Protein 5H92 (pdb70)

B-factor: mean 38.29, std 13.23, range [18.51, 127.8]

Sequence (1235 aa):
KRSKVEIIKEKSNFLRYPLNEELVSEAPNINESAVQLIKFHGSYQQTDRDVRGQKNYSFMLRTKNPCGKVPNQLYLAMDTLADEFGIGTLRLTTRQTFQLHGVLKKNLKTVLSTVIKNMGSTLGACGDLNRNVLAPAAPYVKKDILFAQQTAENIAALLTPQSGAYYDLWVDGEKIMSAEEPPEVTKARNDNSHGTNFPDSPEPIYGTQYLPRKFKVAVTAAGDNSVDILTNDIGVVVVSDDAGEPIGFNIYVGGGMGRTHRVETTFPRLADPLGYVPKEDILYAIKAIVVTQRENGRRDDRKYSRMKYMIDRWGIDRFRAEVEKYYGKKFESFRPLPEWQFNSYLGWQEQGDGKLFYGVHVDNGRVGGQAKKTLREIIEKYNLDVSITPNQNLILCGIDQAWREPITTALAQAGLLEPKDVDPLNLTAMACPALPLCPLAQTEAERGILPILKRIRAVFNKVGIKDSESVVVRITGCPNGCARPYMAELGFVGDGPKSYQIWLGGTPNQSTLAESFMDKVKLDDIEKVLEPLFTYWNGTRQEGESFGSFTNRTGFDKLKEVVNKWAKRSKVEIIKEKSNFLRYPLNEELVSEAPNINESAVQLIKFHGSYQQTDRDVRGQKNYSFMLRTKNPCGKVPNQLYLAMDTLADEFGIGTLRLTTRQTFQLHGVLKKNLKTVLSTVIKNMGSTLGACGDLNRNVLAPAAPYVKKDILFAQQTAENIAALLTPQSGAYYDLWVDGEKIMSAEEPPEVTKARNDNSHGTNFPDSPEPIYGTQYLPRKFKVAVTAAGDNSVDILTNDIGVVVVSDDAGEPIGFNIYVGGGMGRTHRVETTFPRLADPLGYVPKEDILYAIKAIVVTQRENGRRDDRKYSRMKYMIDRWGIDRFRAEVEKYYGKKFESFRPLPEWQFNSYLGWQEQGDGKLFYGVHVDNGRVGGQAKKTLREIIEKYNLDVSITPNQNLILCGIDQAWREPITTALAQAGLLEPKDVDPLNLTAMACPALPLCPLAQTEAERGILPILKRIRAVFNKVGIKDSESVVVRITGCPNGCARPYMAELGFVGDGPKSYQIWLGGTPNQSTLAESFMDKVKLDDIEKVLEPLFTYWNGTRQEGESFGSFTNRTGFDKLKEVVNKWAESPSAATYNVKLITPEGEVELQVPDDVYILDQAEEDGIDLPYSCRAGSCSSCAGKVVSGSVDQSDQSYLDDGQIADGWVLTCHAYPTSDVVIETHKEEELT

InterPro domains:
  IPR005117 Nitrite/Sulfite reductase ferredoxin-like domain [PF03460] (115-175)
  IPR005117 Nitrite/Sulfite reductase ferredoxin-like domain [PF03460] (412-475)
  IPR006066 Nitrite/sulphite reductase iron-sulphur/sirohaem-binding site [PR00397] (489-507)
  IPR006066 Nitrite/sulphite reductase iron-sulphur/sirohaem-binding site [PR00397] (538-556)
  IPR006066 Nitrite/sulphite reductase iron-sulphur/sirohaem-binding site [PS00365] (538-554)
  IPR006067 Nitrite/sulphite reductase 4Fe-4S domain [PF01077] (217-393)
  IPR006067 Nitrite/sulphite reductase 4Fe-4S domain [PF01077] (535-627)
  IPR011787 Sulphite reductase, ferredoxin dependent [TIGR02042] (55-628)
  IPR036136 Nitrite/Sulfite reductase ferredoxin-like domain superfamily [SSF55124] (61-188)
  IPR036136 Nitrite/Sulfite reductase ferredoxin-like domain superfamily [SSF55124] (408-480)
  IPR045169 Nitrite and sulphite reductase 4Fe-4S domain containing protein [PTHR11493] (1-630)
  IPR045854 Nitrite and sulphite reductase 4Fe-4S domain-like superfamily [G3DSA:3.30.413.10] (188-395)
  IPR045854 Nitrite and sulphite reductase 4Fe-4S domain-like superfamily [G3DSA:3.30.413.10] (485-635)
  IPR045854 Nitrite and sulphite reductase 4Fe-4S domain-like superfamily [SSF56014] (189-405)
  IPR045854 Nitrite and sulphite reductase 4Fe-4S domain-like superfamily [SSF56014] (487-629)

CATH classification: 3.30.413.10 (+1 more: 3.30.413.10)

GO terms:
  GO:0042644 chloroplast nucleoid (C, IDA)
  GO:0009570 chloroplast stroma (C, IDA)
  GO:0003677 DNA binding (F, IDA)
  GO:0050311 sulfite reductase (ferredoxin) activity (F, IDA)
  GO:0003690 double-stranded DNA binding (F, IDA)
  GO:0045892 negative regulation of DNA-templated transcription (P, IDA)
  GO:1900160 plastid chromosome packaging (P, IDA)

Radius of gyration: 36.36 Å; Cα contacts (8 Å, |Δi|>4): 2841; chains: 3; bounding box: 81×113×64 Å

Foldseek 3Di:
DFDPLLVLLLPCLNLAPPLLVQLPDPDQDGDPSNQQSVQQQFKHWWFFQVDPPDTDIAMKGKWADAQLWFALQLLLLVQVCLVPFAVFKWFFFLLNIIMRHHGTSVCVLVNQVSNLQRPIGSRRCGHLFEHHEHENQALAPQQQSVVQRLLRVLLCVLGGQQLQSNCCRRVVSDDGDDDDRPPLSVVLSPDCVQPQFDNVASGGRQGSRRFLGYAYEYTYEFQEQLSLQFQGQKYWYFDDDPVRHTFWIWIWGQFHQADAPPPVLAGGGTTGGQAIDTHSLVSQLVSLLRSLLRVDADRHDSSRRRPNNVCVVQPNVSSQVSSCSSSVHHGHHRDDGDHHAYDLQAAWADNPPQFIKHKFQDQQLIQGDLNSVLVSCVCVVVVFIWGRTSQNIIMTPGHHPVCVVVSQVSNVVSVGDGVVPDQVQRSQEHEHQAPDTDPAFQEGTSVPVVVVSVVLCVLCVVLVHDRNAYWREYEYRARSCRSVQQQGQWYFHRDHHAFTFIWHQHDNRSPTGTDGQGGGHGNVRVCLLNNQLVNCCVVDPPVPHHSNNVDVVVDRVVSVVSSVVSD/DFDPLLVLLLPALNLNPPLLVQLPDPDQDGDPSNQQSVQQQFKHWWFFQVDPPDTDIAMKGKWADAQLWFALQLVLLVQVCLVPFAVNKWFQALLNIIMRHGGTSNCVLVSQVSNLQRPIGRHRCGHQFEHHEHENQALAPQQQRVVLRVVRVLLCVLGGQQLQSSCCRRVVSDDHDDDDRDPLSVCLSPDCVQPQFDPPASGGRQHSSRFLGYFYEYTYEFQEQLSLQFAGQKYWYFDDDPPRHTFWTWMWHQFHQFDAPPPVLQGGGTTHGQAIDTHSLVSLLVSLSRSLLRVDADRHDSSQRRVNNVCVVCPSVSSQVSSCSSSVHHGHHRDDGDDHAYDLQAAWADRHPQFIKHKWQDQQLIQRDLLSVLVSVVCVVVVWIWGATSQNIIMTPGHHPVCVVVNQVSNVVSVGHGPVPDQPQRSQEHWHQAPRIDPAFAEGTSVPVVVVVVVLCVLCVVLVHDRNDYWHEYEYRARRCRSVQQQGQWYFHRDHHFFTFIWHQHHNRSPDGTDGQGGGQGNVCVSLLNNLLSNCCVPDPDVPHHSNNRDVVCDRVNSVCSSVVVVPPPND/DWAWEWEAEPVHTDIDIADQPDQQVRRCVVVPHDAFDDPLQQQALGWKKFWPDADWDQVSHDHDDPVRVVRGIHRRSRIGGPYHTYIYTPCSVVVD

Structure (mmCIF, N/CA/C/O backbone):
data_5H92
#
_entry.id   5H92
#
_cell.length_a   103.414
_cell.length_b   103.406
_cell.length_c   122.434
_cell.angle_alpha   90.00
_cell.angle_beta   90.00
_cell.angle_gamma   90.00
#
_symmetry.space_group_name_H-M   'P 21 21 21'
#
loop_
_entity.id
_entity.type
_entity.pdbx_description
1 polymer 'Sulfite reductase [ferredoxin], chloroplastic'
2 polymer 'Ferredoxin-1, chloroplastic'
3 non-polymer 'IRON/SULFUR CLUSTER'
4 non-polymer SIROHEME
5 non-polymer 'PHOSPHATE ION'
6 non-polymer 'MAGNESIUM ION'
7 non-polymer 'FE2/S2 (INORGANIC) CLUSTER'
8 water water
#
loop_
_atom_site.group_PDB
_atom_site.id
_atom_site.type_symbol
_atom_site.label_atom_id
_atom_site.label_alt_id
_atom_site.label_comp_id
_atom_site.label_asym_id
_atom_site.label_entity_id
_atom_site.label_seq_id
_atom_site.pdbx_PDB_ins_code
_atom_site.Cartn_x
_atom_site.Cartn_y
_atom_site.Cartn_z
_atom_site.occupancy
_atom_site.B_iso_or_equiv
_atom_site.auth_seq_id
_atom_site.auth_comp_id
_atom_site.auth_asym_id
_atom_site.auth_atom_id
_atom_site.pdbx_PDB_model_num
ATOM 1 N N . LYS A 1 11 ? 19.284 33.387 36.630 1.00 42.40 63 LYS A N 1
ATOM 2 C CA . LYS A 1 11 ? 18.806 33.229 35.204 1.00 43.21 63 LYS A CA 1
ATOM 3 C C . LYS A 1 11 ? 17.946 31.966 35.044 1.00 41.29 63 LYS A C 1
ATOM 4 O O . LYS A 1 11 ? 18.278 30.923 35.608 1.00 40.02 63 LYS A O 1
ATOM 6 N N . ARG A 1 12 ? 16.840 32.095 34.306 1.00 41.35 64 ARG A N 1
ATOM 7 C CA . ARG A 1 12 ? 15.961 30.960 33.944 1.00 40.81 64 ARG A CA 1
ATOM 8 C C . ARG A 1 12 ? 15.688 31.044 32.473 1.00 40.15 64 ARG A C 1
ATOM 9 O O . ARG A 1 12 ? 15.561 32.153 31.938 1.00 40.63 64 ARG A O 1
ATOM 17 N N . SER A 1 13 ? 15.593 29.889 31.822 1.00 37.57 65 SER A N 1
ATOM 18 C CA . SER A 1 13 ? 15.336 29.842 30.395 1.00 36.66 65 SER A CA 1
ATOM 19 C C . SER A 1 13 ? 13.926 30.334 30.128 1.00 36.99 65 SER A C 1
ATOM 20 O O . SER A 1 13 ? 13.103 30.439 31.055 1.00 35.74 65 SER A O 1
ATOM 23 N N . LYS A 1 14 ? 13.676 30.659 28.855 1.00 37.03 66 LYS A N 1
ATOM 24 C CA . LYS A 1 14 ? 12.385 31.111 28.392 1.00 37.55 66 LYS A CA 1
ATOM 25 C C . LYS A 1 14 ? 11.314 30.059 28.650 1.00 35.07 66 LYS A C 1
ATOM 26 O O . LYS A 1 14 ? 10.203 30.403 28.984 1.00 33.40 66 LYS A O 1
ATOM 32 N N . VAL A 1 15 ? 11.667 28.778 28.537 1.00 34.39 67 VAL A N 1
ATOM 33 C CA . VAL A 1 15 ? 10.709 27.693 28.785 1.00 32.80 67 VAL A CA 1
ATOM 34 C C . VAL A 1 15 ? 10.224 27.617 30.262 1.00 33.18 67 VAL A C 1
ATOM 35 O O . VAL A 1 15 ? 9.083 27.218 30.522 1.00 34.01 67 VAL A O 1
ATOM 39 N N . GLU A 1 16 ? 11.087 27.950 31.211 1.00 33.29 68 GLU A N 1
ATOM 40 C CA . GLU A 1 16 ? 10.723 27.946 32.663 1.00 34.22 68 GLU A CA 1
ATOM 41 C C . GLU A 1 16 ? 9.636 28.994 32.926 1.00 34.12 68 GLU A C 1
ATOM 42 O O . GLU A 1 16 ? 8.639 28.747 33.577 1.00 33.21 68 GLU A O 1
ATOM 48 N N . ILE A 1 17 ? 9.810 30.151 32.347 1.00 33.95 69 ILE A N 1
ATOM 49 C CA . ILE A 1 17 ? 8.766 31.194 32.444 1.00 36.09 69 ILE A CA 1
ATOM 50 C C . ILE A 1 17 ? 7.439 30.801 31.760 1.00 35.42 69 ILE A C 1
ATOM 51 O O . ILE A 1 17 ? 6.366 30.995 32.340 1.00 35.08 69 ILE A O 1
ATOM 56 N N . ILE A 1 18 ? 7.526 30.232 30.550 1.00 33.15 70 ILE A N 1
ATOM 57 C CA . ILE A 1 18 ? 6.355 29.705 29.840 1.00 34.17 70 ILE A CA 1
ATOM 58 C C . ILE A 1 18 ? 5.642 28.669 30.677 1.00 33.89 70 ILE A C 1
ATOM 59 O O . ILE A 1 18 ? 4.420 28.696 30.786 1.00 36.72 70 ILE A O 1
ATOM 64 N N . LYS A 1 19 ? 6.392 27.759 31.285 1.00 32.54 71 LYS A N 1
ATOM 65 C CA . LYS A 1 19 ? 5.800 26.777 32.197 1.00 31.52 71 LYS A CA 1
ATOM 66 C C . LYS A 1 19 ? 5.121 27.472 33.392 1.00 31.86 71 LYS A C 1
ATOM 67 O O . LYS A 1 19 ? 3.956 27.221 33.686 1.00 30.94 71 LYS A O 1
ATOM 73 N N . GLU A 1 20 ? 5.869 28.341 34.064 1.00 32.63 72 GLU A N 1
ATOM 74 C CA . GLU A 1 20 ? 5.366 29.097 35.174 1.00 34.38 72 GLU A CA 1
ATOM 75 C C . GLU A 1 20 ? 4.014 29.784 34.921 1.00 35.30 72 GLU A C 1
ATOM 76 O O . GLU A 1 20 ? 3.178 29.871 35.841 1.00 36.33 72 GLU A O 1
ATOM 82 N N . LYS A 1 21 ? 3.860 30.361 33.725 1.00 34.07 73 LYS A N 1
ATOM 83 C CA . LYS A 1 21 ? 2.711 31.191 33.385 1.00 35.73 73 LYS A CA 1
ATOM 84 C C . LYS A 1 21 ? 1.618 30.444 32.622 1.00 33.09 73 LYS A C 1
ATOM 85 O O . LYS A 1 21 ? 0.719 31.072 32.058 1.00 30.21 73 LYS A O 1
ATOM 91 N N . SER A 1 22 ? 1.665 29.113 32.614 1.00 30.97 74 SER A N 1
ATOM 92 C CA . SER A 1 22 ? 0.740 28.322 31.808 1.00 29.25 74 SER A CA 1
ATOM 93 C C . SER A 1 22 ? -0.455 27.745 32.620 1.00 30.88 74 SER A C 1
ATOM 94 O O . SER A 1 22 ? -1.315 27.056 32.052 1.00 31.98 74 SER A O 1
ATOM 97 N N . ASN A 1 23 ? -0.507 27.976 33.937 1.00 31.55 75 ASN A N 1
ATOM 98 C CA . ASN A 1 23 ? -1.571 27.355 34.749 1.00 31.59 75 ASN A CA 1
ATOM 99 C C . ASN A 1 23 ? -1.546 25.824 34.561 1.00 31.55 75 ASN A C 1
ATOM 100 O O . ASN A 1 23 ? -2.556 25.201 34.196 1.00 31.60 75 ASN A O 1
ATOM 105 N N . PHE A 1 24 ? -0.371 25.235 34.739 1.00 30.11 76 PHE A N 1
ATOM 106 C CA . PHE A 1 24 ? -0.207 23.805 34.582 1.00 30.59 76 PHE A CA 1
ATOM 107 C C . PHE A 1 24 ? -0.552 23.339 33.184 1.00 31.17 76 PHE A C 1
ATOM 108 O O . PHE A 1 24 ? -1.374 22.443 32.991 1.00 31.57 76 PHE A O 1
ATOM 116 N N . LEU A 1 25 ? 0.056 24.019 32.217 1.00 30.46 77 LEU A N 1
ATOM 117 C CA . LEU A 1 25 ? 0.122 23.607 30.824 1.00 31.71 77 LEU A CA 1
ATOM 118 C C . LEU A 1 25 ? -1.160 23.847 30.043 1.00 32.65 77 LEU A C 1
ATOM 119 O O . LEU A 1 25 ? -1.450 23.131 29.072 1.00 33.37 77 LEU A O 1
ATOM 124 N N . ARG A 1 26 ? -1.912 24.871 30.441 1.00 33.25 78 ARG A N 1
ATOM 125 C CA . ARG A 1 26 ? -3.167 25.240 29.750 1.00 32.46 78 ARG A CA 1
ATOM 126 C C . ARG A 1 26 ? -3.069 26.494 28.888 1.00 32.23 78 ARG A C 1
ATOM 127 O O . ARG A 1 26 ? -3.660 26.565 27.791 1.00 31.46 78 ARG A O 1
ATOM 135 N N . TYR A 1 27 ? -2.343 27.488 29.380 1.00 29.57 79 TYR A N 1
ATOM 136 C CA . TYR A 1 27 ? -2.454 28.827 28.828 1.00 30.98 79 TYR A CA 1
ATOM 137 C C . TYR A 1 27 ? -1.106 29.293 28.329 1.00 30.85 79 TYR A C 1
ATOM 138 O O . TYR A 1 27 ? -0.115 29.179 29.055 1.00 30.36 79 TYR A O 1
ATOM 147 N N . PRO A 1 28 ? -1.060 29.916 27.139 1.00 31.65 80 PRO A N 1
ATOM 148 C CA . PRO A 1 28 ? -2.096 30.272 26.154 1.00 32.62 80 PRO A CA 1
ATOM 149 C C . PRO A 1 28 ? -2.424 29.204 25.120 1.00 33.63 80 PRO A C 1
ATOM 150 O O . PRO A 1 28 ? -3.084 29.511 24.097 1.00 34.14 80 PRO A O 1
ATOM 154 N N . LEU A 1 29 ? -1.967 27.972 25.355 1.00 32.51 81 LEU A N 1
ATOM 155 C CA . LEU A 1 29 ? -2.248 26.884 24.426 1.00 32.21 81 LEU A CA 1
ATOM 156 C C . LEU A 1 29 ? -3.761 26.792 24.195 1.00 34.02 81 LEU A C 1
ATOM 157 O O . LEU A 1 29 ? -4.226 26.692 23.049 1.00 32.89 81 LEU A O 1
ATOM 162 N N . ASN A 1 30 ? -4.524 26.863 25.281 1.00 35.09 82 ASN A N 1
ATOM 163 C CA . ASN A 1 30 ? -5.974 26.818 25.203 1.00 36.61 82 ASN A CA 1
ATOM 164 C C . ASN A 1 30 ? -6.575 27.787 24.138 1.00 37.78 82 ASN A C 1
ATOM 165 O O . ASN A 1 30 ? -7.356 27.360 23.274 1.00 37.48 82 ASN A O 1
ATOM 170 N N . GLU A 1 31 ? -6.200 29.072 24.202 1.00 37.85 83 GLU A N 1
ATOM 171 C CA . GLU A 1 31 ? -6.662 30.089 23.238 1.00 39.08 83 GLU A CA 1
ATOM 172 C C . GLU A 1 31 ? -6.021 29.887 21.842 1.00 38.41 83 GLU A C 1
ATOM 173 O O . GLU A 1 31 ? -6.653 30.134 20.807 1.00 38.49 83 GLU A O 1
ATOM 179 N N . GLU A 1 32 ? -4.758 29.478 21.798 1.00 37.28 84 GLU A N 1
ATOM 180 C CA . GLU A 1 32 ? -4.104 29.324 20.486 1.00 37.13 84 GLU A CA 1
ATOM 181 C C . GLU A 1 32 ? -4.676 28.179 19.653 1.00 36.33 84 GLU A C 1
ATOM 182 O O . GLU A 1 32 ? -4.723 28.262 18.402 1.00 34.50 84 GLU A O 1
ATOM 188 N N . LEU A 1 33 ? -5.055 27.094 20.336 1.00 35.70 85 LEU A N 1
ATOM 189 C CA . LEU A 1 33 ? -5.661 25.951 19.661 1.00 36.63 85 LEU A CA 1
ATOM 190 C C . LEU A 1 33 ? -6.924 26.288 18.849 1.00 37.20 85 LEU A C 1
ATOM 191 O O . LEU A 1 33 ? -7.243 25.597 17.867 1.00 37.01 85 LEU A O 1
ATOM 196 N N . VAL A 1 34 ? -7.637 27.345 19.244 1.00 38.16 86 VAL A N 1
ATOM 197 C CA . VAL A 1 34 ? -8.857 27.727 18.532 1.00 39.36 86 VAL A CA 1
ATOM 198 C C . VAL A 1 34 ? -8.758 28.961 17.631 1.00 40.59 86 VAL A C 1
ATOM 199 O O . VAL A 1 34 ? -9.780 29.444 17.132 1.00 42.64 86 VAL A O 1
ATOM 203 N N . SER A 1 35 ? -7.551 29.487 17.424 1.00 40.30 87 SER A N 1
ATOM 204 C CA . SER A 1 35 ? -7.388 30.645 16.530 1.00 40.36 87 SER A CA 1
ATOM 205 C C . SER A 1 35 ? -7.407 30.173 15.079 1.00 40.89 87 SER A C 1
ATOM 206 O O . SER A 1 35 ? -7.168 28.984 14.803 1.00 38.74 87 SER A O 1
ATOM 209 N N . GLU A 1 36 ? -7.686 31.113 14.164 1.00 41.87 88 GLU A N 1
ATOM 210 C CA . GLU A 1 36 ? -7.821 30.821 12.729 1.00 43.85 88 GLU A CA 1
ATOM 211 C C . GLU A 1 36 ? -6.480 30.583 12.023 1.00 43.36 88 GLU A C 1
ATOM 212 O O . GLU A 1 36 ? -6.423 29.881 10.998 1.00 43.66 88 GLU A O 1
ATOM 218 N N . ALA A 1 37 ? -5.396 31.097 12.603 1.00 41.79 89 ALA A N 1
ATOM 219 C CA . ALA A 1 37 ? -4.065 30.810 12.091 1.00 41.30 89 ALA A CA 1
ATOM 220 C C . ALA A 1 37 ? -3.843 29.290 11.929 1.00 40.46 89 ALA A C 1
ATOM 221 O O . ALA A 1 37 ? -4.400 28.494 12.689 1.00 39.42 89 ALA A O 1
ATOM 223 N N . PRO A 1 38 ? -3.022 28.885 10.942 1.00 39.60 90 PRO A N 1
ATOM 224 C CA . PRO A 1 38 ? -2.670 27.478 10.825 1.00 38.36 90 PRO A CA 1
ATOM 225 C C . PRO A 1 38 ? -1.590 27.041 11.842 1.00 37.21 90 PRO A C 1
ATOM 226 O O . PRO A 1 38 ? -1.394 25.837 12.057 1.00 35.50 90 PRO A O 1
ATOM 230 N N . ASN A 1 39 ? -0.919 28.014 12.470 1.00 36.60 91 ASN A N 1
ATOM 231 C CA . ASN A 1 39 ? 0.120 27.745 13.477 1.00 34.88 91 ASN A CA 1
ATOM 232 C C . ASN A 1 39 ? -0.309 28.247 14.844 1.00 34.34 91 ASN A C 1
ATOM 233 O O . ASN A 1 39 ? -1.391 28.812 14.969 1.00 35.55 91 ASN A O 1
ATOM 238 N N . ILE A 1 40 ? 0.500 27.991 15.880 1.00 33.99 92 ILE A N 1
ATOM 239 C CA . ILE A 1 40 ? 0.274 28.527 17.230 1.00 33.96 92 ILE A CA 1
ATOM 240 C C . ILE A 1 40 ? 1.494 29.353 17.668 1.00 34.76 92 ILE A C 1
ATOM 241 O O . ILE A 1 40 ? 2.581 29.213 17.102 1.00 33.66 92 ILE A O 1
ATOM 246 N N . ASN A 1 41 ? 1.313 30.230 18.659 1.00 34.52 93 ASN A N 1
ATOM 247 C CA . ASN A 1 41 ? 2.394 31.139 19.086 1.00 34.65 93 ASN A CA 1
ATOM 248 C C . ASN A 1 41 ? 3.532 30.477 19.828 1.00 34.45 93 ASN A C 1
ATOM 249 O O . ASN A 1 41 ? 3.438 29.287 20.151 1.00 30.07 93 ASN A O 1
ATOM 254 N N . GLU A 1 42 ? 4.607 31.220 20.122 1.00 35.61 94 GLU A N 1
ATOM 255 C CA . GLU A 1 42 ? 5.808 30.533 20.658 1.00 35.52 94 GLU A CA 1
ATOM 256 C C . GLU A 1 42 ? 5.558 29.843 22.001 1.00 35.44 94 GLU A C 1
ATOM 257 O O . GLU A 1 42 ? 6.032 28.717 22.222 1.00 35.55 94 GLU A O 1
ATOM 263 N N . SER A 1 43 ? 4.838 30.514 22.913 1.00 34.61 95 SER A N 1
ATOM 264 C CA . SER A 1 43 ? 4.480 29.863 24.181 1.00 33.33 95 SER A CA 1
ATOM 265 C C . SER A 1 43 ? 3.674 28.579 23.945 1.00 32.99 95 SER A C 1
ATOM 266 O O . SER A 1 43 ? 3.963 27.534 24.543 1.00 31.85 95 SER A O 1
ATOM 269 N N . ALA A 1 44 ? 2.690 28.638 23.058 1.00 32.48 96 ALA A N 1
ATOM 270 C CA . ALA A 1 44 ? 1.874 27.453 22.760 1.00 32.69 96 ALA A CA 1
ATOM 271 C C . ALA A 1 44 ? 2.704 26.354 22.070 1.00 32.87 96 ALA A C 1
ATOM 272 O O . ALA A 1 44 ? 2.493 25.168 22.318 1.00 32.83 96 ALA A O 1
ATOM 274 N N . VAL A 1 45 ? 3.634 26.728 21.189 1.00 32.85 97 VAL A N 1
ATOM 275 C CA . VAL A 1 45 ? 4.525 25.727 20.601 1.00 33.52 97 VAL A CA 1
ATOM 276 C C . VAL A 1 45 ? 5.234 24.875 21.682 1.00 33.52 97 VAL A C 1
ATOM 277 O O . VAL A 1 45 ? 5.385 23.652 21.561 1.00 31.09 97 VAL A O 1
ATOM 281 N N . GLN A 1 46 ? 5.643 25.545 22.750 1.00 32.16 98 GLN A N 1
ATOM 282 C CA . GLN A 1 46 ? 6.425 24.923 23.788 1.00 31.86 98 GLN A CA 1
ATOM 283 C C . GLN A 1 46 ? 5.527 24.081 24.693 1.00 31.64 98 GLN A C 1
ATOM 284 O O . GLN A 1 46 ? 5.914 22.996 25.141 1.00 31.80 98 GLN A O 1
ATOM 290 N N . LEU A 1 47 ? 4.332 24.599 24.967 1.00 30.40 99 LEU A N 1
ATOM 291 C CA . LEU A 1 47 ? 3.377 23.938 25.808 1.00 30.89 99 LEU A CA 1
ATOM 292 C C . LEU A 1 47 ? 2.781 22.671 25.171 1.00 31.40 99 LEU A C 1
ATOM 293 O O . LEU A 1 47 ? 2.521 21.676 25.860 1.00 29.83 99 LEU A O 1
ATOM 298 N N . ILE A 1 48 ? 2.538 22.718 23.862 1.00 31.18 100 ILE A N 1
ATOM 299 C CA . ILE A 1 48 ? 1.823 21.617 23.251 1.00 30.70 100 ILE A CA 1
ATOM 300 C C . ILE A 1 48 ? 2.676 20.333 23.263 1.00 28.71 100 ILE A C 1
ATOM 301 O O . ILE A 1 48 ? 2.127 19.233 23.218 1.00 26.77 100 ILE A O 1
ATOM 306 N N . LYS A 1 49 ? 3.994 20.489 23.348 1.00 28.06 101 LYS A N 1
ATOM 307 C CA . LYS A 1 49 ? 4.918 19.345 23.492 1.00 29.23 101 LYS A CA 1
ATOM 308 C C . LYS A 1 49 ? 4.535 18.505 24.699 1.00 29.41 101 LYS A C 1
ATOM 309 O O . LYS A 1 49 ? 4.604 17.273 24.660 1.00 28.07 101 LYS A O 1
ATOM 315 N N . PHE A 1 50 ? 4.058 19.160 25.756 1.00 28.35 102 PHE A N 1
ATOM 316 C CA . PHE A 1 50 ? 3.708 18.406 26.960 1.00 28.99 102 PHE A CA 1
ATOM 317 C C . PHE A 1 50 ? 2.484 17.509 26.718 1.00 28.29 102 PHE A C 1
ATOM 318 O O . PHE A 1 50 ? 2.305 16.483 27.369 1.00 29.73 102 PHE A O 1
ATOM 326 N N . HIS A 1 51 ? 1.642 17.909 25.782 1.00 28.49 103 HIS A N 1
ATOM 327 C CA . HIS A 1 51 ? 0.426 17.171 25.464 1.00 29.12 103 HIS A CA 1
ATOM 328 C C . HIS A 1 51 ? 0.705 16.161 24.360 1.00 28.81 103 HIS A C 1
ATOM 329 O O . HIS A 1 51 ? -0.231 15.585 23.770 1.00 30.24 103 HIS A O 1
ATOM 336 N N . GLY A 1 52 ? 1.985 15.989 24.040 1.00 28.90 104 GLY A N 1
ATOM 337 C CA . GLY A 1 52 ? 2.437 14.953 23.085 1.00 27.99 104 GLY A CA 1
ATOM 338 C C . GLY A 1 52 ? 2.355 15.382 21.615 1.00 29.90 104 GLY A C 1
ATOM 339 O O . GLY A 1 52 ? 2.233 14.543 20.724 1.00 30.59 104 GLY A O 1
ATOM 340 N N . SER A 1 53 ? 2.391 16.673 21.324 1.00 29.00 105 SER A N 1
ATOM 341 C CA . SER A 1 53 ? 2.317 17.084 19.914 1.00 29.34 105 SER A CA 1
ATOM 342 C C . SER A 1 53 ? 3.372 18.125 19.632 1.00 29.08 105 SER A C 1
ATOM 343 O O . SER A 1 53 ? 3.699 18.934 20.525 1.00 28.88 105 SER A O 1
ATOM 346 N N . TYR A 1 54 ? 3.918 18.090 18.416 1.00 28.63 106 TYR A N 1
ATOM 347 C CA . TYR A 1 54 ? 4.947 19.034 17.972 1.00 29.31 106 TYR A CA 1
ATOM 348 C C . TYR A 1 54 ? 4.471 19.740 16.711 1.00 30.31 106 TYR A C 1
ATOM 349 O O . TYR A 1 54 ? 4.207 19.077 15.742 1.00 28.65 106 TYR A O 1
ATOM 358 N N . GLN A 1 55 ? 4.457 21.074 16.688 1.00 29.05 107 GLN A N 1
ATOM 359 C CA . GLN A 1 55 ? 4.237 21.791 15.436 1.00 29.96 107 GLN A CA 1
ATOM 360 C C . GLN A 1 55 ? 5.523 21.644 14.631 1.00 30.79 107 GLN A C 1
ATOM 361 O O . GLN A 1 55 ? 6.646 21.666 15.201 1.00 30.73 107 GLN A O 1
ATOM 367 N N . GLN A 1 56 ? 5.344 21.466 13.323 1.00 28.36 108 GLN A N 1
ATOM 368 C CA . GLN A 1 56 ? 6.432 21.215 12.391 1.00 30.40 108 GLN A CA 1
ATOM 369 C C . GLN A 1 56 ? 6.107 21.955 11.131 1.00 30.53 108 GLN A C 1
ATOM 370 O O . GLN A 1 56 ? 4.952 22.361 10.947 1.00 32.28 108 GLN A O 1
ATOM 376 N N . THR A 1 57 ? 7.115 22.177 10.292 1.00 30.86 109 THR A N 1
ATOM 377 C CA . THR A 1 57 ? 6.893 22.705 8.950 1.00 31.66 109 THR A CA 1
ATOM 378 C C . THR A 1 57 ? 7.649 21.826 7.973 1.00 33.00 109 THR A C 1
ATOM 379 O O . THR A 1 57 ? 8.729 21.321 8.294 1.00 31.82 109 THR A O 1
ATOM 383 N N . ASP A 1 58 ? 7.130 21.703 6.757 1.00 33.66 110 ASP A N 1
ATOM 384 C CA . ASP A 1 58 ? 7.72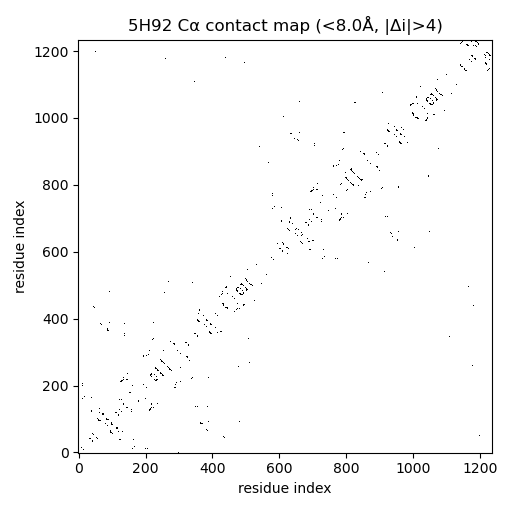6 20.816 5.781 1.00 35.48 110 ASP A CA 1
ATOM 385 C C . ASP A 1 58 ? 8.871 21.534 5.073 1.00 37.03 110 ASP A C 1
ATOM 386 O O . ASP A 1 58 ? 8.650 22.476 4.274 1.00 38.46 110 ASP A O 1
ATOM 391 N N . ARG A 1 59 ? 10.088 21.092 5.358 1.00 36.10 111 ARG A N 1
ATOM 392 C CA . ARG A 1 59 ? 11.267 21.783 4.861 1.00 37.19 111 ARG A CA 1
ATOM 393 C C . ARG A 1 59 ? 11.604 21.442 3.395 1.00 36.59 111 ARG A C 1
ATOM 394 O O . ARG A 1 59 ? 12.543 21.988 2.868 1.00 36.60 111 ARG A O 1
ATOM 402 N N . ASP A 1 60 ? 10.851 20.542 2.757 1.00 37.91 112 ASP A N 1
ATOM 403 C CA . ASP A 1 60 ? 10.980 20.288 1.311 1.00 40.14 112 ASP A CA 1
ATOM 404 C C . ASP A 1 60 ? 10.261 21.377 0.494 1.00 43.22 112 ASP A C 1
ATOM 405 O O . ASP A 1 60 ? 10.508 21.509 -0.717 1.00 43.47 112 ASP A O 1
ATOM 410 N N . VAL A 1 61 ? 9.320 22.091 1.123 1.00 44.83 113 VAL A N 1
ATOM 411 C CA . VAL A 1 61 ? 8.689 23.236 0.462 1.00 48.64 113 VAL A CA 1
ATOM 412 C C . VAL A 1 61 ? 9.235 24.540 0.988 1.00 50.03 113 VAL A C 1
ATOM 413 O O . VAL A 1 61 ? 8.970 24.919 2.107 1.00 50.66 113 VAL A O 1
ATOM 417 N N . ARG A 1 62 ? 10.012 25.199 0.143 1.00 53.86 114 ARG A N 1
ATOM 418 C CA . ARG A 1 62 ? 10.720 26.429 0.477 1.00 56.44 114 ARG A CA 1
ATOM 419 C C . ARG A 1 62 ? 9.984 27.703 0.002 1.00 58.47 114 ARG A C 1
ATOM 420 O O . ARG A 1 62 ? 9.162 27.668 -0.944 1.00 59.35 114 ARG A O 1
ATOM 422 N N . GLY A 1 63 ? 10.291 28.830 0.648 1.00 58.87 115 GLY A N 1
ATOM 423 C CA . GLY A 1 63 ? 9.672 30.110 0.297 1.00 60.45 115 GLY A CA 1
ATOM 424 C C . GLY A 1 63 ? 8.207 30.161 0.705 1.00 60.53 115 GLY A C 1
ATOM 425 O O . GLY A 1 63 ? 7.393 30.891 0.104 1.00 60.74 115 GLY A O 1
ATOM 426 N N . GLN A 1 64 ? 7.882 29.389 1.745 1.00 58.82 116 GLN A N 1
ATOM 427 C CA . GLN A 1 64 ? 6.504 29.165 2.159 1.00 57.92 116 GLN A CA 1
ATOM 428 C C . GLN A 1 64 ? 6.445 28.118 3.290 1.00 55.82 116 GLN A C 1
ATOM 429 O O . GLN A 1 64 ? 7.012 27.006 3.170 1.00 54.11 116 GLN A O 1
ATOM 435 N N . LYS A 1 65 ? 5.794 28.497 4.391 1.00 53.34 117 LYS A N 1
ATOM 436 C CA . LYS A 1 65 ? 5.678 27.604 5.550 1.00 51.58 117 LYS A CA 1
ATOM 437 C C . LYS A 1 65 ? 4.367 26.859 5.542 1.00 48.87 117 LYS A C 1
ATOM 438 O O . LYS A 1 65 ? 3.295 27.477 5.617 1.00 49.00 117 LYS A O 1
ATOM 444 N N . ASN A 1 66 ? 4.470 25.548 5.364 1.00 44.02 118 ASN A N 1
ATOM 445 C CA . ASN A 1 66 ? 3.349 24.657 5.502 1.00 42.27 118 ASN A CA 1
ATOM 446 C C . ASN A 1 66 ? 3.404 24.053 6.902 1.00 40.38 118 ASN A C 1
ATOM 447 O O . ASN A 1 66 ? 4.210 23.150 7.156 1.00 39.13 118 ASN A O 1
ATOM 452 N N . TYR A 1 67 ? 2.550 24.538 7.801 1.00 37.14 119 TYR A N 1
ATOM 453 C CA . TYR A 1 67 ? 2.512 24.049 9.165 1.00 35.28 119 TYR A CA 1
ATOM 454 C C . TYR A 1 67 ? 1.747 22.751 9.249 1.00 34.17 119 TYR A C 1
ATOM 455 O O . TYR A 1 67 ? 0.780 22.549 8.530 1.00 34.31 119 TYR A O 1
ATOM 464 N N . SER A 1 68 ? 2.193 21.850 10.128 1.00 32.47 120 SER A N 1
ATOM 465 C CA . SER A 1 68 ? 1.456 20.648 10.443 1.00 31.22 120 SER A CA 1
ATOM 466 C C . SER A 1 68 ? 1.886 20.215 11.849 1.00 30.99 120 SER A C 1
ATOM 467 O O . SER A 1 68 ? 2.831 20.787 12.403 1.00 30.20 120 SER A O 1
ATOM 470 N N . PHE A 1 69 ? 1.136 19.298 12.470 1.00 29.84 121 PHE A N 1
ATOM 471 C CA . PHE A 1 69 ? 1.524 18.794 13.802 1.00 29.27 121 PHE A CA 1
ATOM 472 C C . PHE A 1 69 ? 1.811 17.314 13.745 1.00 29.17 121 PHE A C 1
ATOM 473 O O . PHE A 1 69 ? 1.110 16.565 13.064 1.00 28.74 121 PHE A O 1
ATOM 481 N N . MET A 1 70 ? 2.816 16.893 14.507 1.00 30.20 122 MET A N 1
ATOM 482 C CA . MET A 1 70 ? 3.163 15.467 14.656 1.00 28.52 122 MET A CA 1
ATOM 483 C C . MET A 1 70 ? 2.606 15.113 16.006 1.00 29.84 122 MET A C 1
ATOM 484 O O . MET A 1 70 ? 2.654 15.954 16.928 1.00 30.55 122 MET A O 1
ATOM 489 N N . LEU A 1 71 ? 1.998 13.937 16.132 1.00 28.89 123 LEU A N 1
ATOM 490 C CA . LEU A 1 71 ? 1.746 13.419 17.476 1.00 31.47 123 LEU A CA 1
ATOM 491 C C . LEU A 1 71 ? 2.522 12.176 17.783 1.00 29.70 123 LEU A C 1
ATOM 492 O O . LEU A 1 71 ? 2.799 11.384 16.902 1.00 29.97 123 LEU A O 1
ATOM 497 N N . ARG A 1 72 ? 2.792 12.001 19.057 1.00 29.00 124 ARG A N 1
ATOM 498 C CA . ARG A 1 72 ? 3.594 10.911 19.562 1.00 29.49 124 ARG A CA 1
ATOM 499 C C . ARG A 1 72 ? 2.839 10.289 20.738 1.00 28.93 124 ARG A C 1
ATOM 500 O O . ARG A 1 72 ? 2.343 10.998 21.607 1.00 31.09 124 ARG A O 1
ATOM 508 N N . THR A 1 73 ? 2.721 8.964 20.748 1.00 29.44 125 THR A N 1
ATOM 509 C CA . THR A 1 73 ? 1.934 8.313 21.780 1.00 27.34 125 THR A CA 1
ATOM 510 C C . THR A 1 73 ? 2.782 7.990 22.999 1.00 27.43 125 THR A C 1
ATOM 511 O O . THR A 1 73 ? 4.022 8.095 22.952 1.00 27.78 125 THR A O 1
ATOM 515 N N . LYS A 1 74 ? 2.103 7.596 24.083 1.00 26.22 126 LYS A N 1
ATOM 516 C CA . LYS A 1 74 ? 2.727 7.034 25.267 1.00 27.89 126 LYS A CA 1
ATOM 517 C C . LYS A 1 74 ? 2.277 5.589 25.346 1.00 28.69 126 LYS A C 1
ATOM 518 O O . LYS A 1 74 ? 1.068 5.307 25.254 1.00 30.80 126 LYS A O 1
ATOM 524 N N . ASN A 1 75 ? 3.228 4.668 25.447 1.00 29.16 127 ASN A N 1
ATOM 525 C CA . ASN A 1 75 ? 2.943 3.239 25.335 1.00 29.29 127 ASN A CA 1
ATOM 526 C C . ASN A 1 75 ? 3.996 2.533 26.180 1.00 29.09 127 ASN A C 1
ATOM 527 O O . ASN A 1 75 ? 5.002 2.010 25.652 1.00 26.82 127 ASN A O 1
ATOM 532 N N . PRO A 1 76 ? 3.806 2.521 27.495 1.00 27.89 128 PRO A N 1
ATOM 533 C CA . PRO A 1 76 ? 4.885 1.881 28.254 1.00 28.62 128 PRO A CA 1
ATOM 534 C C . PRO A 1 76 ? 5.115 0.452 27.779 1.00 27.63 128 PRO A C 1
ATOM 535 O O . PRO A 1 76 ? 4.146 -0.245 27.410 1.00 27.78 128 PRO A O 1
ATOM 539 N N . CYS A 1 77 ? 6.386 0.047 27.784 1.00 26.14 129 CYS A N 1
ATOM 540 C CA . CYS A 1 77 ? 6.831 -1.250 27.330 1.00 26.56 129 CYS A CA 1
ATOM 541 C C . CYS A 1 77 ? 6.635 -1.462 25.836 1.00 26.42 129 CYS A C 1
ATOM 542 O O . CYS A 1 77 ? 6.757 -2.588 25.369 1.00 24.92 129 CYS A O 1
ATOM 545 N N . GLY A 1 78 ? 6.189 -0.426 25.141 1.00 24.80 130 GLY A N 1
ATOM 546 C CA . GLY A 1 78 ? 5.794 -0.538 23.730 1.00 27.08 130 GLY A CA 1
ATOM 547 C C . GLY A 1 78 ? 4.488 -1.279 23.436 1.00 26.86 130 GLY A C 1
ATOM 548 O O . GLY A 1 78 ? 4.162 -1.527 22.284 1.00 25.70 130 GLY A O 1
ATOM 549 N N . LYS A 1 79 ? 3.726 -1.601 24.475 1.00 27.53 131 LYS A N 1
ATOM 550 C CA . LYS A 1 79 ? 2.499 -2.390 24.294 1.00 27.76 131 LYS A CA 1
ATOM 551 C C . LYS A 1 79 ? 1.390 -1.578 23.680 1.00 28.02 131 LYS A C 1
ATOM 552 O O . LYS A 1 79 ? 1.087 -0.507 24.162 1.00 26.73 131 LYS A O 1
ATOM 558 N N . VAL A 1 80 ? 0.755 -2.111 22.639 1.00 28.17 132 VAL A N 1
ATOM 559 C CA . VAL A 1 80 ? -0.308 -1.414 21.927 1.00 27.90 132 VAL A CA 1
ATOM 560 C C . VAL A 1 80 ? -1.507 -2.346 21.823 1.00 28.27 132 VAL A C 1
ATOM 561 O O . VAL A 1 80 ? -1.449 -3.369 21.118 1.00 26.81 132 VAL A O 1
ATOM 565 N N . PRO A 1 81 ? -2.629 -1.949 22.437 1.00 29.21 133 PRO A N 1
ATOM 566 C CA . PRO A 1 81 ? -3.843 -2.770 22.296 1.00 30.48 133 PRO A CA 1
ATOM 567 C C . PRO A 1 81 ? -4.438 -2.683 20.890 1.00 30.85 133 PRO A C 1
ATOM 568 O O . PRO A 1 81 ? -4.317 -1.657 20.228 1.00 30.46 133 PRO A O 1
ATOM 572 N N . ASN A 1 82 ? -5.014 -3.790 20.434 1.00 30.79 134 ASN A N 1
ATOM 573 C CA . ASN A 1 82 ? -5.609 -3.907 19.105 1.00 30.62 134 ASN A CA 1
ATOM 574 C C . ASN A 1 82 ? -6.442 -2.673 18.750 1.00 31.78 134 ASN A C 1
ATOM 575 O O . ASN A 1 82 ? -6.359 -2.155 17.633 1.00 31.75 134 ASN A O 1
ATOM 580 N N . GLN A 1 83 ? -7.227 -2.190 19.717 1.00 31.32 135 GLN A N 1
ATOM 581 C CA . GLN A 1 83 ? -8.162 -1.112 19.433 1.00 32.22 135 GLN A CA 1
ATOM 582 C C . GLN A 1 83 ? -7.382 0.140 19.078 1.00 31.11 135 GLN A C 1
ATOM 583 O O . GLN A 1 83 ? -7.775 0.889 18.207 1.00 30.33 135 GLN A O 1
ATOM 589 N N . LEU A 1 84 ? -6.305 0.391 19.822 1.00 30.47 136 LEU A N 1
ATOM 590 C CA . LEU A 1 84 ? -5.461 1.544 19.573 1.00 30.01 136 LEU A CA 1
ATOM 591 C C . LEU A 1 84 ? -4.726 1.430 18.236 1.00 29.83 136 LEU A C 1
ATOM 592 O O . LEU A 1 84 ? -4.596 2.425 17.499 1.00 30.09 136 LEU A O 1
ATOM 597 N N . TYR A 1 85 ? -4.219 0.244 17.932 1.00 28.81 137 TYR A N 1
ATOM 598 C CA . TYR A 1 85 ? -3.571 0.074 16.635 1.00 28.54 137 TYR A CA 1
ATOM 599 C C . TYR A 1 85 ? -4.532 0.442 15.492 1.00 29.85 137 TYR A C 1
ATOM 600 O O . TYR A 1 85 ? -4.151 1.155 14.583 1.00 29.07 137 TYR A O 1
ATOM 609 N N . LEU A 1 86 ? -5.753 -0.094 15.506 1.00 30.60 138 LEU A N 1
ATOM 610 C CA . LEU A 1 86 ? -6.700 0.220 14.413 1.00 31.70 138 LEU A CA 1
ATOM 611 C C . LEU A 1 86 ? -7.020 1.707 14.286 1.00 31.77 138 LEU A C 1
ATOM 612 O O . LEU A 1 86 ? -7.115 2.229 13.178 1.00 31.66 138 LEU A O 1
ATOM 617 N N . ALA A 1 87 ? -7.187 2.383 15.419 1.00 30.67 139 ALA A N 1
ATOM 618 C CA . ALA A 1 87 ? -7.435 3.833 15.400 1.00 31.03 139 ALA A CA 1
ATOM 619 C C . ALA A 1 87 ? -6.258 4.566 14.781 1.00 30.08 139 ALA A C 1
ATOM 620 O O . ALA A 1 87 ? -6.455 5.429 13.965 1.00 32.21 139 ALA A O 1
ATOM 622 N N . MET A 1 88 ? -5.040 4.266 15.221 1.00 29.78 140 MET A N 1
ATOM 623 C CA . MET A 1 88 ? -3.867 5.004 14.763 1.00 29.12 140 MET A CA 1
ATOM 624 C C . MET A 1 88 ? -3.727 4.821 13.250 1.00 29.42 140 MET A C 1
ATOM 625 O O . MET A 1 88 ? -3.433 5.766 12.503 1.00 28.30 140 MET A O 1
ATOM 630 N N . ASP A 1 89 ? -3.913 3.589 12.805 1.00 29.40 141 ASP A N 1
ATOM 631 C CA . ASP A 1 89 ? -3.822 3.276 11.381 1.00 29.24 141 ASP A CA 1
ATOM 632 C C . ASP A 1 89 ? -4.814 4.089 10.545 1.00 30.02 141 ASP A C 1
ATOM 633 O O . ASP A 1 89 ? -4.490 4.652 9.472 1.00 30.03 141 ASP A O 1
ATOM 638 N N . THR A 1 90 ? -6.055 4.140 11.017 1.00 31.22 142 THR A N 1
ATOM 639 C CA . THR A 1 90 ? -7.104 4.891 10.301 1.00 30.83 142 THR A CA 1
ATOM 640 C C . THR A 1 90 ? -6.755 6.391 10.303 1.00 32.15 142 THR A C 1
ATOM 641 O O . THR A 1 90 ? -6.868 7.089 9.262 1.00 31.80 142 THR A O 1
ATOM 645 N N . LEU A 1 91 ? -6.315 6.875 11.467 1.00 31.23 143 LEU A N 1
ATOM 646 C CA . LEU A 1 91 ? -6.036 8.298 11.658 1.00 31.35 143 LEU A CA 1
ATOM 647 C C . LEU A 1 91 ? -4.933 8.759 10.737 1.00 31.29 143 LEU A C 1
ATOM 648 O O . LEU A 1 91 ? -4.963 9.880 10.232 1.00 31.88 143 LEU A O 1
ATOM 653 N N . ALA A 1 92 ? -3.912 7.922 10.572 1.00 30.30 144 ALA A N 1
ATOM 654 C CA . ALA A 1 92 ? -2.771 8.261 9.705 1.00 29.48 144 ALA A CA 1
ATOM 655 C C . ALA A 1 92 ? -3.252 8.535 8.262 1.00 30.81 144 ALA A C 1
ATOM 656 O O . ALA A 1 92 ? -2.786 9.502 7.607 1.00 29.33 144 ALA A O 1
ATOM 658 N N . ASP A 1 93 ? -4.159 7.680 7.773 1.00 30.28 145 ASP A N 1
ATOM 659 C CA . ASP A 1 93 ? -4.744 7.892 6.444 1.00 32.99 145 ASP A CA 1
ATOM 660 C C . ASP A 1 93 ? -5.768 9.024 6.375 1.00 33.31 145 ASP A C 1
ATOM 661 O O . ASP A 1 93 ? -5.787 9.789 5.405 1.00 35.13 145 ASP A O 1
ATOM 666 N N . GLU A 1 94 ? -6.625 9.160 7.381 1.00 34.73 146 GLU A N 1
ATOM 667 C CA . GLU A 1 94 ? -7.624 10.200 7.272 1.00 38.72 146 GLU A CA 1
ATOM 668 C C . GLU A 1 94 ? -7.159 11.621 7.624 1.00 36.77 146 GLU A C 1
ATOM 669 O O . GLU A 1 94 ? -7.490 12.583 6.909 1.00 36.91 146 GLU A O 1
ATOM 675 N N . PHE A 1 95 ? -6.294 11.731 8.623 1.00 34.77 147 PHE A N 1
ATOM 676 C CA . PHE A 1 95 ? -5.815 13.059 9.056 1.00 34.57 147 PHE A CA 1
ATOM 677 C C . PHE A 1 95 ? -4.306 13.352 8.913 1.00 34.50 147 PHE A C 1
ATOM 678 O O . PHE A 1 95 ? -3.876 14.531 8.990 1.00 33.06 147 PHE A O 1
ATOM 686 N N . GLY A 1 96 ? -3.528 12.313 8.613 1.00 32.74 148 GLY A N 1
ATOM 687 C CA . GLY A 1 96 ? -2.080 12.431 8.503 1.00 33.80 148 GLY A CA 1
ATOM 688 C C . GLY A 1 96 ? -1.606 12.306 7.057 1.00 34.91 148 GLY A C 1
ATOM 689 O O . GLY A 1 96 ? -2.310 12.658 6.132 1.00 35.09 148 GLY A O 1
ATOM 690 N N . ILE A 1 97 ? -0.389 11.825 6.854 1.00 34.79 149 ILE A N 1
ATOM 691 C CA . ILE A 1 97 ? 0.162 11.792 5.509 1.00 36.07 149 ILE A CA 1
ATOM 692 C C . ILE A 1 97 ? 0.361 10.324 5.126 1.00 35.26 149 ILE A C 1
ATOM 693 O O . ILE A 1 97 ? 1.160 9.970 4.245 1.00 34.75 149 ILE A O 1
ATOM 698 N N . GLY A 1 98 ? -0.442 9.477 5.755 1.00 34.09 150 GLY A N 1
ATOM 699 C CA . GLY A 1 98 ? -0.567 8.095 5.313 1.00 33.75 150 GLY A CA 1
ATOM 700 C C . GLY A 1 98 ? 0.461 7.132 5.891 1.00 32.87 150 GLY A C 1
ATOM 701 O O . GLY A 1 98 ? 0.582 6.005 5.415 1.00 34.22 150 GLY A O 1
ATOM 702 N N . THR A 1 99 ? 1.236 7.555 6.894 1.00 31.75 151 THR A N 1
ATOM 703 C CA . THR A 1 99 ? 2.232 6.649 7.454 1.00 31.26 151 THR A CA 1
ATOM 704 C C . THR A 1 99 ? 2.142 6.668 8.975 1.00 31.32 151 THR A C 1
ATOM 705 O O . THR A 1 99 ? 1.618 7.607 9.555 1.00 30.99 151 THR A O 1
ATOM 709 N N . LEU A 1 100 ? 2.609 5.602 9.614 1.00 31.33 152 LEU A N 1
ATOM 710 C CA . LEU A 1 100 ? 2.865 5.606 11.037 1.00 31.69 152 LEU A CA 1
ATOM 711 C C . LEU A 1 100 ? 4.391 5.431 11.158 1.00 31.49 152 LEU A C 1
ATOM 712 O O . LEU A 1 100 ? 5.029 4.848 10.263 1.00 32.12 152 LEU A O 1
ATOM 717 N N . ARG A 1 101 ? 4.965 5.993 12.211 1.00 29.20 153 ARG A N 1
ATOM 718 C CA . ARG A 1 101 ? 6.400 5.972 12.414 1.00 26.76 153 ARG A CA 1
ATOM 719 C C . ARG A 1 101 ? 6.639 5.339 13.765 1.00 27.13 153 ARG A C 1
ATOM 720 O O . ARG A 1 101 ? 6.382 5.965 14.804 1.00 26.15 153 ARG A O 1
ATOM 728 N N . LEU A 1 102 ? 7.179 4.127 13.747 1.00 27.06 154 LEU A N 1
ATOM 729 C CA . LEU A 1 102 ? 7.659 3.466 14.960 1.00 25.85 154 LEU A CA 1
ATOM 730 C C . LEU A 1 102 ? 8.985 4.085 15.454 1.00 26.39 154 LEU A C 1
ATOM 731 O O . LEU A 1 102 ? 9.834 4.435 14.640 1.00 25.57 154 LEU A O 1
ATOM 736 N N . THR A 1 103 ? 9.179 4.194 16.780 1.00 25.27 155 THR A N 1
ATOM 737 C CA . THR A 1 103 ? 10.282 5.030 17.283 1.00 25.11 155 THR A CA 1
ATOM 738 C C . THR A 1 103 ? 11.237 4.228 18.135 1.00 24.90 155 THR A C 1
ATOM 739 O O . THR A 1 103 ? 10.898 3.135 18.659 1.00 23.15 155 THR A O 1
ATOM 743 N N . THR A 1 104 ? 12.383 4.841 18.403 1.00 24.03 156 THR A N 1
ATOM 744 C CA . THR A 1 104 ? 13.409 4.182 19.205 1.00 22.97 156 THR A CA 1
ATOM 745 C C . THR A 1 104 ? 13.036 4.138 20.682 1.00 23.56 156 THR A C 1
ATOM 746 O O . THR A 1 104 ? 13.803 3.599 21.473 1.00 23.91 156 THR A O 1
ATOM 750 N N . ARG A 1 105 ? 11.917 4.762 21.067 1.00 22.69 157 ARG A N 1
ATOM 751 C CA . ARG A 1 105 ? 11.363 4.589 22.429 1.00 23.89 157 ARG A CA 1
ATOM 752 C C . ARG A 1 105 ? 10.033 3.820 22.496 1.00 25.43 157 ARG A C 1
ATOM 753 O O . ARG A 1 105 ? 9.352 3.880 23.528 1.00 24.86 157 ARG A O 1
ATOM 761 N N . GLN A 1 106 ? 9.755 2.994 21.475 1.00 23.78 158 GLN A N 1
ATOM 762 C CA . GLN A 1 106 ? 8.610 2.087 21.528 1.00 23.81 158 GLN A CA 1
ATOM 763 C C . GLN A 1 106 ? 7.257 2.836 21.475 1.00 24.78 158 GLN A C 1
ATOM 764 O O . GLN A 1 106 ? 6.294 2.446 22.124 1.00 25.73 158 GLN A O 1
ATOM 770 N N . THR A 1 107 ? 7.192 3.927 20.720 1.00 25.91 159 THR A N 1
ATOM 771 C CA . THR A 1 107 ? 5.942 4.680 20.579 1.00 26.18 159 THR A CA 1
ATOM 772 C C . THR A 1 107 ? 5.645 4.823 19.083 1.00 26.80 159 THR A C 1
ATOM 773 O O . THR A 1 107 ? 6.497 4.460 18.271 1.00 28.65 159 THR A O 1
ATOM 777 N N . PHE A 1 108 ? 4.428 5.269 18.728 1.00 27.35 160 PHE A N 1
ATOM 778 C CA . PHE A 1 108 ? 4.136 5.759 17.398 1.00 28.84 160 PHE A CA 1
ATOM 779 C C . PHE A 1 108 ? 4.301 7.244 17.336 1.00 28.27 160 PHE A C 1
ATOM 780 O O . PHE A 1 108 ? 3.878 7.940 18.248 1.00 28.46 160 PHE A O 1
ATOM 788 N N . GLN A 1 109 ? 4.731 7.728 16.171 1.00 28.21 161 GLN A N 1
ATOM 789 C CA . GLN A 1 109 ? 4.495 9.112 15.781 1.00 28.20 161 GLN A CA 1
ATOM 790 C C . GLN A 1 109 ? 3.591 9.134 14.551 1.00 30.79 161 GLN A C 1
ATOM 791 O O . GLN A 1 109 ? 3.669 8.249 13.665 1.00 29.09 161 GLN A O 1
ATOM 797 N N . LEU A 1 110 ? 2.733 10.144 14.500 1.00 30.85 162 LEU A N 1
ATOM 798 C CA . LEU A 1 110 ? 1.894 10.377 13.325 1.00 30.37 162 LEU A CA 1
ATOM 799 C C . LEU A 1 110 ? 2.197 11.788 12.907 1.00 30.42 162 LEU A C 1
ATOM 800 O O . LEU A 1 110 ? 1.955 12.711 13.667 1.00 28.80 162 LEU A O 1
ATOM 805 N N . HIS A 1 111 ? 2.738 11.937 11.699 1.00 31.00 163 HIS A N 1
ATOM 806 C CA . HIS A 1 111 ? 3.137 13.219 11.113 1.00 30.55 163 HIS A CA 1
ATOM 807 C C . HIS A 1 111 ? 2.067 13.827 10.228 1.00 31.47 163 HIS A C 1
ATOM 808 O O . HIS A 1 111 ? 1.293 13.114 9.616 1.00 30.65 163 HIS A O 1
ATOM 815 N N . GLY A 1 112 ? 2.039 15.154 10.133 1.00 31.36 164 GLY A N 1
ATOM 816 C CA . GLY A 1 112 ? 1.291 15.791 9.035 1.00 33.59 164 GLY A CA 1
ATOM 817 C C . GLY A 1 112 ? -0.123 16.243 9.312 1.00 32.43 164 GLY A C 1
ATOM 818 O O . GLY A 1 112 ? -0.849 16.614 8.375 1.00 33.96 164 GLY A O 1
ATOM 819 N N . VAL A 1 113 ? -0.494 16.293 10.585 1.00 30.76 165 VAL A N 1
ATOM 820 C CA . VAL A 1 113 ? -1.856 16.672 10.981 1.00 30.40 165 VAL A CA 1
ATOM 821 C C . VAL A 1 113 ? -2.059 18.199 11.013 1.00 32.12 165 VAL A C 1
ATOM 822 O O . VAL A 1 113 ? -1.375 18.883 11.745 1.00 31.29 165 VAL A O 1
ATOM 826 N N . LEU A 1 114 ? -3.043 18.697 10.266 1.00 33.01 166 LEU A N 1
ATOM 827 C CA . LEU A 1 114 ? -3.385 20.122 10.236 1.00 35.06 166 LEU A CA 1
ATOM 828 C C . LEU A 1 114 ? -3.972 20.547 11.566 1.00 35.07 166 LEU A C 1
ATOM 829 O O . LEU A 1 114 ? -4.598 19.721 12.272 1.00 34.51 166 LEU A O 1
ATOM 834 N N . LYS A 1 115 ? -3.732 21.806 11.946 1.00 34.80 167 LYS A N 1
ATOM 835 C CA . LYS A 1 115 ? -4.149 22.302 13.274 1.00 35.25 167 LYS A CA 1
ATOM 836 C C . LYS A 1 115 ? -5.656 22.084 13.489 1.00 35.81 167 LYS A C 1
ATOM 837 O O . LYS A 1 115 ? -6.084 21.579 14.536 1.00 36.75 167 LYS A O 1
ATOM 843 N N . LYS A 1 116 ? -6.438 22.400 12.464 1.00 36.83 168 LYS A N 1
ATOM 844 C CA . LYS A 1 116 ? -7.901 22.263 12.508 1.00 39.44 168 LYS A CA 1
ATOM 845 C C . LYS A 1 116 ? -8.403 20.839 12.804 1.00 38.35 168 LYS A C 1
ATOM 846 O O . LYS A 1 116 ? -9.551 20.660 13.159 1.00 39.19 168 LYS A O 1
ATOM 852 N N . ASN A 1 117 ? -7.562 19.833 12.593 1.00 37.55 169 ASN A N 1
ATOM 853 C CA . ASN A 1 117 ? -7.953 18.447 12.844 1.00 37.34 169 ASN A CA 1
ATOM 854 C C . ASN A 1 117 ? -7.309 17.897 14.089 1.00 36.73 169 ASN A C 1
ATOM 855 O O . ASN A 1 117 ? -7.533 16.756 14.438 1.00 38.08 169 ASN A O 1
ATOM 860 N N . LEU A 1 118 ? -6.497 18.709 14.758 1.00 37.59 170 LEU A N 1
ATOM 861 C CA . LEU A 1 118 ? -5.635 18.195 15.816 1.00 37.43 170 LEU A CA 1
ATOM 862 C C . LEU A 1 118 ? -6.455 17.720 17.015 1.00 36.86 170 LEU A C 1
ATOM 863 O O . LEU A 1 118 ? -6.168 16.684 17.578 1.00 35.61 170 LEU A O 1
ATOM 868 N N . LYS A 1 119 ? -7.480 18.468 17.401 1.00 37.25 171 LYS A N 1
ATOM 869 C CA . LYS A 1 119 ? -8.321 18.045 18.515 1.00 37.81 171 LYS A CA 1
ATOM 870 C C . LYS A 1 119 ? -9.066 16.766 18.171 1.00 37.39 171 LYS A C 1
ATOM 871 O O . LYS A 1 119 ? -9.210 15.876 19.010 1.00 36.06 171 LYS A O 1
ATOM 877 N N . THR A 1 120 ? -9.559 16.677 16.943 1.00 35.64 172 THR A N 1
ATOM 878 C CA . THR A 1 120 ? -10.260 15.475 16.528 1.00 36.64 172 THR A CA 1
ATOM 879 C C . THR A 1 120 ? -9.377 14.266 16.734 1.00 34.93 172 THR A C 1
ATOM 880 O O . THR A 1 120 ? -9.828 13.243 17.238 1.00 35.98 172 THR A O 1
ATOM 884 N N . VAL A 1 121 ? -8.109 14.400 16.359 1.00 34.12 173 VAL A N 1
ATOM 885 C CA . VAL A 1 121 ? -7.171 13.278 16.331 1.00 33.02 173 VAL A CA 1
ATOM 886 C C . VAL A 1 121 ? -6.746 12.868 17.751 1.00 33.00 173 VAL A C 1
ATOM 887 O O . VAL A 1 121 ? -6.761 11.682 18.088 1.00 31.20 173 VAL A O 1
ATOM 891 N N . LEU A 1 122 ? -6.413 13.838 18.608 1.00 33.09 174 LEU A N 1
ATOM 892 C CA . LEU A 1 122 ? -6.039 13.474 19.993 1.00 33.81 174 LEU A CA 1
ATOM 893 C C . LEU A 1 122 ? -7.217 12.907 20.746 1.00 33.78 174 LEU A C 1
ATOM 894 O O . LEU A 1 122 ? -7.064 11.943 21.465 1.00 33.49 174 LEU A O 1
ATOM 899 N N . SER A 1 123 ? -8.413 13.475 20.581 1.00 34.92 175 SER A N 1
ATOM 900 C CA . SER A 1 123 ? -9.553 12.880 21.284 1.00 36.13 175 SER A CA 1
ATOM 901 C C . SER A 1 123 ? -9.807 11.462 20.789 1.00 35.91 175 SER A C 1
ATOM 902 O O . SER A 1 123 ? -10.074 10.594 21.604 1.00 36.22 175 SER A O 1
ATOM 905 N N . THR A 1 124 ? -9.650 11.200 19.487 1.00 34.74 176 THR A N 1
ATOM 906 C CA . THR A 1 124 ? -9.783 9.836 18.982 1.00 35.44 176 THR A CA 1
ATOM 907 C C . THR A 1 124 ? -8.802 8.837 19.629 1.00 34.07 176 THR A C 1
ATOM 908 O O . THR A 1 124 ? -9.171 7.702 19.989 1.00 35.49 176 THR A O 1
ATOM 912 N N . VAL A 1 125 ? -7.559 9.267 19.773 1.00 32.11 177 VAL A N 1
ATOM 913 C CA . VAL A 1 125 ? -6.521 8.490 20.413 1.00 30.95 177 VAL A CA 1
ATOM 914 C C . VAL A 1 125 ? -6.977 8.226 21.856 1.00 31.69 177 VAL A C 1
ATOM 915 O O . VAL A 1 125 ? -6.952 7.089 22.309 1.00 33.62 177 VAL A O 1
ATOM 919 N N . ILE A 1 126 ? -7.421 9.271 22.549 1.00 32.60 178 ILE A N 1
ATOM 920 C CA . ILE A 1 126 ? -7.802 9.196 23.977 1.00 31.88 178 ILE A CA 1
ATOM 921 C C . ILE A 1 126 ? -8.934 8.188 24.149 1.00 32.95 178 ILE A C 1
ATOM 922 O O . ILE A 1 126 ? -8.982 7.437 25.096 1.00 32.95 178 ILE A O 1
ATOM 927 N N . LYS A 1 127 ? -9.839 8.175 23.190 1.00 33.93 179 LYS A N 1
ATOM 928 C CA . LYS A 1 127 ? -11.048 7.401 23.283 1.00 36.56 179 LYS A CA 1
ATOM 929 C C . LYS A 1 127 ? -10.902 6.001 22.697 1.00 35.05 179 LYS A C 1
ATOM 930 O O . LYS A 1 127 ? -11.843 5.242 22.712 1.00 33.61 179 LYS A O 1
ATOM 936 N N . ASN A 1 128 ? -9.707 5.671 22.216 1.00 34.66 180 ASN A N 1
ATOM 937 C CA . ASN A 1 128 ? -9.399 4.325 21.703 1.00 35.08 180 ASN A CA 1
ATOM 938 C C . ASN A 1 128 ? -8.208 3.692 22.417 1.00 35.65 180 ASN A C 1
ATOM 939 O O . ASN A 1 128 ? -7.348 3.084 21.790 1.00 34.66 180 ASN A O 1
ATOM 944 N N . MET A 1 129 ? -8.181 3.882 23.731 1.00 37.59 181 MET A N 1
ATOM 945 C CA . MET A 1 129 ? -7.211 3.278 24.647 1.00 40.49 181 MET A CA 1
ATOM 946 C C . MET A 1 129 ? -5.795 3.839 24.533 1.00 37.66 181 MET A C 1
ATOM 947 O O . MET A 1 129 ? -4.841 3.138 24.816 1.00 38.51 181 MET A O 1
ATOM 952 N N . GLY A 1 130 ? -5.656 5.098 24.132 1.00 36.88 182 GLY A N 1
ATOM 953 C CA . GLY A 1 130 ? -4.329 5.666 23.912 1.00 33.87 182 GLY A CA 1
ATOM 954 C C . GLY A 1 130 ? -4.120 6.925 24.712 1.00 31.74 182 GLY A C 1
ATOM 955 O O . GLY A 1 130 ? -5.024 7.402 25.356 1.00 31.07 182 GLY A O 1
ATOM 956 N N . SER A 1 131 ? -2.917 7.478 24.622 1.00 30.50 183 SER A N 1
ATOM 957 C CA . SER A 1 131 ? -2.601 8.744 25.212 1.00 29.34 183 SER A CA 1
ATOM 958 C C . SER A 1 131 ? -1.372 9.261 24.508 1.00 28.89 183 SER A C 1
ATOM 959 O O . SER A 1 131 ? -0.548 8.471 24.028 1.00 25.26 183 SER A O 1
ATOM 962 N N . THR A 1 132 ? -1.251 10.585 24.471 1.00 27.87 184 THR A N 1
ATOM 963 C CA . THR A 1 132 ? -0.057 11.247 23.983 1.00 28.71 184 THR A CA 1
ATOM 964 C C . THR A 1 132 ? 0.520 12.134 25.111 1.00 29.17 184 THR A C 1
ATOM 965 O O . THR A 1 132 ? 1.452 12.905 24.887 1.00 29.75 184 THR A O 1
ATOM 969 N N . LEU A 1 133 ? -0.094 12.073 26.292 1.00 28.32 185 LEU A N 1
ATOM 970 C CA . LEU A 1 133 ? 0.315 12.908 27.432 1.00 28.55 185 LEU A CA 1
ATOM 971 C C . LEU A 1 133 ? 1.742 12.650 27.861 1.00 28.22 185 LEU A C 1
ATOM 972 O O . LEU A 1 133 ? 2.106 11.518 28.157 1.00 28.60 185 LEU A O 1
ATOM 977 N N . GLY A 1 134 ? 2.551 13.705 27.862 1.00 29.25 186 GLY A N 1
ATOM 978 C CA . GLY A 1 134 ? 3.942 13.600 28.217 1.00 30.29 186 GLY A CA 1
ATOM 979 C C . GLY A 1 134 ? 4.791 12.763 27.285 1.00 30.99 186 GLY A C 1
ATOM 980 O O . GLY A 1 134 ? 5.883 12.319 27.656 1.00 31.49 186 GLY A O 1
ATOM 981 N N . ALA A 1 135 ? 4.330 12.596 26.045 1.00 30.61 187 ALA A N 1
ATOM 982 C CA . ALA A 1 135 ? 5.159 11.979 25.024 1.00 30.80 187 ALA A CA 1
ATOM 983 C C . ALA A 1 135 ? 6.286 12.938 24.645 1.00 30.33 187 ALA A C 1
ATOM 984 O O . ALA A 1 135 ? 7.404 12.509 24.365 1.00 29.05 187 ALA A O 1
ATOM 986 N N . CYS A 1 136 ? 5.988 14.236 24.640 1.00 30.93 188 CYS A N 1
ATOM 987 C CA . CYS A 1 136 ? 7.040 15.255 24.668 1.00 30.75 188 CYS A CA 1
ATOM 988 C C . CYS A 1 136 ? 6.994 16.121 25.958 1.00 31.52 188 CYS A C 1
ATOM 989 O O . CYS A 1 136 ? 6.228 15.835 26.862 1.00 32.30 188 CYS A O 1
ATOM 992 N N . GLY A 1 137 ? 7.849 17.142 26.063 1.00 31.07 189 GLY A N 1
ATOM 993 C CA . GLY A 1 137 ? 7.853 18.054 27.219 1.00 28.34 189 GLY A CA 1
ATOM 994 C C . GLY A 1 137 ? 8.987 17.829 28.216 1.00 27.92 189 GLY A C 1
ATOM 995 O O . GLY A 1 137 ? 9.779 16.891 28.079 1.00 26.81 189 GLY A O 1
ATOM 996 N N . ASP A 1 138 ? 9.057 18.686 29.230 1.00 27.22 190 ASP A N 1
ATOM 997 C CA . ASP A 1 138 ? 10.008 18.559 30.334 1.00 27.71 190 ASP A CA 1
ATOM 998 C C . ASP A 1 138 ? 9.429 17.581 31.366 1.00 28.18 190 ASP A C 1
ATOM 999 O O . ASP A 1 138 ? 9.091 17.954 32.463 1.00 27.71 190 ASP A O 1
ATOM 1004 N N . LEU A 1 139 ? 9.326 16.320 30.996 1.00 29.27 191 LEU A N 1
ATOM 1005 C CA . LEU A 1 139 ? 8.450 15.366 31.671 1.00 29.64 191 LEU A CA 1
ATOM 1006 C C . LEU A 1 139 ? 9.106 14.001 31.533 1.00 29.00 191 LEU A C 1
ATOM 1007 O O . LEU A 1 139 ? 9.944 13.810 30.649 1.00 29.02 191 LEU A O 1
ATOM 1012 N N . ASN A 1 140 ? 8.659 13.025 32.314 1.00 26.64 192 ASN A N 1
ATOM 1013 C CA . ASN A 1 140 ? 9.032 11.617 32.010 1.00 25.97 192 ASN A CA 1
ATOM 1014 C C . ASN A 1 140 ? 8.520 11.158 30.657 1.00 24.77 192 ASN A C 1
ATOM 1015 O O . ASN A 1 140 ? 7.305 11.220 30.384 1.00 26.35 192 ASN A O 1
ATOM 1020 N N . ARG A 1 141 ? 9.436 10.653 29.823 1.00 25.12 193 ARG A N 1
ATOM 1021 C CA . ARG A 1 141 ? 9.117 10.115 28.470 1.00 24.96 193 ARG A CA 1
ATOM 1022 C C . ARG A 1 141 ? 8.647 8.639 28.505 1.00 24.10 193 ARG A C 1
ATOM 1023 O O . ARG A 1 141 ? 8.491 8.059 29.572 1.00 24.56 193 ARG A O 1
ATOM 1031 N N . ASN A 1 142 ? 8.342 8.063 27.353 1.00 22.23 194 ASN A N 1
ATOM 1032 C CA . ASN A 1 142 ? 7.955 6.655 27.343 1.00 24.42 194 ASN A CA 1
ATOM 1033 C C . ASN A 1 142 ? 8.979 5.817 28.057 1.00 23.55 194 ASN A C 1
ATOM 1034 O O . ASN A 1 142 ? 10.190 5.965 27.844 1.00 23.26 194 ASN A O 1
ATOM 1039 N N . VAL A 1 143 ? 8.494 5.002 28.981 1.00 24.93 195 VAL A N 1
ATOM 1040 C CA . VAL A 1 143 ? 9.345 4.099 29.776 1.00 25.04 195 VAL A CA 1
ATOM 1041 C C . VAL A 1 143 ? 9.539 2.786 29.005 1.00 24.70 195 VAL A C 1
ATOM 1042 O O . VAL A 1 143 ? 8.581 2.110 28.655 1.00 25.63 195 VAL A O 1
ATOM 1046 N N . LEU A 1 144 ? 10.779 2.425 28.744 1.00 25.02 196 LEU A N 1
ATOM 1047 C CA . LEU A 1 144 ? 11.078 1.270 27.919 1.00 25.36 196 LEU A CA 1
ATOM 1048 C C . LEU A 1 144 ? 10.964 -0.009 28.716 1.00 24.74 196 LEU A C 1
ATOM 1049 O O . LEU A 1 144 ? 11.215 -0.007 29.899 1.00 24.85 196 LEU A O 1
ATOM 1054 N N . ALA A 1 145 ? 10.633 -1.101 28.042 1.00 24.20 197 ALA A N 1
ATOM 1055 C CA . ALA A 1 145 ? 10.807 -2.459 28.653 1.00 25.66 197 ALA A CA 1
ATOM 1056 C C . ALA A 1 145 ? 10.978 -3.507 27.564 1.00 24.76 197 ALA A C 1
ATOM 1057 O O . ALA A 1 145 ? 10.787 -3.198 26.386 1.00 25.37 197 ALA A O 1
ATOM 1059 N N . PRO A 1 146 ? 11.336 -4.769 27.938 1.00 26.51 198 PRO A N 1
ATOM 1060 C CA . PRO A 1 146 ? 11.432 -5.827 26.899 1.00 25.70 198 PRO A CA 1
ATOM 1061 C C . PRO A 1 146 ? 10.141 -5.903 26.112 1.00 25.81 198 PRO A C 1
ATOM 1062 O O . PRO A 1 146 ? 9.084 -5.999 26.693 1.00 26.54 198 PRO A O 1
ATOM 1066 N N . ALA A 1 147 ? 10.231 -5.731 24.797 1.00 25.58 199 ALA A N 1
ATOM 1067 C CA . ALA A 1 147 ? 9.061 -5.746 23.918 1.00 26.99 199 ALA A CA 1
ATOM 1068 C C . ALA A 1 147 ? 8.439 -7.131 23.690 1.00 28.26 199 ALA A C 1
ATOM 1069 O O . ALA A 1 147 ? 7.259 -7.215 23.301 1.00 30.52 199 ALA A O 1
ATOM 1071 N N . ALA A 1 148 ? 9.232 -8.186 23.805 1.00 27.40 200 ALA A N 1
ATOM 1072 C CA . ALA A 1 148 ? 8.740 -9.538 23.512 1.00 29.63 200 ALA A CA 1
ATOM 1073 C C . ALA A 1 148 ? 7.627 -9.903 24.480 1.00 30.01 200 ALA A C 1
ATOM 1074 O O . ALA A 1 148 ? 7.755 -9.708 25.712 1.00 28.55 200 ALA A O 1
ATOM 1076 N N . PRO A 1 149 ? 6.524 -10.446 23.947 1.00 30.61 201 PRO A N 1
ATOM 1077 C CA . PRO A 1 149 ? 5.490 -10.824 24.930 1.00 31.46 201 PRO A CA 1
ATOM 1078 C C . PRO A 1 149 ? 5.746 -12.174 25.607 1.00 32.18 201 PRO A C 1
ATOM 1079 O O . PRO A 1 149 ? 4.914 -13.046 25.510 1.00 31.57 201 PRO A O 1
ATOM 1083 N N . TYR A 1 150 ? 6.905 -12.348 26.244 1.00 31.63 202 TYR A N 1
ATOM 1084 C CA . TYR A 1 150 ? 7.196 -13.618 26.929 1.00 33.36 202 TYR A CA 1
ATOM 1085 C C . TYR A 1 150 ? 6.370 -13.639 28.176 1.00 32.50 202 TYR A C 1
ATOM 1086 O O . TYR A 1 150 ? 6.178 -12.583 28.770 1.00 32.01 202 TYR A O 1
ATOM 1095 N N . VAL A 1 151 ? 5.873 -14.814 28.559 1.00 32.16 203 VAL A N 1
ATOM 1096 C CA . VAL A 1 151 ? 5.191 -14.963 29.862 1.00 33.48 203 VAL A CA 1
ATOM 1097 C C . VAL A 1 151 ? 6.119 -15.276 31.026 1.00 33.53 203 VAL A C 1
ATOM 1098 O O . VAL A 1 151 ? 5.661 -15.417 32.168 1.00 34.68 203 VAL A O 1
ATOM 1102 N N . LYS A 1 152 ? 7.413 -15.324 30.763 1.00 32.28 204 LYS A N 1
ATOM 1103 C CA . LYS A 1 152 ? 8.391 -15.596 31.810 1.00 32.97 204 LYS A CA 1
ATOM 1104 C C . LYS A 1 152 ? 8.242 -14.549 32.931 1.00 32.23 204 LYS A C 1
ATOM 1105 O O . LYS A 1 152 ? 8.174 -13.334 32.680 1.00 28.96 204 LYS A O 1
ATOM 1111 N N . LYS A 1 153 ? 8.312 -15.033 34.167 1.00 32.83 205 LYS A N 1
ATOM 1112 C CA . LYS A 1 153 ? 7.969 -14.254 35.332 1.00 34.00 205 LYS A CA 1
ATOM 1113 C C . LYS A 1 153 ? 8.674 -12.904 35.305 1.00 33.78 205 LYS A C 1
ATOM 1114 O O . LYS A 1 153 ? 8.012 -11.876 35.362 1.00 33.79 205 LYS A O 1
ATOM 1120 N N . ASP A 1 154 ? 9.994 -12.898 35.173 1.00 34.44 206 ASP A N 1
ATOM 1121 C CA . ASP A 1 154 ? 10.761 -11.679 35.330 1.00 35.81 206 ASP A CA 1
ATOM 1122 C C . ASP A 1 154 ? 10.604 -10.689 34.157 1.00 33.96 206 ASP A C 1
ATOM 1123 O O . ASP A 1 154 ? 10.767 -9.481 34.321 1.00 32.78 206 ASP A O 1
ATOM 1128 N N . ILE A 1 155 ? 10.296 -11.211 32.965 1.00 33.71 207 ILE A N 1
ATOM 1129 C CA . ILE A 1 155 ? 9.956 -10.369 31.851 1.00 31.33 207 ILE A CA 1
ATOM 1130 C C . ILE A 1 155 ? 8.631 -9.706 32.151 1.00 31.20 207 ILE A C 1
ATOM 1131 O O . ILE A 1 155 ? 8.468 -8.490 32.007 1.00 31.76 207 ILE A O 1
ATOM 1136 N N . LEU A 1 156 ? 7.672 -10.496 32.588 1.00 30.35 208 LEU A N 1
ATOM 1137 C CA . LEU A 1 156 ? 6.425 -9.907 32.935 1.00 30.81 208 LEU A CA 1
ATOM 1138 C C . LEU A 1 156 ? 6.677 -8.825 33.992 1.00 30.92 208 LEU A C 1
ATOM 1139 O O . LEU A 1 156 ? 6.149 -7.722 33.878 1.00 30.33 208 LEU A O 1
ATOM 1144 N N . PHE A 1 157 ? 7.516 -9.128 34.992 1.00 30.44 209 PHE A N 1
ATOM 1145 C CA . PHE A 1 157 ? 7.759 -8.175 36.100 1.00 31.24 209 PHE A CA 1
ATOM 1146 C C . PHE A 1 157 ? 8.437 -6.876 35.608 1.00 30.53 209 PHE A C 1
ATOM 1147 O O . PHE A 1 157 ? 8.050 -5.786 36.055 1.00 32.11 209 PHE A O 1
ATOM 1155 N N . ALA A 1 158 ? 9.423 -6.976 34.697 1.00 30.30 210 ALA A N 1
ATOM 1156 C CA . ALA A 1 158 ? 10.015 -5.775 34.060 1.00 29.67 210 ALA A CA 1
ATOM 1157 C C . ALA A 1 158 ? 8.952 -4.862 33.469 1.00 28.69 210 ALA A C 1
ATOM 1158 O O . ALA A 1 158 ? 8.968 -3.643 33.658 1.00 28.38 210 ALA A O 1
ATOM 1160 N N . GLN A 1 159 ? 8.078 -5.478 32.692 1.00 27.81 211 GLN A N 1
ATOM 1161 C CA . GLN A 1 159 ? 7.003 -4.793 31.995 1.00 26.52 211 GLN A CA 1
ATOM 1162 C C . GLN A 1 159 ? 6.019 -4.145 33.002 1.00 26.31 211 GLN A C 1
ATOM 1163 O O . GLN A 1 159 ? 5.691 -2.993 32.871 1.00 25.79 211 GLN A O 1
ATOM 1169 N N . GLN A 1 160 ? 5.563 -4.875 34.010 1.00 27.00 212 GLN A N 1
ATOM 1170 C CA . GLN A 1 160 ? 4.685 -4.268 35.012 1.00 28.79 212 GLN A CA 1
ATOM 1171 C C . GLN A 1 160 ? 5.348 -3.084 35.723 1.00 28.88 212 GLN A C 1
ATOM 1172 O O . GLN A 1 160 ? 4.679 -2.132 36.073 1.00 28.68 212 GLN A O 1
ATOM 1178 N N . THR A 1 161 ? 6.652 -3.198 35.975 1.00 28.85 213 THR A N 1
ATOM 1179 C CA . THR A 1 161 ? 7.441 -2.168 36.657 1.00 25.95 213 THR A CA 1
ATOM 1180 C C . THR A 1 161 ? 7.543 -0.919 35.829 1.00 25.94 213 THR A C 1
ATOM 1181 O O . THR A 1 161 ? 7.448 0.194 36.350 1.00 27.06 213 THR A O 1
ATOM 1185 N N . ALA A 1 162 ? 7.686 -1.101 34.522 1.00 26.18 214 ALA A N 1
ATOM 1186 C CA . ALA A 1 162 ? 7.777 0.015 33.605 1.00 26.09 214 ALA A CA 1
ATOM 1187 C C . ALA A 1 162 ? 6.463 0.740 33.581 1.00 26.95 214 ALA A C 1
ATOM 1188 O O . ALA A 1 162 ? 6.432 1.962 33.567 1.00 26.87 214 ALA A O 1
ATOM 1190 N N . GLU A 1 163 ? 5.378 -0.015 33.454 1.00 28.00 215 GLU A N 1
ATOM 1191 C CA . GLU A 1 163 ? 4.026 0.551 33.524 1.00 29.54 215 GLU A CA 1
ATOM 1192 C C . GLU A 1 163 ? 3.750 1.286 34.811 1.00 28.28 215 GLU A C 1
ATOM 1193 O O . GLU A 1 163 ? 3.089 2.317 34.786 1.00 27.85 215 GLU A O 1
ATOM 1199 N N . ASN A 1 164 ? 4.241 0.782 35.948 1.00 27.20 216 ASN A N 1
ATOM 1200 C CA . ASN A 1 164 ? 3.975 1.522 37.186 1.00 27.23 216 ASN A CA 1
ATOM 1201 C C . ASN A 1 164 ? 4.746 2.806 37.265 1.00 26.31 216 ASN A C 1
ATOM 1202 O O . ASN A 1 164 ? 4.262 3.771 37.866 1.00 26.82 216 ASN A O 1
ATOM 1207 N N . ILE A 1 165 ? 5.970 2.794 36.738 1.00 26.31 217 ILE A N 1
ATOM 1208 C CA . ILE A 1 165 ? 6.814 4.008 36.723 1.00 26.94 217 ILE A CA 1
ATOM 1209 C C . ILE A 1 165 ? 6.179 5.066 35.798 1.00 27.16 217 ILE A C 1
ATOM 1210 O O . ILE A 1 165 ? 6.124 6.265 36.123 1.00 27.42 217 ILE A O 1
ATOM 1215 N N . ALA A 1 166 ? 5.677 4.641 34.642 1.00 25.36 218 ALA A N 1
ATOM 1216 C CA . ALA A 1 166 ? 5.055 5.611 33.732 1.00 25.85 218 ALA A CA 1
ATOM 1217 C C . ALA A 1 166 ? 3.864 6.228 34.448 1.00 26.40 218 ALA A C 1
ATOM 1218 O O . ALA A 1 166 ? 3.586 7.433 34.329 1.00 26.97 218 ALA A O 1
ATOM 1220 N N . ALA A 1 167 ? 3.121 5.372 35.145 1.00 26.22 219 ALA A N 1
ATOM 1221 C CA . ALA A 1 167 ? 1.926 5.827 35.886 1.00 27.92 219 ALA A CA 1
ATOM 1222 C C . ALA A 1 167 ? 2.330 6.787 36.979 1.00 26.55 219 ALA A C 1
ATOM 1223 O O . ALA A 1 167 ? 1.749 7.841 37.126 1.00 28.26 219 ALA A O 1
ATOM 1225 N N . LEU A 1 168 ? 3.325 6.400 37.766 1.00 27.93 220 LEU A N 1
ATOM 1226 C CA . LEU A 1 168 ? 3.827 7.233 38.878 1.00 26.89 220 LEU A CA 1
ATOM 1227 C C . LEU A 1 168 ? 4.162 8.658 38.367 1.00 28.43 220 LEU A C 1
ATOM 1228 O O . LEU A 1 168 ? 3.804 9.635 38.988 1.00 29.53 220 LEU A O 1
ATOM 1233 N N . LEU A 1 169 ? 4.806 8.765 37.211 1.00 26.95 221 LEU A N 1
ATOM 1234 C CA . LEU A 1 169 ? 5.310 10.044 36.696 1.00 28.15 221 LEU A CA 1
ATOM 1235 C C . LEU A 1 169 ? 4.420 10.693 35.628 1.00 28.68 221 LEU A C 1
ATOM 1236 O O . LEU A 1 169 ? 4.933 11.435 34.763 1.00 28.20 221 LEU A O 1
ATOM 1241 N N . THR A 1 170 ? 3.116 10.382 35.643 1.00 29.05 222 THR A N 1
ATOM 1242 C CA . THR A 1 170 ? 2.147 10.940 34.677 1.00 29.49 222 THR A CA 1
ATOM 1243 C C . THR A 1 170 ? 1.660 12.278 35.302 1.00 29.66 222 THR A C 1
ATOM 1244 O O . THR A 1 170 ? 1.329 12.318 36.471 1.00 31.63 222 THR A O 1
ATOM 1248 N N . PRO A 1 171 ? 1.629 13.369 34.536 1.00 30.11 223 PRO A N 1
ATOM 1249 C CA . PRO A 1 171 ? 1.131 14.652 35.046 1.00 30.17 223 PRO A CA 1
ATOM 1250 C C . PRO A 1 171 ? -0.282 14.498 35.592 1.00 32.57 223 PRO A C 1
ATOM 1251 O O . PRO A 1 171 ? -1.081 13.737 35.029 1.00 32.04 223 PRO A O 1
ATOM 1255 N N . GLN A 1 172 ? -0.565 15.164 36.709 1.00 33.39 224 GLN A N 1
ATOM 1256 C CA . GLN A 1 172 ? -1.846 15.011 37.371 1.00 36.04 224 GLN A CA 1
ATOM 1257 C C . GLN A 1 172 ? -2.764 16.240 37.314 1.00 36.55 224 GLN A C 1
ATOM 1258 O O . GLN A 1 172 ? -3.828 16.219 37.944 1.00 37.82 224 GLN A O 1
ATOM 1264 N N . SER A 1 173 ? -2.347 17.291 36.607 1.00 36.70 225 SER A N 1
ATOM 1265 C CA . SER A 1 173 ? -2.986 18.615 36.673 1.00 38.21 225 SER A CA 1
ATOM 1266 C C . SER A 1 173 ? -4.353 18.667 35.953 1.00 38.46 225 SER A C 1
ATOM 1267 O O . SER A 1 173 ? -5.188 19.540 36.247 1.00 39.76 225 SER A O 1
ATOM 1270 N N . GLY A 1 174 ? -4.561 17.770 34.997 1.00 38.14 226 GLY A N 1
ATOM 1271 C CA . GLY A 1 174 ? -5.864 17.671 34.280 1.00 37.15 226 GLY A CA 1
ATOM 1272 C C . GLY A 1 174 ? -5.986 18.544 33.032 1.00 37.12 226 GLY A C 1
ATOM 1273 O O . GLY A 1 174 ? -7.008 18.493 32.314 1.00 35.36 226 GLY A O 1
ATOM 1274 N N . ALA A 1 175 ? -4.959 19.350 32.752 1.00 35.77 227 ALA A N 1
ATOM 1275 C CA . ALA A 1 175 ? -4.996 20.172 31.555 1.00 36.50 227 ALA A CA 1
ATOM 1276 C C . ALA A 1 175 ? -5.210 19.276 30.342 1.00 35.62 227 ALA A C 1
ATOM 1277 O O . ALA A 1 175 ? -5.897 19.671 29.386 1.00 36.43 227 ALA A O 1
ATOM 1279 N N . TYR A 1 176 ? -4.629 18.070 30.374 1.00 32.68 228 TYR A N 1
ATOM 1280 C CA . TYR A 1 176 ? -4.738 17.144 29.221 1.00 32.50 228 TYR A CA 1
ATOM 1281 C C . TYR A 1 176 ? -6.193 16.862 28.827 1.00 34.00 228 TYR A C 1
ATOM 1282 O O . TYR A 1 176 ? -6.623 17.214 27.716 1.00 34.35 228 TYR A O 1
ATOM 1291 N N . TYR A 1 177 ? -6.972 16.290 29.749 1.00 37.46 229 TYR A N 1
ATOM 1292 C CA . TYR A 1 177 ? -8.372 15.978 29.447 1.00 39.82 229 TYR A CA 1
ATOM 1293 C C . TYR A 1 177 ? -9.199 17.246 29.277 1.00 40.81 229 TYR A C 1
ATOM 1294 O O . TYR A 1 177 ? -10.163 17.256 28.502 1.00 41.71 229 TYR A O 1
ATOM 1303 N N . ASP A 1 178 ? -8.798 18.316 29.963 1.00 40.95 230 ASP A N 1
ATOM 1304 C CA . ASP A 1 178 ? -9.450 19.607 29.857 1.00 42.67 230 ASP A CA 1
ATOM 1305 C C . ASP A 1 178 ? -9.418 20.146 28.442 1.00 42.78 230 ASP A C 1
ATOM 1306 O O . ASP A 1 178 ? -10.428 20.671 27.964 1.00 43.88 230 ASP A O 1
ATOM 1311 N N . LEU A 1 179 ? -8.253 20.077 27.795 1.00 41.81 231 LEU A N 1
ATOM 1312 C CA . LEU A 1 179 ? -8.095 20.589 26.429 1.00 41.57 231 LEU A CA 1
ATOM 1313 C C . LEU A 1 179 ? -8.683 19.682 25.348 1.00 41.47 231 LEU A C 1
ATOM 1314 O O . LEU A 1 179 ? -9.293 20.163 24.393 1.00 41.93 231 LEU A O 1
ATOM 1319 N N . TRP A 1 180 ? -8.450 18.384 25.461 1.00 40.07 232 TRP A N 1
ATOM 1320 C CA . TRP A 1 180 ? -8.660 17.495 24.311 1.00 40.48 232 TRP A CA 1
ATOM 1321 C C . TRP A 1 180 ? -9.982 16.770 24.345 1.00 42.61 232 TRP A C 1
ATOM 1322 O O . TRP A 1 180 ? -10.524 16.452 23.295 1.00 40.76 232 TRP A O 1
ATOM 1333 N N . VAL A 1 181 ? -10.497 16.504 25.547 1.00 43.85 233 VAL A N 1
ATOM 1334 C CA . VAL A 1 181 ? -11.810 15.878 25.649 1.00 46.76 233 VAL A CA 1
ATOM 1335 C C . VAL A 1 181 ? -12.783 16.660 26.533 1.00 49.20 233 VAL A C 1
ATOM 1336 O O . VAL A 1 181 ? -13.752 16.106 27.042 1.00 49.96 233 VAL A O 1
ATOM 1340 N N . ASP A 1 182 ? -12.517 17.959 26.664 1.00 52.62 234 ASP A N 1
ATOM 1341 C CA . ASP A 1 182 ? -13.390 18.917 27.351 1.00 56.38 234 ASP A CA 1
ATOM 1342 C C . ASP A 1 182 ? -13.703 18.411 28.763 1.00 57.94 234 ASP A C 1
ATOM 1343 O O . ASP A 1 182 ? -14.871 18.413 29.203 1.00 59.46 234 ASP A O 1
ATOM 1348 N N . GLY A 1 183 ? -12.648 17.966 29.456 1.00 58.12 235 GLY A N 1
ATOM 1349 C CA . GLY A 1 183 ? -12.742 17.521 30.846 1.00 59.70 235 GLY A CA 1
ATOM 1350 C C . GLY A 1 183 ? -13.636 16.320 31.083 1.00 61.19 235 GLY A C 1
ATOM 1351 O O . GLY A 1 183 ? -14.160 16.134 32.180 1.00 62.46 235 GLY A O 1
ATOM 1352 N N . GLU A 1 184 ? -13.824 15.495 30.060 1.00 62.03 236 GLU A N 1
ATOM 1353 C CA . GLU A 1 184 ? -14.609 14.288 30.213 1.00 63.19 236 GLU A CA 1
ATOM 1354 C C . GLU A 1 184 ? -13.851 13.265 31.033 1.00 63.35 236 GLU A C 1
ATOM 1355 O O . GLU A 1 184 ? -12.617 13.212 31.002 1.00 62.69 236 GLU A O 1
ATOM 1361 N N . LYS A 1 185 ? -14.610 12.430 31.734 1.00 64.58 237 LYS A N 1
ATOM 1362 C CA . LYS A 1 185 ? -14.056 11.267 32.397 1.00 64.85 237 LYS A CA 1
ATOM 1363 C C . LYS A 1 185 ? -13.783 10.222 31.324 1.00 64.68 237 LYS A C 1
ATOM 1364 O O . LYS A 1 185 ? -14.632 9.972 30.449 1.00 65.30 237 LYS A O 1
ATOM 1366 N N . ILE A 1 186 ? -12.574 9.670 31.345 1.00 63.86 238 ILE A N 1
ATOM 1367 C CA . ILE A 1 186 ? -12.195 8.631 30.399 1.00 62.77 238 ILE A CA 1
ATOM 1368 C C . ILE A 1 186 ? -11.859 7.368 31.172 1.00 63.60 238 ILE A C 1
ATOM 1369 O O . ILE A 1 186 ? -10.984 7.360 32.045 1.00 62.41 238 ILE A O 1
ATOM 1374 N N . MET A 1 187 ? -12.589 6.310 30.846 1.00 65.36 239 MET A N 1
ATOM 1375 C CA . MET A 1 187 ? -12.455 5.017 31.505 1.00 67.31 239 MET A CA 1
ATOM 1376 C C . MET A 1 187 ? -11.094 4.393 31.235 1.00 66.49 239 MET A C 1
ATOM 1377 O O . MET A 1 187 ? -10.656 4.261 30.075 1.00 66.75 239 MET A O 1
ATOM 1382 N N . SER A 1 188 ? -10.421 4.043 32.326 1.00 65.76 240 SER A N 1
ATOM 1383 C CA . SER A 1 188 ? -9.146 3.349 32.266 1.00 64.91 240 SER A CA 1
ATOM 1384 C C . SER A 1 188 ? -9.087 2.314 33.390 1.00 64.22 240 SER A C 1
ATOM 1385 O O . SER A 1 188 ? -9.833 2.416 34.366 1.00 64.72 240 SER A O 1
ATOM 1388 N N . ALA A 1 189 ? -8.227 1.306 33.224 1.00 62.97 241 ALA A N 1
ATOM 1389 C CA . ALA A 1 189 ? -7.981 0.293 34.263 1.00 61.54 241 ALA A CA 1
ATOM 1390 C C . ALA A 1 189 ? -7.337 0.972 35.459 1.00 60.24 241 ALA A C 1
ATOM 1391 O O . ALA A 1 189 ? -6.552 1.911 35.282 1.00 60.52 241 ALA A O 1
ATOM 1393 N N . GLU A 1 190 ? -7.676 0.517 36.666 1.00 58.40 242 GLU A N 1
ATOM 1394 C CA . GLU A 1 190 ? -7.221 1.189 37.893 1.00 56.79 242 GLU A CA 1
ATOM 1395 C C . GLU A 1 190 ? -5.729 0.983 38.072 1.00 54.03 242 GLU A C 1
ATOM 1396 O O . GLU A 1 190 ? -5.186 -0.048 37.671 1.00 52.37 242 GLU A O 1
ATOM 1398 N N . GLU A 1 191 ? -5.058 1.984 38.634 1.00 51.31 243 GLU A N 1
ATOM 1399 C CA . GLU A 1 191 ? -3.634 1.842 38.823 1.00 48.03 243 GLU A CA 1
ATOM 1400 C C . GLU A 1 191 ? -3.448 0.982 40.062 1.00 46.87 243 GLU A C 1
ATOM 1401 O O . GLU A 1 191 ? -4.287 1.005 40.976 1.00 46.88 243 GLU A O 1
ATOM 1407 N N . PRO A 1 192 ? -2.396 0.160 40.061 1.00 45.38 244 PRO A N 1
ATOM 1408 C CA . PRO A 1 192 ? -2.123 -0.656 41.238 1.00 44.51 244 PRO A CA 1
ATOM 1409 C C . PRO A 1 192 ? -2.007 0.223 42.488 1.00 42.96 244 PRO A C 1
ATOM 1410 O O . PRO A 1 192 ? -1.442 1.304 42.427 1.00 42.32 244 PRO A O 1
ATOM 1414 N N . PRO A 1 193 ? -2.617 -0.201 43.595 1.00 43.06 245 PRO A N 1
ATOM 1415 C CA . PRO A 1 193 ? -2.428 0.489 44.876 1.00 42.73 245 PRO A CA 1
ATOM 1416 C C . PRO A 1 193 ? -0.978 0.868 45.219 1.00 42.08 245 PRO A C 1
ATOM 1417 O O . PRO A 1 193 ? -0.762 1.905 45.838 1.00 43.01 245 PRO A O 1
ATOM 1421 N N . GLU A 1 194 ? -0.008 0.039 44.855 1.00 42.39 246 GLU A N 1
ATOM 1422 C CA . GLU A 1 194 ? 1.423 0.353 45.000 1.00 43.00 246 GLU A CA 1
ATOM 1423 C C . GLU A 1 194 ? 1.778 1.747 44.441 1.00 41.12 246 GLU A C 1
ATOM 1424 O O . GLU A 1 194 ? 2.536 2.492 45.041 1.00 41.38 246 GLU A O 1
ATOM 1430 N N . VAL A 1 195 ? 1.275 2.062 43.255 1.00 39.73 247 VAL A N 1
ATOM 1431 C CA . VAL A 1 195 ? 1.635 3.298 42.562 1.00 37.38 247 VAL A CA 1
ATOM 1432 C C . VAL A 1 195 ? 1.045 4.469 43.295 1.00 37.33 247 VAL A C 1
ATOM 1433 O O . VAL A 1 195 ? 1.765 5.405 43.664 1.00 35.22 247 VAL A O 1
ATOM 1437 N N . THR A 1 196 ? -0.257 4.396 43.561 1.00 37.14 248 THR A N 1
ATOM 1438 C CA . THR A 1 196 ? -0.938 5.509 44.230 1.00 37.24 248 THR A CA 1
ATOM 1439 C C . THR A 1 196 ? -0.248 5.797 45.545 1.00 37.01 248 THR A C 1
ATOM 1440 O O . THR A 1 196 ? -0.076 6.952 45.943 1.00 37.43 248 THR A O 1
ATOM 1444 N N . LYS A 1 197 ? 0.131 4.738 46.238 1.00 36.11 249 LYS A N 1
ATOM 1445 C CA . LYS A 1 197 ? 0.683 4.880 47.571 1.00 35.16 249 LYS A CA 1
ATOM 1446 C C . LYS A 1 197 ? 2.075 5.501 47.477 1.00 33.69 249 LYS A C 1
ATOM 1447 O O . LYS A 1 197 ? 2.420 6.373 48.251 1.00 32.39 249 LYS A O 1
ATOM 1450 N N . ALA A 1 198 ? 2.858 5.071 46.500 1.00 31.39 250 ALA A N 1
ATOM 1451 C CA . ALA A 1 198 ? 4.177 5.683 46.336 1.00 31.88 250 ALA A CA 1
ATOM 1452 C C . ALA A 1 198 ? 4.069 7.110 45.899 1.00 30.97 250 ALA A C 1
ATOM 1453 O O . ALA A 1 198 ? 4.868 7.930 46.322 1.00 31.84 250 ALA A O 1
ATOM 1455 N N . ARG A 1 199 ? 3.158 7.391 44.963 1.00 32.57 251 ARG A N 1
ATOM 1456 C CA . ARG A 1 199 ? 2.985 8.757 44.473 1.00 33.71 251 ARG A CA 1
ATOM 1457 C C . ARG A 1 199 ? 2.684 9.710 45.616 1.00 33.70 251 ARG A C 1
ATOM 1458 O O . ARG A 1 199 ? 3.302 10.769 45.710 1.00 34.85 251 ARG A O 1
ATOM 1466 N N . ASN A 1 200 ? 1.796 9.298 46.529 1.00 35.89 252 ASN A N 1
ATOM 1467 C CA . ASN A 1 200 ? 1.342 10.138 47.627 1.00 36.31 252 ASN A CA 1
ATOM 1468 C C . ASN A 1 200 ? 2.316 10.247 48.793 1.00 37.30 252 ASN A C 1
ATOM 1469 O O . ASN A 1 200 ? 2.169 11.101 49.662 1.00 36.77 252 ASN A O 1
ATOM 1474 N N . ASP A 1 201 ? 3.276 9.343 48.876 1.00 36.74 253 ASP A N 1
ATOM 1475 C CA . ASP A 1 201 ? 4.155 9.370 50.046 1.00 36.11 253 ASP A CA 1
ATOM 1476 C C . ASP A 1 201 ? 4.953 10.670 50.114 1.00 35.27 253 ASP A C 1
ATOM 1477 O O . ASP A 1 201 ? 5.549 11.098 49.110 1.00 33.17 253 ASP A O 1
ATOM 1482 N N . ASN A 1 202 ? 4.929 11.331 51.275 1.00 34.40 254 ASN A N 1
ATOM 1483 C CA . ASN A 1 202 ? 5.765 12.495 51.465 1.00 36.00 254 ASN A CA 1
ATOM 1484 C C . ASN A 1 202 ? 6.614 12.375 52.726 1.00 37.38 254 ASN A C 1
ATOM 1485 O O . ASN A 1 202 ? 6.950 13.359 53.362 1.00 37.85 254 ASN A O 1
ATOM 1490 N N . SER A 1 203 ? 6.932 11.130 53.070 1.00 38.53 255 SER A N 1
ATOM 1491 C CA . SER A 1 203 ? 7.675 10.771 54.267 1.00 40.05 255 SER A CA 1
ATOM 1492 C C . SER A 1 203 ? 9.002 11.487 54.267 1.00 38.93 255 SER A C 1
ATOM 1493 O O . SER A 1 203 ? 9.554 11.766 55.309 1.00 36.29 255 SER A O 1
ATOM 1496 N N . HIS A 1 204 ? 9.513 11.777 53.078 1.00 37.14 256 HIS A N 1
ATOM 1497 C CA . HIS A 1 204 ? 10.866 12.296 52.964 1.00 38.85 256 HIS A CA 1
ATOM 1498 C C . HIS A 1 204 ? 10.970 13.587 52.191 1.00 38.41 256 HIS A C 1
ATOM 1499 O O . HIS A 1 204 ? 12.002 13.867 51.577 1.00 38.28 256 HIS A O 1
ATOM 1506 N N . GLY A 1 205 ? 9.880 14.354 52.200 1.00 38.24 257 GLY A N 1
ATOM 1507 C CA . GLY A 1 205 ? 9.844 15.663 51.597 1.00 37.35 257 GLY A CA 1
ATOM 1508 C C . GLY A 1 205 ? 10.073 15.691 50.109 1.00 35.61 257 GLY A C 1
ATOM 1509 O O . GLY A 1 205 ? 10.634 16.622 49.590 1.00 35.90 257 GLY A O 1
ATOM 1510 N N . THR A 1 206 ? 9.604 14.677 49.405 1.00 34.83 258 THR A N 1
ATOM 1511 C CA . THR A 1 206 ? 9.722 14.637 47.963 1.00 33.62 258 THR A CA 1
ATOM 1512 C C . THR A 1 206 ? 8.628 15.433 47.232 1.00 33.16 258 THR A C 1
ATOM 1513 O O . THR A 1 206 ? 8.785 15.800 46.057 1.00 32.67 258 THR A O 1
ATOM 1517 N N . ASN A 1 207 ? 7.475 15.599 47.870 1.00 33.13 259 ASN A N 1
ATOM 1518 C CA . ASN A 1 207 ? 6.268 16.062 47.142 1.00 32.43 259 ASN A CA 1
ATOM 1519 C C . ASN A 1 207 ? 5.964 17.537 47.397 1.00 32.90 259 ASN A C 1
ATOM 1520 O O . ASN A 1 207 ? 6.466 18.116 48.356 1.00 33.92 259 ASN A O 1
ATOM 1525 N N . PHE A 1 208 ? 5.162 18.146 46.523 1.00 32.48 260 PHE A N 1
ATOM 1526 C CA . PHE A 1 208 ? 4.481 19.400 46.867 1.00 32.50 260 PHE A CA 1
ATOM 1527 C C . PHE A 1 208 ? 3.026 19.087 47.180 1.00 34.96 260 PHE A C 1
ATOM 1528 O O . PHE A 1 208 ? 2.192 18.999 46.296 1.00 32.71 260 PHE A O 1
ATOM 1536 N N . PRO A 1 209 ? 2.720 18.852 48.461 1.00 38.05 261 PRO A N 1
ATOM 1537 C CA . PRO A 1 209 ? 1.392 18.284 48.682 1.00 39.46 261 PRO A CA 1
ATOM 1538 C C . PRO A 1 209 ? 0.213 19.276 48.456 1.00 41.34 261 PRO A C 1
ATOM 1539 O O . PRO A 1 209 ? -0.939 18.839 48.406 1.00 42.39 261 PRO A O 1
ATOM 1543 N N . ASP A 1 210 ? 0.488 20.574 48.277 1.00 41.66 262 ASP A N 1
ATOM 1544 C CA . ASP A 1 210 ? -0.594 21.546 48.024 1.00 41.64 262 ASP A CA 1
ATOM 1545 C C . ASP A 1 210 ? -0.750 21.866 46.518 1.00 40.38 262 ASP A C 1
ATOM 1546 O O . ASP A 1 210 ? -1.655 22.589 46.109 1.00 41.15 262 ASP A O 1
ATOM 1551 N N . SER A 1 211 ? 0.145 21.314 45.720 1.00 38.29 263 SER A N 1
ATOM 1552 C CA . SER A 1 211 ? 0.205 21.551 44.285 1.00 36.24 263 SER A CA 1
ATOM 1553 C C . SER A 1 211 ? -0.713 20.632 43.482 1.00 35.27 263 SER A C 1
ATOM 1554 O O . SER A 1 211 ? -0.857 19.455 43.784 1.00 34.08 263 SER A O 1
ATOM 1557 N N . PRO A 1 212 ? -1.286 21.164 42.390 1.00 35.27 264 PRO A N 1
ATOM 1558 C CA . PRO A 1 212 ? -1.892 20.299 41.383 1.00 34.04 264 PRO A CA 1
ATOM 1559 C C . PRO A 1 212 ? -0.917 19.282 40.798 1.00 33.88 264 PRO A C 1
ATOM 1560 O O . PRO A 1 212 ? -1.361 18.318 40.199 1.00 33.15 264 PRO A O 1
ATOM 1564 N N . GLU A 1 213 ? 0.390 19.511 40.921 1.00 32.79 265 GLU A N 1
ATOM 1565 C CA . GLU A 1 213 ? 1.354 18.490 40.505 1.00 34.10 265 GLU A CA 1
ATOM 1566 C C . GLU A 1 213 ? 2.216 18.109 41.715 1.00 33.97 265 GLU A C 1
ATOM 1567 O O . GLU A 1 213 ? 3.231 18.737 42.004 1.00 34.96 265 GLU A O 1
ATOM 1573 N N . PRO A 1 214 ? 1.791 17.102 42.452 1.00 36.03 266 PRO A N 1
ATOM 1574 C CA . PRO A 1 214 ? 2.485 16.807 43.724 1.00 36.79 266 PRO A CA 1
ATOM 1575 C C . PRO A 1 214 ? 3.950 16.367 43.505 1.00 35.97 266 PRO A C 1
ATOM 1576 O O . PRO A 1 214 ? 4.781 16.623 44.378 1.00 36.86 266 PRO A O 1
ATOM 1580 N N . ILE A 1 215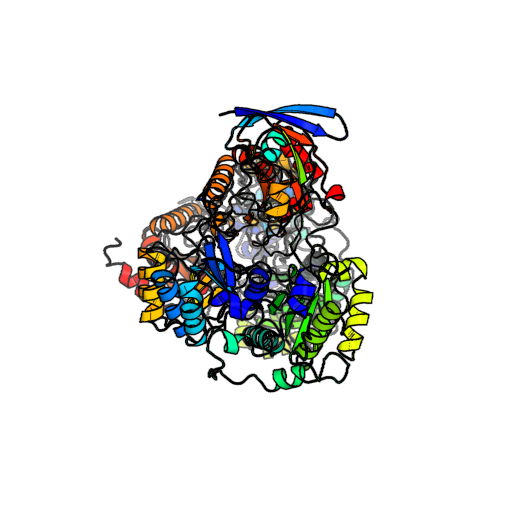 ? 4.274 15.768 42.354 1.00 33.54 267 ILE A N 1
ATOM 1581 C CA . ILE A 1 215 ? 5.674 15.372 42.045 1.00 32.71 267 ILE A CA 1
ATOM 1582 C C . ILE A 1 215 ? 6.373 16.445 41.177 1.00 31.92 267 ILE A C 1
ATOM 1583 O O . ILE A 1 215 ? 7.441 16.952 41.535 1.00 31.42 267 ILE A O 1
ATOM 1588 N N . TYR A 1 216 ? 5.703 16.876 40.110 1.00 30.20 268 TYR A N 1
ATOM 1589 C CA . TYR A 1 216 ? 6.297 17.791 39.154 1.00 29.38 268 TYR A CA 1
ATOM 1590 C C . TYR A 1 216 ? 6.342 19.224 39.616 1.00 29.76 268 TYR A C 1
ATOM 1591 O O . TYR A 1 216 ? 7.210 19.955 39.182 1.00 30.67 268 TYR A O 1
ATOM 1600 N N . GLY A 1 217 ? 5.392 19.638 40.455 1.00 29.63 269 GLY A N 1
ATOM 1601 C CA . GLY A 1 217 ? 5.300 21.026 40.890 1.00 30.61 269 GLY A CA 1
ATOM 1602 C C . GLY A 1 217 ? 4.953 21.881 39.666 1.00 30.65 269 GLY A C 1
ATOM 1603 O O . GLY A 1 217 ? 4.672 21.342 38.567 1.00 28.25 269 GLY A O 1
ATOM 1604 N N . THR A 1 218 ? 5.019 23.202 39.863 1.00 30.18 270 THR A N 1
ATOM 1605 C CA . THR A 1 218 ? 4.774 24.216 38.848 1.00 30.54 270 THR A CA 1
ATOM 1606 C C . THR A 1 218 ? 5.747 24.185 37.693 1.00 30.15 270 THR A C 1
ATOM 1607 O O . THR A 1 218 ? 5.343 24.417 36.542 1.00 29.49 270 THR A O 1
ATOM 1611 N N . GLN A 1 219 ? 7.019 23.911 37.994 1.00 27.36 271 GLN A N 1
ATOM 1612 C CA . GLN A 1 219 ? 8.059 24.040 37.001 1.00 27.23 271 GLN A CA 1
ATOM 1613 C C . GLN A 1 219 ? 8.388 22.726 36.264 1.00 28.08 271 GLN A C 1
ATOM 1614 O O . GLN A 1 219 ? 9.327 22.685 35.458 1.00 28.36 271 GLN A O 1
ATOM 1620 N N . TYR A 1 220 ? 7.640 21.669 36.547 1.00 27.95 272 TYR A N 1
ATOM 1621 C CA . TYR A 1 220 ? 7.939 20.327 36.004 1.00 28.22 272 TYR A CA 1
ATOM 1622 C C . TYR A 1 220 ? 9.439 20.064 36.123 1.00 27.66 272 TYR A C 1
ATOM 1623 O O . TYR A 1 220 ? 10.060 20.539 37.080 1.00 28.81 272 TYR A O 1
ATOM 1632 N N . LEU A 1 221 ? 10.013 19.282 35.229 1.00 26.36 273 LEU A N 1
ATOM 1633 C CA . LEU A 1 221 ? 11.425 18.913 35.354 1.00 26.04 273 LEU A CA 1
ATOM 1634 C C . LEU A 1 221 ? 12.254 19.937 34.565 1.00 25.48 273 LEU A C 1
ATOM 1635 O O . LEU A 1 221 ? 11.707 20.732 33.782 1.00 25.11 273 LEU A O 1
ATOM 1640 N N . PRO A 1 222 ? 13.581 19.963 34.778 1.00 25.28 274 PRO A N 1
ATOM 1641 C CA . PRO A 1 222 ? 14.395 20.852 33.931 1.00 24.87 274 PRO A CA 1
ATOM 1642 C C . PRO A 1 222 ? 14.464 20.498 32.403 1.00 26.55 274 PRO A C 1
ATOM 1643 O O . PRO A 1 222 ? 14.938 21.292 31.594 1.00 26.25 274 PRO A O 1
ATOM 1647 N N . ARG A 1 223 ? 14.061 19.296 32.035 1.00 26.86 275 ARG A N 1
ATOM 1648 C CA . ARG A 1 223 ? 14.191 18.811 30.683 1.00 27.51 275 ARG A CA 1
ATOM 1649 C C . ARG A 1 223 ? 13.557 17.413 30.683 1.00 28.34 275 ARG A C 1
ATOM 1650 O O . ARG A 1 223 ? 13.202 16.889 31.746 1.00 25.44 275 ARG A O 1
ATOM 1658 N N . LYS A 1 224 ? 13.457 16.812 29.498 1.00 28.09 276 LYS A N 1
ATOM 1659 C CA . LYS A 1 224 ? 13.003 15.424 29.353 1.00 28.04 276 LYS A CA 1
ATOM 1660 C C . LYS A 1 224 ? 13.744 14.414 30.233 1.00 28.04 276 LYS A C 1
ATOM 1661 O O . LYS A 1 224 ? 14.891 14.616 30.625 1.00 29.77 276 LYS A O 1
ATOM 1667 N N . PHE A 1 225 ? 13.077 13.322 30.555 1.00 25.68 277 PHE A N 1
ATOM 1668 C CA . PHE A 1 225 ? 13.644 12.393 31.523 1.00 25.77 277 PHE A CA 1
ATOM 1669 C C . PHE A 1 225 ? 13.256 11.016 30.957 1.00 24.31 277 PHE A C 1
ATOM 1670 O O . PHE A 1 225 ? 12.129 10.857 30.492 1.00 25.06 277 PHE A O 1
ATOM 1678 N N . LYS A 1 226 ? 14.210 10.094 30.882 1.00 24.51 278 LYS A N 1
ATOM 1679 C CA . LYS A 1 226 ? 14.003 8.819 30.214 1.00 23.73 278 LYS A CA 1
ATOM 1680 C C . LYS A 1 226 ? 14.424 7.636 31.060 1.00 24.57 278 LYS A C 1
ATOM 1681 O O . LYS A 1 226 ? 15.516 7.613 31.636 1.00 26.43 278 LYS A O 1
ATOM 1687 N N . VAL A 1 227 ? 13.533 6.663 31.168 1.00 24.71 279 VAL A N 1
ATOM 1688 C CA . VAL A 1 227 ? 13.765 5.495 32.013 1.00 24.30 279 VAL A CA 1
ATOM 1689 C C . VAL A 1 227 ? 13.625 4.255 31.141 1.00 23.66 279 VAL A C 1
ATOM 1690 O O . VAL A 1 227 ? 12.741 4.188 30.252 1.00 24.77 279 VAL A O 1
ATOM 1694 N N . ALA A 1 228 ? 14.476 3.263 31.372 1.00 24.34 280 ALA A N 1
ATOM 1695 C CA . ALA A 1 228 ? 14.294 1.971 30.703 1.00 22.65 280 ALA A CA 1
ATOM 1696 C C . ALA A 1 228 ? 14.357 0.871 31.732 1.00 23.58 280 ALA A C 1
ATOM 1697 O O . ALA A 1 228 ? 15.241 0.917 32.607 1.00 23.99 280 ALA A O 1
ATOM 1699 N N . VAL A 1 229 ? 13.517 -0.171 31.570 1.00 22.50 281 VAL A N 1
ATOM 1700 C CA . VAL A 1 229 ? 13.493 -1.312 32.521 1.00 25.55 281 VAL A CA 1
ATOM 1701 C C . VAL A 1 229 ? 13.798 -2.588 31.737 1.00 26.62 281 VAL A C 1
ATOM 1702 O O . VAL A 1 229 ? 13.331 -2.735 30.626 1.00 26.66 281 VAL A O 1
ATOM 1706 N N . THR A 1 230 ? 14.571 -3.510 32.305 1.00 28.86 282 THR A N 1
ATOM 1707 C CA . THR A 1 230 ? 14.822 -4.749 31.613 1.00 28.59 282 THR A CA 1
ATOM 1708 C C . THR A 1 230 ? 15.124 -5.869 32.630 1.00 30.78 282 THR A C 1
ATOM 1709 O O . THR A 1 230 ? 15.112 -5.641 33.855 1.00 30.57 282 THR A O 1
ATOM 1713 N N . ALA A 1 231 ? 15.283 -7.078 32.112 1.00 31.01 283 ALA A N 1
ATOM 1714 C CA . ALA A 1 231 ? 15.694 -8.234 32.863 1.00 33.27 283 ALA A CA 1
ATOM 1715 C C . ALA A 1 231 ? 17.178 -8.407 32.552 1.00 34.93 283 ALA A C 1
ATOM 1716 O O . ALA A 1 231 ? 17.641 -8.007 31.480 1.00 33.99 283 ALA A O 1
ATOM 1718 N N . ALA A 1 232 ? 17.922 -8.986 33.504 1.00 35.82 284 ALA A N 1
ATOM 1719 C CA . ALA A 1 232 ? 19.377 -9.198 33.380 1.00 34.13 284 ALA A CA 1
ATOM 1720 C C . ALA A 1 232 ? 19.664 -9.798 32.015 1.00 33.93 284 ALA A C 1
ATOM 1721 O O . ALA A 1 232 ? 19.025 -10.761 31.594 1.00 34.17 284 ALA A O 1
ATOM 1723 N N . GLY A 1 233 ? 20.631 -9.216 31.325 1.00 33.33 285 GLY A N 1
ATOM 1724 C CA . GLY A 1 233 ? 21.146 -9.775 30.099 1.00 30.56 285 GLY A CA 1
ATOM 1725 C C . GLY A 1 233 ? 20.483 -9.180 28.845 1.00 30.79 285 GLY A C 1
ATOM 1726 O O . GLY A 1 233 ? 21.098 -9.183 27.793 1.00 31.01 285 GLY A O 1
ATOM 1727 N N . ASP A 1 234 ? 19.224 -8.721 28.930 1.00 28.91 286 ASP A N 1
ATOM 1728 C CA . ASP A 1 234 ? 18.505 -8.264 27.738 1.00 27.48 286 ASP A CA 1
ATOM 1729 C C . ASP A 1 234 ? 18.716 -6.779 27.529 1.00 27.56 286 ASP A C 1
ATOM 1730 O O . ASP A 1 234 ? 18.053 -5.952 28.157 1.00 26.57 286 ASP A O 1
ATOM 1735 N N . ASN A 1 235 ? 19.611 -6.423 26.617 1.00 26.78 287 ASN A N 1
ATOM 1736 C CA . ASN A 1 235 ? 19.780 -5.022 26.316 1.00 26.87 287 ASN A CA 1
ATOM 1737 C C . ASN A 1 235 ? 19.122 -4.535 25.009 1.00 27.94 287 ASN A C 1
ATOM 1738 O O . ASN A 1 235 ? 19.669 -3.668 24.337 1.00 27.77 287 ASN A O 1
ATOM 1743 N N . SER A 1 236 ? 17.918 -5.019 24.688 1.00 28.38 288 SER A N 1
ATOM 1744 C CA . SER A 1 236 ? 17.134 -4.390 23.605 1.00 26.80 288 SER A CA 1
ATOM 1745 C C . SER A 1 236 ? 16.806 -2.928 23.915 1.00 26.67 288 SER A C 1
ATOM 1746 O O . SER A 1 236 ? 16.652 -2.133 23.009 1.00 26.74 288 SER A O 1
ATOM 1749 N N . VAL A 1 237 ? 16.731 -2.569 25.190 1.00 24.49 289 VAL A N 1
ATOM 1750 C CA . VAL A 1 237 ? 16.354 -1.197 25.582 1.00 25.14 289 VAL A CA 1
ATOM 1751 C C . VAL A 1 237 ? 17.484 -0.158 25.511 1.00 25.78 289 VAL A C 1
ATOM 1752 O O . VAL A 1 237 ? 17.252 1.070 25.722 1.00 26.96 289 VAL A O 1
ATOM 1756 N N . ASP A 1 238 ? 18.695 -0.613 25.189 1.00 25.09 290 ASP A N 1
ATOM 1757 C CA . ASP A 1 238 ? 19.841 0.290 25.168 1.00 24.94 290 ASP A CA 1
ATOM 1758 C C . ASP A 1 238 ? 19.894 1.038 26.506 1.00 26.51 290 ASP A C 1
ATOM 1759 O O . ASP A 1 238 ? 19.859 2.290 26.570 1.00 26.15 290 ASP A O 1
ATOM 1764 N N . ILE A 1 239 ? 20.006 0.248 27.569 1.00 25.11 291 ILE A N 1
ATOM 1765 C CA . ILE A 1 239 ? 19.758 0.703 28.902 1.00 26.02 291 ILE A CA 1
ATOM 1766 C C . ILE A 1 239 ? 20.715 1.851 29.286 1.00 28.32 291 ILE A C 1
ATOM 1767 O O . ILE A 1 239 ? 20.318 2.824 29.975 1.00 28.09 291 ILE A O 1
ATOM 1772 N N . LEU A 1 240 ? 21.958 1.784 28.785 1.00 27.31 292 LEU A N 1
ATOM 1773 C CA . LEU A 1 240 ? 22.973 2.683 29.298 1.00 27.96 292 LEU A CA 1
ATOM 1774 C C . LEU A 1 240 ? 22.781 4.134 28.893 1.00 26.99 292 LEU A C 1
ATOM 1775 O O . LEU A 1 240 ? 23.473 4.982 29.409 1.00 26.70 292 LEU A O 1
ATOM 1780 N N . THR A 1 241 ? 21.875 4.397 27.950 1.00 27.11 293 THR A N 1
ATOM 1781 C CA . THR A 1 241 ? 21.693 5.744 27.369 1.00 26.53 293 THR A CA 1
ATOM 1782 C C . THR A 1 241 ? 20.664 6.552 28.142 1.00 27.44 293 THR A C 1
ATOM 1783 O O . THR A 1 241 ? 20.434 7.755 27.839 1.00 25.31 293 THR A O 1
ATOM 1787 N N . ASN A 1 242 ? 19.999 5.865 29.092 1.00 27.10 294 ASN A N 1
ATOM 1788 C CA . ASN A 1 242 ? 18.861 6.443 29.815 1.00 27.12 294 ASN A CA 1
ATOM 1789 C C . ASN A 1 242 ? 19.234 7.230 31.063 1.00 26.95 294 ASN A C 1
ATOM 1790 O O . ASN A 1 242 ? 20.308 7.048 31.636 1.00 27.26 294 ASN A O 1
ATOM 1795 N N . ASP A 1 243 ? 18.325 8.086 31.511 1.00 26.88 295 ASP A N 1
ATOM 1796 C CA . ASP A 1 243 ? 18.491 8.742 32.782 1.00 27.09 295 ASP A CA 1
ATOM 1797 C C . ASP A 1 243 ? 18.479 7.750 33.940 1.00 25.11 295 ASP A C 1
ATOM 1798 O O . ASP A 1 243 ? 19.236 7.901 34.871 1.00 24.99 295 ASP A O 1
ATOM 1803 N N . ILE A 1 244 ? 17.548 6.811 33.924 1.00 23.26 296 ILE A N 1
ATOM 1804 C CA . ILE A 1 244 ? 17.567 5.687 34.860 1.00 23.38 296 ILE A CA 1
ATOM 1805 C C . ILE A 1 244 ? 17.470 4.422 34.058 1.00 24.12 296 ILE A C 1
ATOM 1806 O O . ILE A 1 244 ? 16.624 4.330 33.166 1.00 23.62 296 ILE A O 1
ATOM 1811 N N . GLY A 1 245 ? 18.339 3.463 34.365 1.00 24.39 297 GLY A N 1
ATOM 1812 C CA . GLY A 1 245 ? 18.200 2.101 33.870 1.00 25.39 297 GLY A CA 1
ATOM 1813 C C . GLY A 1 245 ? 17.861 1.238 35.053 1.00 26.18 297 GLY A C 1
ATOM 1814 O O . GLY A 1 245 ? 18.469 1.370 36.120 1.00 28.41 297 GLY A O 1
ATOM 1815 N N . VAL A 1 246 ? 16.874 0.366 34.883 1.00 26.05 298 VAL A N 1
ATOM 1816 C CA . VAL A 1 246 ? 16.371 -0.465 35.959 1.00 25.66 298 VAL A CA 1
ATOM 1817 C C . VAL A 1 246 ? 16.429 -1.931 35.464 1.00 25.98 298 VAL A C 1
ATOM 1818 O O . VAL A 1 246 ? 15.939 -2.253 34.373 1.00 25.89 298 VAL A O 1
ATOM 1822 N N . VAL A 1 247 ? 17.054 -2.800 36.254 1.00 25.90 299 VAL A N 1
ATOM 1823 C CA . VAL A 1 247 ? 17.277 -4.198 35.868 1.00 26.43 299 VAL A CA 1
ATOM 1824 C C . VAL A 1 247 ? 16.711 -5.152 36.897 1.00 26.12 299 VAL A C 1
ATOM 1825 O O . VAL A 1 247 ? 17.103 -5.114 38.078 1.00 26.97 299 VAL A O 1
ATOM 1829 N N . VAL A 1 248 ? 15.823 -6.037 36.464 1.00 26.51 300 VAL A N 1
ATOM 1830 C CA . VAL A 1 248 ? 15.211 -6.990 37.388 1.00 29.63 300 VAL A CA 1
ATOM 1831 C C . VAL A 1 248 ? 16.264 -8.006 37.840 1.00 30.55 300 VAL A C 1
ATOM 1832 O O . VAL A 1 248 ? 16.980 -8.540 37.008 1.00 30.98 300 VAL A O 1
ATOM 1836 N N . VAL A 1 249 ? 16.373 -8.216 39.150 1.00 31.52 301 VAL A N 1
ATOM 1837 C CA . VAL A 1 249 ? 17.230 -9.246 39.759 1.00 33.26 301 VAL A CA 1
ATOM 1838 C C . VAL A 1 249 ? 16.311 -10.284 40.347 1.00 34.69 301 VAL A C 1
ATOM 1839 O O . VAL A 1 249 ? 15.392 -9.933 41.099 1.00 34.20 301 VAL A O 1
ATOM 1843 N N . SER A 1 250 ? 16.592 -11.550 40.019 1.00 36.02 302 SER A N 1
ATOM 1844 C CA . SER A 1 250 ? 15.838 -12.739 40.463 1.00 38.18 302 SER A CA 1
ATOM 1845 C C . SER A 1 250 ? 16.785 -13.564 41.378 1.00 38.77 302 SER A C 1
ATOM 1846 O O . SER A 1 250 ? 17.975 -13.696 41.095 1.00 37.66 302 SER A O 1
ATOM 1849 N N . ASP A 1 251 ? 16.266 -14.202 42.407 1.00 40.39 303 ASP A N 1
ATOM 1850 C CA . ASP A 1 251 ? 16.412 -15.634 42.693 1.00 43.16 303 ASP A CA 1
ATOM 1851 C C . ASP A 1 251 ? 16.642 -16.739 41.672 1.00 43.82 303 ASP A C 1
ATOM 1852 O O . ASP A 1 251 ? 16.293 -16.618 40.507 1.00 43.64 303 ASP A O 1
ATOM 1857 N N . ASP A 1 252 ? 17.304 -17.794 42.148 1.00 46.75 304 ASP A N 1
ATOM 1858 C CA . ASP A 1 252 ? 17.693 -18.931 41.317 1.00 47.98 304 ASP A CA 1
ATOM 1859 C C . ASP A 1 252 ? 16.494 -19.623 40.659 1.00 47.64 304 ASP A C 1
ATOM 1860 O O . ASP A 1 252 ? 16.607 -20.159 39.539 1.00 47.58 304 ASP A O 1
ATOM 1865 N N . ALA A 1 253 ? 15.361 -19.615 41.363 1.00 47.35 305 ALA A N 1
ATOM 1866 C CA . ALA A 1 253 ? 14.105 -20.181 40.855 1.00 47.24 305 ALA A CA 1
ATOM 1867 C C . ALA A 1 253 ? 13.345 -19.257 39.881 1.00 46.42 305 ALA A C 1
ATOM 1868 O O . ALA A 1 253 ? 12.270 -19.618 39.400 1.00 46.35 305 ALA A O 1
ATOM 1870 N N . GLY A 1 254 ? 13.898 -18.075 39.601 1.00 44.29 306 GLY A N 1
ATOM 1871 C CA . GLY A 1 254 ? 13.283 -17.132 38.667 1.00 42.98 306 GLY A CA 1
ATOM 1872 C C . GLY A 1 254 ? 12.347 -16.099 39.281 1.00 42.61 306 GLY A C 1
ATOM 1873 O O . GLY A 1 254 ? 11.736 -15.309 38.564 1.00 43.07 306 GLY A O 1
ATOM 1874 N N . GLU A 1 255 ? 12.263 -16.053 40.604 1.00 41.17 307 GLU A N 1
ATOM 1875 C CA . GLU A 1 255 ? 11.416 -15.071 41.261 1.00 39.89 307 GLU A CA 1
ATOM 1876 C C . GLU A 1 255 ? 12.168 -13.744 41.495 1.00 37.29 307 GLU A C 1
ATOM 1877 O O . GLU A 1 255 ? 13.185 -13.721 42.208 1.00 36.79 307 GLU A O 1
ATOM 1883 N N . PRO A 1 256 ? 11.660 -12.644 40.909 1.00 35.90 308 PRO A N 1
ATOM 1884 C CA . PRO A 1 256 ? 12.232 -11.286 41.091 1.00 33.85 308 PRO A CA 1
ATOM 1885 C C . PRO A 1 256 ? 12.402 -11.026 42.579 1.00 33.82 308 PRO A C 1
ATOM 1886 O O . PRO A 1 256 ? 11.474 -11.296 43.374 1.00 32.44 308 PRO A O 1
ATOM 1890 N N . ILE A 1 257 ? 13.543 -10.479 42.949 1.00 31.98 309 ILE A N 1
ATOM 1891 C CA . ILE A 1 257 ? 13.750 -10.094 44.346 1.00 32.06 309 ILE A CA 1
ATOM 1892 C C . ILE A 1 257 ? 14.015 -8.615 44.498 1.00 31.14 309 ILE A C 1
ATOM 1893 O O . ILE A 1 257 ? 13.739 -8.063 45.569 1.00 31.74 309 ILE A O 1
ATOM 1898 N N . GLY A 1 258 ? 14.521 -7.962 43.447 1.00 29.39 310 GLY A N 1
ATOM 1899 C CA . GLY A 1 258 ? 14.897 -6.540 43.559 1.00 28.73 310 GLY A CA 1
ATOM 1900 C C . GLY A 1 258 ? 15.307 -5.967 42.227 1.00 28.55 310 GLY A C 1
ATOM 1901 O O . GLY A 1 258 ? 15.061 -6.596 41.202 1.00 26.84 310 GLY A O 1
ATOM 1902 N N . PHE A 1 259 ? 15.924 -4.785 42.241 1.00 26.40 311 PHE A N 1
ATOM 1903 C CA . PHE A 1 259 ? 16.392 -4.146 41.017 1.00 26.36 311 PHE A CA 1
ATOM 1904 C C . PHE A 1 259 ? 17.757 -3.537 41.212 1.00 26.29 311 PHE A C 1
ATOM 1905 O O . PHE A 1 259 ? 18.009 -2.875 42.245 1.00 27.29 311 PHE A O 1
ATOM 1913 N N . ASN A 1 260 ? 18.618 -3.700 40.206 1.00 26.65 312 ASN A N 1
ATOM 1914 C CA . ASN A 1 260 ? 19.803 -2.857 40.030 1.00 26.83 312 ASN A CA 1
ATOM 1915 C C . ASN A 1 260 ? 19.388 -1.595 39.306 1.00 27.88 312 ASN A C 1
ATOM 1916 O O . ASN A 1 260 ? 18.546 -1.626 38.393 1.00 27.16 312 ASN A O 1
ATOM 1921 N N . ILE A 1 261 ? 20.039 -0.501 39.666 1.00 27.58 313 ILE A N 1
ATOM 1922 C CA . ILE A 1 261 ? 19.720 0.780 39.105 1.00 27.08 313 ILE A CA 1
ATOM 1923 C C . ILE A 1 261 ? 21.018 1.389 38.580 1.00 27.04 313 ILE A C 1
ATOM 1924 O O . ILE A 1 261 ? 22.056 1.363 39.262 1.00 27.33 313 ILE A O 1
ATOM 1929 N N . TYR A 1 262 ? 20.949 1.896 37.352 1.00 26.16 314 TYR A N 1
ATOM 1930 C CA . TYR A 1 262 ? 21.935 2.824 36.785 1.00 26.59 314 TYR A CA 1
ATOM 1931 C C . TYR A 1 262 ? 21.332 4.215 36.617 1.00 26.94 314 TYR A C 1
ATOM 1932 O O . TYR A 1 262 ? 20.127 4.346 36.359 1.00 26.26 314 TYR A O 1
ATOM 1941 N N . VAL A 1 263 ? 22.182 5.245 36.645 1.00 26.40 315 VAL A N 1
ATOM 1942 C CA . VAL A 1 263 ? 21.733 6.617 36.421 1.00 28.12 315 VAL A CA 1
ATOM 1943 C C . VAL A 1 263 ? 22.699 7.432 35.574 1.00 28.69 315 VAL A C 1
ATOM 1944 O O . VAL A 1 263 ? 23.920 7.267 35.681 1.00 29.07 315 VAL A O 1
ATOM 1948 N N . GLY A 1 264 ? 22.157 8.348 34.777 1.00 27.86 316 GLY A N 1
ATOM 1949 C CA . GLY A 1 264 ? 22.983 9.420 34.233 1.00 27.43 316 GLY A CA 1
ATOM 1950 C C . GLY A 1 264 ? 23.505 9.193 32.833 1.00 28.04 316 GLY A C 1
ATOM 1951 O O . GLY A 1 264 ? 24.591 9.669 32.505 1.00 29.12 316 GLY A O 1
ATOM 1952 N N . GLY A 1 265 ? 22.717 8.524 31.997 1.00 25.61 317 GLY A N 1
ATOM 1953 C CA . GLY A 1 265 ? 23.109 8.345 30.619 1.00 27.92 317 GLY A CA 1
ATOM 1954 C C . GLY A 1 265 ? 22.403 9.415 29.798 1.00 27.47 317 GLY A C 1
ATOM 1955 O O . GLY A 1 265 ? 21.460 10.039 30.280 1.00 26.61 317 GLY A O 1
ATOM 1956 N N . GLY A 1 266 ? 22.791 9.560 28.527 1.00 28.26 318 GLY A N 1
ATOM 1957 C CA . GLY A 1 266 ? 22.157 10.540 27.616 1.00 26.75 318 GLY A CA 1
ATOM 1958 C C . GLY A 1 266 ? 23.005 10.689 26.347 1.00 27.68 318 GLY A C 1
ATOM 1959 O O . GLY A 1 266 ? 24.231 10.546 26.396 1.00 27.17 318 GLY A O 1
ATOM 1960 N N . MET A 1 267 ? 22.356 10.945 25.203 1.00 26.31 319 MET A N 1
ATOM 1961 C CA . MET A 1 267 ? 23.069 11.074 23.954 1.00 25.97 319 MET A CA 1
ATOM 1962 C C . MET A 1 267 ? 23.322 12.513 23.545 1.00 27.82 319 MET A C 1
ATOM 1963 O O . MET A 1 267 ? 24.333 12.804 22.886 1.00 27.86 319 MET A O 1
ATOM 1968 N N . GLY A 1 268 ? 22.398 13.419 23.893 1.00 27.93 320 GLY A N 1
ATOM 1969 C CA . GLY A 1 268 ? 22.416 14.747 23.314 1.00 28.91 320 GLY A CA 1
ATOM 1970 C C . GLY A 1 268 ? 23.793 15.397 23.425 1.00 29.64 320 GLY A C 1
ATOM 1971 O O . GLY A 1 268 ? 24.416 15.338 24.495 1.00 29.59 320 GLY A O 1
ATOM 1972 N N . ARG A 1 269 ? 24.295 15.938 22.306 1.00 28.34 321 ARG A N 1
ATOM 1973 C CA . ARG A 1 269 ? 25.434 16.860 22.329 1.00 27.36 321 ARG A CA 1
ATOM 1974 C C . ARG A 1 269 ? 25.281 17.865 21.168 1.00 28.48 321 ARG A C 1
ATOM 1975 O O . ARG A 1 269 ? 24.390 17.714 20.330 1.00 25.59 321 ARG A O 1
ATOM 1983 N N . THR A 1 270 ? 26.133 18.895 21.166 1.00 29.59 322 THR A N 1
ATOM 1984 C CA . THR A 1 270 ? 26.159 19.944 20.164 1.00 30.31 322 THR A CA 1
ATOM 1985 C C . THR A 1 270 ? 27.534 20.022 19.494 1.00 30.40 322 THR A C 1
ATOM 1986 O O . THR A 1 270 ? 28.540 19.924 20.174 1.00 30.91 322 THR A O 1
ATOM 1990 N N . HIS A 1 271 ? 27.578 20.140 18.162 1.00 29.24 323 HIS A N 1
ATOM 1991 C CA . HIS A 1 271 ? 28.840 20.149 17.435 1.00 30.04 323 HIS A CA 1
ATOM 1992 C C . HIS A 1 271 ? 29.649 21.390 17.909 1.00 31.87 323 HIS A C 1
ATOM 1993 O O . HIS A 1 271 ? 29.072 22.422 18.165 1.00 31.05 323 HIS A O 1
ATOM 2000 N N . ARG A 1 272 ? 30.962 21.250 18.042 1.00 34.74 324 ARG A N 1
ATOM 2001 C CA . ARG A 1 272 ? 31.859 22.315 18.530 1.00 37.93 324 ARG A CA 1
ATOM 2002 C C . ARG A 1 272 ? 31.642 22.804 19.979 1.00 38.82 324 ARG A C 1
ATOM 2003 O O . ARG A 1 272 ? 32.250 23.809 20.374 1.00 40.50 324 ARG A O 1
ATOM 2011 N N . VAL A 1 273 ? 30.774 22.132 20.757 1.00 37.37 325 VAL A N 1
ATOM 2012 C CA . VAL A 1 273 ? 30.548 22.538 22.165 1.00 36.51 325 VAL A CA 1
ATOM 2013 C C . VAL A 1 273 ? 30.987 21.370 23.013 1.00 36.59 325 VAL A C 1
ATOM 2014 O O . VAL A 1 273 ? 30.199 20.448 23.305 1.00 36.21 325 VAL A O 1
ATOM 2018 N N . GLU A 1 274 ? 32.285 21.320 23.270 1.00 36.39 326 GLU A N 1
ATOM 2019 C CA . GLU A 1 274 ? 32.864 20.107 23.801 1.00 38.37 326 GLU A CA 1
ATOM 2020 C C . GLU A 1 274 ? 32.383 19.870 25.220 1.00 36.71 326 GLU A C 1
ATOM 2021 O O . GLU A 1 274 ? 32.532 18.764 25.759 1.00 35.59 326 GLU A O 1
ATOM 2024 N N . THR A 1 275 ? 31.780 20.908 25.808 1.00 35.35 327 THR A N 1
ATOM 2025 C CA . THR A 1 275 ? 31.145 20.776 27.134 1.00 34.27 327 THR A CA 1
ATOM 2026 C C . THR A 1 275 ? 29.817 20.001 27.108 1.00 34.25 327 THR A C 1
ATOM 2027 O O . THR A 1 275 ? 29.249 19.661 28.168 1.00 34.18 327 THR A O 1
ATOM 2031 N N . THR A 1 276 ? 29.376 19.622 25.908 1.00 32.31 328 THR A N 1
ATOM 2032 C CA . THR A 1 276 ? 28.238 18.724 25.772 1.00 31.55 328 THR A CA 1
ATOM 2033 C C . THR A 1 276 ? 28.720 17.404 25.207 1.00 31.96 328 THR A C 1
ATOM 2034 O O . THR A 1 276 ? 29.635 17.373 24.396 1.00 32.21 328 THR A O 1
ATOM 2038 N N . PHE A 1 277 ? 28.148 16.302 25.667 1.00 31.01 329 PHE A N 1
ATOM 2039 C CA . PHE A 1 277 ? 28.693 15.020 25.303 1.00 30.87 329 PHE A CA 1
ATOM 2040 C C . PHE A 1 277 ? 27.704 13.908 25.640 1.00 30.02 329 PHE A C 1
ATOM 2041 O O . PHE A 1 277 ? 26.901 14.036 26.577 1.00 30.47 329 PHE A O 1
ATOM 2049 N N . PRO A 1 278 ? 27.784 12.801 24.909 1.00 28.92 330 PRO A N 1
ATOM 2050 C CA . PRO A 1 278 ? 27.060 11.600 25.285 1.00 27.25 330 PRO A CA 1
ATOM 2051 C C . PRO A 1 278 ? 27.661 10.949 26.538 1.00 28.15 330 PRO A C 1
ATOM 2052 O O . PRO A 1 278 ? 28.875 11.045 26.786 1.00 28.64 330 PRO A O 1
ATOM 2056 N N . ARG A 1 279 ? 26.843 10.236 27.303 1.00 27.10 331 ARG A N 1
ATOM 2057 C CA . ARG A 1 279 ? 27.359 9.647 28.551 1.00 28.22 331 ARG A CA 1
ATOM 2058 C C . ARG A 1 279 ? 26.699 8.328 28.795 1.00 27.13 331 ARG A C 1
ATOM 2059 O O . ARG A 1 279 ? 25.499 8.225 28.560 1.00 27.83 331 ARG A O 1
ATOM 2067 N N . LEU A 1 280 ? 27.443 7.346 29.327 1.00 29.53 332 LEU A N 1
ATOM 2068 C CA . LEU A 1 280 ? 26.856 6.090 29.826 1.00 28.62 332 LEU A CA 1
ATOM 2069 C C . LEU A 1 280 ? 26.367 6.233 31.246 1.00 29.73 332 LEU A C 1
ATOM 2070 O O . LEU A 1 280 ? 26.993 6.898 32.052 1.00 28.98 332 LEU A O 1
ATOM 2075 N N . ALA A 1 281 ? 25.250 5.576 31.551 1.00 29.44 333 ALA A N 1
ATOM 2076 C CA . ALA A 1 281 ? 24.688 5.608 32.882 1.00 30.25 333 ALA A CA 1
ATOM 2077 C C . ALA A 1 281 ? 25.604 4.823 33.834 1.00 31.29 333 ALA A C 1
ATOM 2078 O O . ALA A 1 281 ? 26.088 3.736 33.479 1.00 30.63 333 ALA A O 1
ATOM 2080 N N . ASP A 1 282 ? 25.808 5.349 35.045 1.00 32.20 334 ASP A N 1
ATOM 2081 C CA . ASP A 1 282 ? 26.613 4.645 36.065 1.00 33.29 334 ASP A CA 1
ATOM 2082 C C . ASP A 1 282 ? 25.766 3.690 36.885 1.00 33.11 334 ASP A C 1
ATOM 2083 O O . ASP A 1 282 ? 24.685 4.068 37.293 1.00 34.70 334 ASP A O 1
ATOM 2088 N N . PRO A 1 283 ? 26.326 2.549 37.303 1.00 33.50 335 PRO A N 1
ATOM 2089 C CA . PRO A 1 283 ? 25.679 1.725 38.333 1.00 32.62 335 PRO A CA 1
ATOM 2090 C C . PRO A 1 283 ? 25.549 2.543 39.622 1.00 32.70 335 PRO A C 1
ATOM 2091 O O . PRO A 1 283 ? 26.542 3.068 40.114 1.00 32.26 335 PRO A O 1
ATOM 2095 N N . LEU A 1 284 ? 24.332 2.663 40.139 1.00 31.05 336 LEU A N 1
ATOM 2096 C CA . LEU A 1 284 ? 24.070 3.393 41.387 1.00 30.39 336 LEU A CA 1
ATOM 2097 C C . LEU A 1 284 ? 23.985 2.423 42.572 1.00 30.41 336 LEU A C 1
ATOM 2098 O O . LEU A 1 284 ? 24.593 2.655 43.624 1.00 31.07 336 LEU A O 1
ATOM 2103 N N . GLY A 1 285 ? 23.192 1.371 42.446 1.00 29.48 337 GLY A N 1
ATOM 2104 C CA . GLY A 1 285 ? 22.982 0.445 43.586 1.00 29.27 337 GLY A CA 1
ATOM 2105 C C . GLY A 1 285 ? 21.833 -0.504 43.319 1.00 30.04 337 GLY A C 1
ATOM 2106 O O . GLY A 1 285 ? 21.322 -0.586 42.171 1.00 29.69 337 GLY A O 1
ATOM 2107 N N . TYR A 1 286 ? 21.450 -1.220 44.371 1.00 30.10 338 TYR A N 1
ATOM 2108 C CA . TYR A 1 286 ? 20.356 -2.189 44.362 1.00 28.59 338 TYR A CA 1
ATOM 2109 C C . TYR A 1 286 ? 19.268 -1.833 45.379 1.00 28.58 338 TYR A C 1
ATOM 2110 O O . TYR A 1 286 ? 19.547 -1.285 46.457 1.00 29.08 338 TYR A O 1
ATOM 2119 N N . VAL A 1 287 ? 18.009 -2.072 45.028 1.00 27.94 339 VAL A N 1
ATOM 2120 C CA . VAL A 1 287 ? 16.940 -1.947 46.037 1.00 28.31 339 VAL A CA 1
ATOM 2121 C C . VAL A 1 287 ? 16.067 -3.195 46.008 1.00 30.03 339 VAL A C 1
ATOM 2122 O O . VAL A 1 287 ? 15.849 -3.760 44.941 1.00 29.78 339 VAL A O 1
ATOM 2126 N N . PRO A 1 288 ? 15.507 -3.577 47.157 1.00 31.47 340 PRO A N 1
ATOM 2127 C CA . PRO A 1 288 ? 14.535 -4.661 47.174 1.00 32.48 340 PRO A CA 1
ATOM 2128 C C . PRO A 1 288 ? 13.302 -4.246 46.348 1.00 32.86 340 PRO A C 1
ATOM 2129 O O . PRO A 1 288 ? 13.018 -3.037 46.225 1.00 31.20 340 PRO A O 1
ATOM 2133 N N . LYS A 1 289 ? 12.577 -5.230 45.797 1.00 32.81 341 LYS A N 1
ATOM 2134 C CA . LYS A 1 289 ? 11.508 -4.935 44.803 1.00 33.24 341 LYS A CA 1
ATOM 2135 C C . LYS A 1 289 ? 10.409 -3.950 45.257 1.00 33.40 341 LYS A C 1
ATOM 2136 O O . LYS A 1 289 ? 9.904 -3.162 44.438 1.00 33.52 341 LYS A O 1
ATOM 2142 N N . GLU A 1 290 ? 10.045 -3.984 46.536 1.00 33.76 342 GLU A N 1
ATOM 2143 C CA . GLU A 1 290 ? 8.984 -3.113 47.056 1.00 35.13 342 GLU A CA 1
ATOM 2144 C C . GLU A 1 290 ? 9.374 -1.629 47.083 1.00 34.17 342 GLU A C 1
ATOM 2145 O O . GLU A 1 290 ? 8.493 -0.748 47.166 1.00 33.34 342 GLU A O 1
ATOM 2151 N N . ASP A 1 291 ? 10.689 -1.368 47.020 1.00 32.51 343 ASP A N 1
ATOM 2152 C CA . ASP A 1 291 ? 11.240 -0.025 47.157 1.00 32.54 343 ASP A CA 1
ATOM 2153 C C . ASP A 1 291 ? 11.278 0.754 45.834 1.00 30.71 343 ASP A C 1
ATOM 2154 O O . ASP A 1 291 ? 11.528 1.952 45.821 1.00 28.67 343 ASP A O 1
ATOM 2159 N N . ILE A 1 292 ? 11.071 0.055 44.724 1.00 29.57 344 ILE A N 1
ATOM 2160 C CA . ILE A 1 292 ? 11.505 0.588 43.435 1.00 28.86 344 ILE A CA 1
ATOM 2161 C C . ILE A 1 292 ? 10.884 1.967 43.130 1.00 29.12 344 ILE A C 1
ATOM 2162 O O . ILE A 1 292 ? 11.591 2.872 42.622 1.00 30.92 344 ILE A O 1
ATOM 2167 N N . LEU A 1 293 ? 9.563 2.109 43.316 1.00 29.30 345 LEU A N 1
ATOM 2168 C CA . LEU A 1 293 ? 8.881 3.379 42.980 1.00 28.72 345 LEU A CA 1
ATOM 2169 C C . LEU A 1 293 ? 9.319 4.526 43.900 1.00 29.69 345 LEU A C 1
ATOM 2170 O O . LEU A 1 293 ? 9.413 5.693 43.463 1.00 31.24 345 LEU A O 1
ATOM 2175 N N . TYR A 1 294 ? 9.666 4.180 45.134 1.00 29.10 346 TYR A N 1
ATOM 2176 C CA . TYR A 1 294 ? 10.256 5.131 46.064 1.00 30.78 346 TYR A CA 1
ATOM 2177 C C . TYR A 1 294 ? 11.634 5.580 45.607 1.00 29.37 346 TYR A C 1
ATOM 2178 O O . TYR A 1 294 ? 11.954 6.764 45.663 1.00 27.97 346 TYR A O 1
ATOM 2187 N N . ALA A 1 295 ? 12.463 4.636 45.191 1.00 28.48 347 ALA A N 1
ATOM 2188 C CA . ALA A 1 295 ? 13.805 5.003 44.712 1.00 29.10 347 ALA A CA 1
ATOM 2189 C C . ALA A 1 295 ? 13.750 5.837 43.431 1.00 28.30 347 ALA A C 1
ATOM 2190 O O . ALA A 1 295 ? 14.533 6.752 43.238 1.00 29.60 347 ALA A O 1
ATOM 2192 N N . ILE A 1 296 ? 12.819 5.504 42.546 1.00 28.15 348 ILE A N 1
ATOM 2193 C CA . ILE A 1 296 ? 12.691 6.177 41.280 1.00 27.53 348 ILE A CA 1
ATOM 2194 C C . ILE A 1 296 ? 12.282 7.617 41.519 1.00 27.76 348 ILE A C 1
ATOM 2195 O O . ILE A 1 296 ? 12.864 8.529 40.970 1.00 28.09 348 ILE A O 1
ATOM 2200 N N . LYS A 1 297 ? 11.249 7.827 42.325 1.00 27.88 349 LYS A N 1
ATOM 2201 C CA . LYS A 1 297 ? 10.846 9.190 42.680 1.00 29.00 349 LYS A CA 1
ATOM 2202 C C . LYS A 1 297 ? 12.024 9.921 43.309 1.00 28.78 349 LYS A C 1
ATOM 2203 O O . LYS A 1 297 ? 12.253 11.074 43.030 1.00 28.99 349 LYS A O 1
ATOM 2209 N N . ALA A 1 298 ? 12.736 9.257 44.223 1.00 30.21 350 ALA A N 1
ATOM 2210 C CA . ALA A 1 298 ? 13.846 9.936 44.880 1.00 30.84 350 ALA A CA 1
ATOM 2211 C C . ALA A 1 298 ? 14.803 10.490 43.813 1.00 29.03 350 ALA A C 1
ATOM 2212 O O . ALA A 1 298 ? 15.316 11.601 43.939 1.00 28.40 350 ALA A O 1
ATOM 2214 N N . ILE A 1 299 ? 15.055 9.697 42.776 1.00 27.71 351 ILE A N 1
ATOM 2215 C CA . ILE A 1 299 ? 15.987 10.103 41.707 1.00 26.27 351 ILE A CA 1
ATOM 2216 C C . ILE A 1 299 ? 15.407 11.244 40.895 1.00 25.66 351 ILE A C 1
ATOM 2217 O O . ILE A 1 299 ? 16.088 12.214 40.567 1.00 25.53 351 ILE A O 1
ATOM 2222 N N . VAL A 1 300 ? 14.138 11.111 40.523 1.00 26.45 352 VAL A N 1
ATOM 2223 C CA . VAL A 1 300 ? 13.482 12.156 39.713 1.00 26.18 352 VAL A CA 1
ATOM 2224 C C . VAL A 1 300 ? 13.476 13.449 40.533 1.00 26.38 352 VAL A C 1
ATOM 2225 O O . VAL A 1 300 ? 13.668 14.514 39.978 1.00 27.73 352 VAL A O 1
ATOM 2229 N N . VAL A 1 301 ? 13.292 13.355 41.865 1.00 27.91 353 VAL A N 1
ATOM 2230 C CA . VAL A 1 301 ? 13.121 14.577 42.684 1.00 28.06 353 VAL A CA 1
ATOM 2231 C C . VAL A 1 301 ? 14.479 15.282 42.783 1.00 29.61 353 VAL A C 1
ATOM 2232 O O . VAL A 1 301 ? 14.559 16.534 42.765 1.00 28.86 353 VAL A O 1
ATOM 2236 N N . THR A 1 302 ? 15.549 14.464 42.876 1.00 29.56 354 THR A N 1
ATOM 2237 C CA . THR A 1 302 ? 16.933 14.998 42.893 1.00 30.05 354 THR A CA 1
ATOM 2238 C C . THR A 1 302 ? 17.230 15.821 41.647 1.00 29.76 354 THR A C 1
ATOM 2239 O O . THR A 1 302 ? 17.760 16.946 41.731 1.00 30.63 354 THR A O 1
ATOM 2243 N N . GLN A 1 303 ? 16.811 15.307 40.492 1.00 27.83 355 GLN A N 1
ATOM 2244 C CA . GLN A 1 303 ? 16.899 16.050 39.236 1.00 28.00 355 GLN A CA 1
ATOM 2245 C C . GLN A 1 303 ? 15.983 17.252 39.229 1.00 28.45 355 GLN A C 1
ATOM 2246 O O . GLN A 1 303 ? 16.399 18.344 38.852 1.00 31.96 355 GLN A O 1
ATOM 2252 N N . ARG A 1 304 ? 14.742 17.080 39.692 1.00 28.93 356 ARG A N 1
ATOM 2253 C CA . ARG A 1 304 ? 13.786 18.195 39.752 1.00 28.92 356 ARG A CA 1
ATOM 2254 C C . ARG A 1 304 ? 14.370 19.361 40.518 1.00 30.78 356 ARG A C 1
ATOM 2255 O O . ARG A 1 304 ? 14.265 20.526 40.087 1.00 30.37 356 ARG A O 1
ATOM 2263 N N . GLU A 1 305 ? 15.011 19.044 41.636 1.00 31.34 357 GLU A N 1
ATOM 2264 C CA . GLU A 1 305 ? 15.481 20.070 42.555 1.00 33.47 357 GLU A CA 1
ATOM 2265 C C . GLU A 1 305 ? 16.837 20.689 42.192 1.00 33.85 357 GLU A C 1
ATOM 2266 O O . GLU A 1 305 ? 17.150 21.816 42.606 1.00 34.65 357 GLU A O 1
ATOM 2272 N N . ASN A 1 306 ? 17.662 19.946 41.467 1.00 33.31 358 ASN A N 1
ATOM 2273 C CA . ASN A 1 306 ? 19.065 20.345 41.253 1.00 33.28 358 ASN A CA 1
ATOM 2274 C C . ASN A 1 306 ? 19.493 20.523 39.781 1.00 32.73 358 ASN A C 1
ATOM 2275 O O . ASN A 1 306 ? 20.528 21.148 39.508 1.00 32.38 358 ASN A O 1
ATOM 2280 N N . GLY A 1 307 ? 18.728 19.990 38.837 1.00 31.81 359 GLY A N 1
ATOM 2281 C CA . GLY A 1 307 ? 19.112 20.072 37.411 1.00 29.83 359 GLY A CA 1
ATOM 2282 C C . GLY A 1 307 ? 19.052 21.534 36.980 1.00 32.82 359 GLY A C 1
ATOM 2283 O O . GLY A 1 307 ? 18.175 22.289 37.454 1.00 33.75 359 GLY A O 1
ATOM 2284 N N . ARG A 1 308 ? 20.001 21.965 36.152 1.00 32.42 360 ARG A N 1
ATOM 2285 C CA . ARG A 1 308 ? 20.079 23.369 35.748 1.00 33.71 360 ARG A CA 1
ATOM 2286 C C . ARG A 1 308 ? 18.859 23.775 34.972 1.00 33.21 360 ARG A C 1
ATOM 2287 O O . ARG A 1 308 ? 18.409 23.048 34.067 1.00 31.71 360 ARG A O 1
ATOM 2295 N N . ARG A 1 309 ? 18.339 24.946 35.316 1.00 33.43 361 ARG A N 1
ATOM 2296 C CA . ARG A 1 309 ? 17.221 25.558 34.606 1.00 34.08 361 ARG A CA 1
ATOM 2297 C C . ARG A 1 309 ? 17.583 26.891 33.919 1.00 34.87 361 ARG A C 1
ATOM 2298 O O . ARG A 1 309 ? 16.703 27.570 33.371 1.00 34.83 361 ARG A O 1
ATOM 2306 N N . ASP A 1 310 ? 18.864 27.263 33.963 1.00 36.02 362 ASP A N 1
ATOM 2307 C CA . ASP A 1 310 ? 19.373 28.460 33.264 1.00 37.00 362 ASP A CA 1
ATOM 2308 C C . ASP A 1 310 ? 19.725 28.239 31.788 1.00 38.23 362 ASP A C 1
ATOM 2309 O O . ASP A 1 310 ? 19.466 29.111 30.924 1.00 37.99 362 ASP A O 1
ATOM 2314 N N . ASP A 1 311 ? 20.336 27.096 31.498 1.00 36.70 363 ASP A N 1
ATOM 2315 C CA . ASP A 1 311 ? 20.796 26.823 30.152 1.00 37.07 363 ASP A CA 1
ATOM 2316 C C . ASP A 1 311 ? 20.405 25.388 29.836 1.00 35.89 363 ASP A C 1
ATOM 2317 O O . ASP A 1 311 ? 20.887 24.454 30.470 1.00 36.73 363 ASP A O 1
ATOM 2322 N N . ARG A 1 312 ? 19.501 25.239 28.882 1.00 33.99 364 ARG A N 1
ATOM 2323 C CA . ARG A 1 312 ? 18.912 23.950 28.561 1.00 33.59 364 ARG A CA 1
ATOM 2324 C C . ARG A 1 312 ? 19.872 22.912 27.995 1.00 33.11 364 ARG A C 1
ATOM 2325 O O . ARG A 1 312 ? 19.572 21.740 28.046 1.00 31.85 364 ARG A O 1
ATOM 2333 N N . LYS A 1 313 ? 21.018 23.341 27.474 1.00 32.78 365 LYS A N 1
ATOM 2334 C CA . LYS A 1 313 ? 22.048 22.408 27.006 1.00 32.37 365 LYS A CA 1
ATOM 2335 C C . LYS A 1 313 ? 22.660 21.611 28.151 1.00 31.27 365 LYS A C 1
ATOM 2336 O O . LYS A 1 313 ? 23.277 20.566 27.919 1.00 30.20 365 LYS A O 1
ATOM 2342 N N . TYR A 1 314 ? 22.554 22.134 29.372 1.00 30.14 366 TYR A N 1
ATOM 2343 C CA . TYR A 1 314 ? 23.181 21.490 30.535 1.00 30.82 366 TYR A CA 1
ATOM 2344 C C . TYR A 1 314 ? 22.161 21.052 31.564 1.00 30.17 366 TYR A C 1
ATOM 2345 O O . TYR A 1 314 ? 22.484 20.905 32.728 1.00 31.66 366 TYR A O 1
ATOM 2354 N N . SER A 1 315 ? 20.940 20.801 31.127 1.00 29.52 367 SER A N 1
ATOM 2355 C CA . SER A 1 315 ? 19.867 20.566 32.069 1.00 29.85 367 SER A CA 1
ATOM 2356 C C . SER A 1 315 ? 19.694 19.086 32.319 1.00 28.14 367 SER A C 1
ATOM 2357 O O . SER A 1 315 ? 19.225 18.698 33.375 1.00 28.63 367 SER A O 1
ATOM 2360 N N . ARG A 1 316 ? 20.070 18.235 31.379 1.00 27.01 368 ARG A N 1
ATOM 2361 C CA . ARG A 1 316 ? 19.911 16.777 31.637 1.00 26.29 368 ARG A CA 1
ATOM 2362 C C . ARG A 1 316 ? 20.626 16.273 32.917 1.00 27.31 368 ARG A C 1
ATOM 2363 O O . ARG A 1 316 ? 21.669 16.793 33.322 1.00 29.03 368 ARG A O 1
ATOM 2371 N N . MET A 1 317 ? 20.066 15.236 33.534 1.00 28.47 369 MET A N 1
ATOM 2372 C CA . MET A 1 317 ? 20.634 14.661 34.746 1.00 28.91 369 MET A CA 1
ATOM 2373 C C . MET A 1 317 ? 22.081 14.193 34.581 1.00 28.41 369 MET A C 1
ATOM 2374 O O . MET A 1 317 ? 22.862 14.264 35.522 1.00 28.04 369 MET A O 1
ATOM 2379 N N . LYS A 1 318 ? 22.450 13.736 33.390 1.00 26.95 370 LYS A N 1
ATOM 2380 C CA . LYS A 1 318 ? 23.839 13.343 33.128 1.00 25.61 370 LYS A CA 1
ATOM 2381 C C . LYS A 1 318 ? 24.870 14.403 33.524 1.00 28.36 370 LYS A C 1
ATOM 2382 O O . LYS A 1 318 ? 25.970 14.057 33.983 1.00 30.20 370 LYS A O 1
ATOM 2388 N N . TYR A 1 319 ? 24.530 15.693 33.355 1.00 29.17 371 TYR A N 1
ATOM 2389 C CA . TYR A 1 319 ? 25.436 16.766 33.747 1.00 29.02 371 TYR A CA 1
ATOM 2390 C C . TYR A 1 319 ? 25.598 16.954 35.246 1.00 31.33 371 TYR A C 1
ATOM 2391 O O . TYR A 1 319 ? 26.710 17.212 35.733 1.00 31.30 371 TYR A O 1
ATOM 2400 N N . MET A 1 320 ? 24.503 16.841 35.989 1.00 32.19 372 MET A N 1
ATOM 2401 C CA . MET A 1 320 ? 24.626 16.952 37.424 1.00 35.40 372 MET A CA 1
ATOM 2402 C C . MET A 1 320 ? 25.427 15.785 37.995 1.00 34.47 372 MET A C 1
ATOM 2403 O O . MET A 1 320 ? 26.215 15.972 38.942 1.00 35.29 372 MET A O 1
ATOM 2408 N N . ILE A 1 321 ? 25.298 14.608 37.379 1.00 31.68 373 ILE A N 1
ATOM 2409 C CA . ILE A 1 321 ? 26.078 13.456 37.815 1.00 33.24 373 ILE A CA 1
ATOM 2410 C C . ILE A 1 321 ? 27.547 13.611 37.401 1.00 33.92 373 ILE A C 1
ATOM 2411 O O . ILE A 1 321 ? 28.443 13.311 38.193 1.00 34.48 373 ILE A O 1
ATOM 2416 N N . ASP A 1 322 ? 27.795 14.127 36.197 1.00 33.87 374 ASP A N 1
ATOM 2417 C CA . ASP A 1 322 ? 29.173 14.435 35.780 1.00 35.16 374 ASP A CA 1
ATOM 2418 C C . ASP A 1 322 ? 29.859 15.451 36.737 1.00 36.27 374 ASP A C 1
ATOM 2419 O O . ASP A 1 322 ? 30.987 15.259 37.158 1.00 36.16 374 ASP A O 1
ATOM 2424 N N . ARG A 1 323 ? 29.120 16.480 37.130 1.00 36.78 375 ARG A N 1
ATOM 2425 C CA . ARG A 1 323 ? 29.569 17.565 37.987 1.00 38.89 375 ARG A CA 1
ATOM 2426 C C . ARG A 1 323 ? 29.799 17.040 39.437 1.00 38.78 375 ARG A C 1
ATOM 2427 O O . ARG A 1 323 ? 30.874 17.232 40.018 1.00 38.29 375 ARG A O 1
ATOM 2435 N N . TRP A 1 324 ? 28.783 16.379 39.995 1.00 36.60 376 TRP A N 1
ATOM 2436 C CA . TRP A 1 324 ? 28.799 15.917 41.385 1.00 38.05 376 TRP A CA 1
ATOM 2437 C C . TRP A 1 324 ? 29.645 14.656 41.630 1.00 37.65 376 TRP A C 1
ATOM 2438 O O . TRP A 1 324 ? 30.253 14.498 42.685 1.00 38.44 376 TRP A O 1
ATOM 2449 N N . GLY A 1 325 ? 29.633 13.740 40.671 1.00 35.96 377 GLY A N 1
ATOM 2450 C CA . GLY A 1 325 ? 30.207 12.427 40.886 1.00 35.76 377 GLY A CA 1
ATOM 2451 C C . GLY A 1 325 ? 29.098 11.582 41.475 1.00 35.75 377 GLY A C 1
ATOM 2452 O O . GLY A 1 325 ? 28.205 12.094 42.189 1.00 35.40 377 GLY A O 1
ATOM 2453 N N . ILE A 1 326 ? 29.157 10.291 41.192 1.00 35.22 378 ILE A N 1
ATOM 2454 C CA . ILE A 1 326 ? 28.100 9.348 41.522 1.00 34.76 378 ILE A CA 1
ATOM 2455 C C . ILE A 1 326 ? 27.884 9.175 43.025 1.00 35.30 378 ILE A C 1
ATOM 2456 O O . ILE A 1 326 ? 26.758 8.993 43.477 1.00 34.26 378 ILE A O 1
ATOM 2461 N N . ASP A 1 327 ? 28.948 9.281 43.812 1.00 36.22 379 ASP A N 1
ATOM 2462 C CA . ASP A 1 327 ? 28.834 9.072 45.254 1.00 37.88 379 ASP A CA 1
ATOM 2463 C C . ASP A 1 327 ? 28.039 10.222 45.897 1.00 37.94 379 ASP A C 1
ATOM 2464 O O . ASP A 1 327 ? 27.137 9.979 46.716 1.00 37.53 379 ASP A O 1
ATOM 2469 N N . ARG A 1 328 ? 28.390 11.462 45.545 1.00 36.51 380 ARG A N 1
ATOM 2470 C CA . ARG A 1 328 ? 27.635 12.627 46.021 1.00 37.67 380 ARG A CA 1
ATOM 2471 C C . ARG A 1 328 ? 26.183 12.609 45.488 1.00 34.67 380 ARG A C 1
ATOM 2472 O O . ARG A 1 328 ? 25.234 12.925 46.214 1.00 33.96 380 ARG A O 1
ATOM 2480 N N . PHE A 1 329 ? 26.011 12.227 44.227 1.00 32.72 381 PHE A N 1
ATOM 2481 C CA . PHE A 1 329 ? 24.656 12.006 43.683 1.00 31.30 381 PHE A CA 1
ATOM 2482 C C . PHE A 1 329 ? 23.844 10.970 44.531 1.00 31.48 381 PHE A C 1
ATOM 2483 O O . PHE A 1 329 ? 22.722 11.252 45.024 1.00 28.99 381 PHE A O 1
ATOM 2491 N N . ARG A 1 330 ? 24.427 9.787 44.742 1.00 30.76 382 ARG A N 1
ATOM 2492 C CA . ARG A 1 330 ? 23.741 8.774 45.503 1.00 31.67 382 ARG A CA 1
ATOM 2493 C C . ARG A 1 330 ? 23.304 9.323 46.869 1.00 31.52 382 ARG A C 1
ATOM 2494 O O . ARG A 1 330 ? 22.179 9.151 47.277 1.00 29.98 382 ARG A O 1
ATOM 2502 N N . ALA A 1 331 ? 24.218 9.993 47.566 1.00 32.47 383 ALA A N 1
ATOM 2503 C CA . ALA A 1 331 ? 23.943 10.472 48.892 1.00 33.12 383 ALA A CA 1
ATOM 2504 C C . ALA A 1 331 ? 22.759 11.443 48.860 1.00 33.80 383 ALA A C 1
ATOM 2505 O O . ALA A 1 331 ? 21.874 11.399 49.723 1.00 32.39 383 ALA A O 1
ATOM 2507 N N . GLU A 1 332 ? 22.703 12.280 47.833 1.00 34.10 384 GLU A N 1
ATOM 2508 C CA . GLU A 1 332 ? 21.594 13.218 47.717 1.00 34.56 384 GLU A CA 1
ATOM 2509 C C . GLU A 1 332 ? 20.291 12.455 47.480 1.00 34.24 384 GLU A C 1
ATOM 2510 O O . GLU A 1 332 ? 19.267 12.786 48.042 1.00 33.51 384 GLU A O 1
ATOM 2516 N N . VAL A 1 333 ? 20.331 11.437 46.626 1.00 34.48 385 VAL A N 1
ATOM 2517 C CA . VAL A 1 333 ? 19.118 10.649 46.302 1.00 33.76 385 VAL A CA 1
ATOM 2518 C C . VAL A 1 333 ? 18.617 9.927 47.553 1.00 33.63 385 VAL A C 1
ATOM 2519 O O . VAL A 1 333 ? 17.418 9.905 47.832 1.00 35.35 385 VAL A O 1
ATOM 2523 N N . GLU A 1 334 ? 19.528 9.337 48.319 1.00 32.82 386 GLU A N 1
ATOM 2524 C CA . GLU A 1 334 ? 19.145 8.652 49.548 1.00 31.96 386 GLU A CA 1
ATOM 2525 C C . GLU A 1 334 ? 18.392 9.503 50.591 1.00 33.88 386 GLU A C 1
ATOM 2526 O O . GLU A 1 334 ? 17.629 8.976 51.424 1.00 33.96 386 GLU A O 1
ATOM 2532 N N . LYS A 1 335 ? 18.603 10.817 50.548 1.00 33.75 387 LYS A N 1
ATOM 2533 C CA . LYS A 1 335 ? 17.911 11.733 51.466 1.00 35.08 387 LYS A CA 1
ATOM 2534 C C . LYS A 1 335 ? 16.409 11.714 51.119 1.00 33.85 387 LYS A C 1
ATOM 2535 O O . LYS A 1 335 ? 15.555 11.748 51.999 1.00 32.87 387 LYS A O 1
ATOM 2541 N N . TYR A 1 336 ? 16.101 11.613 49.840 1.00 31.56 388 TYR A N 1
ATOM 2542 C CA . TYR A 1 336 ? 14.688 11.518 49.398 1.00 33.39 388 TYR A CA 1
ATOM 2543 C C . TYR A 1 336 ? 14.061 10.084 49.427 1.00 33.06 388 TYR A C 1
ATOM 2544 O O . TYR A 1 336 ? 12.825 9.927 49.497 1.00 33.51 388 TYR A O 1
ATOM 2553 N N . TYR A 1 337 ? 14.908 9.072 49.308 1.00 33.64 389 TYR A N 1
ATOM 2554 C CA . TYR A 1 337 ? 14.515 7.631 49.416 1.00 33.74 389 TYR A CA 1
ATOM 2555 C C . TYR A 1 337 ? 14.347 7.239 50.900 1.00 35.61 389 TYR A C 1
ATOM 2556 O O . TYR A 1 337 ? 13.534 6.369 51.244 1.00 36.99 389 TYR A O 1
ATOM 2565 N N . GLY A 1 338 ? 15.090 7.920 51.768 1.00 35.94 390 GLY A N 1
ATOM 2566 C CA . GLY A 1 338 ? 14.949 7.767 53.217 1.00 37.94 390 GLY A CA 1
ATOM 2567 C C . GLY A 1 338 ? 15.720 6.564 53.706 1.00 39.09 390 GLY A C 1
ATOM 2568 O O . GLY A 1 338 ? 15.574 6.145 54.852 1.00 39.36 390 GLY A O 1
ATOM 2569 N N . LYS A 1 339 ? 16.543 5.999 52.824 1.00 38.36 391 LYS A N 1
ATOM 2570 C CA . LYS A 1 339 ? 17.402 4.866 53.191 1.00 38.34 391 LYS A CA 1
ATOM 2571 C C . LYS A 1 339 ? 18.543 4.716 52.180 1.00 37.60 391 LYS A C 1
ATOM 2572 O O . LYS A 1 339 ? 18.623 5.463 51.202 1.00 35.08 391 LYS A O 1
ATOM 2578 N N . LYS A 1 340 ? 19.459 3.804 52.438 1.00 37.11 392 LYS A N 1
ATOM 2579 C CA . LYS A 1 340 ? 20.636 3.719 51.589 1.00 38.71 392 LYS A CA 1
ATOM 2580 C C . LYS A 1 340 ? 20.426 2.630 50.546 1.00 36.82 392 LYS A C 1
ATOM 2581 O O . LYS A 1 340 ? 19.806 1.611 50.869 1.00 37.31 392 LYS A O 1
ATOM 2587 N N . PHE A 1 341 ? 20.912 2.848 49.316 1.00 33.74 393 PHE A N 1
ATOM 2588 C CA . PHE A 1 341 ? 21.036 1.763 48.336 1.00 32.79 393 PHE A CA 1
ATOM 2589 C C . PHE A 1 341 ? 21.938 0.641 48.875 1.00 34.73 393 PHE A C 1
ATOM 2590 O O . PHE A 1 341 ? 22.887 0.893 49.602 1.00 34.82 393 PHE A O 1
ATOM 2598 N N . GLU A 1 342 ? 21.628 -0.596 48.529 1.00 34.79 394 GLU A N 1
ATOM 2599 C CA . GLU A 1 342 ? 22.589 -1.687 48.721 1.00 35.74 394 GLU A CA 1
ATOM 2600 C C . GLU A 1 342 ? 23.574 -1.634 47.577 1.00 34.66 394 GLU A C 1
ATOM 2601 O O . GLU A 1 342 ? 23.342 -0.930 46.578 1.00 31.97 394 GLU A O 1
ATOM 2607 N N . SER A 1 343 ? 24.633 -2.426 47.677 1.00 35.81 395 SER A N 1
ATOM 2608 C CA . SER A 1 343 ? 25.640 -2.510 46.628 1.00 36.49 395 SER A CA 1
ATOM 2609 C C . SER A 1 343 ? 25.020 -3.068 45.349 1.00 35.14 395 SER A C 1
ATOM 2610 O O . SER A 1 343 ? 24.234 -4.014 45.413 1.00 35.06 395 SER A O 1
ATOM 2613 N N . PHE A 1 344 ? 25.340 -2.454 44.205 1.00 34.71 396 PHE A N 1
ATOM 2614 C CA . PHE A 1 344 ? 24.937 -2.950 42.885 1.00 33.06 396 PHE A CA 1
ATOM 2615 C C . PHE A 1 344 ? 25.330 -4.439 42.788 1.00 34.37 396 PHE A C 1
ATOM 2616 O O . PHE A 1 344 ? 26.462 -4.795 43.073 1.00 34.88 396 PHE A O 1
ATOM 2624 N N . ARG A 1 345 ? 24.387 -5.306 42.418 1.00 33.84 397 ARG A N 1
ATOM 2625 C CA . ARG A 1 345 ? 24.656 -6.745 42.319 1.00 36.32 397 ARG A CA 1
ATOM 2626 C C . ARG A 1 345 ? 25.224 -7.140 40.951 1.00 36.58 397 ARG A C 1
ATOM 2627 O O . ARG A 1 345 ? 24.767 -6.672 39.908 1.00 37.29 397 ARG A O 1
ATOM 2635 N N . PRO A 1 346 ? 26.257 -7.979 40.942 1.00 37.41 398 PRO A N 1
ATOM 2636 C CA . PRO A 1 346 ? 26.803 -8.395 39.640 1.00 36.60 398 PRO A CA 1
ATOM 2637 C C . PRO A 1 346 ? 25.746 -8.905 38.643 1.00 34.62 398 PRO A C 1
ATOM 2638 O O . PRO A 1 346 ? 24.811 -9.633 39.025 1.00 32.46 398 PRO A O 1
ATOM 2642 N N . LEU A 1 347 ? 25.893 -8.502 37.382 1.00 32.56 399 LEU A N 1
ATOM 2643 C CA . LEU A 1 347 ? 24.959 -8.912 36.323 1.00 32.12 399 LEU A CA 1
ATOM 2644 C C . LEU A 1 347 ? 25.665 -9.661 35.185 1.00 31.43 399 LEU A C 1
ATOM 2645 O O . LEU A 1 347 ? 26.823 -9.375 34.910 1.00 30.29 399 LEU A O 1
ATOM 2650 N N . PRO A 1 348 ? 24.926 -10.496 34.434 1.00 31.66 400 PRO A N 1
ATOM 2651 C CA . PRO A 1 348 ? 25.579 -11.146 33.287 1.00 32.41 400 PRO A CA 1
ATOM 2652 C C . PRO A 1 348 ? 25.889 -10.151 32.176 1.00 33.21 400 PRO A C 1
ATOM 2653 O O . PRO A 1 348 ? 25.515 -8.951 32.258 1.00 33.17 400 PRO A O 1
ATOM 2657 N N . GLU A 1 349 ? 26.557 -10.636 31.131 1.00 31.82 401 GLU A N 1
ATOM 2658 C CA . GLU A 1 349 ? 26.885 -9.799 30.001 1.00 31.83 401 GLU A CA 1
ATOM 2659 C C . GLU A 1 349 ? 25.583 -9.383 29.248 1.00 29.54 401 GLU A C 1
ATOM 2660 O O . GLU A 1 349 ? 24.629 -10.161 29.163 1.00 27.09 401 GLU A O 1
ATOM 2663 N N . TRP A 1 350 ? 25.562 -8.176 28.675 1.00 26.71 402 TRP A N 1
ATOM 2664 C CA . TRP A 1 350 ? 24.383 -7.715 27.958 1.00 26.63 402 TRP A CA 1
ATOM 2665 C C . TRP A 1 350 ? 24.381 -8.418 26.623 1.00 27.14 402 TRP A C 1
ATOM 2666 O O . TRP A 1 350 ? 25.475 -8.624 26.053 1.00 26.65 402 TRP A O 1
ATOM 2677 N N . GLN A 1 351 ? 23.184 -8.656 26.082 1.00 25.80 403 GLN A N 1
ATOM 2678 C CA . GLN A 1 351 ? 23.010 -9.198 24.721 1.00 30.11 403 GLN A CA 1
ATOM 2679 C C . GLN A 1 351 ? 21.964 -8.349 24.047 1.00 28.63 403 GLN A C 1
ATOM 2680 O O . GLN A 1 351 ? 20.966 -8.022 24.709 1.00 29.75 403 GLN A O 1
ATOM 2686 N N . PHE A 1 352 ? 22.174 -7.955 22.782 1.00 27.79 404 PHE A N 1
ATOM 2687 C CA . PHE A 1 352 ? 21.103 -7.235 22.005 1.00 28.15 404 PHE A CA 1
ATOM 2688 C C . PHE A 1 352 ? 20.126 -8.304 21.533 1.00 27.97 404 PHE A C 1
ATOM 2689 O O . PHE A 1 352 ? 20.535 -9.389 21.150 1.00 26.42 404 PHE A O 1
ATOM 2697 N N . ASN A 1 353 ? 18.831 -8.007 21.617 1.00 28.70 405 ASN A N 1
ATOM 2698 C CA . ASN A 1 353 ? 17.789 -8.903 21.102 1.00 27.48 405 ASN A CA 1
ATOM 2699 C C . ASN A 1 353 ? 16.858 -8.118 20.208 1.00 27.19 405 ASN A C 1
ATOM 2700 O O . ASN A 1 353 ? 16.357 -7.089 20.647 1.00 27.53 405 ASN A O 1
ATOM 2705 N N . SER A 1 354 ? 16.704 -8.527 18.939 1.00 26.56 406 SER A N 1
ATOM 2706 C CA . SER A 1 354 ? 15.828 -7.814 17.987 1.00 25.19 406 SER A CA 1
ATOM 2707 C C . SER A 1 354 ? 14.400 -8.286 18.193 1.00 25.25 406 SER A C 1
ATOM 2708 O O . SER A 1 354 ? 13.472 -7.611 17.757 1.00 23.70 406 SER A O 1
ATOM 2711 N N . TYR A 1 355 ? 14.225 -9.469 18.812 1.00 25.58 407 TYR A N 1
ATOM 2712 C CA . TYR A 1 355 ? 12.899 -10.139 18.830 1.00 26.25 407 TYR A CA 1
ATOM 2713 C C . TYR A 1 355 ? 12.256 -10.364 17.456 1.00 25.83 407 TYR A C 1
ATOM 2714 O O . TYR A 1 355 ? 11.034 -10.522 17.366 1.00 25.44 407 TYR A O 1
ATOM 2723 N N . LEU A 1 356 ? 13.045 -10.437 16.390 1.00 25.90 408 LEU A N 1
ATOM 2724 C CA . LEU A 1 356 ? 12.443 -10.573 15.082 1.00 26.16 408 LEU A CA 1
ATOM 2725 C C . LEU A 1 356 ? 12.253 -12.050 14.733 1.00 27.08 408 LEU A C 1
ATOM 2726 O O . LEU A 1 356 ? 12.893 -12.914 15.290 1.00 27.14 408 LEU A O 1
ATOM 2731 N N . GLY A 1 357 ? 11.408 -12.314 13.749 1.00 28.36 409 GLY A N 1
ATOM 2732 C CA . GLY A 1 357 ? 11.001 -13.690 13.415 1.00 26.90 409 GLY A CA 1
ATOM 2733 C C . GLY A 1 357 ? 10.027 -14.375 14.360 1.00 25.80 409 GLY A C 1
ATOM 2734 O O . GLY A 1 357 ? 9.488 -13.774 15.302 1.00 26.85 409 GLY A O 1
ATOM 2735 N N . TRP A 1 358 ? 9.812 -15.657 14.090 1.00 25.63 410 TRP A N 1
ATOM 2736 C CA . TRP A 1 358 ? 8.768 -16.466 14.700 1.00 26.12 410 TRP A CA 1
ATOM 2737 C C . TRP A 1 358 ? 9.330 -16.983 16.003 1.00 27.17 410 TRP A C 1
ATOM 2738 O O . TRP A 1 358 ? 10.395 -17.579 16.002 1.00 28.38 410 TRP A O 1
ATOM 2749 N N . GLN A 1 359 ? 8.644 -16.731 17.114 1.00 27.44 411 GLN A N 1
ATOM 2750 C CA . GLN A 1 359 ? 9.121 -17.195 18.423 1.00 28.99 411 GLN A CA 1
ATOM 2751 C C . GLN A 1 359 ? 7.967 -17.638 19.296 1.00 28.41 411 GLN A C 1
ATOM 2752 O O . GLN A 1 359 ? 6.814 -17.305 18.995 1.00 29.09 411 GLN A O 1
ATOM 2758 N N . GLU A 1 360 ? 8.259 -18.359 20.387 1.00 29.88 412 GLU A N 1
ATOM 2759 C CA . GLU A 1 360 ? 7.228 -18.799 21.348 1.00 29.14 412 GLU A CA 1
ATOM 2760 C C . GLU A 1 360 ? 7.075 -17.845 22.517 1.00 27.99 412 GLU A C 1
ATOM 2761 O O . GLU A 1 360 ? 8.082 -17.386 23.104 1.00 27.07 412 GLU A O 1
ATOM 2767 N N . GLN A 1 361 ? 5.829 -17.553 22.894 1.00 28.05 413 GLN A N 1
ATOM 2768 C CA . GLN A 1 361 ? 5.573 -16.750 24.134 1.00 26.84 413 GLN A CA 1
ATOM 2769 C C . GLN A 1 361 ? 5.823 -17.507 25.432 1.00 28.84 413 GLN A C 1
ATOM 2770 O O . GLN A 1 361 ? 6.210 -16.902 26.449 1.00 28.10 413 GLN A O 1
ATOM 2776 N N . GLY A 1 362 ? 5.603 -18.825 25.383 1.00 26.75 414 GLY A N 1
ATOM 2777 C CA . GLY A 1 362 ? 5.660 -19.682 26.537 1.00 28.79 414 GLY A CA 1
ATOM 2778 C C . GLY A 1 362 ? 4.290 -20.088 27.048 1.00 30.88 414 GLY A C 1
ATOM 2779 O O . GLY A 1 362 ? 4.190 -20.824 28.018 1.00 30.96 414 GLY A O 1
ATOM 2780 N N . ASP A 1 363 ? 3.225 -19.644 26.387 1.00 31.68 415 ASP A N 1
ATOM 2781 C CA . ASP A 1 363 ? 1.869 -19.960 26.849 1.00 33.18 415 ASP A CA 1
ATOM 2782 C C . ASP A 1 363 ? 1.107 -20.715 25.782 1.00 33.19 415 ASP A C 1
ATOM 2783 O O . ASP A 1 363 ? -0.127 -20.812 25.848 1.00 34.06 415 ASP A O 1
ATOM 2788 N N . GLY A 1 364 ? 1.831 -21.228 24.788 1.00 32.67 416 GLY A N 1
ATOM 2789 C CA . GLY A 1 364 ? 1.223 -21.948 23.673 1.00 32.02 416 GLY A CA 1
ATOM 2790 C C . GLY A 1 364 ? 1.081 -21.133 22.392 1.00 32.38 416 GLY A C 1
ATOM 2791 O O . GLY A 1 364 ? 0.918 -21.696 21.297 1.00 32.53 416 GLY A O 1
ATOM 2792 N N . LYS A 1 365 ? 1.108 -19.818 22.517 1.00 31.60 417 LYS A N 1
ATOM 2793 C CA . LYS A 1 365 ? 1.008 -18.953 21.332 1.00 32.06 417 LYS A CA 1
ATOM 2794 C C . LYS A 1 365 ? 2.369 -18.497 20.870 1.00 31.28 417 LYS A C 1
ATOM 2795 O O . LYS A 1 365 ? 3.343 -18.502 21.627 1.00 30.53 417 LYS A O 1
ATOM 2801 N N . LEU A 1 366 ? 2.394 -18.035 19.629 1.00 29.55 418 LEU A N 1
ATOM 2802 C CA . LEU A 1 366 ? 3.597 -17.520 18.990 1.00 28.60 418 LEU A CA 1
ATOM 2803 C C . LEU A 1 366 ? 3.597 -15.990 18.962 1.00 27.31 418 LEU A C 1
ATOM 2804 O O . LEU A 1 366 ? 2.543 -15.364 19.121 1.00 26.74 418 LEU A O 1
ATOM 2809 N N . PHE A 1 367 ? 4.781 -15.393 18.822 1.00 25.66 419 PHE A N 1
ATOM 2810 C CA . PHE A 1 367 ? 4.852 -14.013 18.367 1.00 24.58 419 PHE A CA 1
ATOM 2811 C C . PHE A 1 367 ? 5.737 -13.932 17.129 1.00 25.59 419 PHE A C 1
ATOM 2812 O O . PHE A 1 367 ? 6.601 -14.783 16.921 1.00 26.68 419 PHE A O 1
ATOM 2820 N N . TYR A 1 368 ? 5.529 -12.897 16.324 1.00 23.61 420 TYR A N 1
ATOM 2821 C CA . TYR A 1 368 ? 6.387 -12.661 15.203 1.00 24.33 420 TYR A CA 1
ATOM 2822 C C . TYR A 1 368 ? 6.899 -11.216 15.218 1.00 23.46 420 TYR A C 1
ATOM 2823 O O . TYR A 1 368 ? 6.092 -10.302 15.194 1.00 23.64 420 TYR A O 1
ATOM 2832 N N . GLY A 1 369 ? 8.218 -11.016 15.232 1.00 23.07 421 GLY A N 1
ATOM 2833 C CA . GLY A 1 369 ? 8.818 -9.656 15.100 1.00 21.13 421 GLY A CA 1
ATOM 2834 C C . GLY A 1 369 ? 8.968 -9.313 13.646 1.00 23.03 421 GLY A C 1
ATOM 2835 O O . GLY A 1 369 ? 9.682 -10.007 12.887 1.00 22.05 421 GLY A O 1
ATOM 2836 N N . VAL A 1 370 ? 8.298 -8.221 13.259 1.00 24.51 422 VAL A N 1
ATOM 2837 C CA . VAL A 1 370 ? 8.290 -7.684 11.879 1.00 24.18 422 VAL A CA 1
ATOM 2838 C C . VAL A 1 370 ? 9.449 -6.666 11.715 1.00 24.62 422 VAL A C 1
ATOM 2839 O O . VAL A 1 370 ? 9.444 -5.593 12.323 1.00 24.19 422 VAL A O 1
ATOM 2843 N N . HIS A 1 371 ? 10.434 -6.979 10.878 1.00 23.68 423 HIS A N 1
ATOM 2844 C CA . HIS A 1 371 ? 11.486 -5.996 10.584 1.00 24.22 423 HIS A CA 1
ATOM 2845 C C . HIS A 1 371 ? 10.875 -4.857 9.783 1.00 24.18 423 HIS A C 1
ATOM 2846 O O . HIS A 1 371 ? 10.252 -5.111 8.728 1.00 24.84 423 HIS A O 1
ATOM 2853 N N . VAL A 1 372 ? 11.060 -3.624 10.254 1.00 24.89 424 VAL A N 1
ATOM 2854 C CA . VAL A 1 372 ? 10.603 -2.427 9.517 1.00 24.47 424 VAL A CA 1
ATOM 2855 C C . VAL A 1 372 ? 11.782 -1.454 9.420 1.00 25.44 424 VAL A C 1
ATOM 2856 O O . VAL A 1 372 ? 12.260 -1.019 10.444 1.00 26.09 424 VAL A O 1
ATOM 2860 N N . ASP A 1 373 ? 12.280 -1.160 8.223 1.00 25.10 425 ASP A N 1
ATOM 2861 C CA . ASP A 1 373 ? 13.389 -0.209 8.062 1.00 25.62 425 ASP A CA 1
ATOM 2862 C C . ASP A 1 373 ? 12.959 1.169 8.579 1.00 25.94 425 ASP A C 1
ATOM 2863 O O . ASP A 1 373 ? 11.993 1.745 8.085 1.00 26.22 425 ASP A O 1
ATOM 2868 N N . ASN A 1 374 ? 13.670 1.683 9.582 1.00 24.88 426 ASN A N 1
ATOM 2869 C CA . ASN A 1 374 ? 13.403 3.013 10.124 1.00 27.40 426 ASN A CA 1
ATOM 2870 C C . ASN A 1 374 ? 12.040 3.179 10.792 1.00 28.20 426 ASN A C 1
ATOM 2871 O O . ASN A 1 374 ? 11.571 4.300 10.974 1.00 29.69 426 ASN A O 1
ATOM 2876 N N . GLY A 1 375 ? 11.372 2.088 11.118 1.00 26.74 427 GLY A N 1
ATOM 2877 C CA . GLY A 1 375 ? 10.053 2.271 11.698 1.00 25.82 427 GLY A CA 1
ATOM 2878 C C . GLY A 1 375 ? 8.998 2.857 10.796 1.00 26.73 427 GLY A C 1
ATOM 2879 O O . GLY A 1 375 ? 7.873 3.053 11.243 1.00 27.56 427 GLY A O 1
ATOM 2880 N N . ARG A 1 376 ? 9.275 3.039 9.505 1.00 27.61 428 ARG A N 1
ATOM 2881 C CA . ARG A 1 376 ? 8.276 3.736 8.670 1.00 27.35 428 ARG A CA 1
ATOM 2882 C C . ARG A 1 376 ? 7.298 2.747 8.098 1.00 27.34 428 ARG A C 1
ATOM 2883 O O . ARG A 1 376 ? 7.646 1.911 7.313 1.00 28.02 428 ARG A O 1
ATOM 2891 N N . VAL A 1 377 ? 6.044 2.903 8.484 1.00 28.65 429 VAL A N 1
ATOM 2892 C CA . VAL A 1 377 ? 4.981 1.983 8.104 1.00 28.13 429 VAL A CA 1
ATOM 2893 C C . VAL A 1 377 ? 4.094 2.744 7.136 1.00 28.45 429 VAL A C 1
ATOM 2894 O O . VAL A 1 377 ? 3.430 3.703 7.505 1.00 27.74 429 VAL A O 1
ATOM 2898 N N . GLY A 1 378 ? 4.069 2.303 5.890 1.00 28.62 430 GLY A N 1
ATOM 2899 C CA . GLY A 1 378 ? 3.277 3.002 4.908 1.00 28.75 430 GLY A CA 1
ATOM 2900 C C . GLY A 1 378 ? 3.005 2.090 3.726 1.00 29.68 430 GLY A C 1
ATOM 2901 O O . GLY A 1 378 ? 3.423 0.912 3.729 1.00 29.53 430 GLY A O 1
ATOM 2902 N N . GLY A 1 379 ? 2.257 2.600 2.749 1.00 30.34 431 GLY A N 1
ATOM 2903 C CA . GLY A 1 379 ? 1.997 1.837 1.510 1.00 32.41 431 GLY A CA 1
ATOM 2904 C C . GLY A 1 379 ? 1.309 0.499 1.754 1.00 32.92 431 GLY A C 1
ATOM 2905 O O . GLY A 1 379 ? 0.564 0.330 2.717 1.00 32.74 431 GLY A O 1
ATOM 2906 N N . GLN A 1 380 ? 1.544 -0.451 0.868 1.00 35.05 432 GLN A N 1
ATOM 2907 C CA . GLN A 1 380 ? 1.046 -1.809 1.053 1.00 35.65 432 GLN A CA 1
ATOM 2908 C C . GLN A 1 380 ? 1.426 -2.461 2.363 1.00 35.31 432 GLN A C 1
ATOM 2909 O O . GLN A 1 380 ? 0.615 -3.201 2.941 1.00 36.71 432 GLN A O 1
ATOM 2915 N N . ALA A 1 381 ? 2.658 -2.250 2.836 1.00 33.51 433 ALA A N 1
ATOM 2916 C CA . ALA A 1 381 ? 3.033 -2.843 4.123 1.00 32.28 433 ALA A CA 1
ATOM 2917 C C . ALA A 1 381 ? 2.091 -2.414 5.235 1.00 30.94 433 ALA A C 1
ATOM 2918 O O . ALA A 1 381 ? 1.679 -3.238 6.050 1.00 28.42 433 ALA A O 1
ATOM 2920 N N . LYS A 1 382 ? 1.736 -1.126 5.258 1.00 31.08 434 LYS A N 1
ATOM 2921 C CA . LYS A 1 382 ? 0.807 -0.579 6.285 1.00 30.03 434 LYS A CA 1
ATOM 2922 C C . LYS A 1 382 ? -0.559 -1.251 6.141 1.00 31.16 434 LYS A C 1
ATOM 2923 O O . LYS A 1 382 ? -1.187 -1.665 7.102 1.00 31.38 434 LYS A O 1
ATOM 2929 N N . LYS A 1 383 ? -1.026 -1.321 4.905 1.00 31.53 435 LYS A N 1
ATOM 2930 C CA . LYS A 1 383 ? -2.324 -1.936 4.637 1.00 32.49 435 LYS A CA 1
ATOM 2931 C C . LYS A 1 383 ? -2.330 -3.405 5.036 1.00 32.15 435 LYS A C 1
ATOM 2932 O O . LYS A 1 383 ? -3.227 -3.858 5.730 1.00 32.84 435 LYS A O 1
ATOM 2938 N N . THR A 1 384 ? -1.310 -4.145 4.622 1.00 30.91 436 THR A N 1
ATOM 2939 C CA . THR A 1 384 ? -1.201 -5.535 5.053 1.00 32.41 436 THR A CA 1
ATOM 2940 C C . THR A 1 384 ? -1.090 -5.731 6.560 1.00 31.48 436 THR A C 1
ATOM 2941 O O . THR A 1 384 ? -1.714 -6.643 7.106 1.00 32.80 436 THR A O 1
ATOM 2945 N N . LEU A 1 385 ? -0.311 -4.904 7.244 1.00 28.67 437 LEU A N 1
ATOM 2946 C CA . LEU A 1 385 ? -0.246 -5.086 8.685 1.00 29.90 437 LEU A CA 1
ATOM 2947 C C . LEU A 1 385 ? -1.598 -4.826 9.324 1.00 30.46 437 LEU A C 1
ATOM 2948 O O . LEU A 1 385 ? -1.959 -5.464 10.283 1.00 31.38 437 LEU A O 1
ATOM 2953 N N . ARG A 1 386 ? -2.327 -3.829 8.847 1.00 31.55 438 ARG A N 1
ATOM 2954 C CA . ARG A 1 386 ? -3.610 -3.579 9.458 1.00 32.63 438 ARG A CA 1
ATOM 2955 C C . ARG A 1 386 ? -4.575 -4.720 9.196 1.00 32.98 438 ARG A C 1
ATOM 2956 O O . ARG A 1 386 ? -5.330 -5.086 10.105 1.00 34.34 438 ARG A O 1
ATOM 2964 N N . GLU A 1 387 ? -4.547 -5.306 7.997 1.00 32.70 439 GLU A N 1
ATOM 2965 C CA . GLU A 1 387 ? -5.468 -6.430 7.705 1.00 33.96 439 GLU A CA 1
ATOM 2966 C C . GLU A 1 387 ? -5.185 -7.586 8.639 1.00 32.77 439 GLU A C 1
ATOM 2967 O O . GLU A 1 387 ? -6.100 -8.200 9.170 1.00 34.96 439 GLU A O 1
ATOM 2973 N N . ILE A 1 388 ? -3.907 -7.893 8.836 1.00 30.90 440 ILE A N 1
ATOM 2974 C CA . ILE A 1 388 ? -3.528 -9.007 9.710 1.00 31.61 440 ILE A CA 1
ATOM 2975 C C . ILE A 1 388 ? -3.970 -8.747 11.158 1.00 30.17 440 ILE A C 1
ATOM 2976 O O . ILE A 1 388 ? -4.654 -9.556 11.768 1.00 30.04 440 ILE A O 1
ATOM 2981 N N . ILE A 1 389 ? -3.582 -7.589 11.672 1.00 29.64 441 ILE A N 1
ATOM 2982 C CA . ILE A 1 389 ? -3.892 -7.172 13.030 1.00 28.44 441 ILE A CA 1
ATOM 2983 C C . ILE A 1 389 ? -5.398 -7.105 13.284 1.00 31.19 441 ILE A C 1
ATOM 2984 O O . ILE A 1 389 ? -5.867 -7.545 14.362 1.00 32.24 441 ILE A O 1
ATOM 2989 N N . GLU A 1 390 ? -6.166 -6.598 12.312 1.00 30.69 442 GLU A N 1
ATOM 2990 C CA . GLU A 1 390 ? -7.617 -6.605 12.458 1.00 32.01 442 GLU A CA 1
ATOM 2991 C C . GLU A 1 390 ? -8.240 -8.008 12.356 1.00 33.86 442 GLU A C 1
ATOM 2992 O O . GLU A 1 390 ? -9.058 -8.385 13.193 1.00 34.16 442 GLU A O 1
ATOM 2998 N N . LYS A 1 391 ? -7.880 -8.752 11.311 1.00 33.93 443 LYS A N 1
ATOM 2999 C CA . LYS A 1 391 ? -8.451 -10.089 11.089 1.00 35.21 443 LYS A CA 1
ATOM 3000 C C . LYS A 1 391 ? -8.280 -10.982 12.313 1.00 34.87 443 LYS A C 1
ATOM 3001 O O . LYS A 1 391 ? -9.219 -11.643 12.742 1.00 36.29 443 LYS A O 1
ATOM 3007 N N . TYR A 1 392 ? -7.079 -10.971 12.894 1.00 33.82 444 TYR A N 1
ATOM 3008 C CA . TYR A 1 392 ? -6.766 -11.852 14.016 1.00 33.63 444 TYR A CA 1
ATOM 3009 C C . TYR A 1 392 ? -6.932 -11.238 15.368 1.00 33.90 444 TYR A C 1
ATOM 3010 O O . TYR A 1 392 ? -6.583 -11.871 16.349 1.00 33.04 444 TYR A O 1
ATOM 3019 N N . ASN A 1 393 ? -7.468 -10.008 15.417 1.00 34.02 445 ASN A N 1
ATOM 3020 C CA . ASN A 1 393 ? -7.576 -9.252 16.648 1.00 34.46 445 ASN A CA 1
ATOM 3021 C C . ASN A 1 393 ? -6.271 -9.294 17.445 1.00 32.99 445 ASN A C 1
ATOM 3022 O O . ASN A 1 393 ? -6.282 -9.590 18.646 1.00 31.49 445 ASN A O 1
ATOM 3027 N N . LEU A 1 394 ? -5.151 -8.980 16.800 1.00 31.37 446 LEU A N 1
ATOM 3028 C CA . LEU A 1 394 ? -3.869 -8.994 17.533 1.00 31.64 446 LEU A CA 1
ATOM 3029 C C . LEU A 1 394 ? -3.619 -7.741 18.389 1.00 30.19 446 LEU A C 1
ATOM 3030 O O . LEU A 1 394 ? -3.941 -6.640 17.961 1.00 30.18 446 LEU A O 1
ATOM 3035 N N . ASP A 1 395 ? -3.103 -7.918 19.612 1.00 30.47 447 ASP A N 1
ATOM 3036 C CA . ASP A 1 395 ? -2.345 -6.861 20.264 1.00 30.79 447 ASP A CA 1
ATOM 3037 C C . ASP A 1 395 ? -0.935 -6.892 19.686 1.00 30.47 447 ASP A C 1
ATOM 3038 O O . ASP A 1 395 ? -0.485 -7.940 19.186 1.00 30.62 447 ASP A O 1
ATOM 3043 N N . VAL A 1 396 ? -0.245 -5.744 19.738 1.00 29.78 448 VAL A N 1
ATOM 3044 C CA . VAL A 1 396 ? 1.085 -5.604 19.136 1.00 28.35 448 VAL A CA 1
ATOM 3045 C C . VAL A 1 396 ? 2.014 -4.928 20.127 1.00 28.36 448 VAL A C 1
ATOM 3046 O O . VAL A 1 396 ? 1.560 -4.388 21.125 1.00 26.89 448 VAL A O 1
ATOM 3050 N N . SER A 1 397 ? 3.306 -4.943 19.830 1.00 27.56 449 SER A N 1
ATOM 3051 C CA . SER A 1 397 ? 4.290 -4.312 20.681 1.00 28.93 449 SER A CA 1
ATOM 3052 C C . SER A 1 397 ? 5.337 -3.640 19.808 1.00 28.09 449 SER A C 1
ATOM 3053 O O . SER A 1 397 ? 5.830 -4.241 18.867 1.00 26.97 449 SER A O 1
ATOM 3056 N N . ILE A 1 398 ? 5.732 -2.432 20.159 1.00 27.44 450 ILE A N 1
ATOM 3057 C CA . ILE A 1 398 ? 6.753 -1.711 19.391 1.00 25.55 450 ILE A CA 1
ATOM 3058 C C . ILE A 1 398 ? 8.106 -1.895 20.065 1.00 24.90 450 ILE A C 1
ATOM 3059 O O . ILE A 1 398 ? 8.184 -1.862 21.292 1.00 25.16 450 ILE A O 1
ATOM 3064 N N . THR A 1 399 ? 9.141 -2.204 19.281 1.00 25.19 451 THR A N 1
ATOM 3065 C CA . THR A 1 399 ? 10.493 -2.436 19.850 1.00 25.40 451 THR A CA 1
ATOM 3066 C C . THR A 1 399 ? 11.334 -1.185 19.794 1.00 24.01 451 THR A C 1
ATOM 3067 O O . THR A 1 399 ? 11.016 -0.281 19.028 1.00 25.36 451 THR A O 1
ATOM 3071 N N . PRO A 1 400 ? 12.378 -1.093 20.650 1.00 24.33 452 PRO A N 1
ATOM 3072 C CA . PRO A 1 400 ? 13.246 0.077 20.661 1.00 23.03 452 PRO A CA 1
ATOM 3073 C C . PRO A 1 400 ? 14.128 0.176 19.427 1.00 25.26 452 PRO A C 1
ATOM 3074 O O . PRO A 1 400 ? 14.806 1.190 19.260 1.00 25.67 452 PRO A O 1
ATOM 3078 N N . ASN A 1 401 ? 14.062 -0.822 18.533 1.00 25.64 453 ASN A N 1
ATOM 3079 C CA . ASN A 1 401 ? 14.690 -0.690 17.201 1.00 25.54 453 ASN A CA 1
ATOM 3080 C C . ASN A 1 401 ? 13.688 -0.389 16.101 1.00 24.48 453 ASN A C 1
ATOM 3081 O O . ASN A 1 401 ? 13.968 -0.621 14.928 1.00 24.30 453 ASN A O 1
ATOM 3086 N N . GLN A 1 402 ? 12.548 0.195 16.472 1.00 23.37 454 GLN A N 1
ATOM 3087 C CA . GLN A 1 402 ? 11.593 0.680 15.476 1.00 23.04 454 GLN A CA 1
ATOM 3088 C C . GLN A 1 402 ? 10.964 -0.463 14.697 1.00 23.68 454 GLN A C 1
ATOM 3089 O O . GLN A 1 402 ? 10.611 -0.276 13.525 1.00 23.29 454 GLN A O 1
ATOM 3095 N N . ASN A 1 403 ? 10.837 -1.627 15.348 1.00 23.03 455 ASN A N 1
ATOM 3096 C CA . ASN A 1 403 ? 10.179 -2.772 14.774 1.00 24.42 455 ASN A CA 1
ATOM 3097 C C . ASN A 1 403 ? 8.812 -3.043 15.442 1.00 25.30 455 ASN A C 1
ATOM 3098 O O . ASN A 1 403 ? 8.476 -2.416 16.434 1.00 23.77 455 ASN A O 1
ATOM 3103 N N . LEU A 1 404 ? 8.017 -3.957 14.862 1.00 24.96 456 LEU A N 1
ATOM 3104 C CA . LEU A 1 404 ? 6.694 -4.237 15.385 1.00 24.66 456 LEU A CA 1
ATOM 3105 C C . LEU A 1 404 ? 6.567 -5.740 15.661 1.00 24.97 456 LEU A C 1
ATOM 3106 O O . LEU A 1 404 ? 6.810 -6.582 14.797 1.00 25.77 456 LEU A O 1
ATOM 3111 N N . ILE A 1 405 ? 6.137 -6.078 16.863 1.00 24.48 457 ILE A N 1
ATOM 3112 C CA . ILE A 1 405 ? 5.848 -7.453 17.168 1.00 25.37 457 ILE A CA 1
ATOM 3113 C C . ILE A 1 405 ? 4.364 -7.753 17.125 1.00 25.65 457 ILE A C 1
ATO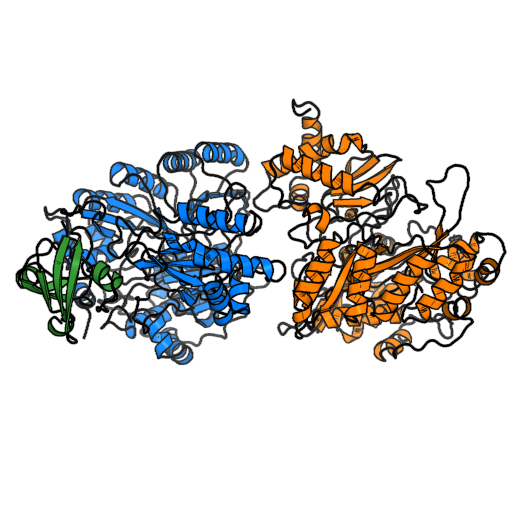M 3114 O O . ILE A 1 405 ? 3.573 -7.086 17.786 1.00 25.36 457 ILE A O 1
ATOM 3119 N N . LEU A 1 406 ? 4.007 -8.760 16.330 1.00 26.22 458 LEU A N 1
ATOM 3120 C CA . LEU A 1 406 ? 2.651 -9.324 16.352 1.00 26.27 458 LEU A CA 1
ATOM 3121 C C . LEU A 1 406 ? 2.535 -10.384 17.459 1.00 26.81 458 LEU A C 1
ATOM 3122 O O . LEU A 1 406 ? 3.260 -11.380 17.442 1.00 26.25 458 LEU A O 1
ATOM 3127 N N . CYS A 1 407 ? 1.680 -10.125 18.458 1.00 27.34 459 CYS A N 1
ATOM 3128 C CA . CYS A 1 407 ? 1.636 -10.916 19.669 1.00 28.01 459 CYS A CA 1
ATOM 3129 C C . CYS A 1 407 ? 0.458 -11.874 19.643 1.00 28.87 459 CYS A C 1
ATOM 3130 O O . CYS A 1 407 ? -0.528 -11.591 18.997 1.00 28.85 459 CYS A O 1
ATOM 3133 N N . GLY A 1 408 ? 0.511 -12.949 20.435 1.00 29.09 460 GLY A N 1
ATOM 3134 C CA . GLY A 1 408 ? -0.642 -13.828 20.625 1.00 28.13 460 GLY A CA 1
ATOM 3135 C C . GLY A 1 408 ? -1.156 -14.646 19.457 1.00 29.31 460 GLY A C 1
ATOM 3136 O O . GLY A 1 408 ? -2.368 -14.794 19.301 1.00 30.84 460 GLY A O 1
ATOM 3137 N N . ILE A 1 409 ? -0.250 -15.204 18.657 1.00 28.80 461 ILE A N 1
ATOM 3138 C CA . ILE A 1 409 ? -0.605 -15.844 17.395 1.00 28.56 461 ILE A CA 1
ATOM 3139 C C . ILE A 1 409 ? -0.774 -17.369 17.580 1.00 30.88 461 ILE A C 1
ATOM 3140 O O . ILE A 1 409 ? 0.109 -18.012 18.146 1.00 30.50 461 ILE A O 1
ATOM 3145 N N . ASP A 1 410 ? -1.915 -17.923 17.146 1.00 31.65 462 ASP A N 1
ATOM 3146 C CA . ASP A 1 410 ? -2.173 -19.361 17.209 1.00 32.76 462 ASP A CA 1
ATOM 3147 C C . ASP A 1 410 ? -1.210 -19.978 16.209 1.00 33.52 462 ASP A C 1
ATOM 3148 O O . ASP A 1 410 ? -0.925 -19.380 15.157 1.00 32.80 462 ASP A O 1
ATOM 3153 N N . GLN A 1 411 ? -0.739 -21.188 16.498 1.00 34.02 463 GLN A N 1
ATOM 3154 C CA . GLN A 1 411 ? 0.099 -21.942 15.580 1.00 35.60 463 GLN A CA 1
ATOM 3155 C C . GLN A 1 411 ? -0.529 -22.054 14.192 1.00 35.80 463 GLN A C 1
ATOM 3156 O O . GLN A 1 411 ? 0.176 -21.988 13.165 1.00 36.44 463 GLN A O 1
ATOM 3162 N N . ALA A 1 412 ? -1.845 -22.250 14.139 1.00 35.62 464 ALA A N 1
ATOM 3163 C CA . ALA A 1 412 ? -2.493 -22.470 12.852 1.00 36.21 464 ALA A CA 1
ATOM 3164 C C . ALA A 1 412 ? -2.536 -21.219 11.989 1.00 35.04 464 ALA A C 1
ATOM 3165 O O . ALA A 1 412 ? -2.764 -21.315 10.782 1.00 34.61 464 ALA A O 1
ATOM 3167 N N . TRP A 1 413 ? -2.275 -20.060 12.595 1.00 32.99 465 TRP A N 1
ATOM 3168 C CA . TRP A 1 413 ? -2.249 -18.800 11.847 1.00 31.35 465 TRP A CA 1
ATOM 3169 C C . TRP A 1 413 ? -0.863 -18.474 11.317 1.00 31.58 465 TRP A C 1
ATOM 3170 O O . TRP A 1 413 ? -0.708 -17.553 10.509 1.00 30.40 465 TRP A O 1
ATOM 3181 N N . ARG A 1 414 ? 0.149 -19.246 11.705 1.00 31.31 466 ARG A N 1
ATOM 3182 C CA . ARG A 1 414 ? 1.495 -18.925 11.268 1.00 31.14 466 ARG A CA 1
ATOM 3183 C C . ARG A 1 414 ? 1.615 -18.851 9.725 1.00 31.90 466 ARG A C 1
ATOM 3184 O O . ARG A 1 414 ? 2.119 -17.883 9.180 1.00 30.87 466 ARG A O 1
ATOM 3192 N N . GLU A 1 415 ? 1.173 -19.883 9.020 1.00 33.13 467 GLU A N 1
ATOM 3193 C CA . GLU A 1 415 ? 1.309 -19.896 7.567 1.00 34.41 467 GLU A CA 1
ATOM 3194 C C . GLU A 1 415 ? 0.580 -18.750 6.866 1.00 33.86 467 GLU A C 1
ATOM 3195 O O . GLU A 1 415 ? 1.147 -18.111 5.999 1.00 34.08 467 GLU A O 1
ATOM 3201 N N . PRO A 1 416 ? -0.704 -18.555 7.170 1.00 34.63 468 PRO A N 1
ATOM 3202 C CA . PRO A 1 416 ? -1.482 -17.466 6.557 1.00 33.99 468 PRO A CA 1
ATOM 3203 C C . PRO A 1 416 ? -0.846 -16.086 6.867 1.00 32.44 468 PRO A C 1
ATOM 3204 O O . PRO A 1 416 ? -0.767 -15.232 6.012 1.00 31.02 468 PRO A O 1
ATOM 3208 N N . ILE A 1 417 ? -0.374 -15.868 8.085 1.00 30.08 469 ILE A N 1
ATOM 3209 C CA . ILE A 1 417 ? 0.286 -14.593 8.357 1.00 28.28 469 ILE A CA 1
ATOM 3210 C C . ILE A 1 417 ? 1.607 -14.411 7.592 1.00 28.70 469 ILE A C 1
ATOM 3211 O O . ILE A 1 417 ? 1.843 -13.384 6.956 1.00 29.08 469 ILE A O 1
ATOM 3216 N N . THR A 1 418 ? 2.430 -15.440 7.591 1.00 28.45 470 THR A N 1
ATOM 3217 C CA . THR A 1 418 ? 3.702 -15.401 6.901 1.00 30.11 470 THR A CA 1
ATOM 3218 C C . THR A 1 418 ? 3.460 -15.062 5.411 1.00 31.83 470 THR A C 1
ATOM 3219 O O . THR A 1 418 ? 4.167 -14.240 4.840 1.00 32.15 470 THR A O 1
ATOM 3223 N N . THR A 1 419 ? 2.436 -15.686 4.833 1.00 32.36 471 THR A N 1
ATOM 3224 C CA . THR A 1 419 ? 2.080 -15.486 3.439 1.00 34.46 471 THR A CA 1
ATOM 3225 C C . THR A 1 419 ? 1.651 -14.082 3.149 1.00 32.88 471 THR A C 1
ATOM 3226 O O . THR A 1 419 ? 2.191 -13.450 2.269 1.00 33.34 471 THR A O 1
ATOM 3230 N N . ALA A 1 420 ? 0.702 -13.578 3.931 1.00 32.97 472 ALA A N 1
ATOM 3231 C CA . ALA A 1 420 ? 0.269 -12.193 3.804 1.00 31.99 472 ALA A CA 1
ATOM 3232 C C . ALA A 1 420 ? 1.420 -11.187 3.975 1.00 32.13 472 ALA A C 1
ATOM 3233 O O . ALA A 1 420 ? 1.519 -10.213 3.227 1.00 32.80 472 ALA A O 1
ATOM 3235 N N . LEU A 1 421 ? 2.279 -11.383 4.970 1.00 31.76 473 LEU A N 1
ATOM 3236 C CA . LEU A 1 421 ? 3.409 -10.473 5.140 1.00 29.80 473 LEU A CA 1
ATOM 3237 C C . LEU A 1 421 ? 4.340 -10.544 3.938 1.00 31.68 473 LEU A C 1
ATOM 3238 O O . LEU A 1 421 ? 4.822 -9.508 3.472 1.00 31.29 473 LEU A O 1
ATOM 3243 N N . ALA A 1 422 ? 4.629 -11.743 3.442 1.00 34.17 474 ALA A N 1
ATOM 3244 C CA . ALA A 1 422 ? 5.504 -11.828 2.257 1.00 37.26 474 ALA A CA 1
ATOM 3245 C C . ALA A 1 422 ? 4.908 -11.145 1.032 1.00 38.87 474 ALA A C 1
ATOM 3246 O O . ALA A 1 422 ? 5.642 -10.508 0.271 1.00 40.35 474 ALA A O 1
ATOM 3248 N N . GLN A 1 423 ? 3.588 -11.196 0.855 1.00 39.77 475 GLN A N 1
ATOM 3249 C CA . GLN A 1 423 ? 2.992 -10.568 -0.344 1.00 41.55 475 GLN A CA 1
ATOM 3250 C C . GLN A 1 423 ? 3.199 -9.035 -0.332 1.00 41.81 475 GLN A C 1
ATOM 3251 O O . GLN A 1 423 ? 3.249 -8.395 -1.399 1.00 41.82 475 GLN A O 1
ATOM 3257 N N . ALA A 1 424 ? 3.356 -8.478 0.871 1.00 39.35 476 ALA A N 1
ATOM 3258 C CA . ALA A 1 424 ? 3.550 -7.046 1.060 1.00 40.34 476 ALA A CA 1
ATOM 3259 C C . ALA A 1 424 ? 5.022 -6.665 1.073 1.00 39.67 476 ALA A C 1
ATOM 3260 O O . ALA A 1 424 ? 5.376 -5.489 1.262 1.00 40.72 476 ALA A O 1
ATOM 3262 N N . GLY A 1 425 ? 5.889 -7.652 0.918 1.00 38.90 477 GLY A N 1
ATOM 3263 C CA . GLY A 1 425 ? 7.334 -7.393 0.989 1.00 38.49 477 GLY A CA 1
ATOM 3264 C C . GLY A 1 425 ? 7.895 -7.205 2.375 1.00 37.53 477 GLY A C 1
ATOM 3265 O O . GLY A 1 425 ? 8.976 -6.625 2.548 1.00 39.60 477 GLY A O 1
ATOM 3266 N N . LEU A 1 426 ? 7.180 -7.687 3.381 1.00 35.43 478 LEU A N 1
ATOM 3267 C CA . LEU A 1 426 ? 7.693 -7.690 4.751 1.00 33.72 478 LEU A CA 1
ATOM 3268 C C . LEU A 1 426 ? 8.358 -9.053 5.077 1.00 34.61 478 LEU A C 1
ATOM 3269 O O . LEU A 1 426 ? 7.675 -10.060 5.456 1.00 34.19 478 LEU A O 1
ATOM 3274 N N . LEU A 1 427 ? 9.685 -9.064 4.963 1.00 32.85 479 LEU A N 1
ATOM 3275 C CA . LEU A 1 427 ? 10.468 -10.284 4.937 1.00 33.17 479 LEU A CA 1
ATOM 3276 C C . LEU A 1 427 ? 10.900 -10.743 6.339 1.00 32.62 479 LEU A C 1
ATOM 3277 O O . LEU A 1 427 ? 10.978 -9.930 7.282 1.00 30.37 479 LEU A O 1
ATOM 3282 N N . GLU A 1 428 ? 11.181 -12.049 6.442 1.00 30.96 480 GLU A N 1
ATOM 3283 C CA . GLU A 1 428 ? 11.697 -12.667 7.650 1.00 32.56 480 GLU A CA 1
ATOM 3284 C C . GLU A 1 428 ? 13.167 -12.340 7.737 1.00 29.44 480 GLU A C 1
ATOM 3285 O O . GLU A 1 428 ? 13.805 -12.069 6.714 1.00 31.01 480 GLU A O 1
ATOM 3291 N N . PRO A 1 429 ? 13.711 -12.300 8.946 1.00 28.59 481 PRO A N 1
ATOM 3292 C CA . PRO A 1 429 ? 15.119 -11.872 9.050 1.00 27.84 481 PRO A CA 1
ATOM 3293 C C . PRO A 1 429 ? 16.145 -12.608 8.158 1.00 27.86 481 PRO A C 1
ATOM 3294 O O . PRO A 1 429 ? 17.140 -12.013 7.719 1.00 29.16 481 PRO A O 1
ATOM 3298 N N . LYS A 1 430 ? 15.950 -13.891 7.918 1.00 27.84 482 LYS A N 1
ATOM 3299 C CA . LYS A 1 430 ? 16.880 -14.612 7.064 1.00 28.11 482 LYS A CA 1
ATOM 3300 C C . LYS A 1 430 ? 16.945 -14.000 5.666 1.00 28.59 482 LYS A C 1
ATOM 3301 O O . LYS A 1 430 ? 17.952 -14.112 4.968 1.00 30.27 482 LYS A O 1
ATOM 3307 N N . ASP A 1 431 ? 15.878 -13.330 5.252 1.00 28.94 483 ASP A N 1
ATOM 3308 C CA . ASP A 1 431 ? 15.852 -12.747 3.922 1.00 29.36 483 ASP A CA 1
ATOM 3309 C C . ASP A 1 431 ? 16.161 -11.241 3.900 1.00 30.14 483 ASP A C 1
ATOM 3310 O O . ASP A 1 431 ? 15.946 -10.592 2.896 1.00 29.64 483 ASP A O 1
ATOM 3315 N N . VAL A 1 432 ? 16.691 -10.711 4.995 1.00 28.38 484 VAL A N 1
ATOM 3316 C CA . VAL A 1 432 ? 17.061 -9.293 5.072 1.00 28.69 484 VAL A CA 1
ATOM 3317 C C . VAL A 1 432 ? 18.570 -9.211 5.286 1.00 28.51 484 VAL A C 1
ATOM 3318 O O . VAL A 1 432 ? 19.135 -10.005 6.062 1.00 25.94 484 VAL A O 1
ATOM 3322 N N . ASP A 1 433 ? 19.217 -8.222 4.679 1.00 26.86 485 ASP A N 1
ATOM 3323 C CA . ASP A 1 433 ? 20.652 -8.015 4.884 1.00 27.01 485 ASP A CA 1
ATOM 3324 C C . ASP A 1 433 ? 20.821 -7.758 6.396 1.00 26.87 485 ASP A C 1
ATOM 3325 O O . ASP A 1 433 ? 20.055 -6.985 6.963 1.00 25.55 485 ASP A O 1
ATOM 3330 N N . PRO A 1 434 ? 21.793 -8.433 7.049 1.00 25.63 486 PRO A N 1
ATOM 3331 C CA . PRO A 1 434 ? 21.976 -8.207 8.474 1.00 26.10 486 PRO A CA 1
ATOM 3332 C C . PRO A 1 434 ? 22.272 -6.778 8.810 1.00 26.44 486 PRO A C 1
ATOM 3333 O O . PRO A 1 434 ? 22.001 -6.353 9.924 1.00 24.89 486 PRO A O 1
ATOM 3337 N N . LEU A 1 435 ? 22.827 -6.017 7.869 1.00 25.80 487 LEU A N 1
ATOM 3338 C CA . LEU A 1 435 ? 23.035 -4.604 8.155 1.00 26.12 487 LEU A CA 1
ATOM 3339 C C . LEU A 1 435 ? 21.708 -3.870 8.386 1.00 27.25 487 LEU A C 1
ATOM 3340 O O . LEU A 1 435 ? 21.636 -3.006 9.245 1.00 26.86 487 LEU A O 1
ATOM 3345 N N . ASN A 1 436 ? 20.687 -4.142 7.575 1.00 26.83 488 ASN A N 1
ATOM 3346 C CA . ASN A 1 436 ? 19.367 -3.562 7.844 1.00 26.36 488 ASN A CA 1
ATOM 3347 C C . ASN A 1 436 ? 18.795 -3.964 9.208 1.00 25.71 488 ASN A C 1
ATOM 3348 O O . ASN A 1 436 ? 18.120 -3.159 9.829 1.00 26.37 488 ASN A O 1
ATOM 3353 N N . LEU A 1 437 ? 18.962 -5.238 9.622 1.00 25.04 489 LEU A N 1
ATOM 3354 C CA . LEU A 1 437 ? 18.298 -5.732 10.828 1.00 23.82 489 LEU A CA 1
ATOM 3355 C C . LEU A 1 437 ? 18.681 -4.901 12.030 1.00 22.86 489 LEU A C 1
ATOM 3356 O O . LEU A 1 437 ? 17.854 -4.672 12.971 1.00 24.11 489 LEU A O 1
ATOM 3361 N N . THR A 1 438 ? 19.931 -4.438 12.048 1.00 23.14 490 THR A N 1
ATOM 3362 C CA . THR A 1 438 ? 20.379 -3.686 13.238 1.00 24.02 490 THR A CA 1
ATOM 3363 C C . THR A 1 438 ? 20.559 -2.199 12.969 1.00 23.67 490 THR A C 1
ATOM 3364 O O . THR A 1 438 ? 21.001 -1.491 13.851 1.00 23.60 490 THR A O 1
ATOM 3368 N N . ALA A 1 439 ? 20.196 -1.712 11.777 1.00 22.07 491 ALA A N 1
ATOM 3369 C CA . ALA A 1 439 ? 20.315 -0.281 11.460 1.00 23.67 491 ALA A CA 1
ATOM 3370 C C . ALA A 1 439 ? 19.119 0.525 11.973 1.00 23.47 491 ALA A C 1
ATOM 3371 O O . ALA A 1 439 ? 17.963 0.031 11.982 1.00 24.34 491 ALA A O 1
ATOM 3373 N N . MET A 1 440 ? 19.404 1.764 12.384 1.00 23.23 492 MET A N 1
ATOM 3374 C CA . MET A 1 440 ? 18.375 2.737 12.683 1.00 24.69 492 MET A CA 1
ATOM 3375 C C . MET A 1 440 ? 18.726 4.116 12.144 1.00 24.84 492 MET A C 1
ATOM 3376 O O . MET A 1 440 ? 19.909 4.493 12.074 1.00 24.93 492 MET A O 1
ATOM 3381 N N . ALA A 1 441 ? 17.692 4.892 11.808 1.00 23.73 493 ALA A N 1
ATOM 3382 C CA . ALA A 1 441 ? 17.887 6.289 11.506 1.00 24.36 493 ALA A CA 1
ATOM 3383 C C . ALA A 1 441 ? 16.701 7.032 12.052 1.00 24.67 493 ALA A C 1
ATOM 3384 O O . ALA A 1 441 ? 15.602 6.486 12.153 1.00 24.82 493 ALA A O 1
ATOM 3386 N N . CYS A 1 442 ? 16.947 8.286 12.415 1.00 24.55 494 CYS A N 1
ATOM 3387 C CA . CYS A 1 442 ? 15.911 9.167 12.924 1.00 24.57 494 CYS A CA 1
ATOM 3388 C C . CYS A 1 442 ? 15.206 9.744 11.701 1.00 23.58 494 CYS A C 1
ATOM 3389 O O . CYS A 1 442 ? 15.660 9.545 10.547 1.00 25.40 494 CYS A O 1
ATOM 3392 N N . PRO A 1 443 ? 14.055 10.410 11.908 1.00 23.45 495 PRO A N 1
ATOM 3393 C CA . PRO A 1 443 ? 13.360 10.949 10.736 1.00 24.47 495 PRO A CA 1
ATOM 3394 C C . PRO A 1 443 ? 14.110 12.040 10.036 1.00 25.69 495 PRO A C 1
ATOM 3395 O O . PRO A 1 443 ? 14.134 12.050 8.795 1.00 27.29 495 PRO A O 1
ATOM 3399 N N . ALA A 1 444 ? 14.670 12.979 10.792 1.00 24.96 496 ALA A N 1
ATOM 3400 C CA . ALA A 1 444 ? 15.437 14.100 10.205 1.00 26.80 496 ALA A CA 1
ATOM 3401 C C . ALA A 1 444 ? 14.561 14.881 9.217 1.00 27.11 496 ALA A C 1
ATOM 3402 O O . ALA A 1 444 ? 13.394 15.142 9.496 1.00 28.04 496 ALA A O 1
ATOM 3404 N N . LEU A 1 445 ? 15.081 15.168 8.025 1.00 27.93 497 LEU A N 1
ATOM 3405 C CA . LEU A 1 445 ? 14.303 15.899 7.024 1.00 29.28 497 LEU A CA 1
ATOM 3406 C C . LEU A 1 445 ? 13.230 14.957 6.460 1.00 30.26 497 LEU A C 1
ATOM 3407 O O . LEU A 1 445 ? 13.474 13.737 6.314 1.00 28.38 497 LEU A O 1
ATOM 3412 N N . PRO A 1 446 ? 12.070 15.519 6.068 1.00 31.29 498 PRO A N 1
ATOM 3413 C CA . PRO A 1 446 ? 11.786 16.961 5.941 1.00 31.57 498 PRO A CA 1
ATOM 3414 C C . PRO A 1 446 ? 11.093 17.668 7.124 1.00 32.07 498 PRO A C 1
ATOM 3415 O O . PRO A 1 446 ? 11.030 18.905 7.139 1.00 31.75 498 PRO A O 1
ATOM 3419 N N . LEU A 1 447 ? 10.571 16.930 8.109 1.00 30.25 499 LEU A N 1
ATOM 3420 C CA . LEU A 1 447 ? 9.756 17.569 9.184 1.00 30.19 499 LEU A CA 1
ATOM 3421 C C . LEU A 1 447 ? 10.510 17.908 10.467 1.00 29.31 499 LEU A C 1
ATOM 3422 O O . LEU A 1 447 ? 10.054 18.700 11.302 1.00 28.96 499 LEU A O 1
ATOM 3427 N N . CYS A 1 448 ? 11.677 17.328 10.670 1.00 29.44 500 CYS A N 1
ATOM 3428 C CA . CYS A 1 448 ? 12.484 17.783 11.850 1.00 28.45 500 CYS A CA 1
ATOM 3429 C C . CYS A 1 448 ? 13.076 19.183 11.661 1.00 28.91 500 CYS A C 1
ATOM 3430 O O . CYS A 1 448 ? 13.849 19.399 10.730 1.00 28.34 500 CYS A O 1
ATOM 3433 N N . PRO A 1 449 ? 12.792 20.121 12.610 1.00 29.72 501 PRO A N 1
ATOM 3434 C CA . PRO A 1 449 ? 13.271 21.521 12.534 1.00 30.44 501 PRO A CA 1
ATOM 3435 C C . PRO A 1 449 ? 14.769 21.612 12.864 1.00 30.41 501 PRO A C 1
ATOM 3436 O O . PRO A 1 449 ? 15.424 22.574 12.458 1.00 29.14 501 PRO A O 1
ATOM 3440 N N . LEU A 1 450 ? 15.311 20.550 13.478 1.00 29.76 502 LEU A N 1
ATOM 3441 C CA . LEU A 1 450 ? 16.698 20.534 13.951 1.00 29.67 502 LEU A CA 1
ATOM 3442 C C . LEU A 1 450 ? 17.652 19.835 13.000 1.00 30.96 502 LEU A C 1
ATOM 3443 O O . LEU A 1 450 ? 18.863 20.001 13.127 1.00 31.99 502 LEU A O 1
ATOM 3448 N N . ALA A 1 451 ? 17.132 19.057 12.049 1.00 31.37 503 ALA A N 1
ATOM 3449 C CA . ALA A 1 451 ? 17.997 18.334 11.104 1.00 31.71 503 ALA A CA 1
ATOM 3450 C C . ALA A 1 451 ? 18.992 19.225 10.333 1.00 33.55 503 ALA A C 1
ATOM 3451 O O . ALA A 1 451 ? 18.620 20.298 9.823 1.00 31.44 503 ALA A O 1
ATOM 3453 N N . GLN A 1 452 ? 20.230 18.716 10.184 1.00 33.46 504 GLN A N 1
ATOM 3454 C CA . GLN A 1 452 ? 21.241 19.337 9.317 1.00 34.23 504 GLN A CA 1
ATOM 3455 C C . GLN A 1 452 ? 21.370 18.571 8.011 1.00 34.53 504 GLN A C 1
ATOM 3456 O O . GLN A 1 452 ? 21.753 19.128 6.996 1.00 32.08 504 GLN A O 1
ATOM 3462 N N . THR A 1 453 ? 21.005 17.294 8.045 1.00 33.93 505 THR A N 1
ATOM 3463 C CA . THR A 1 453 ? 21.069 16.476 6.856 1.00 34.62 505 THR A CA 1
ATOM 3464 C C . THR A 1 453 ? 20.036 15.357 6.933 1.00 32.19 505 THR A C 1
ATOM 3465 O O . THR A 1 453 ? 19.262 15.282 7.914 1.00 30.97 505 THR A O 1
ATOM 3469 N N . GLU A 1 454 ? 20.002 14.511 5.902 1.00 29.18 506 GLU A N 1
ATOM 3470 C CA . GLU A 1 454 ? 19.054 13.382 5.853 1.00 28.83 506 GLU A CA 1
ATOM 3471 C C . GLU A 1 454 ? 19.507 12.284 6.825 1.00 27.88 506 GLU A C 1
ATOM 3472 O O . GLU A 1 454 ? 20.700 12.190 7.160 1.00 28.08 506 GLU A O 1
ATOM 3478 N N . ALA A 1 455 ? 18.579 11.414 7.228 1.00 26.66 507 ALA A N 1
ATOM 3479 C CA . ALA A 1 455 ? 18.946 10.227 7.993 1.00 25.68 507 ALA A CA 1
ATOM 3480 C C . ALA A 1 455 ? 18.062 9.103 7.470 1.00 27.11 507 ALA A C 1
ATOM 3481 O O . ALA A 1 455 ? 18.491 8.379 6.588 1.00 27.22 507 ALA A O 1
ATOM 3483 N N . GLU A 1 456 ? 16.787 9.064 7.879 1.00 27.55 508 GLU A N 1
ATOM 3484 C CA . GLU A 1 456 ? 15.842 8.058 7.387 1.00 27.11 508 GLU A CA 1
ATOM 3485 C C . GLU A 1 456 ? 15.816 8.021 5.846 1.00 28.73 508 GLU A C 1
ATOM 3486 O O . GLU A 1 456 ? 15.825 6.935 5.240 1.00 26.85 508 GLU A O 1
ATOM 3492 N N . ARG A 1 457 ? 15.805 9.193 5.218 1.00 27.09 509 ARG A N 1
ATOM 3493 C CA . ARG A 1 457 ? 15.707 9.236 3.756 1.00 30.62 509 ARG A CA 1
ATOM 3494 C C . ARG A 1 457 ? 17.018 8.944 3.009 1.00 30.21 509 ARG A C 1
ATOM 3495 O O . ARG A 1 457 ? 16.999 8.856 1.794 1.00 32.30 509 ARG A O 1
ATOM 3503 N N . GLY A 1 458 ? 18.137 8.812 3.719 1.00 29.18 510 GLY A N 1
ATOM 3504 C CA . GLY A 1 458 ? 19.382 8.414 3.069 1.00 29.09 510 GLY A CA 1
ATOM 3505 C C . GLY A 1 458 ? 20.041 7.124 3.538 1.00 28.44 510 GLY A C 1
ATOM 3506 O O . GLY A 1 458 ? 21.011 6.669 2.915 1.00 28.08 510 GLY A O 1
ATOM 3507 N N . ILE A 1 459 ? 19.528 6.521 4.610 1.00 27.21 511 ILE A N 1
ATOM 3508 C CA . ILE A 1 459 ? 20.241 5.406 5.216 1.00 29.02 511 ILE A CA 1
ATOM 3509 C C . ILE A 1 459 ? 20.274 4.176 4.306 1.00 28.48 511 ILE A C 1
ATOM 3510 O O . ILE A 1 459 ? 21.260 3.453 4.277 1.00 30.29 511 ILE A O 1
ATOM 3515 N N . LEU A 1 460 ? 19.206 3.923 3.572 1.00 29.21 512 LEU A N 1
ATOM 3516 C CA . LEU A 1 460 ? 19.135 2.646 2.865 1.00 31.22 512 LEU A CA 1
ATOM 3517 C C . LEU A 1 460 ? 20.106 2.553 1.674 1.00 30.12 512 LEU A C 1
ATOM 3518 O O . LEU A 1 460 ? 20.749 1.515 1.489 1.00 30.93 512 LEU A O 1
ATOM 3523 N N . PRO A 1 461 ? 20.233 3.622 0.867 1.00 29.63 513 PRO A N 1
ATOM 3524 C CA . PRO A 1 461 ? 21.377 3.652 -0.078 1.00 29.15 513 PRO A CA 1
ATOM 3525 C C . PRO A 1 461 ? 22.759 3.574 0.609 1.00 29.27 513 PRO A C 1
ATOM 3526 O O . PRO A 1 461 ? 23.669 2.982 0.039 1.00 27.39 513 PRO A O 1
ATOM 3530 N N . ILE A 1 462 ? 22.905 4.116 1.832 1.00 27.71 514 ILE A N 1
ATOM 3531 C CA . ILE A 1 462 ? 24.188 3.991 2.576 1.00 27.84 514 ILE A CA 1
ATOM 3532 C C . ILE A 1 462 ? 24.434 2.542 2.978 1.00 27.80 514 ILE A C 1
ATOM 3533 O O . ILE A 1 462 ? 25.527 2.039 2.856 1.00 28.80 514 ILE A O 1
ATOM 3538 N N . LEU A 1 463 ? 23.418 1.862 3.484 1.00 27.84 515 LEU A N 1
ATOM 3539 C CA . LEU A 1 463 ? 23.568 0.419 3.800 1.00 26.52 515 LEU A CA 1
ATOM 3540 C C . LEU A 1 463 ? 24.016 -0.391 2.569 1.00 27.77 515 LEU A C 1
ATOM 3541 O O . LEU A 1 463 ? 24.899 -1.230 2.644 1.00 28.78 515 LEU A O 1
ATOM 3546 N N . LYS A 1 464 ? 23.391 -0.150 1.427 1.00 28.45 516 LYS A N 1
ATOM 3547 C CA . LYS A 1 464 ? 23.786 -0.833 0.209 1.00 30.13 516 LYS A CA 1
ATOM 3548 C C . LYS A 1 464 ? 25.237 -0.499 -0.117 1.00 27.82 516 LYS A C 1
ATOM 3549 O O . LYS A 1 464 ? 25.991 -1.342 -0.572 1.00 28.40 516 LYS A O 1
ATOM 3555 N N . ARG A 1 465 ? 25.641 0.752 0.094 1.00 26.84 517 ARG A N 1
ATOM 3556 C CA . ARG A 1 465 ? 27.043 1.111 -0.135 1.00 26.27 517 ARG A CA 1
ATOM 3557 C C . ARG A 1 465 ? 28.017 0.386 0.802 1.00 25.37 517 ARG A C 1
ATOM 3558 O O . ARG A 1 465 ? 29.081 -0.060 0.386 1.00 24.34 517 ARG A O 1
ATOM 3566 N N . ILE A 1 466 ? 27.624 0.235 2.059 1.00 25.61 518 ILE A N 1
ATOM 3567 C CA . ILE A 1 466 ? 28.449 -0.496 3.041 1.00 25.82 518 ILE A CA 1
ATOM 3568 C C . ILE A 1 466 ? 28.550 -1.976 2.639 1.00 26.36 518 ILE A C 1
ATOM 3569 O O . ILE A 1 466 ? 29.652 -2.538 2.651 1.00 28.08 518 ILE A O 1
ATOM 3574 N N . ARG A 1 467 ? 27.422 -2.617 2.286 1.00 25.59 519 ARG A N 1
ATOM 3575 C CA . ARG A 1 467 ? 27.504 -4.001 1.814 1.00 25.22 519 ARG A CA 1
ATOM 3576 C C . ARG A 1 467 ? 28.442 -4.090 0.565 1.00 25.13 519 ARG A C 1
ATOM 3577 O O . ARG A 1 467 ? 29.218 -5.052 0.412 1.00 25.12 519 ARG A O 1
ATOM 3585 N N . ALA A 1 468 ? 28.420 -3.078 -0.294 1.00 25.57 520 ALA A N 1
ATOM 3586 C CA . ALA A 1 468 ? 29.271 -3.131 -1.514 1.00 26.85 520 ALA A CA 1
ATOM 3587 C C . ALA A 1 468 ? 30.747 -3.082 -1.106 1.00 28.49 520 ALA A C 1
ATOM 3588 O O . ALA A 1 468 ? 31.595 -3.786 -1.687 1.00 28.97 520 ALA A O 1
ATOM 3590 N N . VAL A 1 469 ? 31.070 -2.265 -0.094 1.00 28.82 521 VAL A N 1
ATOM 3591 C CA . VAL A 1 469 ? 32.435 -2.240 0.461 1.00 28.82 521 VAL A CA 1
ATOM 3592 C C . VAL A 1 469 ? 32.831 -3.579 1.051 1.00 28.61 521 VAL A C 1
ATOM 3593 O O . VAL A 1 469 ? 33.929 -4.064 0.783 1.00 30.49 521 VAL A O 1
ATOM 3597 N N . PHE A 1 470 ? 31.917 -4.214 1.789 1.00 27.16 522 PHE A N 1
ATOM 3598 C CA . PHE A 1 470 ? 32.164 -5.547 2.346 1.00 27.76 522 PHE A CA 1
ATOM 3599 C C . PHE A 1 470 ? 32.503 -6.531 1.244 1.00 28.62 522 PHE A C 1
ATOM 3600 O O . PHE A 1 470 ? 33.450 -7.334 1.365 1.00 27.50 522 PHE A O 1
ATOM 3608 N N . ASN A 1 471 ? 31.683 -6.535 0.199 1.00 28.67 523 ASN A N 1
ATOM 3609 C CA . ASN A 1 471 ? 31.929 -7.451 -0.947 1.00 31.56 523 ASN A CA 1
ATOM 3610 C C . ASN A 1 471 ? 33.277 -7.199 -1.600 1.00 31.86 523 ASN A C 1
ATOM 3611 O O . ASN A 1 471 ? 33.982 -8.146 -1.964 1.00 34.90 523 ASN A O 1
ATOM 3616 N N . LYS A 1 472 ? 33.605 -5.925 -1.806 1.00 31.81 524 LYS A N 1
ATOM 3617 C CA . LYS A 1 472 ? 34.866 -5.551 -2.431 1.00 32.42 524 LYS A CA 1
ATOM 3618 C C . LYS A 1 472 ? 36.057 -5.995 -1.573 1.00 32.55 524 LYS A C 1
ATOM 3619 O O . LYS A 1 472 ? 37.047 -6.528 -2.072 1.00 31.77 524 LYS A O 1
ATOM 3625 N N . VAL A 1 473 ? 35.943 -5.796 -0.270 1.00 32.26 525 VAL A N 1
ATOM 3626 C CA . VAL A 1 473 ? 36.975 -6.263 0.663 1.00 33.00 525 VAL A CA 1
ATOM 3627 C C . VAL A 1 473 ? 37.040 -7.798 0.788 1.00 33.91 525 VAL A C 1
ATOM 3628 O O . VAL A 1 473 ? 38.094 -8.351 1.091 1.00 34.92 525 VAL A O 1
ATOM 3632 N N . GLY A 1 474 ? 35.946 -8.492 0.489 1.00 34.25 526 GLY A N 1
ATOM 3633 C CA . GLY A 1 474 ? 35.907 -9.956 0.663 1.00 33.31 526 GLY A CA 1
ATOM 3634 C C . GLY A 1 474 ? 35.305 -10.376 1.979 1.00 34.13 526 GLY A C 1
ATOM 3635 O O . GLY A 1 474 ? 35.496 -11.510 2.447 1.00 33.77 526 GLY A O 1
ATOM 3636 N N . ILE A 1 475 ? 34.597 -9.455 2.616 1.00 32.34 527 ILE A N 1
ATOM 3637 C CA . ILE A 1 475 ? 33.823 -9.796 3.798 1.00 32.64 527 ILE A CA 1
ATOM 3638 C C . ILE A 1 475 ? 32.521 -10.508 3.439 1.00 33.06 527 ILE A C 1
ATOM 3639 O O . ILE A 1 475 ? 31.808 -10.104 2.539 1.00 32.99 527 ILE A O 1
ATOM 3644 N N . LYS A 1 476 ? 32.246 -11.609 4.132 1.00 34.52 528 LYS A N 1
ATOM 3645 C CA . LYS A 1 476 ? 31.109 -12.516 3.844 1.00 36.52 528 LYS A CA 1
ATOM 3646 C C . LYS A 1 476 ? 29.801 -11.768 4.027 1.00 34.33 528 LYS A C 1
ATOM 3647 O O . LYS A 1 476 ? 29.705 -10.895 4.892 1.00 31.21 528 LYS A O 1
ATOM 3653 N N . ASP A 1 477 ? 28.756 -12.186 3.330 1.00 34.03 529 ASP A N 1
ATOM 3654 C CA . ASP A 1 477 ? 27.519 -11.434 3.405 1.00 36.67 529 ASP A CA 1
ATOM 3655 C C . ASP A 1 477 ? 26.647 -11.680 4.645 1.00 35.51 529 ASP A C 1
ATOM 3656 O O . ASP A 1 477 ? 25.687 -10.943 4.875 1.00 36.90 529 ASP A O 1
ATOM 3661 N N . SER A 1 478 ? 27.010 -12.654 5.471 1.00 33.85 530 SER A N 1
ATOM 3662 C CA . SER A 1 478 ? 26.354 -12.859 6.755 1.00 33.67 530 SER A CA 1
ATOM 3663 C C . SER A 1 478 ? 26.938 -11.948 7.819 1.00 32.89 530 SER A C 1
ATOM 3664 O O . SER A 1 478 ? 26.346 -11.824 8.885 1.00 32.93 530 SER A O 1
ATOM 3667 N N . GLU A 1 479 ? 28.112 -11.358 7.554 1.00 32.24 531 GLU A N 1
ATOM 3668 C CA . GLU A 1 479 ? 28.763 -10.418 8.486 1.00 30.78 531 GLU A CA 1
ATOM 3669 C C . GLU A 1 479 ? 28.116 -9.011 8.472 1.00 31.10 531 GLU A C 1
ATOM 3670 O O . GLU A 1 479 ? 27.621 -8.532 7.429 1.00 29.69 531 GLU A O 1
ATOM 3676 N N . SER A 1 480 ? 28.206 -8.320 9.608 1.00 28.77 532 SER A N 1
ATOM 3677 C CA . SER A 1 480 ? 27.480 -7.070 9.767 1.00 30.48 532 SER A CA 1
ATOM 3678 C C . SER A 1 480 ? 28.137 -6.167 10.821 1.00 28.82 532 SER A C 1
ATOM 3679 O O . SER A 1 480 ? 29.034 -6.596 11.530 1.00 29.26 532 SER A O 1
ATOM 3682 N N . VAL A 1 481 ? 27.738 -4.897 10.862 1.00 29.41 533 VAL A N 1
ATOM 3683 C CA . VAL A 1 481 ? 28.048 -3.979 11.942 1.00 27.88 533 VAL A CA 1
ATOM 3684 C C . VAL A 1 481 ? 26.780 -3.185 12.175 1.00 27.11 533 VAL A C 1
ATOM 3685 O O . VAL A 1 481 ? 25.971 -3.026 11.265 1.00 26.40 533 VAL A O 1
ATOM 3689 N N . VAL A 1 482 ? 26.620 -2.703 13.400 1.00 26.14 534 VAL A N 1
ATOM 3690 C CA . VAL A 1 482 ? 25.497 -1.836 13.749 1.00 23.82 534 VAL A CA 1
ATOM 3691 C C . VAL A 1 482 ? 25.775 -0.443 13.189 1.00 25.06 534 VAL A C 1
ATOM 3692 O O . VAL A 1 482 ? 26.747 0.229 13.598 1.00 24.61 534 VAL A O 1
ATOM 3696 N N . VAL A 1 483 ? 24.879 -0.006 12.306 1.00 22.74 535 VAL A N 1
ATOM 3697 C CA . VAL A 1 483 ? 24.970 1.297 11.710 1.00 24.45 535 VAL A CA 1
ATOM 3698 C C . VAL A 1 483 ? 23.791 2.128 12.178 1.00 24.41 535 VAL A C 1
ATOM 3699 O O . VAL A 1 483 ? 22.645 1.738 12.005 1.00 24.63 535 VAL A O 1
ATOM 3703 N N . ARG A 1 484 ? 24.078 3.288 12.749 1.00 25.58 536 ARG A N 1
ATOM 3704 C CA . ARG A 1 484 ? 23.027 4.202 13.135 1.00 26.50 536 ARG A CA 1
ATOM 3705 C C . ARG A 1 484 ? 23.319 5.595 12.609 1.00 26.41 536 ARG A C 1
ATOM 3706 O O . ARG A 1 484 ? 24.450 6.093 12.714 1.00 26.62 536 ARG A O 1
ATOM 3714 N N . ILE A 1 485 ? 22.273 6.230 12.075 1.00 25.54 537 ILE A N 1
ATOM 3715 C CA . ILE A 1 485 ? 22.404 7.524 11.441 1.00 25.40 537 ILE A CA 1
ATOM 3716 C C . ILE A 1 485 ? 21.427 8.559 12.016 1.00 24.99 537 ILE A C 1
ATOM 3717 O O . ILE A 1 485 ? 20.209 8.307 12.093 1.00 25.12 537 ILE A O 1
ATOM 3722 N N . THR A 1 486 ? 21.953 9.737 12.348 1.00 25.04 538 THR A N 1
ATOM 3723 C CA . THR A 1 486 ? 21.101 10.880 12.680 1.00 24.85 538 THR A CA 1
ATOM 3724 C C . THR A 1 486 ? 21.372 12.092 11.792 1.00 25.78 538 THR A C 1
ATOM 3725 O O . THR A 1 486 ? 22.419 12.204 11.168 1.00 25.26 538 THR A O 1
ATOM 3729 N N . GLY A 1 487 ? 20.423 13.028 11.744 1.00 26.49 539 GLY A N 1
ATOM 3730 C CA . GLY A 1 487 ? 20.566 14.162 10.854 1.00 25.28 539 GLY A CA 1
ATOM 3731 C C . GLY A 1 487 ? 21.223 15.317 11.580 1.00 26.62 539 GLY A C 1
ATOM 3732 O O . GLY A 1 487 ? 21.485 16.339 10.992 1.00 27.16 539 GLY A O 1
ATOM 3733 N N . CYS A 1 488 ? 21.491 15.131 12.872 1.00 26.26 540 CYS A N 1
ATOM 3734 C CA . CYS A 1 488 ? 22.067 16.167 13.738 1.00 25.69 540 CYS A CA 1
ATOM 3735 C C . CYS A 1 488 ? 22.578 15.467 15.026 1.00 24.71 540 CYS A C 1
ATOM 3736 O O . CYS A 1 488 ? 22.418 14.226 15.176 1.00 23.39 540 CYS A O 1
ATOM 3739 N N . PRO A 1 489 ? 23.316 16.194 15.868 1.00 23.28 541 PRO A N 1
ATOM 3740 C CA . PRO A 1 489 ? 23.991 15.487 16.963 1.00 23.83 541 PRO A CA 1
ATOM 3741 C C . PRO A 1 489 ? 23.148 15.201 18.231 1.00 23.67 541 PRO A C 1
ATOM 3742 O O . PRO A 1 489 ? 23.669 14.687 19.234 1.00 23.62 541 PRO A O 1
ATOM 3746 N N . ASN A 1 490 ? 21.846 15.447 18.160 1.00 25.17 542 ASN A N 1
ATOM 3747 C CA . ASN A 1 490 ? 20.956 15.182 19.298 1.00 25.33 542 ASN A CA 1
ATOM 3748 C C . ASN A 1 490 ? 20.865 13.701 19.629 1.00 25.19 542 ASN A C 1
ATOM 3749 O O . ASN A 1 490 ? 20.591 13.359 20.775 1.00 25.63 542 ASN A O 1
ATOM 3754 N N . GLY A 1 491 ? 21.020 12.832 18.622 1.00 24.52 543 GLY A N 1
ATOM 3755 C CA . GLY A 1 491 ? 21.285 11.445 18.897 1.00 25.34 543 GLY A CA 1
ATOM 3756 C C . GLY A 1 491 ? 20.086 10.516 19.012 1.00 26.34 543 GLY A C 1
ATOM 3757 O O . GLY A 1 491 ? 20.162 9.498 19.689 1.00 26.15 543 GLY A O 1
ATOM 3758 N N . CYS A 1 492 ? 19.004 10.856 18.322 1.00 25.71 544 CYS A N 1
ATOM 3759 C CA . CYS A 1 492 ? 17.684 10.207 18.493 1.00 27.37 544 CYS A CA 1
ATOM 3760 C C . CYS A 1 492 ? 17.648 8.722 18.095 1.00 25.57 544 CYS A C 1
ATOM 3761 O O . CYS A 1 492 ? 16.797 7.977 18.598 1.00 27.05 544 CYS A O 1
ATOM 3764 N N . ALA A 1 493 ? 18.526 8.319 17.168 1.00 24.66 545 ALA A N 1
ATOM 3765 C CA . ALA A 1 493 ? 18.742 6.924 16.831 1.00 24.59 545 ALA A CA 1
ATOM 3766 C C . ALA A 1 493 ? 19.924 6.357 17.620 1.00 25.20 545 ALA A C 1
ATOM 3767 O O . ALA A 1 493 ? 20.522 5.372 17.208 1.00 25.74 545 ALA A O 1
ATOM 3769 N N . ARG A 1 494 ? 20.282 6.997 18.743 1.00 25.63 546 ARG A N 1
ATOM 3770 C CA . ARG A 1 494 ? 21.384 6.553 19.592 1.00 24.17 546 ARG A CA 1
ATOM 3771 C C . ARG A 1 494 ? 22.651 6.210 18.790 1.00 24.98 546 ARG A C 1
ATOM 3772 O O . ARG A 1 494 ? 23.269 5.194 19.034 1.00 22.77 546 ARG A O 1
ATOM 3780 N N . PRO A 1 495 ? 23.100 7.112 17.884 1.00 26.88 547 PRO A N 1
ATOM 3781 C CA . PRO A 1 495 ? 24.266 6.759 17.042 1.00 26.53 547 PRO A CA 1
ATOM 3782 C C . PRO A 1 495 ? 25.603 6.659 17.837 1.00 26.33 547 PRO A C 1
ATOM 3783 O O . PRO A 1 495 ? 26.570 6.128 17.312 1.00 27.45 547 PRO A O 1
ATOM 3787 N N . TYR A 1 496 ? 25.657 7.204 19.057 1.00 25.11 548 TYR A N 1
ATOM 3788 C CA . TYR A 1 496 ? 26.868 7.180 19.849 1.00 24.95 548 TYR A CA 1
ATOM 3789 C C . TYR A 1 496 ? 27.081 5.821 20.520 1.00 25.54 548 TYR A C 1
ATOM 3790 O O . TYR A 1 496 ? 28.076 5.625 21.198 1.00 26.51 548 TYR A O 1
ATOM 3799 N N . MET A 1 497 ? 26.131 4.903 20.340 1.00 25.78 549 MET A N 1
ATOM 3800 C CA . MET A 1 497 ? 26.289 3.506 20.738 1.00 24.58 549 MET A CA 1
ATOM 3801 C C . MET A 1 497 ? 26.612 2.583 19.589 1.00 26.03 549 MET A C 1
ATOM 3802 O O . MET A 1 497 ? 26.744 1.348 19.791 1.00 25.53 549 MET A O 1
ATOM 3807 N N . ALA A 1 498 ? 26.753 3.142 18.385 1.00 24.33 550 ALA A N 1
ATOM 3808 C CA . ALA A 1 498 ? 26.816 2.297 17.204 1.00 24.22 550 ALA A CA 1
ATOM 3809 C C . ALA A 1 498 ? 28.240 1.822 17.017 1.00 24.07 550 ALA A C 1
ATOM 3810 O O . ALA A 1 498 ? 29.171 2.504 17.430 1.00 25.01 550 ALA A O 1
ATOM 3812 N N . GLU A 1 499 ? 28.401 0.654 16.388 1.00 22.66 551 GLU A N 1
ATOM 3813 C CA . GLU A 1 499 ? 29.708 0.254 15.845 1.00 24.30 551 GLU A CA 1
ATOM 3814 C C . GLU A 1 499 ? 30.198 1.209 14.753 1.00 24.56 551 GLU A C 1
ATOM 3815 O O . GLU A 1 499 ? 31.424 1.385 14.576 1.00 25.25 551 GLU A O 1
ATOM 3821 N N . LEU A 1 500 ? 29.244 1.691 13.951 1.00 24.04 552 LEU A N 1
ATOM 3822 C CA . LEU A 1 500 ? 29.493 2.725 12.898 1.00 25.93 552 LEU A CA 1
ATOM 3823 C C . LEU A 1 500 ? 28.404 3.800 12.948 1.00 25.72 552 LEU A C 1
ATOM 3824 O O . LEU A 1 500 ? 27.309 3.581 12.447 1.00 27.43 552 LEU A O 1
ATOM 3829 N N . GLY A 1 501 ? 28.638 4.910 13.634 1.00 26.77 553 GLY A N 1
ATOM 3830 C CA . GLY A 1 501 ? 27.607 5.981 13.621 1.00 27.45 553 GLY A CA 1
ATOM 3831 C C . GLY A 1 501 ? 27.882 7.084 12.619 1.00 29.19 553 GLY A C 1
ATOM 3832 O O . GLY A 1 501 ? 29.027 7.501 12.471 1.00 30.54 553 GLY A O 1
ATOM 3833 N N . PHE A 1 502 ? 26.834 7.559 11.916 1.00 28.17 554 PHE A N 1
ATOM 3834 C CA . PHE A 1 502 ? 26.933 8.759 11.118 1.00 26.39 554 PHE A CA 1
ATOM 3835 C C . PHE A 1 502 ? 26.030 9.822 11.728 1.00 26.43 554 PHE A C 1
ATOM 3836 O O . PHE A 1 502 ? 24.805 9.596 11.910 1.00 25.81 554 PHE A O 1
ATOM 3844 N N . VAL A 1 503 ? 26.622 10.966 12.079 1.00 24.34 555 VAL A N 1
ATOM 3845 C CA . VAL A 1 503 ? 25.885 12.040 12.741 1.00 24.14 555 VAL A CA 1
ATOM 3846 C C . VAL A 1 503 ? 25.968 13.305 11.843 1.00 26.06 555 VAL A C 1
ATOM 3847 O O . VAL A 1 503 ? 27.074 13.812 11.583 1.00 25.16 555 VAL A O 1
ATOM 3851 N N . GLY A 1 504 ? 24.825 13.758 11.323 1.00 26.28 556 GLY A N 1
ATOM 3852 C CA . GLY A 1 504 ? 24.783 14.908 10.410 1.00 27.07 556 GLY A CA 1
ATOM 3853 C C . GLY A 1 504 ? 25.590 16.084 10.925 1.00 28.34 556 GLY A C 1
ATOM 3854 O O . GLY A 1 504 ? 25.465 16.475 12.078 1.00 26.32 556 GLY A O 1
ATOM 3855 N N . ASP A 1 505 ? 26.462 16.647 10.094 1.00 29.87 557 ASP A N 1
ATOM 3856 C CA . ASP A 1 505 ? 27.222 17.799 10.576 1.00 32.44 557 ASP A CA 1
ATOM 3857 C C . ASP A 1 505 ? 27.406 18.899 9.543 1.00 35.10 557 ASP A C 1
ATOM 3858 O O . ASP A 1 505 ? 28.066 19.912 9.820 1.00 37.12 557 ASP A O 1
ATOM 3863 N N . GLY A 1 506 ? 26.740 18.724 8.401 1.00 35.47 558 GLY A N 1
ATOM 3864 C CA . GLY A 1 506 ? 26.678 19.704 7.317 1.00 37.28 558 GLY A CA 1
ATOM 3865 C C . GLY A 1 506 ? 25.668 19.254 6.262 1.00 37.62 558 GLY A C 1
ATOM 3866 O O . GLY A 1 506 ? 25.175 18.113 6.302 1.00 36.62 558 GLY A O 1
ATOM 3867 N N . PRO A 1 507 ? 25.379 20.120 5.273 1.00 39.64 559 PRO A N 1
ATOM 3868 C CA . PRO A 1 507 ? 24.293 19.759 4.348 1.00 40.77 559 PRO A CA 1
ATOM 3869 C C . PRO A 1 507 ? 24.356 18.339 3.755 1.00 39.94 559 PRO A C 1
ATOM 3870 O O . PRO A 1 507 ? 23.311 17.702 3.648 1.00 42.63 559 PRO A O 1
ATOM 3874 N N . LYS A 1 508 ? 25.525 17.841 3.361 1.00 37.35 560 LYS A N 1
ATOM 3875 C CA . LYS A 1 508 ? 25.629 16.412 2.986 1.00 36.47 560 LYS A CA 1
ATOM 3876 C C . LYS A 1 508 ? 26.925 15.833 3.574 1.00 34.45 560 LYS A C 1
ATOM 3877 O O . LYS A 1 508 ? 27.762 15.276 2.851 1.00 33.30 560 LYS A O 1
ATOM 3883 N N . SER A 1 509 ? 27.120 16.005 4.885 1.00 31.01 561 SER A N 1
ATOM 3884 C CA . SER A 1 509 ? 28.302 15.452 5.487 1.00 29.27 561 SER A CA 1
ATOM 3885 C C . SER A 1 509 ? 27.934 14.928 6.836 1.00 28.42 561 SER A C 1
ATOM 3886 O O . SER A 1 509 ? 26.900 15.332 7.407 1.00 26.07 561 SER A O 1
ATOM 3889 N N . TYR A 1 510 ? 28.714 13.938 7.276 1.00 27.89 562 TYR A N 1
ATOM 3890 C CA . TYR A 1 510 ? 28.499 13.286 8.563 1.00 27.80 562 TYR A CA 1
ATOM 3891 C C . TYR A 1 510 ? 29.802 13.251 9.342 1.00 27.94 562 TYR A C 1
ATOM 3892 O O . TYR A 1 510 ? 30.911 13.120 8.775 1.00 27.88 562 TYR A O 1
ATOM 3901 N N . GLN A 1 511 ? 29.636 13.349 10.643 1.00 27.90 563 GLN A N 1
ATOM 3902 C CA . GLN A 1 511 ? 30.642 12.999 11.591 1.00 29.78 563 GLN A CA 1
ATOM 3903 C C . GLN A 1 511 ? 30.556 11.450 11.791 1.00 29.44 563 GLN A C 1
ATOM 3904 O O . GLN A 1 511 ? 29.474 10.915 12.107 1.00 30.81 563 GLN A O 1
ATOM 3910 N N . ILE A 1 512 ? 31.667 10.733 11.607 1.00 28.41 564 ILE A N 1
ATOM 3911 C CA . ILE A 1 512 ? 31.708 9.268 11.875 1.00 28.41 564 ILE A CA 1
ATOM 3912 C C . ILE A 1 512 ? 32.194 8.938 13.287 1.00 28.99 564 ILE A C 1
ATOM 3913 O O . ILE A 1 512 ? 33.232 9.480 13.755 1.00 26.88 564 ILE A O 1
ATOM 3918 N N . TRP A 1 513 ? 31.392 8.116 13.992 1.00 27.08 565 TRP A N 1
ATOM 3919 C CA . TRP A 1 513 ? 31.692 7.647 15.324 1.00 25.04 565 TRP A CA 1
ATOM 3920 C C . TRP A 1 513 ? 31.954 6.145 15.231 1.00 27.12 565 TRP A C 1
ATOM 3921 O O . TRP A 1 513 ? 31.235 5.444 14.495 1.00 25.28 565 TRP A O 1
ATOM 3932 N N . LEU A 1 514 ? 32.942 5.675 16.014 1.00 26.78 566 LEU A N 1
ATOM 3933 C CA . LEU A 1 514 ? 33.282 4.244 16.120 1.00 26.01 566 LEU A CA 1
ATOM 3934 C C . LEU A 1 514 ? 33.419 3.848 17.587 1.00 25.95 566 LEU A C 1
ATOM 3935 O O . LEU A 1 514 ? 33.749 4.688 18.415 1.00 26.16 566 LEU A O 1
ATOM 3940 N N . GLY A 1 515 ? 33.330 2.547 17.881 1.00 26.48 567 GLY A N 1
ATOM 3941 C CA . GLY A 1 515 ? 33.630 2.034 19.226 1.00 25.15 567 GLY A CA 1
ATOM 3942 C C . GLY A 1 515 ? 32.428 1.487 19.995 1.00 25.05 567 GLY A C 1
ATOM 3943 O O . GLY A 1 515 ? 32.573 0.982 21.135 1.00 26.54 567 GLY A O 1
ATOM 3944 N N . GLY A 1 516 ? 31.241 1.617 19.432 1.00 23.43 568 GLY A N 1
ATOM 3945 C CA . GLY A 1 516 ? 30.068 0.998 20.045 1.00 24.52 568 GLY A CA 1
ATOM 3946 C C . GLY A 1 516 ? 30.262 -0.481 19.762 1.00 25.79 568 GLY A C 1
ATOM 3947 O O . GLY A 1 516 ? 31.109 -0.831 18.946 1.00 26.46 568 GLY A O 1
ATOM 3948 N N . THR A 1 517 ? 29.471 -1.343 20.406 1.00 25.71 569 THR A N 1
ATOM 3949 C CA . THR A 1 517 ? 29.627 -2.780 20.301 1.00 26.11 569 THR A CA 1
ATOM 3950 C C . THR A 1 517 ? 28.248 -3.380 19.996 1.00 26.53 569 THR A C 1
ATOM 3951 O O . THR A 1 517 ? 27.220 -2.736 20.281 1.00 25.53 569 THR A O 1
ATOM 3955 N N . PRO A 1 518 ? 28.219 -4.623 19.485 1.00 26.12 570 PRO A N 1
ATOM 3956 C CA . PRO A 1 518 ? 26.944 -5.288 19.123 1.00 26.48 570 PRO A CA 1
ATOM 3957 C C . PRO A 1 518 ? 25.907 -5.374 20.238 1.00 27.20 570 PRO A C 1
ATOM 3958 O O . PRO A 1 518 ? 24.726 -5.530 19.933 1.00 28.97 570 PRO A O 1
ATOM 3962 N N . ASN A 1 519 ? 26.326 -5.357 21.499 1.00 26.13 571 ASN A N 1
ATOM 3963 C CA . ASN A 1 519 ? 25.368 -5.438 22.597 1.00 27.76 571 ASN A CA 1
ATOM 3964 C C . ASN A 1 519 ? 25.101 -4.115 23.263 1.00 27.67 571 ASN A C 1
ATOM 3965 O O . ASN A 1 519 ? 24.535 -4.059 24.353 1.00 27.95 571 ASN A O 1
ATOM 3970 N N . GLN A 1 520 ? 25.499 -3.047 22.580 1.00 27.43 572 GLN A N 1
ATOM 3971 C CA . GLN A 1 520 ? 25.465 -1.660 23.124 1.00 26.37 572 GLN A CA 1
ATOM 3972 C C . GLN A 1 520 ? 25.986 -1.518 24.580 1.00 27.65 572 GLN A C 1
ATOM 3973 O O . GLN A 1 520 ? 25.400 -0.801 25.418 1.00 25.45 572 GLN A O 1
ATOM 3979 N N . SER A 1 521 ? 27.149 -2.117 24.833 1.00 28.18 573 SER A N 1
ATOM 3980 C CA . SER A 1 521 ? 27.753 -1.996 26.149 1.00 25.88 573 SER A CA 1
ATOM 3981 C C . SER A 1 521 ? 28.821 -0.909 26.213 1.00 27.35 573 SER A C 1
ATOM 3982 O O . SER A 1 521 ? 29.364 -0.663 27.297 1.00 25.28 573 SER A O 1
ATOM 3985 N N . THR A 1 522 ? 29.134 -0.240 25.085 1.00 24.30 574 THR A N 1
ATOM 3986 C CA . THR A 1 522 ? 30.254 0.694 25.097 1.00 25.50 574 THR A CA 1
ATOM 3987 C C . THR A 1 522 ? 29.895 1.963 24.325 1.00 26.07 574 THR A C 1
ATOM 3988 O O . THR A 1 522 ? 29.043 1.942 23.437 1.00 25.87 574 THR A O 1
ATOM 3992 N N . LEU A 1 523 ? 30.561 3.062 24.669 1.00 26.47 575 LEU A N 1
ATOM 3993 C CA . LEU A 1 523 ? 30.248 4.362 24.098 1.00 26.39 575 LEU A CA 1
ATOM 3994 C C . LEU A 1 523 ? 31.226 4.610 22.953 1.00 27.16 575 LEU A C 1
ATOM 3995 O O . LEU A 1 523 ? 32.440 4.451 23.125 1.00 26.57 575 LEU A O 1
ATOM 4000 N N . ALA A 1 524 ? 30.700 4.947 21.779 1.00 26.09 576 ALA A N 1
ATOM 4001 C CA . ALA A 1 524 ? 31.529 5.298 20.618 1.00 26.61 576 ALA A CA 1
ATOM 4002 C C . ALA A 1 524 ? 32.269 6.652 20.839 1.00 27.56 576 ALA A C 1
ATOM 4003 O O . ALA A 1 524 ? 31.922 7.426 21.746 1.00 26.77 576 ALA A O 1
ATOM 4005 N N . GLU A 1 525 ? 33.300 6.912 20.041 1.00 27.06 577 GLU A N 1
ATOM 4006 C CA . GLU A 1 525 ? 34.018 8.196 20.097 1.00 28.72 577 GLU A CA 1
ATOM 4007 C C . GLU A 1 525 ? 34.037 8.794 18.684 1.00 28.17 577 GLU A C 1
ATOM 4008 O O . GLU A 1 525 ? 33.998 8.058 17.723 1.00 27.38 577 GLU A O 1
ATOM 4014 N N . SER A 1 526 ? 34.067 10.122 18.597 1.00 27.81 578 SER A N 1
ATOM 4015 C CA . SER A 1 526 ? 34.138 10.839 17.352 1.00 30.31 578 SER A CA 1
ATOM 4016 C C . SER A 1 526 ? 35.418 10.449 16.648 1.00 29.65 578 SER A C 1
ATOM 4017 O O . SER A 1 526 ? 36.494 10.607 17.198 1.00 31.38 578 SER A O 1
ATOM 4020 N N . PHE A 1 527 ? 35.313 9.957 15.425 1.00 29.55 579 PHE A N 1
ATOM 4021 C CA . PHE A 1 527 ? 36.486 9.495 14.676 1.00 28.12 579 PHE A CA 1
ATOM 4022 C C . PHE A 1 527 ? 36.947 10.485 13.609 1.00 29.56 579 PHE A C 1
ATOM 4023 O O . PHE A 1 527 ? 38.149 10.816 13.520 1.00 28.25 579 PHE A O 1
ATOM 4031 N N . MET A 1 528 ? 36.018 10.919 12.756 1.00 28.26 580 MET A N 1
ATOM 4032 C CA . MET A 1 528 ? 36.326 11.963 11.780 1.00 29.49 580 MET A CA 1
ATOM 4033 C C . MET A 1 528 ? 35.120 12.848 11.606 1.00 30.48 580 MET A C 1
ATOM 4034 O O . MET A 1 528 ? 33.976 12.355 11.619 1.00 29.78 580 MET A O 1
ATOM 4039 N N . ASP A 1 529 ? 35.391 14.122 11.302 1.00 31.51 581 ASP A N 1
ATOM 4040 C CA . ASP A 1 529 ? 34.374 15.166 11.146 1.00 31.80 581 ASP A CA 1
ATOM 4041 C C . ASP A 1 529 ? 34.175 15.503 9.669 1.00 32.39 581 ASP A C 1
ATOM 4042 O O . ASP A 1 529 ? 35.117 15.442 8.866 1.00 32.59 581 ASP A O 1
ATOM 4047 N N . LYS A 1 530 ? 32.948 15.878 9.318 1.00 32.64 582 LYS A N 1
ATOM 4048 C CA . LYS A 1 530 ? 32.643 16.404 7.988 1.00 33.98 582 LYS A CA 1
ATOM 4049 C C . LYS A 1 530 ? 33.064 15.476 6.857 1.00 34.32 582 LYS A C 1
ATOM 4050 O O . LYS A 1 530 ? 33.631 15.901 5.830 1.00 34.37 582 LYS A O 1
ATOM 4056 N N . VAL A 1 531 ? 32.742 14.202 7.010 1.00 33.23 583 VAL A N 1
ATOM 4057 C CA . VAL A 1 531 ? 32.948 13.289 5.879 1.00 31.67 583 VAL A CA 1
ATOM 4058 C C . VAL A 1 531 ? 31.824 13.494 4.865 1.00 31.62 583 VAL A C 1
ATOM 4059 O O . VAL A 1 531 ? 30.647 13.306 5.187 1.00 30.08 583 VAL A O 1
ATOM 4063 N N . LYS A 1 532 ? 32.158 13.877 3.640 1.00 33.28 584 LYS A N 1
ATOM 4064 C CA . LYS A 1 532 ? 31.098 14.178 2.671 1.00 34.51 584 LYS A CA 1
ATOM 4065 C C . LYS A 1 532 ? 30.446 12.860 2.293 1.00 33.58 584 LYS A C 1
ATOM 4066 O O . LYS A 1 532 ? 31.118 11.853 2.250 1.00 31.47 584 LYS A O 1
ATOM 4072 N N . LEU A 1 533 ? 29.144 12.895 2.001 1.00 35.35 585 LEU A N 1
ATOM 4073 C CA . LEU A 1 533 ? 28.385 11.687 1.628 1.00 35.46 585 LEU A CA 1
ATOM 4074 C C . LEU A 1 533 ? 29.073 10.916 0.490 1.00 35.11 585 LEU A C 1
ATOM 4075 O O . LEU A 1 533 ? 29.154 9.671 0.515 1.00 34.22 585 LEU A O 1
ATOM 4080 N N . ASP A 1 534 ? 29.527 11.665 -0.498 1.00 35.13 586 ASP A N 1
ATOM 4081 C CA . ASP A 1 534 ? 30.243 11.128 -1.666 1.00 36.31 586 ASP A CA 1
ATOM 4082 C C . ASP A 1 534 ? 31.529 10.383 -1.272 1.00 35.63 586 ASP A C 1
ATOM 4083 O O . ASP A 1 534 ? 31.968 9.451 -1.974 1.00 34.45 586 ASP A O 1
ATOM 4088 N N . ASP A 1 535 ? 32.143 10.810 -0.170 1.00 34.36 587 ASP A N 1
ATOM 4089 C CA . ASP A 1 535 ? 33.451 10.304 0.240 1.00 34.61 587 ASP A CA 1
ATOM 4090 C C . ASP A 1 535 ? 33.438 9.120 1.220 1.00 34.96 587 ASP A C 1
ATOM 4091 O O . ASP A 1 535 ? 34.510 8.697 1.634 1.00 33.84 587 ASP A O 1
ATOM 4096 N N . ILE A 1 536 ? 32.268 8.602 1.604 1.00 33.43 588 ILE A N 1
ATOM 4097 C CA . ILE A 1 536 ? 32.219 7.663 2.739 1.00 33.71 588 ILE A CA 1
ATOM 4098 C C . ILE A 1 536 ? 33.052 6.400 2.490 1.00 32.77 588 ILE A C 1
ATOM 4099 O O . ILE A 1 536 ? 33.649 5.882 3.417 1.00 34.29 588 ILE A O 1
ATOM 4104 N N . GLU A 1 537 ? 33.157 5.945 1.240 1.00 32.78 589 GLU A N 1
ATOM 4105 C CA . GLU A 1 537 ? 33.952 4.747 0.948 1.00 33.44 589 GLU A CA 1
ATOM 4106 C C . GLU A 1 537 ? 35.451 4.953 1.195 1.00 34.57 589 GLU A C 1
ATOM 4107 O O . GLU A 1 537 ? 36.162 3.980 1.392 1.00 34.22 589 GLU A O 1
ATOM 4113 N N . LYS A 1 538 ? 35.952 6.184 1.048 1.00 34.19 590 LYS A N 1
ATOM 4114 C CA . LYS A 1 538 ? 37.386 6.461 1.289 1.00 35.97 590 LYS A CA 1
ATOM 4115 C C . LYS A 1 538 ? 37.784 6.218 2.730 1.00 34.42 590 LYS A C 1
ATOM 4116 O O . LYS A 1 538 ? 38.956 5.961 3.025 1.00 36.09 590 LYS A O 1
ATOM 4122 N N . VAL A 1 539 ? 36.820 6.396 3.632 1.00 33.68 591 VAL A N 1
ATOM 4123 C CA . VAL A 1 539 ? 36.994 6.049 5.026 1.00 30.21 591 VAL A CA 1
ATOM 4124 C C . VAL A 1 539 ? 36.708 4.569 5.284 1.00 30.28 591 VAL A C 1
ATOM 4125 O O . VAL A 1 539 ? 37.523 3.862 5.848 1.00 29.82 591 VAL A O 1
ATOM 4129 N N . LEU A 1 540 ? 35.556 4.101 4.841 1.00 30.27 592 LEU A N 1
ATOM 4130 C CA . LEU A 1 540 ? 35.119 2.748 5.132 1.00 28.67 592 LEU A CA 1
ATOM 4131 C C . LEU A 1 540 ? 35.998 1.648 4.540 1.00 30.13 592 LEU A C 1
ATOM 4132 O O . LEU A 1 540 ? 36.303 0.649 5.232 1.00 29.75 592 LEU A O 1
ATOM 4137 N N . GLU A 1 541 ? 36.355 1.765 3.258 1.00 27.91 593 GLU A N 1
ATOM 4138 C CA . GLU A 1 541 ? 37.088 0.674 2.652 1.00 29.59 593 GLU A CA 1
ATOM 4139 C C . GLU A 1 541 ? 38.389 0.344 3.405 1.00 29.61 593 GLU A C 1
ATOM 4140 O O . GLU A 1 541 ? 38.634 -0.821 3.738 1.00 28.24 593 GLU A O 1
ATOM 4146 N N . PRO A 1 542 ? 39.220 1.358 3.687 1.00 28.91 594 PRO A N 1
ATOM 4147 C CA . PRO A 1 542 ? 40.383 1.002 4.489 1.00 29.40 594 PRO A CA 1
ATOM 4148 C C . PRO A 1 542 ? 40.060 0.451 5.915 1.00 28.44 594 PRO A C 1
ATOM 4149 O O . PRO A 1 542 ? 40.784 -0.405 6.425 1.00 29.19 594 PRO A O 1
ATOM 4153 N N . LEU A 1 543 ? 39.012 0.936 6.575 1.00 27.18 595 LEU A N 1
ATOM 4154 C CA . LEU A 1 543 ? 38.743 0.464 7.934 1.00 27.44 595 LEU A CA 1
ATOM 4155 C C . LEU A 1 543 ? 38.372 -1.013 7.898 1.00 28.41 595 LEU A C 1
ATOM 4156 O O . LEU A 1 543 ? 38.804 -1.817 8.755 1.00 28.90 595 LEU A O 1
ATOM 4161 N N . PHE A 1 544 ? 37.527 -1.355 6.931 1.00 28.78 596 PHE A N 1
ATOM 4162 C CA . PHE A 1 544 ? 36.987 -2.708 6.835 1.00 29.38 596 PHE A CA 1
ATOM 4163 C C . PHE A 1 544 ? 38.022 -3.625 6.237 1.00 29.85 596 PHE A C 1
ATOM 4164 O O . PHE A 1 544 ? 38.080 -4.777 6.611 1.00 29.68 596 PHE A O 1
ATOM 4172 N N . THR A 1 545 ? 38.903 -3.104 5.385 1.00 29.87 597 THR A N 1
ATOM 4173 C CA . THR A 1 545 ? 40.079 -3.913 4.971 1.00 30.30 597 THR A CA 1
ATOM 4174 C C . THR A 1 545 ? 40.959 -4.332 6.173 1.00 29.44 597 THR A C 1
ATOM 4175 O O . THR A 1 545 ? 41.360 -5.487 6.290 1.00 27.70 597 THR A O 1
ATOM 4179 N N . TYR A 1 546 ? 41.223 -3.387 7.074 1.00 29.27 598 TYR A N 1
ATOM 4180 C CA . TYR A 1 546 ? 42.069 -3.613 8.227 1.00 29.88 598 TYR A CA 1
ATOM 4181 C C . TYR A 1 546 ? 41.372 -4.560 9.229 1.00 29.77 598 TYR A C 1
ATOM 4182 O O . TYR A 1 546 ? 42.015 -5.431 9.822 1.00 29.83 598 TYR A O 1
ATOM 4191 N N . TRP A 1 547 ? 40.061 -4.381 9.405 1.00 29.07 599 TRP A N 1
ATOM 4192 C CA . TRP A 1 547 ? 39.247 -5.275 10.210 1.00 27.64 599 TRP A CA 1
ATOM 4193 C C . TRP A 1 547 ? 39.289 -6.698 9.646 1.00 28.77 599 TRP A C 1
ATOM 4194 O O . TRP A 1 547 ? 39.666 -7.646 10.344 1.00 28.61 599 TRP A O 1
ATOM 4205 N N . ASN A 1 548 ? 38.951 -6.851 8.366 1.00 29.80 600 ASN A N 1
ATOM 4206 C CA . ASN A 1 548 ? 38.967 -8.187 7.747 1.00 31.56 600 ASN A CA 1
ATOM 4207 C C . ASN A 1 548 ? 40.355 -8.842 7.837 1.00 32.76 600 ASN A C 1
ATOM 4208 O O . ASN A 1 548 ? 40.485 -10.001 8.244 1.00 34.60 600 ASN A O 1
ATOM 4213 N N . GLY A 1 549 ? 41.393 -8.062 7.544 1.00 33.84 601 GLY A N 1
ATOM 4214 C CA . GLY A 1 549 ? 42.770 -8.566 7.540 1.00 34.08 601 GLY A CA 1
ATOM 4215 C C . GLY A 1 549 ? 43.336 -8.935 8.917 1.00 34.33 601 GLY A C 1
ATOM 4216 O O . GLY A 1 549 ? 44.157 -9.836 9.000 1.00 34.96 601 GLY A O 1
ATOM 4217 N N . THR A 1 550 ? 42.921 -8.237 9.987 1.00 33.02 602 THR A N 1
ATOM 4218 C CA . THR A 1 550 ? 43.535 -8.446 11.302 1.00 31.81 602 THR A CA 1
ATOM 4219 C C . THR A 1 550 ? 42.626 -8.800 12.474 1.00 29.80 602 THR A C 1
ATOM 4220 O O . THR A 1 550 ? 43.100 -8.983 13.594 1.00 28.08 602 THR A O 1
ATOM 4224 N N . ARG A 1 551 ? 41.319 -8.847 12.273 1.00 27.72 603 ARG A N 1
ATOM 4225 C CA . ARG A 1 551 ? 40.458 -9.104 13.419 1.00 27.40 603 ARG A CA 1
ATOM 4226 C C . ARG A 1 551 ? 40.806 -10.489 13.972 1.00 27.99 603 ARG A C 1
ATOM 4227 O O . ARG A 1 551 ? 41.285 -11.370 13.244 1.00 26.41 603 ARG A O 1
ATOM 4235 N N . GLN A 1 552 ? 40.534 -10.693 15.250 1.00 27.47 604 GLN A N 1
ATOM 4236 C CA . GLN A 1 552 ? 40.606 -12.057 15.780 1.00 29.39 604 GLN A CA 1
ATOM 4237 C C . GLN A 1 552 ? 39.354 -12.819 15.355 1.00 28.72 604 GLN A C 1
ATOM 4238 O O . GLN A 1 552 ? 38.390 -12.212 14.812 1.00 26.92 604 GLN A O 1
ATOM 4244 N N . GLU A 1 553 ? 39.395 -14.149 15.478 1.00 30.08 605 GLU A N 1
ATOM 4245 C CA . GLU A 1 553 ? 38.295 -14.986 14.969 1.00 30.69 605 GLU A CA 1
ATOM 4246 C C . GLU A 1 553 ? 36.938 -14.577 15.558 1.00 30.33 605 GLU A C 1
ATOM 4247 O O . GLU A 1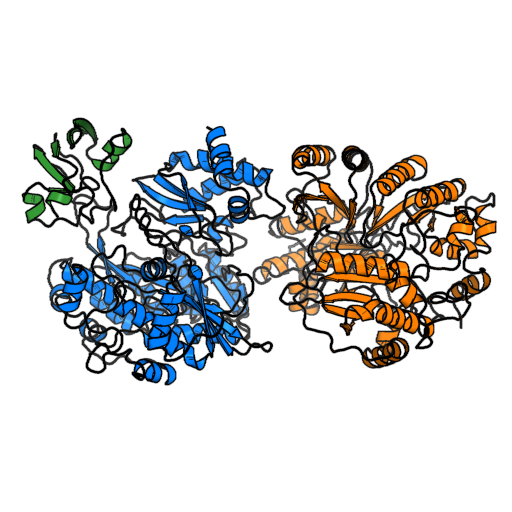 553 ? 36.726 -14.647 16.761 1.00 30.15 605 GLU A O 1
ATOM 4253 N N . GLY A 1 554 ? 36.032 -14.129 14.685 1.00 31.02 606 GLY A N 1
ATOM 4254 C CA . GLY A 1 554 ? 34.709 -13.665 15.099 1.00 30.96 606 GLY A CA 1
ATOM 4255 C C . GLY A 1 554 ? 34.645 -12.363 15.875 1.00 30.82 606 GLY A C 1
ATOM 4256 O O . GLY A 1 554 ? 33.612 -12.053 16.497 1.00 30.99 606 GLY A O 1
ATOM 4257 N N . GLU A 1 555 ? 35.751 -11.618 15.915 1.00 29.66 607 GLU A N 1
ATOM 4258 C CA . GLU A 1 555 ? 35.765 -10.318 16.614 1.00 28.16 607 GLU A CA 1
ATOM 4259 C C . GLU A 1 555 ? 34.876 -9.279 15.882 1.00 27.21 607 GLU A C 1
ATOM 4260 O O . GLU A 1 555 ? 35.068 -9.037 14.696 1.00 26.13 607 GLU A O 1
ATOM 4266 N N . SER A 1 556 ? 33.901 -8.701 16.572 1.00 25.57 608 SER A N 1
ATOM 4267 C CA . SER A 1 556 ? 33.044 -7.689 15.975 1.00 25.58 608 SER A CA 1
ATOM 4268 C C . SER A 1 556 ? 33.866 -6.439 15.616 1.00 26.49 608 SER A C 1
ATOM 4269 O O . SER A 1 556 ? 34.947 -6.201 16.167 1.00 24.59 608 SER A O 1
ATOM 4272 N N . PHE A 1 557 ? 33.350 -5.654 14.679 1.00 25.64 609 PHE A N 1
ATOM 4273 C CA . PHE A 1 557 ? 34.034 -4.425 14.285 1.00 26.07 609 PHE A CA 1
ATOM 4274 C C . PHE A 1 557 ? 34.174 -3.481 15.446 1.00 24.85 609 PHE A C 1
ATOM 4275 O O . PHE A 1 557 ? 35.245 -2.911 15.666 1.00 26.47 609 PHE A O 1
ATOM 4283 N N . GLY A 1 558 ? 33.134 -3.332 16.253 1.00 24.68 610 GLY A N 1
ATOM 4284 C CA . GLY A 1 558 ? 33.272 -2.476 17.436 1.00 24.88 610 GLY A CA 1
ATOM 4285 C C . GLY A 1 558 ? 34.346 -2.970 18.444 1.00 26.22 610 GLY A C 1
ATOM 4286 O O . GLY A 1 558 ? 35.119 -2.177 18.987 1.00 26.18 610 GLY A O 1
ATOM 4287 N N . SER A 1 559 ? 34.386 -4.266 18.732 1.00 25.52 611 SER A N 1
ATOM 4288 C CA . SER A 1 559 ? 35.429 -4.791 19.672 1.00 27.98 611 SER A CA 1
ATOM 4289 C C . SER A 1 559 ? 36.818 -4.543 19.079 1.00 27.22 611 SER A C 1
ATOM 4290 O O . SER A 1 559 ? 37.775 -4.185 19.771 1.00 27.44 611 SER A O 1
ATOM 4293 N N . PHE A 1 560 ? 36.943 -4.868 17.802 1.00 25.12 612 PHE A N 1
ATOM 4294 C CA . PHE A 1 560 ? 38.158 -4.630 17.046 1.00 25.83 612 PHE A CA 1
ATOM 4295 C C . PHE A 1 560 ? 38.615 -3.177 17.121 1.00 27.10 612 PHE A C 1
ATOM 4296 O O . PHE A 1 560 ? 39.806 -2.909 17.351 1.00 26.70 612 PHE A O 1
ATOM 4304 N N . THR A 1 561 ? 37.666 -2.248 16.920 1.00 27.17 613 THR A N 1
ATOM 4305 C CA . THR A 1 561 ? 37.906 -0.830 17.035 1.00 27.49 613 THR A CA 1
ATOM 4306 C C . THR A 1 561 ? 38.501 -0.441 18.387 1.00 28.81 613 THR A C 1
ATOM 4307 O O . THR A 1 561 ? 39.513 0.266 18.458 1.00 28.81 613 THR A O 1
ATOM 4311 N N . ASN A 1 562 ? 37.876 -0.904 19.456 1.00 28.40 614 ASN A N 1
ATOM 4312 C CA . ASN A 1 562 ? 38.281 -0.501 20.768 1.00 30.18 614 ASN A CA 1
ATOM 4313 C C . ASN A 1 562 ? 39.636 -1.135 21.142 1.00 31.44 614 ASN A C 1
ATOM 4314 O O . ASN A 1 562 ? 40.455 -0.539 21.861 1.00 31.92 614 ASN A O 1
ATOM 4319 N N . ARG A 1 563 ? 39.865 -2.341 20.647 1.00 30.10 615 ARG A N 1
ATOM 4320 C CA . ARG A 1 563 ? 41.119 -3.011 20.903 1.00 30.97 615 ARG A CA 1
ATOM 4321 C C . ARG A 1 563 ? 42.274 -2.352 20.144 1.00 31.76 615 ARG A C 1
ATOM 4322 O O . ARG A 1 563 ? 43.362 -2.163 20.721 1.00 31.89 615 ARG A O 1
ATOM 4330 N N . THR A 1 564 ? 42.080 -2.047 18.859 1.00 31.34 616 THR A N 1
ATOM 4331 C CA . THR A 1 564 ? 43.189 -1.514 18.070 1.00 33.62 616 THR A CA 1
ATOM 4332 C C . THR A 1 564 ? 43.421 -0.001 18.343 1.00 34.05 616 THR A C 1
ATOM 4333 O O . THR A 1 564 ? 44.567 0.462 18.362 1.00 34.27 616 THR A O 1
ATOM 4337 N N . GLY A 1 565 ? 42.341 0.753 18.554 1.00 31.80 617 GLY A N 1
ATOM 4338 C CA . GLY A 1 565 ? 42.447 2.168 18.957 1.00 32.58 617 GLY A CA 1
ATOM 4339 C C . GLY A 1 565 ? 42.504 3.106 17.771 1.00 32.12 617 GLY A C 1
ATOM 4340 O O . GLY A 1 565 ? 42.886 2.695 16.669 1.00 31.91 617 GLY A O 1
ATOM 4341 N N . PHE A 1 566 ? 42.158 4.373 18.016 1.00 31.17 618 PHE A N 1
ATOM 4342 C CA . PHE A 1 566 ? 42.015 5.399 16.973 1.00 31.55 618 PHE A CA 1
ATOM 4343 C C . PHE A 1 566 ? 43.316 5.767 16.250 1.00 32.09 618 PHE A C 1
ATOM 4344 O O . PHE A 1 566 ? 43.335 5.955 15.024 1.00 33.21 618 PHE A O 1
ATOM 4352 N N . ASP A 1 567 ? 44.418 5.843 16.986 1.00 33.42 619 ASP A N 1
ATOM 4353 C CA . ASP A 1 567 ? 45.706 6.128 16.358 1.00 35.57 619 ASP A CA 1
ATOM 4354 C C . ASP A 1 567 ? 45.924 5.226 15.149 1.00 34.20 619 ASP A C 1
ATOM 4355 O O . ASP A 1 567 ? 46.238 5.712 14.078 1.00 34.65 619 ASP A O 1
ATOM 4360 N N . LYS A 1 568 ? 45.825 3.902 15.323 1.00 32.81 620 LYS A N 1
ATOM 4361 C CA . LYS A 1 568 ? 46.083 2.979 14.186 1.00 32.02 620 LYS A CA 1
ATOM 4362 C C . LYS A 1 568 ? 45.010 3.096 13.110 1.00 30.28 620 LYS A C 1
ATOM 4363 O O . LYS A 1 568 ? 45.257 2.914 11.910 1.00 30.51 620 LYS A O 1
ATOM 4369 N N . LEU A 1 569 ? 43.793 3.325 13.547 1.00 28.25 621 LEU A N 1
ATOM 4370 C CA . LEU A 1 569 ? 42.695 3.412 12.595 1.00 29.40 621 LEU A CA 1
ATOM 4371 C C . LEU A 1 569 ? 42.842 4.604 11.645 1.00 28.82 621 LEU A C 1
ATOM 4372 O O . LEU A 1 569 ? 42.691 4.428 10.444 1.00 29.36 621 LEU A O 1
ATOM 4377 N N . LYS A 1 570 ? 43.181 5.777 12.181 1.00 29.81 622 LYS A N 1
ATOM 4378 C CA . LYS A 1 570 ? 43.391 7.033 11.405 1.00 32.85 622 LYS A CA 1
ATOM 4379 C C . LYS A 1 570 ? 44.593 6.885 10.508 1.00 34.76 622 LYS A C 1
ATOM 4380 O O . LYS A 1 570 ? 44.604 7.334 9.359 1.00 36.55 622 LYS A O 1
ATOM 4386 N N . GLU A 1 571 ? 45.599 6.183 11.004 1.00 36.19 623 GLU A N 1
ATOM 4387 C CA . GLU A 1 571 ? 46.771 5.902 10.191 1.00 38.27 623 GLU A CA 1
ATOM 4388 C C . GLU A 1 571 ? 46.417 5.020 8.989 1.00 36.65 623 GLU A C 1
ATOM 4389 O O . GLU A 1 571 ? 46.796 5.324 7.878 1.00 35.83 623 GLU A O 1
ATOM 4395 N N . VAL A 1 572 ? 45.644 3.954 9.194 1.00 36.11 624 VAL A N 1
ATOM 4396 C CA . VAL A 1 572 ? 45.156 3.118 8.061 1.00 35.98 624 VAL A CA 1
ATOM 4397 C C . VAL A 1 572 ? 44.312 3.966 7.064 1.00 34.92 624 VAL A C 1
ATOM 4398 O O . VAL A 1 572 ? 44.449 3.861 5.841 1.00 35.26 624 VAL A O 1
ATOM 4402 N N . VAL A 1 573 ? 43.445 4.825 7.588 1.00 32.12 625 VAL A N 1
ATOM 4403 C CA . VAL A 1 573 ? 42.652 5.650 6.715 1.00 31.85 625 VAL A CA 1
ATOM 4404 C C . VAL A 1 573 ? 43.565 6.643 5.998 1.00 34.15 625 VAL A C 1
ATOM 4405 O O . VAL A 1 573 ? 43.525 6.730 4.768 1.00 33.39 625 VAL A O 1
ATOM 4409 N N . ASN A 1 574 ? 44.411 7.344 6.756 1.00 35.86 626 ASN A N 1
ATOM 4410 C CA . ASN A 1 574 ? 45.303 8.351 6.171 1.00 39.26 626 ASN A CA 1
ATOM 4411 C C . ASN A 1 574 ? 46.048 7.801 4.967 1.00 40.45 626 ASN A C 1
ATOM 4412 O O . ASN A 1 574 ? 46.373 8.530 4.056 1.00 41.13 626 ASN A O 1
ATOM 4417 N N . LYS A 1 575 ? 46.326 6.509 4.932 1.00 42.90 627 LYS A N 1
ATOM 4418 C CA . LYS A 1 575 ? 47.565 5.978 4.394 1.00 44.50 627 LYS A CA 1
ATOM 4419 C C . LYS A 1 575 ? 46.937 5.458 3.078 1.00 44.94 627 LYS A C 1
ATOM 4420 O O . LYS A 1 575 ? 47.602 5.344 2.039 1.00 45.91 627 LYS A O 1
ATOM 4423 N N . TRP A 1 576 ? 45.627 5.182 3.130 1.00 44.27 628 TRP A N 1
ATOM 4424 C CA . TRP A 1 576 ? 44.809 4.806 1.954 1.00 45.38 628 TRP A CA 1
ATOM 4425 C C . TRP A 1 576 ? 44.744 5.965 0.948 1.00 47.27 628 TRP A C 1
ATOM 4426 O O . TRP A 1 576 ? 44.782 5.731 -0.267 1.00 49.19 628 TRP A O 1
ATOM 4437 N N . ALA A 1 577 ? 44.707 7.197 1.469 1.00 51.17 629 ALA A N 1
ATOM 4438 C CA . ALA A 1 577 ? 44.552 8.436 0.673 1.00 52.94 629 ALA A CA 1
ATOM 4439 C C . ALA A 1 577 ? 45.866 9.155 0.332 1.00 53.51 629 ALA A C 1
ATOM 4440 O O . ALA A 1 577 ? 46.875 8.528 -0.010 1.00 54.25 629 ALA A O 1
ATOM 4442 N N . LYS B 1 11 ? 32.979 -68.390 32.507 1.00 60.06 63 LYS B N 1
ATOM 4443 C CA . LYS B 1 11 ? 32.483 -66.988 32.747 1.00 58.28 63 LYS B CA 1
ATOM 4444 C C . LYS B 1 11 ? 33.519 -65.822 32.647 1.00 55.55 63 LYS B C 1
ATOM 4445 O O . LYS B 1 11 ? 33.272 -64.737 33.185 1.00 53.93 63 LYS B O 1
ATOM 4449 N N . ARG B 1 12 ? 34.655 -66.019 31.964 1.00 54.57 64 ARG B N 1
ATOM 4450 C CA . ARG B 1 12 ? 35.638 -64.907 31.754 1.00 52.52 64 ARG B CA 1
ATOM 4451 C C . ARG B 1 12 ? 36.038 -64.749 30.292 1.00 51.31 64 ARG B C 1
ATOM 4452 O O . ARG B 1 12 ? 36.313 -65.737 29.642 1.00 53.46 64 ARG B O 1
ATOM 4460 N N . SER B 1 13 ? 36.144 -63.505 29.797 1.00 50.94 65 SER B N 1
ATOM 4461 C CA . SER B 1 13 ? 36.537 -63.256 28.390 1.00 49.41 65 SER B CA 1
ATOM 4462 C C . SER B 1 13 ? 37.904 -63.863 28.021 1.00 50.33 65 SER B C 1
ATOM 4463 O O . SER B 1 13 ? 38.748 -64.235 28.915 1.00 50.52 65 SER B O 1
ATOM 4466 N N . LYS B 1 14 ? 38.138 -64.090 26.724 1.00 49.68 66 LYS B N 1
ATOM 4467 C CA . LYS B 1 14 ? 39.444 -64.635 26.289 1.00 48.54 66 LYS B CA 1
ATOM 4468 C C . LYS B 1 14 ? 40.519 -63.583 26.542 1.00 45.87 66 LYS B C 1
ATOM 4469 O O . LYS B 1 14 ? 41.685 -63.910 26.684 1.00 45.68 66 LYS B O 1
ATOM 4473 N N . VAL B 1 15 ? 40.124 -62.322 26.599 1.00 43.35 67 VAL B N 1
ATOM 4474 C CA . VAL B 1 15 ? 41.064 -61.236 26.913 1.00 41.08 67 VAL B CA 1
ATOM 4475 C C . VAL B 1 15 ? 41.480 -61.287 28.387 1.00 40.07 67 VAL B C 1
ATOM 4476 O O . VAL B 1 15 ? 42.631 -61.036 28.701 1.00 39.81 67 VAL B O 1
ATOM 4480 N N . GLU B 1 16 ? 40.553 -61.612 29.287 1.00 39.55 68 GLU B N 1
ATOM 4481 C CA . GLU B 1 16 ? 40.893 -61.747 30.716 1.00 40.01 68 GLU B CA 1
ATOM 4482 C C . GLU B 1 16 ? 42.010 -62.784 30.941 1.00 40.73 68 GLU B C 1
ATOM 4483 O O . GLU B 1 16 ? 42.925 -62.572 31.765 1.00 41.20 68 GLU B O 1
ATOM 4489 N N . ILE B 1 17 ? 41.910 -63.898 30.221 1.00 40.00 69 ILE B N 1
ATOM 4490 C CA . ILE B 1 17 ? 42.872 -65.003 30.332 1.00 42.48 69 ILE B CA 1
ATOM 4491 C C . ILE B 1 17 ? 44.221 -64.567 29.760 1.00 42.33 69 ILE B C 1
ATOM 4492 O O . ILE B 1 17 ? 45.282 -64.874 30.332 1.00 41.81 69 ILE B O 1
ATOM 4497 N N . ILE B 1 18 ? 44.171 -63.861 28.630 1.00 40.64 70 ILE B N 1
ATOM 4498 C CA . ILE B 1 18 ? 45.376 -63.343 27.979 1.00 40.71 70 ILE B CA 1
ATOM 4499 C C . ILE B 1 18 ? 46.093 -62.339 28.901 1.00 39.70 70 ILE B C 1
ATOM 4500 O O . ILE B 1 18 ? 47.319 -62.402 29.068 1.00 40.62 70 ILE B O 1
ATOM 4505 N N . LYS B 1 19 ? 45.323 -61.466 29.548 1.00 37.54 71 LYS B N 1
ATOM 4506 C CA . LYS B 1 19 ? 45.855 -60.581 30.594 1.00 36.57 71 LYS B CA 1
ATOM 4507 C C . LYS B 1 19 ? 46.481 -61.299 31.776 1.00 36.89 71 LYS B C 1
ATOM 4508 O O . LYS B 1 19 ? 47.619 -61.007 32.143 1.00 36.12 71 LYS B O 1
ATOM 4514 N N . GLU B 1 20 ? 45.753 -62.249 32.366 1.00 40.27 72 GLU B N 1
ATOM 4515 C CA . GLU B 1 20 ? 46.269 -63.022 33.509 1.00 40.71 72 GLU B CA 1
ATOM 4516 C C . GLU B 1 20 ? 47.589 -63.678 33.168 1.00 41.14 72 GLU B C 1
ATOM 4517 O O . GLU B 1 20 ? 48.529 -63.671 33.962 1.00 42.15 72 GLU B O 1
ATOM 4523 N N . LYS B 1 21 ? 47.664 -64.249 31.975 1.00 41.06 73 LYS B N 1
ATOM 4524 C CA . LYS B 1 21 ? 48.849 -64.982 31.554 1.00 42.14 73 LYS B CA 1
ATOM 4525 C C . LYS B 1 21 ? 50.041 -64.176 31.031 1.00 39.24 73 LYS B C 1
ATOM 4526 O O . LYS B 1 21 ? 51.029 -64.754 30.608 1.00 38.55 73 LYS B O 1
ATOM 4532 N N . SER B 1 22 ? 49.990 -62.847 31.106 1.00 39.44 74 SER B N 1
ATOM 4533 C CA . SER B 1 22 ? 50.917 -62.022 30.341 1.00 38.33 74 SER B CA 1
ATOM 4534 C C . SER B 1 22 ? 52.095 -61.414 31.137 1.00 38.90 74 SER B C 1
ATOM 4535 O O . SER B 1 22 ? 52.948 -60.710 30.550 1.00 37.78 74 SER B O 1
ATOM 4538 N N . ASN B 1 23 ? 52.149 -61.669 32.446 1.00 38.93 75 ASN B N 1
ATOM 4539 C CA . ASN B 1 23 ? 53.161 -61.024 33.294 1.00 38.09 75 ASN B CA 1
ATOM 4540 C C . ASN B 1 23 ? 53.067 -59.509 33.134 1.00 36.40 75 ASN B C 1
ATOM 4541 O O . ASN B 1 23 ? 53.999 -58.835 32.662 1.00 36.50 75 ASN B O 1
ATOM 4546 N N . PHE B 1 24 ? 51.914 -58.976 33.481 1.00 35.91 76 PHE B N 1
ATOM 4547 C CA . PHE B 1 24 ? 51.640 -57.564 33.247 1.00 35.13 76 PHE B CA 1
ATOM 4548 C C . PHE B 1 24 ? 51.978 -57.111 31.829 1.00 35.00 76 PHE B C 1
ATOM 4549 O O . PHE B 1 24 ? 52.761 -56.196 31.634 1.00 34.94 76 PHE B O 1
ATOM 4557 N N . LEU B 1 25 ? 51.412 -57.796 30.842 1.00 36.08 77 LEU B N 1
ATOM 4558 C CA . LEU B 1 25 ? 51.359 -57.288 29.455 1.00 36.13 77 LEU B CA 1
ATOM 4559 C C . LEU B 1 25 ? 52.673 -57.464 28.699 1.00 36.69 77 LEU B C 1
ATOM 4560 O O . LEU B 1 25 ? 52.926 -56.768 27.717 1.00 35.98 77 LEU B O 1
ATOM 4565 N N . ARG B 1 26 ? 53.491 -58.412 29.156 1.00 35.95 78 ARG B N 1
ATOM 4566 C CA . ARG B 1 26 ? 54.762 -58.730 28.516 1.00 37.57 78 ARG B CA 1
ATOM 4567 C C . ARG B 1 26 ? 54.730 -59.970 27.596 1.00 38.61 78 ARG B C 1
ATOM 4568 O O . ARG B 1 26 ? 55.379 -59.984 26.535 1.00 38.17 78 ARG B O 1
ATOM 4576 N N . TYR B 1 27 ? 54.021 -61.012 28.032 1.00 38.27 79 TYR B N 1
ATOM 4577 C CA . TYR B 1 27 ? 54.169 -62.342 27.446 1.00 40.40 79 TYR B CA 1
ATOM 4578 C C . TYR B 1 27 ? 52.854 -62.840 26.853 1.00 40.90 79 TYR B C 1
ATOM 4579 O O . TYR B 1 27 ? 51.832 -62.753 27.513 1.00 39.98 79 TYR B O 1
ATOM 4588 N N . PRO B 1 28 ? 52.887 -63.425 25.633 1.00 42.83 80 PRO B N 1
ATOM 4589 C CA . PRO B 1 28 ? 54.030 -63.741 24.735 1.00 43.12 80 PRO B CA 1
ATOM 4590 C C . PRO B 1 28 ? 54.365 -62.634 23.694 1.00 43.67 80 PRO B C 1
ATOM 4591 O O . PRO B 1 28 ? 55.062 -62.891 22.696 1.00 43.58 80 PRO B O 1
ATOM 4595 N N . LEU B 1 29 ? 53.840 -61.423 23.906 1.00 41.07 81 LEU B N 1
ATOM 4596 C CA . LEU B 1 29 ? 54.094 -60.307 23.007 1.00 40.05 81 LEU B CA 1
ATOM 4597 C C . LEU B 1 29 ? 55.598 -60.125 22.779 1.00 41.35 81 LEU B C 1
ATOM 4598 O O . LEU B 1 29 ? 56.032 -59.899 21.654 1.00 42.13 81 LEU B O 1
ATOM 4603 N N . ASN B 1 30 ? 56.367 -60.193 23.860 1.00 42.13 82 ASN B N 1
ATOM 4604 C CA . ASN B 1 30 ? 57.816 -60.056 23.836 1.00 43.72 82 ASN B CA 1
ATOM 4605 C C . ASN B 1 30 ? 58.469 -61.009 22.806 1.00 45.35 82 ASN B C 1
ATOM 4606 O O . ASN B 1 30 ? 59.243 -60.556 21.957 1.00 45.59 82 ASN B O 1
ATOM 4611 N N . GLU B 1 31 ? 58.081 -62.293 22.823 1.00 46.21 83 GLU B N 1
ATOM 4612 C CA . GLU B 1 31 ? 58.521 -63.271 21.801 1.00 48.05 83 GLU B CA 1
ATOM 4613 C C . GLU B 1 31 ? 58.023 -62.951 20.383 1.00 48.11 83 GLU B C 1
ATOM 4614 O O . GLU B 1 31 ? 58.791 -62.967 19.414 1.00 48.60 83 GLU B O 1
ATOM 4620 N N . GLU B 1 32 ? 56.742 -62.630 20.260 1.00 48.66 84 GLU B N 1
ATOM 4621 C CA . GLU B 1 32 ? 56.137 -62.421 18.942 1.00 49.08 84 GLU B CA 1
ATOM 4622 C C . GLU B 1 32 ? 56.706 -61.201 18.206 1.00 49.30 84 GLU B C 1
ATOM 4623 O O . GLU B 1 32 ? 56.808 -61.189 16.972 1.00 50.52 84 GLU B O 1
ATOM 4629 N N . LEU B 1 33 ? 57.074 -60.177 18.966 1.00 49.69 85 LEU B N 1
ATOM 4630 C CA . LEU B 1 33 ? 57.670 -58.958 18.400 1.00 49.79 85 LEU B CA 1
ATOM 4631 C C . LEU B 1 33 ? 58.924 -59.266 17.575 1.00 51.26 85 LEU B C 1
ATOM 4632 O O . LEU B 1 33 ? 59.230 -58.547 16.620 1.00 50.91 85 LEU B O 1
ATOM 4637 N N . VAL B 1 34 ? 59.616 -60.349 17.926 1.00 52.32 86 VAL B N 1
ATOM 4638 C CA . VAL B 1 34 ? 60.896 -60.679 17.281 1.00 54.23 86 VAL B CA 1
ATOM 4639 C C . VAL B 1 34 ? 60.896 -61.889 16.322 1.00 55.71 86 VAL B C 1
ATOM 4640 O O . VAL B 1 34 ? 61.960 -62.323 15.863 1.00 57.09 86 VAL B O 1
ATOM 4644 N N . SER B 1 35 ? 59.717 -62.439 16.037 1.00 55.70 87 SER B N 1
ATOM 4645 C CA . SER B 1 35 ? 59.601 -63.531 15.069 1.00 56.89 87 SER B CA 1
ATOM 4646 C C . SER B 1 35 ? 59.673 -62.980 13.642 1.00 57.45 87 SER B C 1
ATOM 4647 O O . SER B 1 35 ? 59.491 -61.774 13.412 1.00 57.18 87 SER B O 1
ATOM 4650 N N . GLU B 1 36 ? 59.922 -63.861 12.686 1.00 58.92 88 GLU B N 1
ATOM 4651 C CA . GLU B 1 36 ? 60.170 -63.433 11.325 1.00 59.63 88 GLU B CA 1
ATOM 4652 C C . GLU B 1 36 ? 58.885 -63.182 10.541 1.00 59.61 88 GLU B C 1
ATOM 4653 O O . GLU B 1 36 ? 58.889 -62.414 9.559 1.00 59.78 88 GLU B O 1
ATOM 4656 N N . ALA B 1 37 ? 57.778 -63.772 11.004 1.00 58.90 89 ALA B N 1
ATOM 4657 C CA . ALA B 1 37 ? 56.446 -63.469 10.446 1.00 58.02 89 ALA B CA 1
ATOM 4658 C C . ALA B 1 37 ? 56.226 -61.959 10.336 1.00 55.79 89 ALA B C 1
ATOM 4659 O O . ALA B 1 37 ? 56.763 -61.206 11.137 1.00 55.27 89 ALA B O 1
ATOM 4661 N N . PRO B 1 38 ? 55.427 -61.506 9.348 1.00 54.68 90 PRO B N 1
ATOM 4662 C CA . PRO B 1 38 ? 55.100 -60.083 9.263 1.00 52.38 90 PRO B CA 1
ATOM 4663 C C . PRO B 1 38 ? 54.005 -59.682 10.271 1.00 50.18 90 PRO B C 1
ATOM 4664 O O . PRO B 1 38 ? 53.765 -58.490 10.474 1.00 47.63 90 PRO B O 1
ATOM 4668 N N . ASN B 1 39 ? 53.344 -60.690 10.862 1.00 49.48 91 ASN B N 1
ATOM 4669 C CA . ASN B 1 39 ? 52.256 -60.492 11.839 1.00 47.07 91 ASN B CA 1
ATOM 4670 C C . ASN B 1 39 ? 52.644 -61.103 13.198 1.00 45.56 91 ASN B C 1
ATOM 4671 O O . ASN B 1 39 ? 53.744 -61.642 13.350 1.00 46.24 91 ASN B O 1
ATOM 4676 N N . ILE B 1 40 ? 51.752 -61.011 14.181 1.00 43.90 92 ILE B N 1
ATOM 4677 C CA . ILE B 1 40 ? 51.979 -61.592 15.540 1.00 43.99 92 ILE B CA 1
ATOM 4678 C C . ILE B 1 40 ? 50.759 -62.429 15.984 1.00 43.68 92 ILE B C 1
ATOM 4679 O O . ILE B 1 40 ? 49.688 -62.278 15.401 1.00 43.76 92 ILE B O 1
ATOM 4684 N N . ASN B 1 41 ? 50.906 -63.287 16.995 1.00 44.55 93 ASN B N 1
ATOM 4685 C CA . ASN B 1 41 ? 49.839 -64.279 17.322 1.00 45.41 93 ASN B CA 1
ATOM 4686 C C . ASN B 1 41 ? 48.671 -63.631 18.040 1.00 44.90 93 ASN B C 1
ATOM 4687 O O . ASN B 1 41 ? 48.773 -62.465 18.395 1.00 43.25 93 ASN B O 1
ATOM 4692 N N . GLU B 1 42 ? 47.560 -64.343 18.228 1.00 46.16 94 GLU B N 1
ATOM 4693 C CA . GLU B 1 42 ? 46.367 -63.683 18.760 1.00 47.62 94 GLU B CA 1
ATOM 4694 C C . GLU B 1 42 ? 46.560 -63.097 20.167 1.00 46.09 94 GLU B C 1
ATOM 4695 O O . GLU B 1 42 ? 46.127 -61.966 20.447 1.00 44.73 94 GLU B O 1
ATOM 4701 N N . SER B 1 43 ? 47.240 -63.838 21.034 1.00 44.09 95 SER B N 1
ATOM 4702 C CA . SER B 1 43 ? 47.573 -63.324 22.348 1.00 43.28 95 SER B CA 1
ATOM 4703 C C . SER B 1 43 ? 48.347 -62.001 22.236 1.00 42.40 95 SER B C 1
ATOM 4704 O O . SER B 1 43 ? 48.060 -61.053 22.966 1.00 42.00 95 SER B O 1
ATOM 4707 N N . ALA B 1 44 ? 49.292 -61.940 21.297 1.00 41.90 96 ALA B N 1
ATOM 4708 C CA . ALA B 1 44 ? 50.090 -60.739 21.038 1.00 41.82 96 ALA B CA 1
ATOM 4709 C C . ALA B 1 44 ? 49.280 -59.606 20.409 1.00 41.09 96 ALA B C 1
ATOM 4710 O O . ALA B 1 44 ? 49.465 -58.439 20.761 1.00 41.16 96 ALA B O 1
ATOM 4712 N N . VAL B 1 45 ? 48.394 -59.938 19.474 1.00 41.84 97 VAL B N 1
ATOM 4713 C CA . VAL B 1 45 ? 47.441 -58.976 18.947 1.00 41.27 97 VAL B CA 1
ATOM 4714 C C . VAL B 1 45 ? 46.671 -58.240 20.047 1.00 40.71 97 VAL B C 1
ATOM 4715 O O . VAL B 1 45 ? 46.420 -57.046 19.944 1.00 40.97 97 VAL B O 1
ATOM 4719 N N . GLN B 1 46 ? 46.264 -58.955 21.082 1.00 40.82 98 GLN B N 1
ATOM 4720 C CA . GLN B 1 46 ? 45.489 -58.333 22.153 1.00 39.38 98 GLN B CA 1
ATOM 4721 C C . GLN B 1 46 ? 46.376 -57.527 23.090 1.00 37.66 98 GLN B C 1
ATOM 4722 O O . GLN B 1 46 ? 46.008 -56.423 23.517 1.00 35.80 98 GLN B O 1
ATOM 4728 N N . LEU B 1 47 ? 47.535 -58.082 23.430 1.00 37.94 99 LEU B N 1
ATOM 4729 C CA . LEU B 1 47 ? 48.474 -57.410 24.341 1.00 37.39 99 LEU B CA 1
ATOM 4730 C C . LEU B 1 47 ? 49.059 -56.120 23.784 1.00 37.00 99 LEU B C 1
ATOM 4731 O O . LEU B 1 47 ? 49.203 -55.134 24.512 1.00 38.74 99 LEU B O 1
ATOM 4736 N N . ILE B 1 48 ? 49.402 -56.112 22.502 1.00 37.15 100 ILE B N 1
ATOM 4737 C CA . ILE B 1 48 ? 50.087 -54.945 21.920 1.00 36.85 100 ILE B CA 1
ATOM 4738 C C . ILE B 1 48 ? 49.227 -53.687 21.965 1.00 35.59 100 ILE B C 1
ATOM 4739 O O . ILE B 1 48 ? 49.748 -52.589 22.142 1.00 35.45 100 ILE B O 1
ATOM 4744 N N . LYS B 1 49 ? 47.909 -53.872 21.892 1.00 35.52 101 LYS B N 1
ATOM 4745 C CA . LYS B 1 49 ? 46.951 -52.775 22.121 1.00 34.27 101 LYS B CA 1
ATOM 4746 C C . LYS B 1 49 ? 47.257 -51.972 23.375 1.00 33.90 101 LYS B C 1
ATOM 4747 O O . LYS B 1 49 ? 47.143 -50.733 23.377 1.00 33.13 101 LYS B O 1
ATOM 4753 N N . PHE B 1 50 ? 47.665 -52.653 24.440 1.00 33.08 102 PHE B N 1
ATOM 4754 C CA . PHE B 1 50 ? 47.955 -51.966 25.698 1.00 32.25 102 PHE B CA 1
ATOM 4755 C C . PHE B 1 50 ? 49.226 -51.102 25.597 1.00 32.28 102 PHE B C 1
ATOM 4756 O O . PHE B 1 50 ? 49.418 -50.211 26.400 1.00 33.50 102 PHE B O 1
ATOM 4764 N N . HIS B 1 51 ? 50.092 -51.415 24.641 1.00 32.00 103 HIS B N 1
ATOM 4765 C CA . HIS B 1 51 ? 51.295 -50.641 24.356 1.00 32.43 103 HIS B CA 1
ATOM 4766 C C . HIS B 1 51 ? 51.029 -49.583 23.285 1.00 31.42 103 HIS B C 1
ATOM 4767 O O . HIS B 1 51 ? 51.954 -48.948 22.792 1.00 33.44 103 HIS B O 1
ATOM 4774 N N . GLY B 1 52 ? 49.761 -49.402 22.943 1.00 31.40 104 GLY B N 1
ATOM 4775 C CA . GLY B 1 52 ? 49.313 -48.375 22.025 1.00 30.93 104 GLY B CA 1
ATOM 4776 C C . GLY B 1 52 ? 49.546 -48.652 20.556 1.00 33.14 104 GLY B C 1
ATOM 4777 O O . GLY B 1 52 ? 49.741 -47.704 19.785 1.00 31.49 104 GLY B O 1
ATOM 4778 N N . SER B 1 53 ? 49.507 -49.938 20.156 1.00 34.05 105 SER B N 1
ATOM 4779 C CA . SER B 1 53 ? 49.608 -50.288 18.755 1.00 34.44 105 SER B CA 1
ATOM 4780 C C . SER B 1 53 ? 48.542 -51.318 18.395 1.00 35.42 105 SER B C 1
ATOM 4781 O O . SER B 1 53 ? 48.122 -52.123 19.246 1.00 35.61 105 SER B O 1
ATOM 4784 N N . TYR B 1 54 ? 48.125 -51.290 17.129 1.00 35.47 106 TYR B N 1
ATOM 4785 C CA . TYR B 1 54 ? 47.124 -52.212 16.563 1.00 35.80 106 TYR B CA 1
ATOM 4786 C C . TYR B 1 54 ? 47.684 -52.762 15.294 1.00 36.92 106 TYR B C 1
ATOM 4787 O O . TYR B 1 54 ? 48.090 -51.997 14.425 1.00 37.15 106 TYR B O 1
ATOM 4796 N N . GLN B 1 55 ? 47.673 -54.082 15.177 1.00 38.28 107 GLN B N 1
ATOM 4797 C CA . GLN B 1 55 ? 47.935 -54.737 13.924 1.00 39.79 107 GLN B CA 1
ATOM 4798 C C . GLN B 1 55 ? 46.711 -54.583 13.016 1.00 39.72 107 GLN B C 1
ATOM 4799 O O . GLN B 1 55 ? 45.568 -54.737 13.444 1.00 39.11 107 GLN B O 1
ATOM 4805 N N . GLN B 1 56 ? 46.975 -54.306 11.750 1.00 40.86 108 GLN B N 1
ATOM 4806 C CA . GLN B 1 56 ? 45.922 -53.993 10.784 1.00 40.34 108 GLN B CA 1
ATOM 4807 C C . GLN B 1 56 ? 46.216 -54.732 9.495 1.00 42.94 108 GLN B C 1
ATOM 4808 O O . GLN B 1 56 ? 47.281 -55.355 9.386 1.00 43.05 108 GLN B O 1
ATOM 4814 N N . THR B 1 57 ? 45.256 -54.745 8.561 1.00 43.89 109 THR B N 1
ATOM 4815 C CA . THR B 1 57 ? 45.515 -55.217 7.184 1.00 46.35 109 THR B CA 1
ATOM 4816 C C . THR B 1 57 ? 44.766 -54.294 6.245 1.00 45.00 109 THR B C 1
ATOM 4817 O O . THR B 1 57 ? 43.673 -53.857 6.564 1.00 44.27 109 THR B O 1
ATOM 4821 N N . ASP B 1 58 ? 45.366 -53.963 5.112 1.00 45.82 110 ASP B N 1
ATOM 4822 C CA . ASP B 1 58 ? 44.723 -53.077 4.145 1.00 46.62 110 ASP B CA 1
ATOM 4823 C C . ASP B 1 58 ? 43.589 -53.825 3.432 1.00 47.69 110 ASP B C 1
ATOM 4824 O O . ASP B 1 58 ? 43.831 -54.692 2.594 1.00 47.49 110 ASP B O 1
ATOM 4829 N N . ARG B 1 59 ? 42.350 -53.457 3.736 1.00 47.22 111 ARG B N 1
ATOM 4830 C CA . ARG B 1 59 ? 41.211 -54.150 3.108 1.00 47.81 111 ARG B CA 1
ATOM 4831 C C . ARG B 1 59 ? 40.961 -53.798 1.634 1.00 47.73 111 ARG B C 1
ATOM 4832 O O . ARG B 1 59 ? 40.074 -54.383 0.994 1.00 48.47 111 ARG B O 1
ATOM 4840 N N . ASP B 1 60 ? 41.730 -52.856 1.088 1.00 47.41 112 ASP B N 1
ATOM 4841 C CA . ASP B 1 60 ? 41.611 -52.511 -0.348 1.00 49.51 112 ASP B CA 1
ATOM 4842 C C . ASP B 1 60 ? 42.261 -53.588 -1.225 1.00 51.91 112 ASP B C 1
ATOM 4843 O O . ASP B 1 60 ? 41.875 -53.780 -2.374 1.00 52.14 112 ASP B O 1
ATOM 4848 N N . VAL B 1 61 ? 43.261 -54.273 -0.679 1.00 52.52 113 VAL B N 1
ATOM 4849 C CA . VAL B 1 61 ? 44.029 -55.219 -1.458 1.00 55.85 113 VAL B CA 1
ATOM 4850 C C . VAL B 1 61 ? 43.303 -56.545 -1.450 1.00 57.31 113 VAL B C 1
ATOM 4851 O O . VAL B 1 61 ? 43.091 -57.144 -0.411 1.00 57.52 113 VAL B O 1
ATOM 4855 N N . ARG B 1 62 ? 42.865 -56.962 -2.619 1.00 59.46 114 ARG B N 1
ATOM 4856 C CA . ARG B 1 62 ? 42.054 -58.139 -2.732 1.00 61.91 114 ARG B CA 1
ATOM 4857 C C . ARG B 1 62 ? 42.948 -59.304 -3.126 1.00 63.54 114 ARG B C 1
ATOM 4858 O O . ARG B 1 62 ? 43.605 -59.272 -4.167 1.00 65.55 114 ARG B O 1
ATOM 4861 N N . GLY B 1 63 ? 42.998 -60.318 -2.269 1.00 63.65 115 GLY B N 1
ATOM 4862 C CA . GLY B 1 63 ? 43.703 -61.542 -2.605 1.00 64.96 115 GLY B CA 1
ATOM 4863 C C . GLY B 1 63 ? 45.063 -61.642 -1.935 1.00 64.61 115 GLY B C 1
ATOM 4864 O O . GLY B 1 63 ? 45.746 -62.633 -2.095 1.00 65.09 115 GLY B O 1
ATOM 4865 N N . GLN B 1 64 ? 45.472 -60.633 -1.151 1.00 64.33 116 GLN B N 1
ATOM 4866 C CA . GLN B 1 64 ? 46.871 -60.646 -0.711 1.00 65.67 116 GLN B CA 1
ATOM 4867 C C . GLN B 1 64 ? 47.168 -60.762 0.799 1.00 66.37 116 GLN B C 1
ATOM 4868 O O . GLN B 1 64 ? 47.939 -61.669 1.220 1.00 69.11 116 GLN B O 1
ATOM 4874 N N . LYS B 1 65 ? 46.533 -59.910 1.603 1.00 65.45 117 LYS B N 1
ATOM 4875 C CA . LYS B 1 65 ? 46.730 -59.916 3.072 1.00 66.71 117 LYS B CA 1
ATOM 4876 C C . LYS B 1 65 ? 48.104 -59.390 3.479 1.00 65.71 117 LYS B C 1
ATOM 4877 O O . LYS B 1 65 ? 49.062 -60.149 3.706 1.00 67.15 117 LYS B O 1
ATOM 4883 N N . ASN B 1 66 ? 48.208 -58.077 3.522 1.00 63.94 118 ASN B N 1
ATOM 4884 C CA . ASN B 1 66 ? 49.354 -57.450 4.121 1.00 63.28 118 ASN B CA 1
ATOM 4885 C C . ASN B 1 66 ? 49.105 -57.309 5.643 1.00 60.79 118 ASN B C 1
ATOM 4886 O O . ASN B 1 66 ? 47.992 -57.532 6.147 1.00 61.05 118 ASN B O 1
ATOM 4891 N N . TYR B 1 67 ? 50.130 -56.870 6.353 1.00 56.99 119 TYR B N 1
ATOM 4892 C CA . TYR B 1 67 ? 50.002 -56.517 7.730 1.00 52.40 119 TYR B CA 1
ATOM 4893 C C . TYR B 1 67 ? 50.795 -55.246 7.878 1.00 50.20 119 TYR B C 1
ATOM 4894 O O . TYR B 1 67 ? 51.860 -55.086 7.274 1.00 50.22 119 TYR B O 1
ATOM 4903 N N . SER B 1 68 ? 50.234 -54.322 8.635 1.00 47.25 120 SER B N 1
ATOM 4904 C CA . SER B 1 68 ? 50.944 -53.143 9.076 1.00 44.53 120 SER B CA 1
ATOM 4905 C C . SER B 1 68 ? 50.393 -52.820 10.470 1.00 43.05 120 SER B C 1
ATOM 4906 O O . SER B 1 68 ? 49.369 -53.381 10.864 1.00 42.13 120 SER B O 1
ATOM 4909 N N . PHE B 1 69 ? 51.105 -51.965 11.216 1.00 40.58 121 PHE B N 1
ATOM 4910 C CA . PHE B 1 69 ? 50.726 -51.603 12.573 1.00 39.46 121 PHE B CA 1
ATOM 4911 C C . PHE B 1 69 ? 50.412 -50.106 12.609 1.00 37.98 121 PHE B C 1
ATOM 4912 O O . PHE B 1 69 ? 51.125 -49.308 12.004 1.00 37.62 121 PHE B O 1
ATOM 4920 N N . MET B 1 70 ? 49.269 -49.774 13.204 1.00 37.69 122 MET B N 1
ATOM 4921 C CA . MET B 1 70 ? 48.917 -48.399 13.573 1.00 36.98 122 MET B CA 1
ATOM 4922 C C . MET B 1 70 ? 49.452 -48.218 14.991 1.00 36.22 122 MET B C 1
ATOM 4923 O O . MET B 1 70 ? 49.382 -49.160 15.799 1.00 35.61 122 MET B O 1
ATOM 4928 N N . LEU B 1 71 ? 49.999 -47.035 15.280 1.00 35.08 123 LEU B N 1
ATOM 4929 C CA . LEU B 1 71 ? 50.291 -46.632 16.663 1.00 35.84 123 LEU B CA 1
ATOM 4930 C C . LEU B 1 71 ? 49.543 -45.347 17.002 1.00 34.20 123 LEU B C 1
ATOM 4931 O O . LEU B 1 71 ? 49.274 -44.514 16.113 1.00 33.09 123 LEU B O 1
ATOM 4936 N N . ARG B 1 72 ? 49.201 -45.214 18.280 1.00 32.73 124 ARG B N 1
ATOM 4937 C CA . ARG B 1 72 ? 48.397 -44.109 18.745 1.00 32.79 124 ARG B CA 1
ATOM 4938 C C . ARG B 1 72 ? 49.102 -43.523 19.947 1.00 32.28 124 ARG B C 1
ATOM 4939 O O . ARG B 1 72 ? 49.609 -44.261 20.739 1.00 33.35 124 ARG B O 1
ATOM 4947 N N . THR B 1 73 ? 49.210 -42.205 20.053 1.00 31.84 125 THR B N 1
ATOM 4948 C CA . THR B 1 73 ? 49.965 -41.618 21.160 1.00 31.59 125 THR B CA 1
ATOM 4949 C C . THR B 1 73 ? 49.077 -41.308 22.353 1.00 31.79 125 THR B C 1
ATOM 4950 O O . THR B 1 73 ? 47.852 -41.361 22.273 1.00 31.43 125 THR B O 1
ATOM 4954 N N . LYS B 1 74 ? 49.722 -41.040 23.475 1.00 32.39 126 LYS B N 1
ATOM 4955 C CA . LYS B 1 74 ? 49.084 -40.530 24.677 1.00 31.57 126 LYS B CA 1
ATOM 4956 C C . LYS B 1 74 ? 49.513 -39.064 24.853 1.00 31.48 126 LYS B C 1
ATOM 4957 O O . LYS B 1 74 ? 50.724 -38.781 24.913 1.00 31.76 126 LYS B O 1
ATOM 4963 N N . ASN B 1 75 ? 48.544 -38.141 24.903 1.00 30.17 127 ASN B N 1
ATOM 4964 C CA . ASN B 1 75 ? 48.816 -36.691 24.895 1.00 30.19 127 ASN B CA 1
ATOM 4965 C C . ASN B 1 75 ? 47.747 -35.992 25.735 1.00 28.87 127 ASN B C 1
ATOM 4966 O O . ASN B 1 75 ? 46.755 -35.511 25.182 1.00 28.17 127 ASN B O 1
ATOM 4971 N N . PRO B 1 76 ? 47.901 -35.994 27.071 1.00 27.90 128 PRO B N 1
ATOM 4972 C CA . PRO B 1 76 ? 46.819 -35.463 27.891 1.00 28.97 128 PRO B CA 1
ATOM 4973 C C . PRO B 1 76 ? 46.514 -34.020 27.523 1.00 29.89 128 PRO B C 1
ATOM 4974 O O . PRO B 1 76 ? 47.441 -33.269 27.188 1.00 30.20 128 PRO B O 1
ATOM 4978 N N . CYS B 1 77 ? 45.229 -33.650 27.531 1.00 29.24 129 CYS B N 1
ATOM 4979 C CA . CYS B 1 77 ? 44.778 -32.320 27.080 1.00 28.68 129 CYS B CA 1
ATOM 4980 C C . CYS B 1 77 ? 45.081 -31.995 25.616 1.00 28.17 129 CYS B C 1
ATOM 4981 O O . CYS B 1 77 ? 44.972 -30.828 25.228 1.00 26.44 129 CYS B O 1
ATOM 4984 N N . GLY B 1 78 ? 45.576 -32.965 24.857 1.00 27.23 130 GLY B N 1
ATOM 4985 C CA . GLY B 1 78 ? 46.007 -32.723 23.480 1.00 29.23 130 GLY B CA 1
ATOM 4986 C C . GLY B 1 78 ? 47.353 -32.036 23.285 1.00 30.20 130 GLY B C 1
ATOM 4987 O O . GLY B 1 78 ? 47.763 -31.783 22.139 1.00 30.99 130 GLY B O 1
ATOM 4988 N N . LYS B 1 79 ? 48.046 -31.724 24.380 1.00 29.23 131 LYS B N 1
ATOM 4989 C CA . LYS B 1 79 ? 49.264 -30.905 24.318 1.00 29.96 131 LYS B CA 1
ATOM 4990 C C . LYS B 1 79 ? 50.415 -31.711 23.747 1.00 31.07 131 LYS B C 1
ATOM 4991 O O . LYS B 1 79 ? 50.667 -32.855 24.210 1.00 31.31 131 LYS B O 1
ATOM 4997 N N . VAL B 1 80 ? 51.070 -31.158 22.726 1.00 30.18 132 VAL B N 1
ATOM 4998 C CA . VAL B 1 80 ? 52.198 -31.836 22.016 1.00 29.55 132 VAL B CA 1
ATOM 4999 C C . VAL B 1 80 ? 53.400 -30.889 22.005 1.00 29.97 132 VAL B C 1
ATOM 5000 O O . VAL B 1 80 ? 53.338 -29.821 21.398 1.00 29.32 132 VAL B O 1
ATOM 5004 N N . PRO B 1 81 ? 54.492 -31.270 22.684 1.00 29.74 133 PRO B N 1
ATOM 5005 C CA . PRO B 1 81 ? 55.683 -30.429 22.709 1.00 30.60 133 PRO B CA 1
ATOM 5006 C C . PRO B 1 81 ? 56.307 -30.388 21.316 1.00 31.47 133 PRO B C 1
ATOM 5007 O O . PRO B 1 81 ? 56.236 -31.378 20.591 1.00 30.82 133 PRO B O 1
ATOM 5011 N N . ASN B 1 82 ? 56.950 -29.269 20.991 1.00 30.63 134 ASN B N 1
ATOM 5012 C CA . ASN B 1 82 ? 57.591 -29.070 19.723 1.00 31.90 134 ASN B CA 1
ATOM 5013 C C . ASN B 1 82 ? 58.426 -30.302 19.280 1.00 33.19 134 ASN B C 1
ATOM 5014 O O . ASN B 1 82 ? 58.251 -30.789 18.173 1.00 33.67 134 ASN B O 1
ATOM 5019 N N . GLN B 1 83 ? 59.257 -30.843 20.172 1.00 32.80 135 GLN B N 1
ATOM 5020 C CA . GLN B 1 83 ? 60.160 -31.957 19.834 1.00 34.30 135 GLN B CA 1
ATOM 5021 C C . GLN B 1 83 ? 59.376 -33.208 19.409 1.00 33.34 135 GLN B C 1
ATOM 5022 O O . GLN B 1 83 ? 59.785 -33.928 18.503 1.00 33.40 135 GLN B O 1
ATOM 5028 N N . LEU B 1 84 ? 58.295 -33.507 20.130 1.00 32.11 136 LEU B N 1
ATOM 5029 C CA . LEU B 1 84 ? 57.470 -34.651 19.781 1.00 32.31 136 LEU B CA 1
ATOM 5030 C C . LEU B 1 84 ? 56.802 -34.459 18.439 1.00 31.88 136 LEU B C 1
ATOM 5031 O O . LEU B 1 84 ? 56.754 -35.391 17.612 1.00 32.12 136 LEU B O 1
ATOM 5036 N N . TYR B 1 85 ? 56.254 -33.274 18.201 1.00 31.36 137 TYR B N 1
ATOM 5037 C CA . TYR B 1 85 ? 55.671 -33.039 16.872 1.00 30.94 137 TYR B CA 1
ATOM 5038 C C . TYR B 1 85 ? 56.670 -33.368 15.767 1.00 32.16 137 TYR B C 1
ATOM 5039 O O . TYR B 1 85 ? 56.335 -34.075 14.796 1.00 31.11 137 TYR B O 1
ATOM 5048 N N . LEU B 1 86 ? 57.889 -32.823 15.896 1.00 33.59 138 LEU B N 1
ATOM 5049 C CA . LEU B 1 86 ? 58.896 -32.953 14.838 1.00 33.89 138 LEU B CA 1
ATOM 5050 C C . LEU B 1 86 ? 59.294 -34.421 14.677 1.00 35.27 138 LEU B C 1
ATOM 5051 O O . LEU B 1 86 ? 59.411 -34.918 13.532 1.00 35.19 138 LEU B O 1
ATOM 5056 N N . ALA B 1 87 ? 59.467 -35.121 15.812 1.00 34.27 139 ALA B N 1
ATOM 5057 C CA . ALA B 1 87 ? 59.677 -36.590 15.774 1.00 34.36 139 ALA B CA 1
ATOM 5058 C C . ALA B 1 87 ? 58.539 -37.344 15.033 1.00 34.04 139 ALA B C 1
ATOM 5059 O O . ALA B 1 87 ? 58.817 -38.174 14.153 1.00 33.92 139 ALA B O 1
ATOM 5061 N N . MET B 1 88 ? 57.276 -37.048 15.376 1.00 33.01 140 MET B N 1
ATOM 5062 C CA . MET B 1 88 ? 56.120 -37.722 14.747 1.00 33.46 140 MET B CA 1
ATOM 5063 C C . MET B 1 88 ? 55.995 -37.415 13.254 1.00 34.52 140 MET B C 1
ATOM 5064 O O . MET B 1 88 ? 55.642 -38.287 12.499 1.00 36.01 140 MET B O 1
ATOM 5069 N N . ASP B 1 89 ? 56.199 -36.158 12.841 1.00 33.71 141 ASP B N 1
ATOM 5070 C CA . ASP B 1 89 ? 56.141 -35.791 11.423 1.00 35.19 141 ASP B CA 1
ATOM 5071 C C . ASP B 1 89 ? 57.161 -36.597 10.593 1.00 35.72 141 ASP B C 1
ATOM 5072 O O . ASP B 1 89 ? 56.886 -37.097 9.500 1.00 35.77 141 ASP B O 1
ATOM 5077 N N . THR B 1 90 ? 58.374 -36.672 11.125 1.00 36.76 142 THR B N 1
ATOM 5078 C CA . THR B 1 90 ? 59.460 -37.408 10.504 1.00 37.22 142 THR B CA 1
ATOM 5079 C C . THR B 1 90 ? 59.179 -38.915 10.506 1.00 37.92 142 THR B C 1
ATOM 5080 O O . THR B 1 90 ? 59.352 -39.576 9.465 1.00 40.54 142 THR B O 1
ATOM 5084 N N . LEU B 1 91 ? 58.766 -39.464 11.649 1.00 35.68 143 LEU B N 1
ATOM 5085 C CA . LEU B 1 91 ? 58.393 -40.881 11.708 1.00 36.19 143 LEU B CA 1
ATOM 5086 C C . LEU B 1 91 ? 57.364 -41.238 10.638 1.00 36.52 143 LEU B C 1
ATOM 5087 O O . LEU B 1 91 ? 57.459 -42.289 10.011 1.00 36.45 143 LEU B O 1
ATOM 5092 N N . ALA B 1 92 ? 56.368 -40.385 10.422 1.00 36.29 144 ALA B N 1
ATOM 5093 C CA . ALA B 1 92 ? 55.310 -40.753 9.465 1.00 37.22 144 ALA B CA 1
ATOM 5094 C C . ALA B 1 92 ? 55.896 -40.838 8.059 1.00 38.89 144 ALA B C 1
ATOM 5095 O O . ALA B 1 92 ? 55.430 -41.606 7.236 1.00 39.68 144 ALA B O 1
ATOM 5097 N N . ASP B 1 93 ? 56.920 -40.032 7.783 1.00 40.82 145 ASP B N 1
ATOM 5098 C CA . ASP B 1 93 ? 57.488 -39.960 6.433 1.00 42.67 145 ASP B CA 1
ATOM 5099 C C . ASP B 1 93 ? 58.407 -41.163 6.217 1.00 44.92 145 ASP B C 1
ATOM 5100 O O . ASP B 1 93 ? 58.483 -41.688 5.111 1.00 44.37 145 ASP B O 1
ATOM 5105 N N . GLU B 1 94 ? 59.073 -41.611 7.285 1.00 45.69 146 GLU B N 1
ATOM 5106 C CA . GLU B 1 94 ? 60.135 -42.618 7.154 1.00 48.02 146 GLU B CA 1
ATOM 5107 C C . GLU B 1 94 ? 59.640 -44.041 7.372 1.00 46.74 146 GLU B C 1
ATOM 5108 O O . GLU B 1 94 ? 60.177 -44.970 6.774 1.00 47.06 146 GLU B O 1
ATOM 5114 N N . PHE B 1 95 ? 58.624 -44.218 8.209 1.00 44.68 147 PHE B N 1
ATOM 5115 C CA . PHE B 1 95 ? 58.145 -45.566 8.527 1.00 45.13 147 PHE B CA 1
ATOM 5116 C C . PHE B 1 95 ? 56.659 -45.783 8.283 1.00 45.04 147 PHE B C 1
ATOM 5117 O O . PHE B 1 95 ? 56.210 -46.923 8.203 1.00 45.86 147 PHE B O 1
ATOM 5125 N N . GLY B 1 96 ? 55.900 -44.704 8.150 1.00 44.88 148 GLY B N 1
ATOM 5126 C CA . GLY B 1 96 ? 54.467 -44.840 7.931 1.00 45.98 148 GLY B CA 1
ATOM 5127 C C . GLY B 1 96 ? 54.103 -44.725 6.457 1.00 46.95 148 GLY B C 1
ATOM 5128 O O . GLY B 1 96 ? 54.913 -45.032 5.584 1.00 47.47 148 GLY B O 1
ATOM 5129 N N . ILE B 1 97 ? 52.883 -44.254 6.198 1.00 46.65 149 ILE B N 1
ATOM 5130 C CA . ILE B 1 97 ? 52.391 -43.970 4.842 1.00 47.52 149 ILE B CA 1
ATOM 5131 C C . ILE B 1 97 ? 52.397 -42.447 4.558 1.00 45.76 149 ILE B C 1
ATOM 5132 O O . ILE B 1 97 ? 51.709 -41.962 3.660 1.00 46.20 149 ILE B O 1
ATOM 5137 N N . GLY B 1 98 ? 53.194 -41.709 5.328 1.00 44.16 150 GLY B N 1
ATOM 5138 C CA . GLY B 1 98 ? 53.371 -40.277 5.148 1.00 42.72 150 GLY B CA 1
ATOM 5139 C C . GLY B 1 98 ? 52.252 -39.381 5.634 1.00 41.13 150 GLY B C 1
ATOM 5140 O O . GLY B 1 98 ? 52.181 -38.240 5.199 1.00 42.04 150 GLY B O 1
ATOM 5141 N N . THR B 1 99 ? 51.347 -39.887 6.476 1.00 37.95 151 THR B N 1
ATOM 5142 C CA . THR B 1 99 ? 50.320 -39.021 7.068 1.00 36.88 151 THR B CA 1
ATOM 5143 C C . THR B 1 99 ? 50.344 -39.188 8.590 1.00 35.41 151 THR B C 1
ATOM 5144 O O . THR B 1 99 ? 50.779 -40.199 9.085 1.00 35.74 151 THR B O 1
ATOM 5148 N N . LEU B 1 100 ? 49.926 -38.150 9.301 1.00 34.37 152 LEU B N 1
ATOM 5149 C CA . LEU B 1 100 ? 49.489 -38.219 10.676 1.00 33.08 152 LEU B CA 1
ATOM 5150 C C . LEU B 1 100 ? 47.971 -38.079 10.659 1.00 33.23 152 LEU B C 1
ATOM 5151 O O . LEU B 1 100 ? 47.412 -37.351 9.834 1.00 34.76 152 LEU B O 1
ATOM 5156 N N . ARG B 1 101 ? 47.305 -38.749 11.585 1.00 32.52 153 ARG B N 1
ATOM 5157 C CA . ARG B 1 101 ? 45.870 -38.618 11.755 1.00 31.24 153 ARG B CA 1
ATOM 5158 C C . ARG B 1 101 ? 45.648 -38.135 13.187 1.00 30.93 153 ARG B C 1
ATOM 5159 O O . ARG B 1 101 ? 46.019 -38.807 14.129 1.00 30.11 153 ARG B O 1
ATOM 5167 N N . LEU B 1 102 ? 45.087 -36.938 13.325 1.00 28.64 154 LEU B N 1
ATOM 5168 C CA . LEU B 1 102 ? 44.616 -36.418 14.597 1.00 28.23 154 LEU B CA 1
ATOM 5169 C C . LEU B 1 102 ? 43.273 -37.028 14.955 1.00 29.04 154 LEU B C 1
ATOM 5170 O O . LEU B 1 102 ? 42.447 -37.280 14.073 1.00 31.56 154 LEU B O 1
ATOM 5175 N N . THR B 1 103 ? 43.019 -37.239 16.241 1.00 29.00 155 THR B N 1
ATOM 5176 C CA . THR B 1 103 ? 41.872 -38.068 16.637 1.00 29.65 155 THR B CA 1
ATOM 5177 C C . THR B 1 103 ? 40.845 -37.296 17.444 1.00 29.54 155 THR B C 1
ATOM 5178 O O . THR B 1 103 ? 41.122 -36.185 17.935 1.00 29.32 155 THR B O 1
ATOM 5182 N N . THR B 1 104 ? 39.693 -37.926 17.645 1.00 28.85 156 THR B N 1
ATOM 5183 C CA . THR B 1 104 ? 38.605 -37.334 18.464 1.00 28.49 156 THR B CA 1
ATOM 5184 C C . THR B 1 104 ? 38.929 -37.389 19.975 1.00 28.14 156 THR B C 1
ATOM 5185 O O . THR B 1 104 ? 38.215 -36.844 20.812 1.00 26.57 156 THR B O 1
ATOM 5189 N N . ARG B 1 105 ? 40.033 -38.023 20.337 1.00 28.33 157 ARG B N 1
ATOM 5190 C CA . ARG B 1 105 ? 40.509 -37.872 21.718 1.00 27.23 157 ARG B CA 1
ATOM 5191 C C . ARG B 1 105 ? 41.809 -37.056 21.863 1.00 27.95 157 ARG B C 1
ATOM 5192 O O . ARG B 1 105 ? 42.521 -37.155 22.872 1.00 27.67 157 ARG B O 1
ATOM 5200 N N . GLN B 1 106 ? 42.071 -36.160 20.911 1.00 27.55 158 GLN B N 1
ATOM 5201 C CA . GLN B 1 106 ? 43.258 -35.283 20.995 1.00 26.07 158 GLN B CA 1
ATOM 5202 C C . GLN B 1 106 ? 44.591 -36.058 20.977 1.00 26.31 158 GLN B C 1
ATOM 5203 O O . GLN B 1 106 ? 45.516 -35.685 21.702 1.00 27.09 158 GLN B O 1
ATOM 5209 N N . THR B 1 107 ? 44.671 -37.139 20.194 1.00 27.13 159 THR B N 1
ATOM 5210 C CA . THR B 1 107 ? 45.939 -37.850 19.996 1.00 27.27 159 THR B CA 1
ATOM 5211 C C . THR B 1 107 ? 46.297 -37.922 18.524 1.00 28.71 159 THR B C 1
ATOM 5212 O O . THR B 1 107 ? 45.533 -37.447 17.645 1.00 29.29 159 THR B O 1
ATOM 5216 N N . PHE B 1 108 ? 47.497 -38.450 18.246 1.00 30.60 160 PHE B N 1
ATOM 5217 C CA . PHE B 1 108 ? 47.984 -38.764 16.884 1.00 31.02 160 PHE B CA 1
ATOM 5218 C C . PHE B 1 108 ? 47.770 -40.243 16.662 1.00 32.66 160 PHE B C 1
ATOM 5219 O O . PHE B 1 108 ? 47.978 -41.019 17.568 1.00 32.43 160 PHE B O 1
ATOM 5227 N N . GLN B 1 109 ? 47.435 -40.636 15.431 1.00 32.80 161 GLN B N 1
ATOM 5228 C CA . GLN B 1 109 ? 47.732 -41.987 14.967 1.00 34.53 161 GLN B CA 1
ATOM 5229 C C . GLN B 1 109 ? 48.671 -41.922 13.778 1.00 35.17 161 GLN B C 1
ATOM 5230 O O . GLN B 1 109 ? 48.622 -40.996 12.983 1.00 34.59 161 GLN B O 1
ATOM 5236 N N . LEU B 1 110 ? 49.520 -42.923 13.695 1.00 36.84 162 LEU B N 1
ATOM 5237 C CA . LEU B 1 110 ? 50.438 -43.081 12.606 1.00 39.04 162 LEU B CA 1
ATOM 5238 C C . LEU B 1 110 ? 50.135 -44.494 12.084 1.00 39.40 162 LEU B C 1
ATOM 5239 O O . LEU B 1 110 ? 50.316 -45.453 12.810 1.00 40.19 162 LEU B O 1
ATOM 5244 N N . HIS B 1 111 ? 49.608 -44.587 10.863 1.00 40.15 163 HIS B N 1
ATOM 5245 C CA . HIS B 1 111 ? 49.256 -45.864 10.198 1.00 41.26 163 HIS B CA 1
ATOM 5246 C C . HIS B 1 111 ? 50.347 -46.429 9.293 1.00 41.96 163 HIS B C 1
ATOM 5247 O O . HIS B 1 111 ? 51.142 -45.693 8.702 1.00 41.62 163 HIS B O 1
ATOM 5254 N N . GLY B 1 112 ? 50.323 -47.738 9.116 1.00 42.12 164 GLY B N 1
ATOM 5255 C CA . GLY B 1 112 ? 51.087 -48.364 8.061 1.00 43.86 164 GLY B CA 1
ATOM 5256 C C . GLY B 1 112 ? 52.512 -48.809 8.383 1.00 45.08 164 GLY B C 1
ATOM 5257 O O . GLY B 1 112 ? 53.313 -49.068 7.452 1.00 47.76 164 GLY B O 1
ATOM 5258 N N . VAL B 1 113 ? 52.825 -48.972 9.666 1.00 41.85 165 VAL B N 1
ATOM 5259 C CA . VAL B 1 113 ? 54.167 -49.341 10.051 1.00 41.25 165 VAL B CA 1
ATOM 5260 C C . VAL B 1 113 ? 54.345 -50.854 9.930 1.00 42.13 165 VAL B C 1
ATOM 5261 O O . VAL B 1 113 ? 53.520 -51.619 10.445 1.00 41.23 165 VAL B O 1
ATOM 5265 N N . LEU B 1 114 ? 55.430 -51.271 9.272 1.00 43.47 166 LEU B N 1
ATOM 5266 C CA . LEU B 1 114 ? 55.814 -52.695 9.172 1.00 45.13 166 LEU B CA 1
ATOM 5267 C C . LEU B 1 114 ? 56.277 -53.186 10.533 1.00 44.82 166 LEU B C 1
ATOM 5268 O O . LEU B 1 114 ? 56.792 -52.409 11.337 1.00 44.50 166 LEU B O 1
ATOM 5273 N N . LYS B 1 115 ? 56.052 -54.458 10.821 1.00 43.91 167 LYS B N 1
ATOM 5274 C CA . LYS B 1 115 ? 56.402 -54.996 12.116 1.00 43.67 167 LYS B CA 1
ATOM 5275 C C . LYS B 1 115 ? 57.892 -54.782 12.435 1.00 44.24 167 LYS B C 1
ATOM 5276 O O . LYS B 1 115 ? 58.244 -54.404 13.561 1.00 43.26 167 LYS B O 1
ATOM 5282 N N . LYS B 1 116 ? 58.754 -55.030 11.448 1.00 44.56 168 LYS B N 1
ATOM 5283 C CA . LYS B 1 116 ? 60.220 -54.940 11.625 1.00 45.56 168 LYS B CA 1
ATOM 5284 C C . LYS B 1 116 ? 60.699 -53.551 12.095 1.00 43.58 168 LYS B C 1
ATOM 5285 O O . LYS B 1 116 ? 61.795 -53.431 12.638 1.00 42.48 168 LYS B O 1
ATOM 5291 N N . ASN B 1 117 ? 59.883 -52.526 11.839 1.00 42.22 169 ASN B N 1
ATOM 5292 C CA . ASN B 1 117 ? 60.200 -51.115 12.178 1.00 41.80 169 ASN B CA 1
ATOM 5293 C C . ASN B 1 117 ? 59.472 -50.655 13.431 1.00 40.91 169 ASN B C 1
ATOM 5294 O O . ASN B 1 117 ? 59.660 -49.550 13.901 1.00 40.10 169 ASN B O 1
ATOM 5299 N N . LEU B 1 118 ? 58.637 -51.519 13.977 1.00 41.83 170 LEU B N 1
ATOM 5300 C CA . LEU B 1 118 ? 57.734 -51.099 15.014 1.00 42.07 170 LEU B CA 1
ATOM 5301 C C . LEU B 1 118 ? 58.490 -50.623 16.262 1.00 41.98 170 LEU B C 1
ATOM 5302 O O . LEU B 1 118 ? 58.228 -49.550 16.764 1.00 41.10 170 LEU B O 1
ATOM 5307 N N . LYS B 1 119 ? 59.474 -51.394 16.701 1.00 42.40 171 LYS B N 1
ATOM 5308 C CA . LYS B 1 119 ? 60.265 -51.023 17.852 1.00 42.56 171 LYS B CA 1
ATOM 5309 C C . LYS B 1 119 ? 61.055 -49.749 17.643 1.00 42.31 171 LYS B C 1
ATOM 5310 O O . LYS B 1 119 ? 61.284 -48.987 18.594 1.00 42.35 171 LYS B O 1
ATOM 5316 N N . THR B 1 120 ? 61.557 -49.565 16.423 1.00 41.63 172 THR B N 1
ATOM 5317 C CA . THR B 1 120 ? 62.291 -48.352 16.085 1.00 41.20 172 THR B CA 1
ATOM 5318 C C . THR B 1 120 ? 61.383 -47.135 16.293 1.00 38.78 172 THR B C 1
ATOM 5319 O O . THR B 1 120 ? 61.798 -46.127 16.870 1.00 39.34 172 THR B O 1
ATOM 5323 N N . VAL B 1 121 ? 60.145 -47.230 15.795 1.00 38.06 173 VAL B N 1
ATOM 5324 C CA . VAL B 1 121 ? 59.152 -46.145 15.903 1.00 35.94 173 VAL B CA 1
ATOM 5325 C C . VAL B 1 121 ? 58.742 -45.826 17.358 1.00 35.71 173 VAL B C 1
ATOM 5326 O O . VAL B 1 121 ? 58.744 -44.646 17.811 1.00 35.71 173 VAL B O 1
ATOM 5330 N N . LEU B 1 122 ? 58.373 -46.861 18.102 1.00 36.93 174 LEU B N 1
ATOM 5331 C CA . LEU B 1 122 ? 57.907 -46.639 19.479 1.00 36.03 174 LEU B CA 1
ATOM 5332 C C . LEU B 1 122 ? 59.023 -46.100 20.309 1.00 35.11 174 LEU B C 1
ATOM 5333 O O . LEU B 1 122 ? 58.814 -45.161 21.044 1.00 33.76 174 LEU B O 1
ATOM 5338 N N . SER B 1 123 ? 60.235 -46.644 20.202 1.00 35.67 175 SER B N 1
ATOM 5339 C CA . SER B 1 123 ? 61.317 -46.044 21.021 1.00 36.36 175 SER B CA 1
ATOM 5340 C C . SER B 1 123 ? 61.689 -44.632 20.587 1.00 36.20 175 SER B C 1
ATOM 5341 O O . SER B 1 123 ? 62.061 -43.826 21.418 1.00 36.05 175 SER B O 1
ATOM 5344 N N . THR B 1 124 ? 61.559 -44.312 19.301 1.00 37.45 176 THR B N 1
ATOM 5345 C CA . THR B 1 124 ? 61.709 -42.894 18.860 1.00 36.81 176 THR B CA 1
ATOM 5346 C C . THR B 1 124 ? 60.680 -41.963 19.547 1.00 35.99 176 THR B C 1
ATOM 5347 O O . THR B 1 124 ? 61.040 -40.862 20.014 1.00 35.03 176 THR B O 1
ATOM 5351 N N . VAL B 1 125 ? 59.415 -42.394 19.598 1.00 34.50 177 VAL B N 1
ATOM 5352 C CA . VAL B 1 125 ? 58.365 -41.618 20.295 1.00 34.91 177 VAL B CA 1
ATOM 5353 C C . VAL B 1 125 ? 58.788 -41.395 21.757 1.00 34.53 177 VAL B C 1
ATOM 5354 O O . VAL B 1 125 ? 58.866 -40.263 22.239 1.00 34.16 177 VAL B O 1
ATOM 5358 N N . ILE B 1 126 ? 59.115 -42.485 22.431 1.00 34.05 178 ILE B N 1
ATOM 5359 C CA . ILE B 1 126 ? 59.515 -42.452 23.857 1.00 34.94 178 ILE B CA 1
ATOM 5360 C C . ILE B 1 126 ? 60.715 -41.539 24.153 1.00 35.31 178 ILE B C 1
ATOM 5361 O O . ILE B 1 126 ? 60.759 -40.866 25.185 1.00 36.48 178 ILE B O 1
ATOM 5366 N N . LYS B 1 127 ? 61.694 -41.552 23.267 1.00 36.13 179 LYS B N 1
ATOM 5367 C CA . LYS B 1 127 ? 62.913 -40.754 23.433 1.00 38.73 179 LYS B CA 1
ATOM 5368 C C . LYS B 1 127 ? 62.757 -39.327 22.890 1.00 38.79 179 LYS B C 1
ATOM 5369 O O . LYS B 1 127 ? 63.697 -38.519 22.938 1.00 39.54 179 LYS B O 1
ATOM 5375 N N . ASN B 1 128 ? 61.561 -39.005 22.405 1.00 38.24 180 ASN B N 1
ATOM 5376 C CA . ASN B 1 128 ? 61.246 -37.634 21.996 1.00 37.19 180 ASN B CA 1
ATOM 5377 C C . ASN B 1 128 ? 60.051 -37.013 22.706 1.00 37.23 180 ASN B C 1
ATOM 5378 O O . ASN B 1 128 ? 59.207 -36.369 22.075 1.00 36.72 180 ASN B O 1
ATOM 5383 N N . MET B 1 129 ? 59.975 -37.233 24.016 1.00 37.94 181 MET B N 1
ATOM 5384 C CA . MET B 1 129 ? 58.991 -36.598 24.872 1.00 40.83 181 MET B CA 1
ATOM 5385 C C . MET B 1 129 ? 57.567 -37.157 24.700 1.00 38.71 181 MET B C 1
ATOM 5386 O O . MET B 1 129 ? 56.612 -36.530 25.169 1.00 38.91 181 MET B O 1
ATOM 5391 N N . GLY B 1 130 ? 57.432 -38.331 24.072 1.00 36.59 182 GLY B N 1
ATOM 5392 C CA . GLY B 1 130 ? 56.123 -38.899 23.809 1.00 34.62 182 GLY B CA 1
ATOM 5393 C C . GLY B 1 130 ? 55.884 -40.214 24.516 1.00 34.54 182 GLY B C 1
ATOM 5394 O O . GLY B 1 130 ? 56.760 -40.711 25.186 1.00 35.34 182 GLY B O 1
ATOM 5395 N N . SER B 1 131 ? 54.692 -40.794 24.338 1.00 33.89 183 SER B N 1
ATOM 5396 C CA . SER B 1 131 ? 54.392 -42.132 24.822 1.00 31.93 183 SER B CA 1
ATOM 5397 C C . SER B 1 131 ? 53.224 -42.699 24.023 1.00 31.39 183 SER B C 1
ATOM 5398 O O . SER B 1 131 ? 52.349 -41.952 23.611 1.00 31.02 183 SER B O 1
ATOM 5401 N N . THR B 1 132 ? 53.183 -44.013 23.831 1.00 30.16 184 THR B N 1
ATOM 5402 C CA . THR B 1 132 ? 51.976 -44.649 23.296 1.00 30.63 184 THR B CA 1
ATOM 5403 C C . THR B 1 132 ? 51.293 -45.575 24.356 1.00 31.43 184 THR B C 1
ATOM 5404 O O . THR B 1 132 ? 50.293 -46.254 24.077 1.00 31.88 184 THR B O 1
ATOM 5408 N N . LEU B 1 133 ? 51.829 -45.581 25.567 1.00 31.17 185 LEU B N 1
ATOM 5409 C CA . LEU B 1 133 ? 51.279 -46.403 26.638 1.00 30.76 185 LEU B CA 1
ATOM 5410 C C . LEU B 1 133 ? 49.846 -46.140 26.973 1.00 31.48 185 LEU B C 1
ATOM 5411 O O . LEU B 1 133 ? 49.502 -45.053 27.375 1.00 31.13 185 LEU B O 1
ATOM 5416 N N . GLY B 1 134 ? 49.018 -47.178 26.912 1.00 31.97 186 GLY B N 1
ATOM 5417 C CA . GLY B 1 134 ? 47.652 -47.053 27.360 1.00 32.27 186 GLY B CA 1
ATOM 5418 C C . GLY B 1 134 ? 46.770 -46.378 26.337 1.00 32.74 186 GLY B C 1
ATOM 5419 O O . GLY B 1 134 ? 45.567 -46.166 26.583 1.00 31.88 186 GLY B O 1
ATOM 5420 N N . ALA B 1 135 ? 47.330 -46.124 25.153 1.00 31.89 187 ALA B N 1
ATOM 5421 C CA . ALA B 1 135 ? 46.583 -45.448 24.115 1.00 31.50 187 ALA B CA 1
ATOM 5422 C C . ALA B 1 135 ? 45.472 -46.342 23.571 1.00 31.83 187 ALA B C 1
ATOM 5423 O O . ALA B 1 135 ? 44.427 -45.842 23.160 1.00 31.78 187 ALA B O 1
ATOM 5425 N N . CYS B 1 136 ? 45.692 -47.662 23.596 1.00 33.83 188 CYS B N 1
ATOM 5426 C CA . CYS B 1 136 ? 44.635 -48.666 23.419 1.00 35.00 188 CYS B CA 1
ATOM 5427 C C . CYS B 1 136 ? 44.684 -49.582 24.673 1.00 34.84 188 CYS B C 1
ATOM 5428 O O . CYS B 1 136 ? 45.472 -49.305 25.566 1.00 35.79 188 CYS B O 1
ATOM 5431 N N . GLY B 1 137 ? 43.909 -50.678 24.688 1.00 34.54 189 GLY B N 1
ATOM 5432 C CA . GLY B 1 137 ? 43.867 -51.647 25.803 1.00 32.86 189 GLY B CA 1
ATOM 5433 C C . GLY B 1 137 ? 42.771 -51.373 26.822 1.00 33.02 189 GLY B C 1
ATOM 5434 O O . GLY B 1 137 ? 42.062 -50.334 26.737 1.00 31.98 189 GLY B O 1
ATOM 5435 N N . ASP B 1 138 ? 42.640 -52.281 27.803 1.00 32.78 190 ASP B N 1
ATOM 5436 C CA . ASP B 1 138 ? 41.630 -52.199 28.857 1.00 32.57 190 ASP B CA 1
ATOM 5437 C C . ASP B 1 138 ? 42.195 -51.317 29.984 1.00 32.62 190 ASP B C 1
ATOM 5438 O O . ASP B 1 138 ? 42.467 -51.780 31.109 1.00 32.48 190 ASP B O 1
ATOM 5443 N N . LEU B 1 139 ? 42.277 -50.034 29.686 1.00 31.95 191 LEU B N 1
ATOM 5444 C CA . LEU B 1 139 ? 43.064 -49.087 30.453 1.00 31.97 191 LEU B CA 1
ATOM 5445 C C . LEU B 1 139 ? 42.392 -47.718 30.285 1.00 31.02 191 LEU B C 1
ATOM 5446 O O . LEU B 1 139 ? 41.569 -47.539 29.374 1.00 30.65 191 LEU B O 1
ATOM 5451 N N . ASN B 1 140 ? 42.814 -46.756 31.115 1.00 28.30 192 ASN B N 1
ATOM 5452 C CA . ASN B 1 140 ? 42.454 -45.373 30.943 1.00 28.43 192 ASN B CA 1
ATOM 5453 C C . ASN B 1 140 ? 43.039 -44.809 29.657 1.00 28.34 192 ASN B C 1
ATOM 5454 O O . ASN B 1 140 ? 44.264 -44.842 29.453 1.00 28.99 192 ASN B O 1
ATOM 5459 N N . ARG B 1 141 ? 42.151 -44.297 28.794 1.00 28.15 193 ARG B N 1
ATOM 5460 C CA . ARG B 1 141 ? 42.511 -43.701 27.515 1.00 28.26 193 ARG B CA 1
ATOM 5461 C C . ARG B 1 141 ? 42.967 -42.244 27.707 1.00 28.20 193 ARG B C 1
ATOM 5462 O O . ARG B 1 141 ? 43.138 -41.756 28.843 1.00 26.48 193 ARG B O 1
ATOM 5470 N N . ASN B 1 142 ? 43.221 -41.571 26.586 1.00 27.45 194 ASN B N 1
ATOM 5471 C CA . ASN B 1 142 ? 43.719 -40.204 26.628 1.00 28.05 194 ASN B CA 1
ATOM 5472 C C . ASN B 1 142 ? 42.690 -39.351 27.304 1.00 27.31 194 ASN B C 1
ATOM 5473 O O . ASN B 1 142 ? 41.498 -39.398 26.978 1.00 27.10 194 ASN B O 1
ATOM 5478 N N . VAL B 1 143 ? 43.143 -38.675 28.342 1.00 28.13 195 VAL B N 1
ATOM 5479 C CA . VAL B 1 143 ? 42.337 -37.700 29.089 1.00 27.47 195 VAL B CA 1
ATOM 5480 C C . VAL B 1 143 ? 42.202 -36.372 28.332 1.00 27.65 195 VAL B C 1
ATOM 5481 O O . VAL B 1 143 ? 43.186 -35.672 28.031 1.00 26.30 195 VAL B O 1
ATOM 5485 N N . LEU B 1 144 ? 40.951 -36.049 27.990 1.00 27.92 196 LEU B N 1
ATOM 5486 C CA . LEU B 1 144 ? 40.600 -34.772 27.304 1.00 26.55 196 LEU B CA 1
ATOM 5487 C C . LEU B 1 144 ? 40.626 -33.559 28.221 1.00 26.41 196 LEU B C 1
ATOM 5488 O O . LEU B 1 144 ? 40.319 -33.648 29.394 1.00 27.42 196 LEU B O 1
ATOM 5493 N N . ALA B 1 145 ? 40.985 -32.410 27.667 1.00 25.79 197 ALA B N 1
ATOM 5494 C CA . ALA B 1 145 ? 40.830 -31.139 28.369 1.00 26.91 197 ALA B CA 1
ATOM 5495 C C . ALA B 1 145 ? 40.730 -30.051 27.315 1.00 26.61 197 ALA B C 1
ATOM 5496 O O . ALA B 1 145 ? 40.954 -30.326 26.138 1.00 28.13 197 ALA B O 1
ATOM 5498 N N . PRO B 1 146 ? 40.371 -28.812 27.725 1.00 28.31 198 PRO B N 1
ATOM 5499 C CA . PRO B 1 146 ? 40.192 -27.723 26.726 1.00 27.51 198 PRO B CA 1
ATOM 5500 C C . PRO B 1 146 ? 41.509 -27.577 25.988 1.00 28.19 198 PRO B C 1
ATOM 5501 O O . PRO B 1 146 ? 42.572 -27.547 26.625 1.00 30.35 198 PRO B O 1
ATOM 5505 N N . ALA B 1 147 ? 41.464 -27.640 24.663 1.00 27.21 199 ALA B N 1
ATOM 5506 C CA . ALA B 1 147 ? 42.701 -27.602 23.861 1.00 28.64 199 ALA B CA 1
ATOM 5507 C C . ALA B 1 147 ? 43.317 -26.225 23.803 1.00 28.42 199 ALA B C 1
ATOM 5508 O O . ALA B 1 147 ? 44.521 -26.092 23.518 1.00 31.56 199 ALA B O 1
ATOM 5510 N N . ALA B 1 148 ? 42.516 -25.191 24.020 1.00 28.05 200 ALA B N 1
ATOM 5511 C CA . ALA B 1 148 ? 43.029 -23.822 23.847 1.00 27.76 200 ALA B CA 1
ATOM 5512 C C . ALA B 1 148 ? 44.014 -23.429 24.954 1.00 27.73 200 ALA B C 1
ATOM 5513 O O . ALA B 1 148 ? 43.710 -23.574 26.151 1.00 27.30 200 ALA B O 1
ATOM 5515 N N . PRO B 1 149 ? 45.166 -22.849 24.558 1.00 28.76 201 PRO B N 1
ATOM 5516 C CA . PRO B 1 149 ? 46.180 -22.456 25.563 1.00 29.44 201 PRO B CA 1
ATOM 5517 C C . PRO B 1 149 ? 45.872 -21.114 26.228 1.00 31.47 201 PRO B C 1
ATOM 5518 O O . PRO B 1 149 ? 46.705 -20.221 26.165 1.00 32.61 201 PRO B O 1
ATOM 5522 N N . TYR B 1 150 ? 44.685 -20.974 26.818 1.00 31.44 202 TYR B N 1
ATOM 5523 C CA . TYR B 1 150 ? 44.317 -19.781 27.581 1.00 34.88 202 TYR B CA 1
ATOM 5524 C C . TYR B 1 150 ? 45.002 -19.812 28.935 1.00 35.71 202 TYR B C 1
ATOM 5525 O O . TYR B 1 150 ? 45.230 -20.894 29.504 1.00 36.07 202 TYR B O 1
ATOM 5534 N N . VAL B 1 151 ? 45.312 -18.634 29.468 1.00 37.32 203 VAL B N 1
ATOM 5535 C CA . VAL B 1 151 ? 45.848 -18.545 30.809 1.00 37.91 203 VAL B CA 1
ATOM 5536 C C . VAL B 1 151 ? 44.728 -18.369 31.858 1.00 39.14 203 VAL B C 1
ATOM 5537 O O . VAL B 1 151 ? 44.996 -18.215 33.046 1.00 42.45 203 VAL B O 1
ATOM 5541 N N . LYS B 1 152 ? 43.480 -18.385 31.439 1.00 38.80 204 LYS B N 1
ATOM 5542 C CA . LYS B 1 152 ? 42.369 -18.282 32.376 1.00 40.45 204 LYS B CA 1
ATOM 5543 C C . LYS B 1 152 ? 42.547 -19.352 33.449 1.00 40.22 204 LYS B C 1
ATOM 5544 O O . LYS B 1 152 ? 42.914 -20.470 33.132 1.00 38.81 204 LYS B O 1
ATOM 5550 N N . LYS B 1 153 ? 42.329 -18.992 34.714 1.00 40.27 205 LYS B N 1
ATOM 5551 C CA . LYS B 1 153 ? 42.600 -19.903 35.810 1.00 40.59 205 LYS B CA 1
ATOM 5552 C C . LYS B 1 153 ? 41.911 -21.251 35.648 1.00 39.10 205 LYS B C 1
ATOM 5553 O O . LYS B 1 153 ? 42.499 -22.269 35.971 1.00 38.74 205 LYS B O 1
ATOM 5559 N N . ASP B 1 154 ? 40.647 -21.265 35.216 1.00 38.56 206 ASP B N 1
ATOM 5560 C CA . ASP B 1 154 ? 39.885 -22.528 35.243 1.00 38.93 206 ASP B CA 1
ATOM 5561 C C . ASP B 1 154 ? 40.222 -23.424 34.069 1.00 36.80 206 ASP B C 1
ATOM 5562 O O . ASP B 1 154 ? 40.045 -24.620 34.129 1.00 36.57 206 ASP B O 1
ATOM 5567 N N . ILE B 1 155 ? 40.765 -22.822 33.024 1.00 35.49 207 ILE B N 1
ATOM 5568 C CA . ILE B 1 155 ? 41.211 -23.537 31.859 1.00 34.34 207 ILE B CA 1
ATOM 5569 C C . ILE B 1 155 ? 42.525 -24.230 32.211 1.00 34.07 207 ILE B C 1
ATOM 5570 O O . ILE B 1 155 ? 42.666 -25.438 31.988 1.00 32.05 207 ILE B O 1
ATOM 5575 N N . LEU B 1 156 ? 43.469 -23.466 32.771 1.00 32.96 208 LEU B N 1
ATOM 5576 C CA . LEU B 1 156 ? 44.727 -24.046 33.249 1.00 32.88 208 LEU B CA 1
ATOM 5577 C C . LEU B 1 156 ? 44.556 -25.153 34.281 1.00 32.46 208 LEU B C 1
ATOM 5578 O O . LEU B 1 156 ? 45.238 -26.181 34.198 1.00 33.73 208 LEU B O 1
ATOM 5583 N N . PHE B 1 157 ? 43.678 -24.932 35.255 1.00 32.75 209 PHE B N 1
ATOM 5584 C CA . PHE B 1 157 ? 43.293 -25.940 36.246 1.00 33.31 209 PHE B CA 1
ATOM 5585 C C . PHE B 1 157 ? 42.676 -27.200 35.618 1.00 32.71 209 PHE B C 1
ATOM 5586 O O . PHE B 1 157 ? 43.013 -28.326 36.011 1.00 32.69 209 PHE B O 1
ATOM 5594 N N . ALA B 1 158 ? 41.726 -27.007 34.704 1.00 31.45 210 ALA B N 1
ATOM 5595 C CA . ALA B 1 158 ? 41.192 -28.138 33.935 1.00 30.90 210 ALA B CA 1
ATOM 5596 C C . ALA B 1 158 ? 42.328 -28.964 33.288 1.00 30.89 210 ALA B C 1
ATOM 5597 O O . ALA B 1 158 ? 42.377 -30.213 33.399 1.00 31.24 210 ALA B O 1
ATOM 5599 N N . GLN B 1 159 ? 43.239 -28.265 32.608 1.00 30.32 211 GLN B N 1
ATOM 5600 C CA . GLN B 1 159 ? 44.390 -28.912 31.968 1.00 29.21 211 GLN B CA 1
ATOM 5601 C C . GLN B 1 159 ? 45.322 -29.675 32.920 1.00 29.59 211 GLN B C 1
ATOM 5602 O O . GLN B 1 159 ? 45.688 -30.808 32.638 1.00 29.39 211 GLN B O 1
ATOM 5608 N N . GLN B 1 160 ? 45.732 -29.058 34.018 1.00 29.53 212 GLN B N 1
ATOM 5609 C CA . GLN B 1 160 ? 46.559 -29.727 35.017 1.00 30.37 212 GLN B CA 1
ATOM 5610 C C . GLN B 1 160 ? 45.829 -30.894 35.661 1.00 30.13 212 GLN B C 1
ATOM 5611 O O . GLN B 1 160 ? 46.442 -31.894 35.989 1.00 30.12 212 GLN B O 1
ATOM 5617 N N . THR B 1 161 ? 44.525 -30.767 35.842 1.00 29.32 213 THR B N 1
ATOM 5618 C CA . THR B 1 161 ? 43.776 -31.820 36.483 1.00 29.80 213 THR B CA 1
ATOM 5619 C C . THR B 1 161 ? 43.768 -33.035 35.558 1.00 29.56 213 THR B C 1
ATOM 5620 O O . THR B 1 161 ? 43.915 -34.169 36.003 1.00 29.13 213 THR B O 1
ATOM 5624 N N . ALA B 1 162 ? 43.642 -32.776 34.260 1.00 28.80 214 ALA B N 1
ATOM 5625 C CA . ALA B 1 162 ? 43.645 -33.842 33.273 1.00 29.39 214 ALA B CA 1
ATOM 5626 C C . ALA B 1 162 ? 45.012 -34.525 33.226 1.00 28.90 214 ALA B C 1
ATOM 5627 O O . ALA B 1 162 ? 45.115 -35.745 33.212 1.00 29.64 214 ALA B O 1
ATOM 5629 N N . GLU B 1 163 ? 46.075 -33.742 33.208 1.00 29.34 215 GLU B N 1
ATOM 5630 C CA . GLU B 1 163 ? 47.412 -34.325 33.309 1.00 29.89 215 GLU B CA 1
ATOM 5631 C C . GLU B 1 163 ? 47.615 -35.197 34.553 1.00 29.92 215 GLU B C 1
ATOM 5632 O O . GLU B 1 163 ? 48.186 -36.282 34.470 1.00 30.97 215 GLU B O 1
ATOM 5638 N N . ASN B 1 164 ? 47.133 -34.729 35.703 1.00 30.16 216 ASN B N 1
ATOM 5639 C CA . ASN B 1 164 ? 47.204 -35.493 36.957 1.00 30.21 216 ASN B CA 1
ATOM 5640 C C . ASN B 1 164 ? 46.424 -36.802 36.920 1.00 30.00 216 ASN B C 1
ATOM 5641 O O . ASN B 1 164 ? 46.878 -37.818 37.434 1.00 32.01 216 ASN B O 1
ATOM 5646 N N . ILE B 1 165 ? 45.236 -36.777 36.336 1.00 29.33 217 ILE B N 1
ATOM 5647 C CA . ILE B 1 165 ? 44.437 -37.995 36.207 1.00 29.52 217 ILE B CA 1
ATOM 5648 C C . ILE B 1 165 ? 45.141 -38.983 35.235 1.00 28.22 217 ILE B C 1
ATOM 5649 O O . ILE B 1 165 ? 45.245 -40.165 35.514 1.00 29.47 217 ILE B O 1
ATOM 5654 N N . ALA B 1 166 ? 45.619 -38.499 34.092 1.00 27.76 218 ALA B N 1
ATOM 5655 C CA . ALA B 1 166 ? 46.355 -39.378 33.151 1.00 26.66 218 ALA B CA 1
ATOM 5656 C C . ALA B 1 166 ? 47.541 -40.072 33.872 1.00 27.98 218 ALA B C 1
ATOM 5657 O O . ALA B 1 166 ? 47.767 -41.297 33.706 1.00 29.19 218 ALA B O 1
ATOM 5659 N N . ALA B 1 167 ? 48.296 -39.300 34.658 1.00 27.77 219 ALA B N 1
ATOM 5660 C CA . ALA B 1 167 ? 49.466 -39.845 35.373 1.00 29.55 219 ALA B CA 1
ATOM 5661 C C . ALA B 1 167 ? 48.998 -40.852 36.394 1.00 30.43 219 ALA B C 1
ATOM 5662 O O . ALA B 1 167 ? 49.569 -41.907 36.511 1.00 30.79 219 ALA B O 1
ATOM 5664 N N . LEU B 1 168 ? 47.985 -40.476 37.182 1.00 31.42 220 LEU B N 1
ATOM 5665 C CA . LEU B 1 168 ? 47.405 -41.373 38.177 1.00 32.33 220 LEU B CA 1
ATOM 5666 C C . LEU B 1 168 ? 47.111 -42.753 37.578 1.00 32.44 220 LEU B C 1
ATOM 5667 O O . LEU B 1 168 ? 47.439 -43.787 38.175 1.00 33.56 220 LEU B O 1
ATOM 5672 N N . LEU B 1 169 ? 46.478 -42.762 36.404 1.00 30.03 221 LEU B N 1
ATOM 5673 C CA . LEU B 1 169 ? 45.987 -43.992 35.806 1.00 29.54 221 LEU B CA 1
ATOM 5674 C C . LEU B 1 169 ? 46.937 -44.589 34.758 1.00 30.39 221 LEU B C 1
ATOM 5675 O O . LEU B 1 169 ? 46.513 -45.326 33.852 1.00 30.25 221 LEU B O 1
ATOM 5680 N N . THR B 1 170 ? 48.210 -44.197 34.831 1.00 30.30 222 THR B N 1
ATOM 5681 C CA . THR B 1 170 ? 49.231 -44.728 33.922 1.00 30.23 222 THR B CA 1
ATOM 5682 C C . THR B 1 170 ? 49.642 -46.066 34.534 1.00 29.39 222 THR B C 1
ATOM 5683 O O . THR B 1 170 ? 49.872 -46.120 35.730 1.00 29.05 222 THR B O 1
ATOM 5687 N N . PRO B 1 171 ? 49.722 -47.141 33.729 1.00 29.41 223 PRO B N 1
ATOM 5688 C CA . PRO B 1 171 ? 50.226 -48.443 34.210 1.00 29.98 223 PRO B CA 1
ATOM 5689 C C . PRO B 1 171 ? 51.620 -48.352 34.835 1.00 31.83 223 PRO B C 1
ATOM 5690 O O . PRO B 1 171 ? 52.495 -47.667 34.310 1.00 32.04 223 PRO B O 1
ATOM 5694 N N . GLN B 1 172 ? 51.844 -49.092 35.910 1.00 33.29 224 GLN B N 1
ATOM 5695 C CA . GLN B 1 172 ? 53.062 -48.904 36.697 1.00 33.30 224 GLN B CA 1
ATOM 5696 C C . GLN B 1 172 ? 54.010 -50.097 36.568 1.00 34.24 224 GLN B C 1
ATOM 5697 O O . GLN B 1 172 ? 55.102 -50.059 37.114 1.00 35.07 224 GLN B O 1
ATOM 5703 N N . SER B 1 173 ? 53.625 -51.130 35.817 1.00 33.94 225 SER B N 1
ATOM 5704 C CA . SER B 1 173 ? 54.295 -52.446 35.928 1.00 35.16 225 SER B CA 1
ATOM 5705 C C . SER B 1 173 ? 55.727 -52.348 35.432 1.00 35.73 225 SER B C 1
ATOM 5706 O O . SER B 1 173 ? 56.528 -53.204 35.746 1.00 36.10 225 SER B O 1
ATOM 5709 N N . GLY B 1 174 ? 55.988 -51.394 34.526 1.00 33.69 226 GLY B N 1
ATOM 5710 C CA . GLY B 1 174 ? 57.315 -51.303 33.874 1.00 34.74 226 GLY B CA 1
ATOM 5711 C C . GLY B 1 174 ? 57.467 -52.052 32.534 1.00 35.17 226 GLY B C 1
ATOM 5712 O O . GLY B 1 174 ? 58.508 -51.961 31.880 1.00 35.35 226 GLY B O 1
ATOM 5713 N N . ALA B 1 175 ? 56.417 -52.755 32.103 1.00 35.85 227 ALA B N 1
ATOM 5714 C CA . ALA B 1 175 ? 56.476 -53.610 30.898 1.00 36.55 227 ALA B CA 1
ATOM 5715 C C . ALA B 1 175 ? 56.730 -52.787 29.624 1.00 34.86 227 ALA B C 1
ATOM 5716 O O . ALA B 1 175 ? 57.473 -53.192 28.739 1.00 34.58 227 ALA B O 1
ATOM 5718 N N . TYR B 1 176 ? 56.082 -51.644 29.539 1.00 34.23 228 TYR B N 1
ATOM 5719 C CA . TYR B 1 176 ? 56.237 -50.760 28.382 1.00 33.67 228 TYR B CA 1
ATOM 5720 C C . TYR B 1 176 ? 57.713 -50.460 28.115 1.00 35.16 228 TYR B C 1
ATOM 5721 O O . TYR B 1 176 ? 58.194 -50.736 27.026 1.00 37.07 228 TYR B O 1
ATOM 5730 N N . TYR B 1 177 ? 58.450 -49.922 29.090 1.00 37.08 229 TYR B N 1
ATOM 5731 C CA . TYR B 1 177 ? 59.868 -49.585 28.852 1.00 38.27 229 TYR B CA 1
ATOM 5732 C C . TYR B 1 177 ? 60.748 -50.829 28.686 1.00 40.24 229 TYR B C 1
ATOM 5733 O O . TYR B 1 177 ? 61.793 -50.788 28.031 1.00 39.96 229 TYR B O 1
ATOM 5742 N N . ASP B 1 178 ? 60.307 -51.941 29.255 1.00 41.42 230 ASP B N 1
ATOM 5743 C CA . ASP B 1 178 ? 60.985 -53.223 29.060 1.00 43.36 230 ASP B CA 1
ATOM 5744 C C . ASP B 1 178 ? 61.002 -53.656 27.595 1.00 42.26 230 ASP B C 1
ATOM 5745 O O . ASP B 1 178 ? 62.061 -54.017 27.062 1.00 41.25 230 ASP B O 1
ATOM 5750 N N . LEU B 1 179 ? 59.823 -53.637 26.967 1.00 39.77 231 LEU B N 1
ATOM 5751 C CA . LEU B 1 179 ? 59.681 -54.065 25.584 1.00 40.21 231 LEU B CA 1
ATOM 5752 C C . LEU B 1 179 ? 60.331 -53.077 24.597 1.00 39.27 231 LEU B C 1
ATOM 5753 O O . LEU B 1 179 ? 61.102 -53.480 23.728 1.00 40.05 231 LEU B O 1
ATOM 5758 N N . TRP B 1 180 ? 60.040 -51.792 24.742 1.00 37.97 232 TRP B N 1
ATOM 5759 C CA . TRP B 1 180 ? 60.401 -50.842 23.685 1.00 38.66 232 TRP B CA 1
ATOM 5760 C C . TRP B 1 180 ? 61.730 -50.113 23.860 1.00 39.72 232 TRP B C 1
ATOM 5761 O O . TRP B 1 180 ? 62.315 -49.639 22.885 1.00 39.66 232 TRP B O 1
ATOM 5772 N N . VAL B 1 181 ? 62.218 -50.008 25.082 1.00 40.09 233 VAL B N 1
ATOM 5773 C CA . VAL B 1 181 ? 63.488 -49.345 25.260 1.00 42.39 233 VAL B CA 1
ATOM 5774 C C . VAL B 1 181 ? 64.433 -50.199 26.103 1.00 45.75 233 VAL B C 1
ATOM 5775 O O . VAL B 1 181 ? 65.322 -49.690 26.762 1.00 45.23 233 VAL B O 1
ATOM 5779 N N . ASP B 1 182 ? 64.188 -51.509 26.086 1.00 49.92 234 ASP B N 1
ATOM 5780 C CA . ASP B 1 182 ? 65.067 -52.510 26.700 1.00 54.93 234 ASP B CA 1
ATOM 5781 C C . ASP B 1 182 ? 65.287 -52.245 28.191 1.00 56.34 234 ASP B C 1
ATOM 5782 O O . ASP B 1 182 ? 66.325 -52.607 28.753 1.00 57.96 234 ASP B O 1
ATOM 5787 N N . GLY B 1 183 ? 64.317 -51.587 28.809 1.00 57.40 235 GLY B N 1
ATOM 5788 C CA . GLY B 1 183 ? 64.368 -51.260 30.224 1.00 59.25 235 GLY B CA 1
ATOM 5789 C C . GLY B 1 183 ? 65.221 -50.064 30.606 1.00 60.65 235 GLY B C 1
ATOM 5790 O O . GLY B 1 183 ? 65.491 -49.872 31.789 1.00 61.19 235 GLY B O 1
ATOM 5791 N N . GLU B 1 184 ? 65.655 -49.262 29.631 1.00 61.81 236 GLU B N 1
ATOM 5792 C CA . GLU B 1 184 ? 66.409 -48.042 29.951 1.00 63.71 236 GLU B CA 1
ATOM 5793 C C . GLU B 1 184 ? 65.566 -47.026 30.721 1.00 63.63 236 GLU B C 1
ATOM 5794 O O . GLU B 1 184 ? 64.372 -47.238 30.963 1.00 63.06 236 GLU B O 1
ATOM 5800 N N . LYS B 1 185 ? 66.203 -45.941 31.142 1.00 64.87 237 LYS B N 1
ATOM 5801 C CA . LYS B 1 185 ? 65.504 -44.889 31.870 1.00 64.83 237 LYS B CA 1
ATOM 5802 C C . LYS B 1 185 ? 65.319 -43.677 30.959 1.00 64.79 237 LYS B C 1
ATOM 5803 O O . LYS B 1 185 ? 66.274 -43.190 30.333 1.00 64.83 237 LYS B O 1
ATOM 5805 N N . ILE B 1 186 ? 64.084 -43.194 30.896 1.00 64.38 238 ILE B N 1
ATOM 5806 C CA . ILE B 1 186 ? 63.754 -42.009 30.109 1.00 63.98 238 ILE B CA 1
ATOM 5807 C C . ILE B 1 186 ? 63.491 -40.826 31.056 1.00 64.80 238 ILE B C 1
ATOM 5808 O O . ILE B 1 186 ? 62.845 -40.987 32.091 1.00 64.94 238 ILE B O 1
ATOM 5813 N N . MET B 1 187 ? 64.007 -39.653 30.699 1.00 66.10 239 MET B N 1
ATOM 5814 C CA . MET B 1 187 ? 64.016 -38.485 31.584 1.00 67.27 239 MET B CA 1
ATOM 5815 C C . MET B 1 187 ? 62.681 -38.169 32.287 1.00 67.32 239 MET B C 1
ATOM 5816 O O . MET B 1 187 ? 62.467 -38.591 33.437 1.00 68.77 239 MET B O 1
ATOM 5818 N N . SER B 1 188 ? 61.805 -37.420 31.626 1.00 66.07 240 SER B N 1
ATOM 5819 C CA . SER B 1 188 ? 60.481 -37.096 32.189 1.00 65.41 240 SER B CA 1
ATOM 5820 C C . SER B 1 188 ? 60.435 -36.165 33.435 1.00 64.45 240 SER B C 1
ATOM 5821 O O . SER B 1 188 ? 61.185 -36.336 34.408 1.00 64.66 240 SER B O 1
ATOM 5824 N N . ALA B 1 189 ? 59.511 -35.206 33.396 1.00 62.89 241 ALA B N 1
ATOM 5825 C CA . ALA B 1 189 ? 59.283 -34.283 34.515 1.00 61.84 241 ALA B CA 1
ATOM 5826 C C . ALA B 1 189 ? 58.765 -35.009 35.759 1.00 60.99 241 ALA B C 1
ATOM 5827 O O . ALA B 1 189 ? 58.106 -36.066 35.674 1.00 60.23 241 ALA B O 1
ATOM 5829 N N . GLU B 1 190 ? 59.102 -34.458 36.917 1.00 59.45 242 GLU B N 1
ATOM 5830 C CA . GLU B 1 190 ? 58.653 -35.036 38.166 1.00 58.23 242 GLU B CA 1
ATOM 5831 C C . GLU B 1 190 ? 57.126 -34.930 38.213 1.00 55.64 242 GLU B C 1
ATOM 5832 O O . GLU B 1 190 ? 56.550 -33.864 37.944 1.00 55.60 242 GLU B O 1
ATOM 5834 N N . GLU B 1 191 ? 56.481 -36.062 38.475 1.00 52.11 243 GLU B N 1
ATOM 5835 C CA . GLU B 1 191 ? 55.051 -36.083 38.722 1.00 47.94 243 GLU B CA 1
ATOM 5836 C C . GLU B 1 191 ? 54.745 -35.274 39.985 1.00 46.30 243 GLU B C 1
ATOM 5837 O O . GLU B 1 191 ? 55.529 -35.303 40.922 1.00 46.62 243 GLU B O 1
ATOM 5843 N N . PRO B 1 192 ? 53.628 -34.517 39.991 1.00 43.97 244 PRO B N 1
ATOM 5844 C CA . PRO B 1 192 ? 53.234 -33.742 41.168 1.00 42.85 244 PRO B CA 1
ATOM 5845 C C . PRO B 1 192 ? 53.007 -34.644 42.375 1.00 42.89 244 PRO B C 1
ATOM 5846 O O . PRO B 1 192 ? 52.384 -35.707 42.257 1.00 41.76 244 PRO B O 1
ATOM 5850 N N . PRO B 1 193 ? 53.538 -34.239 43.540 1.00 42.84 245 PRO B N 1
ATOM 5851 C CA . PRO B 1 193 ? 53.369 -35.003 44.753 1.00 42.84 245 PRO B CA 1
ATOM 5852 C C . PRO B 1 193 ? 51.909 -35.347 45.050 1.00 41.84 245 PRO B C 1
ATOM 5853 O O . PRO B 1 193 ? 51.658 -36.429 45.542 1.00 42.43 245 PRO B O 1
ATOM 5857 N N . GLU B 1 194 ? 50.948 -34.491 44.708 1.00 40.76 246 GLU B N 1
ATOM 5858 C CA . GLU B 1 194 ? 49.556 -34.870 44.937 1.00 41.22 246 GLU B CA 1
ATOM 5859 C C . GLU B 1 194 ? 49.141 -36.151 44.188 1.00 39.19 246 GLU B C 1
ATOM 5860 O O . GLU B 1 194 ? 48.283 -36.922 44.664 1.00 38.35 246 GLU B O 1
ATOM 5866 N N . VAL B 1 195 ? 49.759 -36.387 43.025 1.00 37.25 247 VAL B N 1
ATOM 5867 C CA . VAL B 1 195 ? 49.460 -37.575 42.243 1.00 35.84 247 VAL B CA 1
ATOM 5868 C C . VAL B 1 195 ? 49.997 -38.837 42.915 1.00 36.43 247 VAL B C 1
ATOM 5869 O O . VAL B 1 195 ? 49.280 -39.846 42.995 1.00 35.94 247 VAL B O 1
ATOM 5873 N N . THR B 1 196 ? 51.244 -38.775 43.405 1.00 36.79 248 THR B N 1
ATOM 5874 C CA . THR B 1 196 ? 51.924 -39.940 43.960 1.00 37.23 248 THR B CA 1
ATOM 5875 C C . THR B 1 196 ? 51.183 -40.359 45.216 1.00 38.09 248 THR B C 1
ATOM 5876 O O . THR B 1 196 ? 50.863 -41.518 45.429 1.00 38.32 248 THR B O 1
ATOM 5880 N N . LYS B 1 197 ? 50.905 -39.364 46.039 1.00 38.68 249 LYS B N 1
ATOM 5881 C CA . LYS B 1 197 ? 50.188 -39.511 47.285 1.00 39.56 249 LYS B CA 1
ATOM 5882 C C . LYS B 1 197 ? 48.829 -40.216 47.090 1.00 37.88 249 LYS B C 1
ATOM 5883 O O . LYS B 1 197 ? 48.503 -41.193 47.795 1.00 37.01 249 LYS B O 1
ATOM 5889 N N . ALA B 1 198 ? 48.015 -39.659 46.197 1.00 35.98 250 ALA B N 1
ATOM 5890 C CA . ALA B 1 198 ? 46.711 -40.233 45.883 1.00 36.85 250 ALA B CA 1
ATOM 5891 C C . ALA B 1 198 ? 46.814 -41.671 45.338 1.00 37.77 250 ALA B C 1
ATOM 5892 O O . ALA B 1 198 ? 46.117 -42.560 45.814 1.00 38.55 250 ALA B O 1
ATOM 5894 N N . ARG B 1 199 ? 47.676 -41.919 44.347 1.00 37.33 251 ARG B N 1
ATOM 5895 C CA . ARG B 1 199 ? 47.864 -43.299 43.881 1.00 36.66 251 ARG B CA 1
ATOM 5896 C C . ARG B 1 199 ? 48.206 -44.222 45.063 1.00 39.04 251 ARG B C 1
ATOM 5897 O O . ARG B 1 199 ? 47.678 -45.332 45.195 1.00 38.51 251 ARG B O 1
ATOM 5905 N N . ASN B 1 200 ? 49.103 -43.761 45.925 1.00 41.43 252 ASN B N 1
ATOM 5906 C CA . ASN B 1 200 ? 49.574 -44.581 47.018 1.00 43.42 252 ASN B CA 1
ATOM 5907 C C . ASN B 1 200 ? 48.531 -44.833 48.100 1.00 44.50 252 ASN B C 1
ATOM 5908 O O . ASN B 1 200 ? 48.653 -45.781 48.880 1.00 46.07 252 ASN B O 1
ATOM 5913 N N . ASP B 1 201 ? 47.508 -43.996 48.159 1.00 43.13 253 ASP B N 1
ATOM 5914 C CA . ASP B 1 201 ? 46.590 -44.067 49.293 1.00 45.24 253 ASP B CA 1
ATOM 5915 C C . ASP B 1 201 ? 45.780 -45.365 49.261 1.00 44.47 253 ASP B C 1
ATOM 5916 O O . ASP B 1 201 ? 45.163 -45.685 48.244 1.00 43.14 253 ASP B O 1
ATOM 5921 N N . ASN B 1 202 ? 45.852 -46.137 50.355 1.00 45.23 254 ASN B N 1
ATOM 5922 C CA . ASN B 1 202 ? 45.032 -47.330 50.534 1.00 44.71 254 ASN B CA 1
ATOM 5923 C C . ASN B 1 202 ? 44.086 -47.284 51.727 1.00 46.75 254 ASN B C 1
ATOM 5924 O O . ASN B 1 202 ? 43.606 -48.326 52.169 1.00 47.50 254 ASN B O 1
ATOM 5929 N N . SER B 1 203 ? 43.783 -46.070 52.193 1.00 47.33 255 SER B N 1
ATOM 5930 C CA . SER B 1 203 ? 42.813 -45.800 53.280 1.00 48.67 255 SER B CA 1
ATOM 5931 C C . SER B 1 203 ? 41.493 -46.545 53.138 1.00 48.88 255 SER B C 1
ATOM 5932 O O . SER B 1 203 ? 40.862 -46.881 54.121 1.00 49.20 255 SER B O 1
ATOM 5935 N N . HIS B 1 204 ? 41.041 -46.732 51.898 1.00 47.72 256 HIS B N 1
ATOM 5936 C CA . HIS B 1 204 ? 39.714 -47.295 51.666 1.00 47.69 256 HIS B CA 1
ATOM 5937 C C . HIS B 1 204 ? 39.732 -48.557 50.815 1.00 46.83 256 HIS B C 1
ATOM 5938 O O . HIS B 1 204 ? 38.731 -48.885 50.181 1.00 47.56 256 HIS B O 1
ATOM 5945 N N . GLY B 1 205 ? 40.861 -49.263 50.812 1.00 45.34 257 GLY B N 1
ATOM 5946 C CA . GLY B 1 205 ? 40.936 -50.596 50.214 1.00 44.28 257 GLY B CA 1
ATOM 5947 C C . GLY B 1 205 ? 40.760 -50.570 48.697 1.00 42.70 257 GLY B C 1
ATOM 5948 O O . GLY B 1 205 ? 40.239 -51.524 48.109 1.00 41.37 257 GLY B O 1
ATOM 5949 N N . THR B 1 206 ? 41.177 -49.451 48.091 1.00 41.54 258 THR B N 1
ATOM 5950 C CA . THR B 1 206 ? 41.169 -49.229 46.662 1.00 40.05 258 THR B CA 1
ATOM 5951 C C . THR B 1 206 ? 42.285 -49.969 45.928 1.00 40.73 258 THR B C 1
ATOM 5952 O O . THR B 1 206 ? 42.149 -50.272 44.738 1.00 39.92 258 THR B O 1
ATOM 5956 N N . ASN B 1 207 ? 43.392 -50.242 46.625 1.00 41.45 259 ASN B N 1
ATOM 5957 C CA . ASN B 1 207 ? 44.651 -50.631 45.969 1.00 41.23 259 ASN B CA 1
ATOM 5958 C C . ASN B 1 207 ? 44.995 -52.101 46.166 1.00 43.35 259 ASN B C 1
ATOM 5959 O O . ASN B 1 207 ? 44.450 -52.764 47.058 1.00 42.44 259 ASN B O 1
ATOM 5964 N N . PHE B 1 208 ? 45.930 -52.591 45.351 1.00 43.96 260 PHE B N 1
ATOM 5965 C CA . PHE B 1 208 ? 46.514 -53.909 45.580 1.00 46.90 260 PHE B CA 1
ATOM 5966 C C . PHE B 1 208 ? 47.897 -53.721 46.129 1.00 48.24 260 PHE B C 1
ATOM 5967 O O . PHE B 1 208 ? 48.805 -53.341 45.406 1.00 47.36 260 PHE B O 1
ATOM 5975 N N . PRO B 1 209 ? 48.030 -53.878 47.447 1.00 51.40 261 PRO B N 1
ATOM 5976 C CA . PRO B 1 209 ? 49.293 -53.932 48.156 1.00 52.34 261 PRO B CA 1
ATOM 5977 C C . PRO B 1 209 ? 50.375 -54.743 47.444 1.00 51.79 261 PRO B C 1
ATOM 5978 O O . PRO B 1 209 ? 50.195 -55.938 47.173 1.00 53.08 261 PRO B O 1
ATOM 5982 N N . ASP B 1 210 ? 51.496 -54.092 47.165 1.00 50.01 262 ASP B N 1
ATOM 5983 C CA . ASP B 1 210 ? 52.699 -54.797 46.736 1.00 49.83 262 ASP B CA 1
ATOM 5984 C C . ASP B 1 210 ? 52.588 -55.385 45.331 1.00 47.87 262 ASP B C 1
ATOM 5985 O O . ASP B 1 210 ? 53.512 -56.032 44.856 1.00 48.58 262 ASP B O 1
ATOM 5990 N N . SER B 1 211 ? 51.493 -55.078 44.638 1.00 45.48 263 SER B N 1
ATOM 5991 C CA . SER B 1 211 ? 51.357 -55.439 43.238 1.00 42.53 263 SER B CA 1
ATOM 5992 C C . SER B 1 211 ? 52.144 -54.479 42.343 1.00 40.36 263 SER B C 1
ATOM 5993 O O . SER B 1 211 ? 52.256 -53.289 42.654 1.00 39.23 263 SER B O 1
ATOM 5996 N N . PRO B 1 212 ? 52.684 -54.996 41.222 1.00 39.28 264 PRO B N 1
ATOM 5997 C CA . PRO B 1 212 ? 53.236 -54.129 40.186 1.00 37.20 264 PRO B CA 1
ATOM 5998 C C . PRO B 1 212 ? 52.226 -53.174 39.603 1.00 35.54 264 PRO B C 1
ATOM 5999 O O . PRO B 1 212 ? 52.632 -52.182 39.015 1.00 33.56 264 PRO B O 1
ATOM 6003 N N . GLU B 1 213 ? 50.936 -53.463 39.769 1.00 35.24 265 GLU B N 1
ATOM 6004 C CA . GLU B 1 213 ? 49.881 -52.500 39.418 1.00 34.97 265 GLU B CA 1
ATOM 6005 C C . GLU B 1 213 ? 48.956 -52.251 40.613 1.00 36.22 265 GLU B C 1
ATOM 6006 O O . GLU B 1 213 ? 47.956 -52.953 40.788 1.00 36.29 265 GLU B O 1
ATOM 6012 N N . PRO B 1 214 ? 49.287 -51.250 41.450 1.00 36.67 266 PRO B N 1
ATOM 6013 C CA . PRO B 1 214 ? 48.528 -50.989 42.695 1.00 37.28 266 PRO B CA 1
ATOM 6014 C C . PRO B 1 214 ? 47.066 -50.566 42.417 1.00 37.20 266 PRO B C 1
ATOM 6015 O O . PRO B 1 214 ? 46.185 -50.861 43.196 1.00 37.57 266 PRO B O 1
ATOM 6019 N N . ILE B 1 215 ? 46.816 -49.901 41.297 1.00 36.00 267 ILE B N 1
ATOM 6020 C CA . ILE B 1 215 ? 45.438 -49.559 40.914 1.00 36.39 267 ILE B CA 1
ATOM 6021 C C . ILE B 1 215 ? 44.849 -50.594 39.949 1.00 36.02 267 ILE B C 1
ATOM 6022 O O . ILE B 1 215 ? 43.770 -51.123 40.191 1.00 37.15 267 ILE B O 1
ATOM 6027 N N . TYR B 1 216 ? 45.582 -50.942 38.901 1.00 35.24 268 TYR B N 1
ATOM 6028 C CA . TYR B 1 216 ? 45.019 -51.821 37.877 1.00 34.70 268 TYR B CA 1
ATOM 6029 C C . TYR B 1 216 ? 44.939 -53.283 38.282 1.00 35.15 268 TYR B C 1
ATOM 6030 O O . TYR B 1 216 ? 44.042 -54.000 37.830 1.00 36.08 268 TYR B O 1
ATOM 6039 N N . GLY B 1 217 ? 45.882 -53.729 39.114 1.00 34.13 269 GLY B N 1
ATOM 6040 C CA . GLY B 1 217 ? 46.023 -55.133 39.444 1.00 34.12 269 GLY B CA 1
ATOM 6041 C C . GLY B 1 217 ? 46.409 -55.936 38.230 1.00 34.72 269 GLY B C 1
ATOM 6042 O O . GLY B 1 217 ? 46.674 -55.376 37.165 1.00 34.25 269 GLY B O 1
ATOM 6043 N N . THR B 1 218 ? 46.376 -57.257 38.384 1.00 34.19 270 THR B N 1
ATOM 6044 C CA . THR B 1 218 ? 46.638 -58.213 37.311 1.00 35.88 270 THR B CA 1
ATOM 6045 C C . THR B 1 218 ? 45.732 -58.123 36.067 1.00 35.23 270 THR B C 1
ATOM 6046 O O . THR B 1 218 ? 46.211 -58.321 34.950 1.00 34.85 270 THR B O 1
ATOM 6050 N N . GLN B 1 219 ? 44.445 -57.835 36.268 1.00 34.83 271 GLN B N 1
ATOM 6051 C CA . GLN B 1 219 ? 43.438 -57.936 35.204 1.00 35.15 271 GLN B CA 1
ATOM 6052 C C . GLN B 1 219 ? 43.117 -56.604 34.580 1.00 35.02 271 GLN B C 1
ATOM 6053 O O . GLN B 1 219 ? 42.257 -56.532 33.693 1.00 35.07 271 GLN B O 1
ATOM 6059 N N . TYR B 1 220 ? 43.779 -55.547 35.044 1.00 35.02 272 TYR B N 1
ATOM 6060 C CA . TYR B 1 220 ? 43.528 -54.190 34.538 1.00 34.35 272 TYR B CA 1
ATOM 6061 C C . TYR B 1 220 ? 42.025 -53.928 34.636 1.00 35.43 272 TYR B C 1
ATOM 6062 O O . TYR B 1 220 ? 41.378 -54.475 35.548 1.00 37.12 272 TYR B O 1
ATOM 6071 N N . LEU B 1 221 ? 41.458 -53.131 33.732 1.00 34.72 273 LEU B N 1
ATOM 6072 C CA . LEU B 1 221 ? 40.021 -52.861 33.744 1.00 34.54 273 LEU B CA 1
ATOM 6073 C C . LEU B 1 221 ? 39.253 -53.885 32.877 1.00 34.73 273 LEU B C 1
ATOM 6074 O O . LEU B 1 221 ? 39.862 -54.629 32.101 1.00 35.48 273 LEU B O 1
ATOM 6079 N N . PRO B 1 222 ? 37.922 -53.977 33.049 1.00 34.32 274 PRO B N 1
ATOM 6080 C CA . PRO B 1 222 ? 37.110 -54.801 32.141 1.00 35.28 274 PRO B CA 1
ATOM 6081 C C . PRO B 1 222 ? 37.110 -54.329 30.667 1.00 35.87 274 PRO B C 1
ATOM 6082 O O . PRO B 1 222 ? 36.740 -55.100 29.776 1.00 37.64 274 PRO B O 1
ATOM 6086 N N . ARG B 1 223 ? 37.557 -53.102 30.408 1.00 35.69 275 ARG B N 1
ATOM 6087 C CA . ARG B 1 223 ? 37.447 -52.482 29.067 1.00 34.53 275 ARG B CA 1
ATOM 6088 C C . ARG B 1 223 ? 38.111 -51.119 29.149 1.00 34.15 275 ARG B C 1
ATOM 6089 O O . ARG B 1 223 ? 38.390 -50.627 30.270 1.00 33.51 275 ARG B O 1
ATOM 6097 N N . LYS B 1 224 ? 38.304 -50.485 27.981 1.00 32.62 276 LYS B N 1
ATOM 6098 C CA . LYS B 1 224 ? 38.770 -49.101 27.869 1.00 30.69 276 LYS B CA 1
ATOM 6099 C C . LYS B 1 224 ? 37.954 -48.178 28.755 1.00 30.25 276 LYS B C 1
ATOM 6100 O O . LYS B 1 224 ? 36.771 -48.435 28.999 1.00 32.01 276 LYS B O 1
ATOM 6106 N N . PHE B 1 225 ? 38.569 -47.081 29.193 1.00 29.62 277 PHE B N 1
ATOM 6107 C CA . PHE B 1 225 ? 37.990 -46.180 30.166 1.00 28.72 277 PHE B CA 1
ATOM 6108 C C . PHE B 1 225 ? 38.362 -44.753 29.761 1.00 28.45 277 PHE B C 1
ATOM 6109 O O . PHE B 1 225 ? 39.542 -44.450 29.564 1.00 28.76 277 PHE B O 1
ATOM 6117 N N . LYS B 1 226 ? 37.366 -43.875 29.668 1.00 28.09 278 LYS B N 1
ATOM 6118 C CA . LYS B 1 226 ? 37.535 -42.580 29.057 1.00 27.96 278 LYS B CA 1
ATOM 6119 C C . LYS B 1 226 ? 37.078 -41.438 29.974 1.00 27.29 278 LYS B C 1
ATOM 6120 O O . LYS B 1 226 ? 35.951 -41.445 30.495 1.00 27.86 278 LYS B O 1
ATOM 6126 N N . VAL B 1 227 ? 37.969 -40.472 30.174 1.00 27.78 279 VAL B N 1
ATOM 6127 C CA . VAL B 1 227 ? 37.736 -39.308 31.070 1.00 27.50 279 VAL B CA 1
ATOM 6128 C C . VAL B 1 227 ? 37.931 -37.990 30.270 1.00 28.88 279 VAL B C 1
ATOM 6129 O O . VAL B 1 227 ? 38.860 -37.866 29.463 1.00 29.23 279 VAL B O 1
ATOM 6133 N N . ALA B 1 228 ? 37.070 -37.006 30.520 1.00 28.88 280 ALA B N 1
ATOM 6134 C CA . ALA B 1 228 ? 37.206 -35.709 29.926 1.00 28.10 280 ALA B CA 1
ATOM 6135 C C . ALA B 1 228 ? 37.117 -34.659 31.024 1.00 28.55 280 ALA B C 1
ATOM 6136 O O . ALA B 1 228 ? 36.266 -34.768 31.903 1.00 29.86 280 ALA B O 1
ATOM 6138 N N . VAL B 1 229 ? 38.029 -33.686 31.009 1.00 28.51 281 VAL B N 1
ATOM 6139 C CA . VAL B 1 229 ? 38.018 -32.567 31.964 1.00 28.47 281 VAL B CA 1
ATOM 6140 C C . VAL B 1 229 ? 37.758 -31.229 31.236 1.00 29.04 281 VAL B C 1
ATOM 6141 O O . VAL B 1 229 ? 38.286 -30.986 30.153 1.00 29.89 281 VAL B O 1
ATOM 6145 N N . THR B 1 230 ? 36.934 -30.361 31.795 1.00 30.02 282 THR B N 1
ATOM 6146 C CA . THR B 1 230 ? 36.729 -29.080 31.134 1.00 30.40 282 THR B CA 1
ATOM 6147 C C . THR B 1 230 ? 36.378 -28.001 32.146 1.00 30.51 282 THR B C 1
ATOM 6148 O O . THR B 1 230 ? 36.330 -28.258 33.331 1.00 31.49 282 THR B O 1
ATOM 6152 N N . ALA B 1 231 ? 36.169 -26.785 31.687 1.00 29.95 283 ALA B N 1
ATOM 6153 C CA . ALA B 1 231 ? 35.689 -25.763 32.596 1.00 30.80 283 ALA B CA 1
ATOM 6154 C C . ALA B 1 231 ? 34.221 -25.529 32.273 1.00 31.21 283 ALA B C 1
ATOM 6155 O O . ALA B 1 231 ? 33.790 -25.719 31.115 1.00 31.44 283 ALA B O 1
ATOM 6157 N N . ALA B 1 232 ? 33.458 -25.122 33.288 1.00 32.37 284 ALA B N 1
ATOM 6158 C CA . ALA B 1 232 ? 32.017 -24.832 33.159 1.00 33.00 284 ALA B CA 1
ATOM 6159 C C . ALA B 1 232 ? 31.718 -24.108 31.830 1.00 34.34 284 ALA B C 1
ATOM 6160 O O . ALA B 1 232 ? 32.374 -23.116 31.484 1.00 33.61 284 ALA B O 1
ATOM 6162 N N . GLY B 1 233 ? 30.754 -24.619 31.067 1.00 34.14 285 GLY B N 1
ATOM 6163 C CA . GLY B 1 233 ? 30.370 -23.948 29.828 1.00 34.08 285 GLY B CA 1
ATOM 6164 C C . GLY B 1 233 ? 31.108 -24.417 28.571 1.00 34.67 285 GLY B C 1
ATOM 6165 O O . GLY B 1 233 ? 30.555 -24.317 27.477 1.00 35.25 285 GLY B O 1
ATOM 6166 N N . ASP B 1 234 ? 32.358 -24.883 28.684 1.00 33.00 286 ASP B N 1
ATOM 6167 C CA . ASP B 1 234 ? 33.090 -25.298 27.465 1.00 30.99 286 ASP B CA 1
ATOM 6168 C C . ASP B 1 234 ? 32.923 -26.802 27.145 1.00 30.05 286 ASP B C 1
ATOM 6169 O O . ASP B 1 234 ? 33.543 -27.654 27.787 1.00 28.79 286 ASP B O 1
ATOM 6174 N N . ASN B 1 235 ? 32.105 -27.134 26.142 1.00 28.09 287 ASN B N 1
ATOM 6175 C CA . ASN B 1 235 ? 31.967 -28.521 25.737 1.00 28.62 287 ASN B CA 1
ATOM 6176 C C . ASN B 1 235 ? 32.693 -28.924 24.479 1.00 28.03 287 ASN B C 1
ATOM 6177 O O . ASN B 1 235 ? 32.203 -29.748 23.728 1.00 30.68 287 ASN B O 1
ATOM 6182 N N . SER B 1 236 ? 33.868 -28.372 24.238 1.00 29.04 288 SER B N 1
ATOM 6183 C CA . SER B 1 236 ? 34.709 -28.892 23.181 1.00 30.07 288 SER B CA 1
ATOM 6184 C C . SER B 1 236 ? 35.001 -30.381 23.419 1.00 30.41 288 SER B C 1
ATOM 6185 O O . SER B 1 236 ? 35.202 -31.133 22.458 1.00 32.09 288 SER B O 1
ATOM 6188 N N . VAL B 1 237 ? 35.011 -30.820 24.681 1.00 28.20 289 VAL B N 1
ATOM 6189 C CA . VAL B 1 237 ? 35.451 -32.185 24.980 1.00 26.82 289 VAL B CA 1
ATOM 6190 C C . VAL B 1 237 ? 34.347 -33.266 24.768 1.00 28.09 289 VAL B C 1
ATOM 6191 O O . VAL B 1 237 ? 34.611 -34.456 24.874 1.00 26.18 289 VAL B O 1
ATOM 6195 N N . ASP B 1 238 ? 33.132 -32.848 24.390 1.00 29.02 290 ASP B N 1
ATOM 6196 C CA . ASP B 1 238 ? 31.999 -33.806 24.260 1.00 29.30 290 ASP B CA 1
ATOM 6197 C C . ASP B 1 238 ? 31.791 -34.619 25.545 1.00 29.69 290 ASP B C 1
ATOM 6198 O O . ASP B 1 238 ? 31.703 -35.863 25.539 1.00 28.54 290 ASP B O 1
ATOM 6203 N N . ILE B 1 239 ? 31.639 -33.861 26.643 1.00 28.18 291 ILE B N 1
ATOM 6204 C CA . ILE B 1 239 ? 31.772 -34.361 27.994 1.00 29.87 291 ILE B CA 1
ATOM 6205 C C . ILE B 1 239 ? 30.783 -35.478 28.335 1.00 31.41 291 ILE B C 1
ATOM 6206 O O . ILE B 1 239 ? 31.126 -36.433 29.055 1.00 32.86 291 ILE B O 1
ATOM 6211 N N . LEU B 1 240 ? 29.557 -35.389 27.806 1.00 31.16 292 LEU B N 1
ATOM 6212 C CA . LEU B 1 240 ? 28.542 -36.343 28.198 1.00 31.28 292 LEU B CA 1
ATOM 6213 C C . LEU B 1 240 ? 28.801 -37.763 27.685 1.00 30.38 292 LEU B C 1
ATOM 6214 O O . LEU B 1 240 ? 28.134 -38.704 28.108 1.00 29.60 292 LEU B O 1
ATOM 6219 N N . THR B 1 241 ? 29.740 -37.928 26.764 1.00 29.47 293 THR B N 1
ATOM 6220 C CA . THR B 1 241 ? 29.974 -39.245 26.143 1.00 28.49 293 THR B CA 1
ATOM 6221 C C . THR B 1 241 ? 30.980 -40.132 26.913 1.00 30.05 293 THR B C 1
ATOM 6222 O O . THR B 1 241 ? 31.171 -41.315 26.560 1.00 29.91 293 THR B O 1
ATOM 6226 N N . ASN B 1 242 ? 31.636 -39.571 27.927 1.00 29.93 294 ASN B N 1
ATOM 6227 C CA . ASN B 1 242 ? 32.789 -40.241 28.532 1.00 29.35 294 ASN B CA 1
ATOM 6228 C C . ASN B 1 242 ? 32.406 -41.063 29.753 1.00 31.15 294 ASN B C 1
ATOM 6229 O O . ASN B 1 242 ? 31.398 -40.789 30.365 1.00 32.42 294 ASN B O 1
ATOM 6234 N N . ASP B 1 243 ? 33.261 -42.004 30.164 1.00 29.83 295 ASP B N 1
ATOM 6235 C CA . ASP B 1 243 ? 33.025 -42.720 31.419 1.00 32.30 295 ASP B CA 1
ATOM 6236 C C . ASP B 1 243 ? 32.953 -41.736 32.589 1.00 30.50 295 ASP B C 1
ATOM 6237 O O . ASP B 1 243 ? 32.086 -41.834 33.443 1.00 31.85 295 ASP B O 1
ATOM 6242 N N . ILE B 1 244 ? 33.872 -40.788 32.626 1.00 29.31 296 ILE B N 1
ATOM 6243 C CA . ILE B 1 244 ? 33.822 -39.739 33.624 1.00 28.49 296 ILE B CA 1
ATOM 6244 C C . ILE B 1 244 ? 33.966 -38.376 32.980 1.00 29.74 296 ILE B C 1
ATOM 6245 O O . ILE B 1 244 ? 34.889 -38.145 32.188 1.00 29.49 296 ILE B O 1
ATOM 6250 N N . GLY B 1 245 ? 33.101 -37.450 33.374 1.00 31.83 297 GLY B N 1
ATOM 6251 C CA . GLY B 1 245 ? 33.188 -36.040 32.928 1.00 30.97 297 GLY B CA 1
ATOM 6252 C C . GLY B 1 245 ? 33.532 -35.168 34.127 1.00 32.62 297 GLY B C 1
ATOM 6253 O O . GLY B 1 245 ? 32.879 -35.258 35.180 1.00 34.91 297 GLY B O 1
ATOM 6254 N N . VAL B 1 246 ? 34.616 -34.405 34.032 1.00 32.23 298 VAL B N 1
ATOM 6255 C CA . VAL B 1 246 ? 35.054 -33.556 35.148 1.00 31.61 298 VAL B CA 1
ATOM 6256 C C . VAL B 1 246 ? 34.959 -32.068 34.785 1.00 32.07 298 VAL B C 1
ATOM 6257 O O . VAL B 1 246 ? 35.538 -31.618 33.779 1.00 31.36 298 VAL B O 1
ATOM 6261 N N . VAL B 1 247 ? 34.233 -31.303 35.601 1.00 32.16 299 VAL B N 1
ATOM 6262 C CA . VAL B 1 247 ? 33.981 -29.898 35.279 1.00 32.73 299 VAL B CA 1
ATOM 6263 C C . VAL B 1 247 ? 34.493 -29.005 36.408 1.00 33.75 299 VAL B C 1
ATOM 6264 O O . VAL B 1 247 ? 34.022 -29.102 37.546 1.00 34.69 299 VAL B O 1
ATOM 6268 N N . VAL B 1 248 ? 35.485 -28.172 36.101 1.00 33.91 300 VAL B N 1
ATOM 6269 C CA . VAL B 1 248 ? 35.993 -27.188 37.068 1.00 34.94 300 VAL B CA 1
ATOM 6270 C C . VAL B 1 248 ? 34.893 -26.201 37.418 1.00 36.34 300 VAL B C 1
ATOM 6271 O O . VAL B 1 248 ? 34.325 -25.560 36.532 1.00 35.99 300 VAL B O 1
ATOM 6275 N N . VAL B 1 249 ? 34.606 -26.107 38.711 1.00 39.09 301 VAL B N 1
ATOM 6276 C CA . VAL B 1 249 ? 33.703 -25.104 39.290 1.00 41.26 301 VAL B CA 1
ATOM 6277 C C . VAL B 1 249 ? 34.515 -24.017 39.999 1.00 42.22 301 VAL B C 1
ATOM 6278 O O . VAL B 1 249 ? 35.415 -24.309 40.793 1.00 41.80 301 VAL B O 1
ATOM 6282 N N . SER B 1 250 ? 34.182 -22.763 39.688 1.00 44.41 302 SER B N 1
ATOM 6283 C CA . SER B 1 250 ? 34.812 -21.564 40.285 1.00 47.47 302 SER B CA 1
ATOM 6284 C C . SER B 1 250 ? 33.752 -20.847 41.148 1.00 49.09 302 SER B C 1
ATOM 6285 O O . SER B 1 250 ? 32.589 -20.806 40.763 1.00 48.57 302 SER B O 1
ATOM 6288 N N . ASP B 1 251 ? 34.111 -20.185 42.238 1.00 52.94 303 ASP B N 1
ATOM 6289 C CA . ASP B 1 251 ? 34.347 -18.732 42.335 1.00 56.44 303 ASP B CA 1
ATOM 6290 C C . ASP B 1 251 ? 33.657 -17.762 41.386 1.00 56.95 303 ASP B C 1
ATOM 6291 O O . ASP B 1 251 ? 33.850 -17.803 40.162 1.00 56.29 303 ASP B O 1
ATOM 6296 N N . ASP B 1 252 ? 32.855 -16.880 41.991 1.00 58.77 304 ASP B N 1
ATOM 6297 C CA . ASP B 1 252 ? 32.414 -15.657 41.337 1.00 60.54 304 ASP B CA 1
ATOM 6298 C C . ASP B 1 252 ? 33.632 -14.886 40.829 1.00 60.00 304 ASP B C 1
ATOM 6299 O O . ASP B 1 252 ? 33.612 -14.333 39.722 1.00 60.21 304 ASP B O 1
ATOM 6304 N N . ALA B 1 253 ? 34.696 -14.886 41.631 1.00 60.04 305 ALA B N 1
ATOM 6305 C CA . ALA B 1 253 ? 35.955 -14.222 41.292 1.00 59.28 305 ALA B CA 1
ATOM 6306 C C . ALA B 1 253 ? 36.816 -15.004 40.278 1.00 58.26 305 ALA B C 1
ATOM 6307 O O . ALA B 1 253 ? 37.929 -14.567 39.925 1.00 58.79 305 ALA B O 1
ATOM 6309 N N . GLY B 1 254 ? 36.316 -16.157 39.819 1.00 55.76 306 GLY B N 1
ATOM 6310 C CA . GLY B 1 254 ? 37.016 -16.963 38.807 1.00 52.17 306 GLY B CA 1
ATOM 6311 C C . GLY B 1 254 ? 38.063 -17.923 39.349 1.00 50.21 306 GLY B C 1
ATOM 6312 O O . GLY B 1 254 ? 38.797 -18.529 38.575 1.00 49.37 306 GLY B O 1
ATOM 6313 N N . GLU B 1 255 ? 38.106 -18.089 40.675 1.00 49.26 307 GLU B N 1
ATOM 6314 C CA . GLU B 1 255 ? 38.989 -19.043 41.365 1.00 47.87 307 GLU B CA 1
ATOM 6315 C C . GLU B 1 255 ? 38.339 -20.421 41.492 1.00 46.34 307 GLU B C 1
ATOM 6316 O O . GLU B 1 255 ? 37.241 -20.538 42.056 1.00 46.93 307 GLU B O 1
ATOM 6322 N N . PRO B 1 256 ? 39.018 -21.475 40.995 1.00 44.86 308 PRO B N 1
ATOM 6323 C CA . PRO B 1 256 ? 38.522 -22.849 41.060 1.00 43.37 308 PRO B CA 1
ATOM 6324 C C . PRO B 1 256 ? 38.298 -23.331 42.485 1.00 43.93 308 PRO B C 1
ATOM 6325 O O . PRO B 1 256 ? 39.172 -23.194 43.343 1.00 44.15 308 PRO B O 1
ATOM 6329 N N . ILE B 1 257 ? 37.125 -23.889 42.740 1.00 43.03 309 ILE B N 1
ATOM 6330 C CA . ILE B 1 257 ? 36.872 -24.391 44.066 1.00 43.05 309 ILE B CA 1
ATOM 6331 C C . ILE B 1 257 ? 36.687 -25.908 44.149 1.00 42.35 309 ILE B C 1
ATOM 6332 O O . ILE B 1 257 ? 36.871 -26.498 45.219 1.00 42.34 309 ILE B O 1
ATOM 6337 N N . GLY B 1 258 ? 36.382 -26.534 43.021 1.00 40.41 310 GLY B N 1
ATOM 6338 C CA . GLY B 1 258 ? 36.131 -27.957 43.012 1.00 39.72 310 GLY B CA 1
ATOM 6339 C C . GLY B 1 258 ? 35.600 -28.391 41.684 1.00 39.73 310 GLY B C 1
ATOM 6340 O O . GLY B 1 258 ? 35.745 -27.671 40.668 1.00 40.08 310 GLY B O 1
ATOM 6341 N N . PHE B 1 259 ? 34.989 -29.575 41.667 1.00 38.75 311 PHE B N 1
ATOM 6342 C CA . PHE B 1 259 ? 34.568 -30.202 40.414 1.00 36.32 311 PHE B CA 1
ATOM 6343 C C . PHE B 1 259 ? 33.200 -30.812 40.513 1.00 36.20 311 PHE B C 1
ATOM 6344 O O . PHE B 1 259 ? 32.912 -31.543 41.444 1.00 38.78 311 PHE B O 1
ATOM 6352 N N . ASN B 1 260 ? 32.375 -30.570 39.521 1.00 35.88 312 ASN B N 1
ATOM 6353 C CA . ASN B 1 260 ? 31.263 -31.458 39.260 1.00 36.62 312 ASN B CA 1
ATOM 6354 C C . ASN B 1 260 ? 31.753 -32.683 38.500 1.00 35.93 312 ASN B C 1
ATOM 6355 O O . ASN B 1 260 ? 32.712 -32.608 37.714 1.00 35.62 312 ASN B O 1
ATOM 6360 N N . ILE B 1 261 ? 31.072 -33.802 38.717 1.00 35.90 313 ILE B N 1
ATOM 6361 C CA . ILE B 1 261 ? 31.407 -35.051 38.072 1.00 34.57 313 ILE B CA 1
ATOM 6362 C C . ILE B 1 261 ? 30.166 -35.669 37.443 1.00 35.18 313 ILE B C 1
ATOM 6363 O O . ILE B 1 261 ? 29.119 -35.769 38.092 1.00 36.68 313 ILE B O 1
ATOM 6368 N N . TYR B 1 262 ? 30.289 -36.080 36.181 1.00 34.60 314 TYR B N 1
ATOM 6369 C CA . TYR B 1 262 ? 29.317 -36.956 35.530 1.00 35.04 314 TYR B CA 1
ATOM 6370 C C . TYR B 1 262 ? 29.941 -38.347 35.382 1.00 35.03 314 TYR B C 1
ATOM 6371 O O . TYR B 1 262 ? 31.160 -38.466 35.255 1.00 34.46 314 TYR B O 1
ATOM 6380 N N . VAL B 1 263 ? 29.116 -39.389 35.337 1.00 34.44 315 VAL B N 1
ATOM 6381 C CA . VAL B 1 263 ? 29.611 -40.734 35.104 1.00 34.09 315 VAL B CA 1
ATOM 6382 C C . VAL B 1 263 ? 28.707 -41.512 34.159 1.00 34.88 315 VAL B C 1
ATOM 6383 O O . VAL B 1 263 ? 27.494 -41.279 34.114 1.00 36.84 315 VAL B O 1
ATOM 6387 N N . GLY B 1 264 ? 29.298 -42.440 33.417 1.00 33.36 316 GLY B N 1
ATOM 6388 C CA . GLY B 1 264 ? 28.530 -43.470 32.739 1.00 34.35 316 GLY B CA 1
ATOM 6389 C C . GLY B 1 264 ? 28.017 -43.140 31.349 1.00 34.05 316 GLY B C 1
ATOM 6390 O O . GLY B 1 264 ? 26.955 -43.636 30.951 1.00 33.93 316 GLY B O 1
ATOM 6391 N N . GLY B 1 265 ? 28.777 -42.340 30.593 1.00 32.72 317 GLY B N 1
ATOM 6392 C CA . GLY B 1 265 ? 28.465 -42.116 29.181 1.00 32.34 317 GLY B CA 1
ATOM 6393 C C . GLY B 1 265 ? 29.219 -43.091 28.300 1.00 34.26 317 GLY B C 1
ATOM 6394 O O . GLY B 1 265 ? 30.164 -43.780 28.759 1.00 33.66 317 GLY B O 1
ATOM 6395 N N . GLY B 1 266 ? 28.843 -43.163 27.028 1.00 33.70 318 GLY B N 1
ATOM 6396 C CA . GLY B 1 266 ? 29.570 -44.043 26.130 1.00 34.60 318 GLY B CA 1
ATOM 6397 C C . GLY B 1 266 ? 28.795 -44.185 24.853 1.00 35.69 318 GLY B C 1
ATOM 6398 O O . GLY B 1 266 ? 27.557 -44.061 24.855 1.00 37.19 318 GLY B O 1
ATOM 6399 N N . MET B 1 267 ? 29.491 -44.402 23.743 1.00 34.79 319 MET B N 1
ATOM 6400 C CA . MET B 1 267 ? 28.796 -44.328 22.462 1.00 32.87 319 MET B CA 1
ATOM 6401 C C . MET B 1 267 ? 28.493 -45.727 21.939 1.00 33.50 319 MET B C 1
ATOM 6402 O O . MET B 1 267 ? 27.534 -45.923 21.195 1.00 33.96 319 MET B O 1
ATOM 6407 N N . GLY B 1 268 ? 29.355 -46.679 22.259 1.00 33.12 320 GLY B N 1
ATOM 6408 C CA . GLY B 1 268 ? 29.441 -47.918 21.492 1.00 32.89 320 GLY B CA 1
ATOM 6409 C C . GLY B 1 268 ? 28.176 -48.746 21.510 1.00 34.78 320 GLY B C 1
ATOM 6410 O O . GLY B 1 268 ? 27.552 -48.913 22.556 1.00 34.14 320 GLY B O 1
ATOM 6411 N N . ARG B 1 269 ? 27.807 -49.289 20.353 1.00 33.53 321 ARG B N 1
ATOM 6412 C CA . ARG B 1 269 ? 26.691 -50.217 20.301 1.00 34.64 321 ARG B CA 1
ATOM 6413 C C . ARG B 1 269 ? 26.807 -51.103 19.063 1.00 35.10 321 ARG B C 1
ATOM 6414 O O . ARG B 1 269 ? 27.697 -50.926 18.232 1.00 34.30 321 ARG B O 1
ATOM 6422 N N . THR B 1 270 ? 25.875 -52.038 18.940 1.00 37.86 322 THR B N 1
ATOM 6423 C CA . THR B 1 270 ? 25.934 -53.114 17.966 1.00 38.68 322 THR B CA 1
ATOM 6424 C C . THR B 1 270 ? 24.581 -53.145 17.210 1.00 40.11 322 THR B C 1
ATOM 6425 O O . THR B 1 270 ? 23.525 -53.042 17.817 1.00 40.49 322 THR B O 1
ATOM 6429 N N . HIS B 1 271 ? 24.618 -53.242 15.884 1.00 40.41 323 HIS B N 1
ATOM 6430 C CA . HIS B 1 271 ? 23.401 -53.214 15.112 1.00 42.02 323 HIS B CA 1
ATOM 6431 C C . HIS B 1 271 ? 22.519 -54.364 15.499 1.00 44.61 323 HIS B C 1
ATOM 6432 O O . HIS B 1 271 ? 22.985 -55.507 15.677 1.00 44.78 323 HIS B O 1
ATOM 6439 N N . ARG B 1 272 ? 21.246 -54.052 15.696 1.00 46.13 324 ARG B N 1
ATOM 6440 C CA . ARG B 1 272 ? 20.219 -55.070 15.938 1.00 48.38 324 ARG B CA 1
ATOM 6441 C C . ARG B 1 272 ? 20.361 -55.763 17.304 1.00 48.99 324 ARG B C 1
ATOM 6442 O O . ARG B 1 272 ? 19.677 -56.754 17.576 1.00 50.87 324 ARG B O 1
ATOM 6446 N N . VAL B 1 273 ? 21.267 -55.273 18.144 1.00 47.53 325 VAL B N 1
ATOM 6447 C CA . VAL B 1 273 ? 21.409 -55.805 19.507 1.00 47.57 325 VAL B CA 1
ATOM 6448 C C . VAL B 1 273 ? 20.951 -54.701 20.437 1.00 47.50 325 VAL B C 1
ATOM 6449 O O . VAL B 1 273 ? 21.710 -53.777 20.756 1.00 47.24 325 VAL B O 1
ATOM 6453 N N . GLU B 1 274 ? 19.676 -54.764 20.807 1.00 47.65 326 GLU B N 1
ATOM 6454 C CA . GLU B 1 274 ? 18.998 -53.620 21.397 1.00 47.18 326 GLU B CA 1
ATOM 6455 C C . GLU B 1 274 ? 19.430 -53.330 22.813 1.00 45.59 326 GLU B C 1
ATOM 6456 O O . GLU B 1 274 ? 19.269 -52.213 23.311 1.00 43.98 326 GLU B O 1
ATOM 6459 N N . THR B 1 275 ? 19.992 -54.342 23.455 1.00 44.31 327 THR B N 1
ATOM 6460 C CA . THR B 1 275 ? 20.558 -54.178 24.781 1.00 43.13 327 THR B CA 1
ATOM 6461 C C . THR B 1 275 ? 21.941 -53.488 24.765 1.00 41.20 327 THR B C 1
ATOM 6462 O O . THR B 1 275 ? 22.593 -53.385 25.811 1.00 41.30 327 THR B O 1
ATOM 6466 N N . THR B 1 276 ? 22.393 -53.041 23.590 1.00 40.81 328 THR B N 1
ATOM 6467 C CA . THR B 1 276 ? 23.563 -52.158 23.482 1.00 39.67 328 THR B CA 1
ATOM 6468 C C . THR B 1 276 ? 23.127 -50.783 23.010 1.00 39.72 328 THR B C 1
ATOM 6469 O O . THR B 1 276 ? 22.265 -50.649 22.126 1.00 40.79 328 THR B O 1
ATOM 6473 N N . PHE B 1 277 ? 23.701 -49.750 23.607 1.00 38.82 329 PHE B N 1
ATOM 6474 C CA . PHE B 1 277 ? 23.209 -48.405 23.333 1.00 38.68 329 PHE B CA 1
ATOM 6475 C C . PHE B 1 277 ? 24.193 -47.327 23.728 1.00 37.21 329 PHE B C 1
ATOM 6476 O O . PHE B 1 277 ? 24.972 -47.522 24.690 1.00 35.63 329 PHE B O 1
ATOM 6484 N N . PRO B 1 278 ? 24.161 -46.176 22.983 1.00 36.33 330 PRO B N 1
ATOM 6485 C CA . PRO B 1 278 ? 24.866 -44.991 23.452 1.00 35.09 330 PRO B CA 1
ATOM 6486 C C . PRO B 1 278 ? 24.162 -44.503 24.711 1.00 35.54 330 PRO B C 1
ATOM 6487 O O . PRO B 1 278 ? 22.980 -44.758 24.877 1.00 35.07 330 PRO B O 1
ATOM 6491 N N . ARG B 1 279 ? 24.855 -43.711 25.522 1.00 35.04 331 ARG B N 1
ATOM 6492 C CA . ARG B 1 279 ? 24.322 -43.278 26.804 1.00 35.76 331 ARG B CA 1
ATOM 6493 C C . ARG B 1 279 ? 25.021 -42.007 27.190 1.00 35.15 331 ARG B C 1
ATOM 6494 O O . ARG B 1 279 ? 26.219 -41.839 26.894 1.00 35.34 331 ARG B O 1
ATOM 6502 N N . LEU B 1 280 ? 24.285 -41.071 27.792 1.00 36.40 332 LEU B N 1
ATOM 6503 C CA . LEU B 1 280 ? 24.869 -39.836 28.282 1.00 35.00 332 LEU B CA 1
ATOM 6504 C C . LEU B 1 280 ? 25.268 -40.024 29.736 1.00 35.34 332 LEU B C 1
ATOM 6505 O O . LEU B 1 280 ? 24.562 -40.694 30.501 1.00 35.66 332 LEU B O 1
ATOM 6510 N N . ALA B 1 281 ? 26.368 -39.399 30.142 1.00 34.13 333 ALA B N 1
ATOM 6511 C CA . ALA B 1 281 ? 26.838 -39.507 31.532 1.00 34.73 333 ALA B CA 1
ATOM 6512 C C . ALA B 1 281 ? 25.816 -38.871 32.450 1.00 36.29 333 ALA B C 1
ATOM 6513 O O . ALA B 1 281 ? 25.209 -37.896 32.083 1.00 35.94 333 ALA B O 1
ATOM 6515 N N . ASP B 1 282 ? 25.586 -39.473 33.621 1.00 39.09 334 ASP B N 1
ATOM 6516 C CA . ASP B 1 282 ? 24.722 -38.892 34.646 1.00 39.90 334 ASP B CA 1
ATOM 6517 C C . ASP B 1 282 ? 25.509 -37.911 35.519 1.00 39.70 334 ASP B C 1
ATOM 6518 O O . ASP B 1 282 ? 26.672 -38.146 35.800 1.00 38.50 334 ASP B O 1
ATOM 6523 N N . PRO B 1 283 ? 24.866 -36.814 35.958 1.00 40.46 335 PRO B N 1
ATOM 6524 C CA . PRO B 1 283 ? 25.447 -36.003 37.018 1.00 40.78 335 PRO B CA 1
ATOM 6525 C C . PRO B 1 283 ? 25.566 -36.784 38.325 1.00 42.24 335 PRO B C 1
ATOM 6526 O O . PRO B 1 283 ? 24.573 -37.263 38.883 1.00 44.19 335 PRO B O 1
ATOM 6530 N N . LEU B 1 284 ? 26.793 -36.955 38.787 1.00 40.85 336 LEU B N 1
ATOM 6531 C CA . LEU B 1 284 ? 27.039 -37.776 39.955 1.00 41.06 336 LEU B CA 1
ATOM 6532 C C . LEU B 1 284 ? 27.001 -36.961 41.233 1.00 40.75 336 LEU B C 1
ATOM 6533 O O . LEU B 1 284 ? 26.271 -37.285 42.175 1.00 42.79 336 LEU B O 1
ATOM 6538 N N . GLY B 1 285 ? 27.787 -35.897 41.261 1.00 39.82 337 GLY B N 1
ATOM 6539 C CA . GLY B 1 285 ? 27.904 -35.054 42.445 1.00 40.05 337 GLY B CA 1
ATOM 6540 C C . GLY B 1 285 ? 29.009 -34.031 42.276 1.00 39.38 337 GLY B C 1
ATOM 6541 O O . GLY B 1 285 ? 29.514 -33.825 41.169 1.00 37.65 337 GLY B O 1
ATOM 6542 N N . TYR B 1 286 ? 29.413 -33.447 43.401 1.00 40.30 338 TYR B N 1
ATOM 6543 C CA . TYR B 1 286 ? 30.459 -32.438 43.454 1.00 40.36 338 TYR B CA 1
ATOM 6544 C C . TYR B 1 286 ? 31.490 -32.796 44.536 1.00 41.94 338 TYR B C 1
ATOM 6545 O O . TYR B 1 286 ? 31.132 -33.358 45.599 1.00 43.59 338 TYR B O 1
ATOM 6554 N N . VAL B 1 287 ? 32.765 -32.489 44.268 1.00 40.95 339 VAL B N 1
ATOM 6555 C CA . VAL B 1 287 ? 33.838 -32.696 45.260 1.00 41.39 339 VAL B CA 1
ATOM 6556 C C . VAL B 1 287 ? 34.679 -31.411 45.370 1.00 41.40 339 VAL B C 1
ATOM 6557 O O . VAL B 1 287 ? 34.885 -30.751 44.360 1.00 36.95 339 VAL B O 1
ATOM 6561 N N . PRO B 1 288 ? 35.135 -31.054 46.604 1.00 41.90 340 PRO B N 1
ATOM 6562 C CA . PRO B 1 288 ? 36.183 -30.036 46.743 1.00 41.86 340 PRO B CA 1
ATOM 6563 C C . PRO B 1 288 ? 37.402 -30.390 45.891 1.00 40.08 340 PRO B C 1
ATOM 6564 O O . PRO B 1 288 ? 37.734 -31.572 45.714 1.00 38.09 340 PRO B O 1
ATOM 6568 N N . LYS B 1 289 ? 38.095 -29.368 45.407 1.00 40.38 341 LYS B N 1
ATOM 6569 C CA . LYS B 1 289 ? 39.133 -29.570 44.373 1.00 39.18 341 LYS B CA 1
ATOM 6570 C C . LYS B 1 289 ? 40.249 -30.490 44.847 1.00 39.53 341 LYS B C 1
ATOM 6571 O O . LYS B 1 289 ? 40.811 -31.222 44.050 1.00 40.13 341 LYS B O 1
ATOM 6577 N N . GLU B 1 290 ? 40.574 -30.462 46.141 1.00 40.07 342 GLU B N 1
ATOM 6578 C CA . GLU B 1 290 ? 41.619 -31.340 46.677 1.00 40.26 342 GLU B CA 1
ATOM 6579 C C . GLU B 1 290 ? 41.267 -32.851 46.678 1.00 38.82 342 GLU B C 1
ATOM 6580 O O . GLU B 1 290 ? 42.144 -33.707 46.854 1.00 37.22 342 GLU B O 1
ATOM 6586 N N . ASP B 1 291 ? 39.991 -33.161 46.477 1.00 37.97 343 ASP B N 1
ATOM 6587 C CA . ASP B 1 291 ? 39.498 -34.542 46.527 1.00 37.75 343 ASP B CA 1
ATOM 6588 C C . ASP B 1 291 ? 39.506 -35.286 45.205 1.00 36.25 343 ASP B C 1
ATOM 6589 O O . ASP B 1 291 ? 39.218 -36.479 45.158 1.00 36.87 343 ASP B O 1
ATOM 6594 N N . ILE B 1 292 ? 39.843 -34.585 44.139 1.00 36.41 344 ILE B N 1
ATOM 6595 C CA . ILE B 1 292 ? 39.536 -35.057 42.795 1.00 34.90 344 ILE B CA 1
ATOM 6596 C C . ILE B 1 292 ? 40.156 -36.408 42.458 1.00 34.05 344 ILE B C 1
ATOM 6597 O O . ILE B 1 292 ? 39.492 -37.263 41.871 1.00 33.25 344 ILE B O 1
ATOM 6602 N N . LEU B 1 293 ? 41.430 -36.610 42.787 1.00 33.94 345 LEU B N 1
ATOM 6603 C CA . LEU B 1 293 ? 42.072 -37.841 42.336 1.00 33.44 345 LEU B CA 1
ATOM 6604 C C . LEU B 1 293 ? 41.584 -39.013 43.161 1.00 34.20 345 LEU B C 1
ATOM 6605 O O . LEU B 1 293 ? 41.586 -40.120 42.672 1.00 35.52 345 LEU B O 1
ATOM 6610 N N . TYR B 1 294 ? 41.111 -38.743 44.385 1.00 35.28 346 TYR B N 1
ATOM 6611 C CA . TYR B 1 294 ? 40.567 -39.747 45.268 1.00 35.97 346 TYR B CA 1
ATOM 6612 C C . TYR B 1 294 ? 39.198 -40.171 44.749 1.00 36.20 346 TYR B C 1
ATOM 6613 O O . TYR B 1 294 ? 38.914 -41.356 44.669 1.00 35.82 346 TYR B O 1
ATOM 6622 N N . ALA B 1 295 ? 38.372 -39.189 44.385 1.00 35.67 347 ALA B N 1
ATOM 6623 C CA . ALA B 1 295 ? 37.094 -39.434 43.729 1.00 35.37 347 ALA B CA 1
ATOM 6624 C C . ALA B 1 295 ? 37.287 -40.162 42.397 1.00 35.06 347 ALA B C 1
ATOM 6625 O O . ALA B 1 295 ? 36.545 -41.077 42.100 1.00 36.35 347 ALA B O 1
ATOM 6627 N N . ILE B 1 296 ? 38.293 -39.779 41.607 1.00 33.55 348 ILE B N 1
ATOM 6628 C CA . ILE B 1 296 ? 38.490 -40.426 40.315 1.00 33.16 348 ILE B CA 1
ATOM 6629 C C . ILE B 1 296 ? 38.856 -41.881 40.559 1.00 33.38 348 ILE B C 1
ATOM 6630 O O . ILE B 1 296 ? 38.317 -42.786 39.903 1.00 33.54 348 ILE B O 1
ATOM 6635 N N . LYS B 1 297 ? 39.796 -42.106 41.471 1.00 33.09 349 LYS B N 1
ATOM 6636 C CA . LYS B 1 297 ? 40.262 -43.470 41.675 1.00 33.57 349 LYS B CA 1
ATOM 6637 C C . LYS B 1 297 ? 39.117 -44.312 42.193 1.00 35.28 349 LYS B C 1
ATOM 6638 O O . LYS B 1 297 ? 39.013 -45.496 41.872 1.00 37.23 349 LYS B O 1
ATOM 6644 N N . ALA B 1 298 ? 38.236 -43.714 42.986 1.00 35.55 350 ALA B N 1
ATOM 6645 C CA . ALA B 1 298 ? 37.143 -44.495 43.566 1.00 36.51 350 ALA B CA 1
ATOM 6646 C C . ALA B 1 298 ? 36.179 -45.013 42.484 1.00 36.11 350 ALA B C 1
ATOM 6647 O O . ALA B 1 298 ? 35.680 -46.143 42.563 1.00 37.22 350 ALA B O 1
ATOM 6649 N N . ILE B 1 299 ? 35.889 -44.157 41.512 1.00 34.37 351 ILE B N 1
ATOM 6650 C CA . ILE B 1 299 ? 35.085 -44.484 40.341 1.00 33.88 351 ILE B CA 1
ATOM 6651 C C . ILE B 1 299 ? 35.712 -45.582 39.473 1.00 34.98 351 ILE B C 1
ATOM 6652 O O . ILE B 1 299 ? 35.055 -46.588 39.185 1.00 36.60 351 ILE B O 1
ATOM 6657 N N . VAL B 1 300 ? 36.980 -45.398 39.080 1.00 34.82 352 VAL B N 1
ATOM 6658 C CA . VAL B 1 300 ? 37.756 -46.445 38.360 1.00 34.77 352 VAL B CA 1
ATOM 6659 C C . VAL B 1 300 ? 37.753 -47.794 39.087 1.00 34.97 352 VAL B C 1
ATOM 6660 O O . VAL B 1 300 ? 37.479 -48.842 38.486 1.00 35.36 352 VAL B O 1
ATOM 6664 N N . VAL B 1 301 ? 38.044 -47.764 40.380 1.00 36.09 353 VAL B N 1
ATOM 6665 C CA . VAL B 1 301 ? 38.018 -48.963 41.219 1.00 36.07 353 VAL B CA 1
ATOM 6666 C C . VAL B 1 301 ? 36.654 -49.683 41.237 1.00 37.52 353 VAL B C 1
ATOM 6667 O O . VAL B 1 301 ? 36.592 -50.927 41.145 1.00 38.09 353 VAL B O 1
ATOM 6671 N N . THR B 1 302 ? 35.573 -48.910 41.367 1.00 37.09 354 THR B N 1
ATOM 6672 C CA . THR B 1 302 ? 34.219 -49.444 41.305 1.00 37.65 354 THR B CA 1
ATOM 6673 C C . THR B 1 302 ? 33.993 -50.182 39.963 1.00 37.28 354 THR B C 1
ATOM 6674 O O . THR B 1 302 ? 33.541 -51.341 39.934 1.00 36.90 354 THR B O 1
ATOM 6678 N N . GLN B 1 303 ? 34.361 -49.533 38.863 1.00 35.54 355 GLN B N 1
ATOM 6679 C CA . GLN B 1 303 ? 34.348 -50.185 37.556 1.00 35.26 355 GLN B CA 1
ATOM 6680 C C . GLN B 1 303 ? 35.256 -51.447 37.533 1.00 35.70 355 GLN B C 1
ATOM 6681 O O . GLN B 1 303 ? 34.836 -52.533 37.093 1.00 36.81 355 GLN B O 1
ATOM 6687 N N . ARG B 1 304 ? 36.478 -51.317 38.043 1.00 35.48 356 ARG B N 1
ATOM 6688 C CA . ARG B 1 304 ? 37.426 -52.444 38.090 1.00 36.11 356 ARG B CA 1
ATOM 6689 C C . ARG B 1 304 ? 36.859 -53.677 38.776 1.00 38.46 356 ARG B C 1
ATOM 6690 O O . ARG B 1 304 ? 37.005 -54.838 38.286 1.00 38.35 356 ARG B O 1
ATOM 6698 N N . GLU B 1 305 ? 36.266 -53.414 39.937 1.00 39.28 357 GLU B N 1
ATOM 6699 C CA . GLU B 1 305 ? 35.714 -54.436 40.782 1.00 41.50 357 GLU B CA 1
ATOM 6700 C C . GLU B 1 305 ? 34.374 -54.963 40.304 1.00 42.55 357 GLU B C 1
ATOM 6701 O O . GLU B 1 305 ? 34.023 -56.128 40.583 1.00 44.10 357 GLU B O 1
ATOM 6707 N N . ASN B 1 306 ? 33.612 -54.139 39.590 1.00 41.11 358 ASN B N 1
ATOM 6708 C CA . ASN B 1 306 ? 32.235 -54.519 39.306 1.00 42.14 358 ASN B CA 1
ATOM 6709 C C . ASN B 1 306 ? 31.842 -54.619 37.847 1.00 42.07 358 ASN B C 1
ATOM 6710 O O . ASN B 1 306 ? 30.795 -55.176 37.542 1.00 42.89 358 ASN B O 1
ATOM 6715 N N . GLY B 1 307 ? 32.656 -54.082 36.936 1.00 40.64 359 GLY B N 1
ATOM 6716 C CA . GLY B 1 307 ? 32.327 -54.197 35.514 1.00 40.43 359 GLY B CA 1
ATOM 6717 C C . GLY B 1 307 ? 32.410 -55.634 35.013 1.00 41.49 359 GLY B C 1
ATOM 6718 O O . GLY B 1 307 ? 33.296 -56.390 35.424 1.00 42.63 359 GLY B O 1
ATOM 6719 N N . ARG B 1 308 ? 31.464 -56.019 34.160 1.00 41.02 360 ARG B N 1
ATOM 6720 C CA . ARG B 1 308 ? 31.387 -57.379 33.635 1.00 43.11 360 ARG B CA 1
ATOM 6721 C C . ARG B 1 308 ? 32.633 -57.776 32.851 1.00 42.32 360 ARG B C 1
ATOM 6722 O O . ARG B 1 308 ? 33.104 -57.036 31.981 1.00 41.75 360 ARG B O 1
ATOM 6730 N N . ARG B 1 309 ? 33.129 -58.977 33.136 1.00 42.94 361 ARG B N 1
ATOM 6731 C CA . ARG B 1 309 ? 34.306 -59.508 32.484 1.00 41.28 361 ARG B CA 1
ATOM 6732 C C . ARG B 1 309 ? 34.010 -60.828 31.756 1.00 41.82 361 ARG B C 1
ATOM 6733 O O . ARG B 1 309 ? 34.948 -61.523 31.331 1.00 42.21 361 ARG B O 1
ATOM 6741 N N . ASP B 1 310 ? 32.728 -61.183 31.654 1.00 42.11 362 ASP B N 1
ATOM 6742 C CA . ASP B 1 310 ? 32.298 -62.350 30.878 1.00 45.94 362 ASP B CA 1
ATOM 6743 C C . ASP B 1 310 ? 32.074 -62.062 29.398 1.00 45.95 362 ASP B C 1
ATOM 6744 O O . ASP B 1 310 ? 32.482 -62.846 28.527 1.00 47.13 362 ASP B O 1
ATOM 6749 N N . ASP B 1 311 ? 31.364 -60.967 29.145 1.00 46.11 363 ASP B N 1
ATOM 6750 C CA . ASP B 1 311 ? 30.950 -60.541 27.823 1.00 46.26 363 ASP B CA 1
ATOM 6751 C C . ASP B 1 311 ? 31.304 -59.047 27.729 1.00 44.42 363 ASP B C 1
ATOM 6752 O O . ASP B 1 311 ? 30.627 -58.176 28.284 1.00 44.18 363 ASP B O 1
ATOM 6757 N N . ARG B 1 312 ? 32.409 -58.792 27.030 1.00 43.10 364 ARG B N 1
ATOM 6758 C CA . ARG B 1 312 ? 32.960 -57.487 26.768 1.00 40.42 364 ARG B CA 1
ATOM 6759 C C . ARG B 1 312 ? 31.973 -56.500 26.149 1.00 40.52 364 ARG B C 1
ATOM 6760 O O . ARG B 1 312 ? 32.089 -55.287 26.363 1.00 37.14 364 ARG B O 1
ATOM 6768 N N . LYS B 1 313 ? 30.966 -57.014 25.451 1.00 40.98 365 LYS B N 1
ATOM 6769 C CA . LYS B 1 313 ? 29.900 -56.154 24.905 1.00 42.19 365 LYS B CA 1
ATOM 6770 C C . LYS B 1 313 ? 29.177 -55.374 26.005 1.00 41.84 365 LYS B C 1
ATOM 6771 O O . LYS B 1 313 ? 28.532 -54.352 25.732 1.00 40.63 365 LYS B O 1
ATOM 6777 N N . TYR B 1 314 ? 29.243 -55.872 27.241 1.00 42.26 366 TYR B N 1
ATOM 6778 C CA . TYR B 1 314 ? 28.514 -55.234 28.343 1.00 42.06 366 TYR B CA 1
ATOM 6779 C C . TYR B 1 314 ? 29.447 -54.811 29.472 1.00 41.21 366 TYR B C 1
ATOM 6780 O O . TYR B 1 314 ? 29.044 -54.649 30.651 1.00 41.33 366 TYR B O 1
ATOM 6789 N N . SER B 1 315 ? 30.702 -54.627 29.096 1.00 39.67 367 SER B N 1
ATOM 6790 C CA . SER B 1 315 ? 31.766 -54.420 30.064 1.00 40.15 367 SER B CA 1
ATOM 6791 C C . SER B 1 315 ? 31.952 -52.962 30.473 1.00 38.79 367 SER B C 1
ATOM 6792 O O . SER B 1 315 ? 32.550 -52.693 31.518 1.00 39.05 367 SER B O 1
ATOM 6795 N N . ARG B 1 316 ? 31.515 -52.030 29.618 1.00 37.15 368 ARG B N 1
ATOM 6796 C CA . ARG B 1 316 ? 31.739 -50.592 29.846 1.00 35.35 368 ARG B CA 1
ATOM 6797 C C . ARG B 1 316 ? 30.896 -50.139 31.038 1.00 35.80 368 ARG B C 1
ATOM 6798 O O . ARG B 1 316 ? 29.812 -50.679 31.302 1.00 36.31 368 ARG B O 1
ATOM 6806 N N . MET B 1 317 ? 31.382 -49.126 31.738 1.00 35.29 369 MET B N 1
ATOM 6807 C CA . MET B 1 317 ? 30.758 -48.679 32.965 1.00 35.70 369 MET B CA 1
ATOM 6808 C C . MET B 1 317 ? 29.335 -48.133 32.753 1.00 36.50 369 MET B C 1
ATOM 6809 O O . MET B 1 317 ? 28.509 -48.216 33.678 1.00 37.34 369 MET B O 1
ATOM 6814 N N . LYS B 1 318 ? 29.031 -47.585 31.562 1.00 34.82 370 LYS B N 1
ATOM 6815 C CA . LYS B 1 318 ? 27.642 -47.217 31.246 1.00 35.83 370 LYS B CA 1
ATOM 6816 C C . LYS B 1 318 ? 26.648 -48.340 31.563 1.00 37.93 370 LYS B C 1
ATOM 6817 O O . LYS B 1 318 ? 25.556 -48.079 32.043 1.00 39.36 370 LYS B O 1
ATOM 6823 N N . TYR B 1 319 ? 27.049 -49.594 31.356 1.00 38.29 371 TYR B N 1
ATOM 6824 C CA . TYR B 1 319 ? 26.153 -50.727 31.633 1.00 40.35 371 TYR B CA 1
ATOM 6825 C C . TYR B 1 319 ? 25.900 -51.001 33.101 1.00 41.33 371 TYR B C 1
ATOM 6826 O O . TYR B 1 319 ? 24.772 -51.270 33.481 1.00 41.57 371 TYR B O 1
ATOM 6835 N N . MET B 1 320 ? 26.917 -50.856 33.946 1.00 42.39 372 MET B N 1
ATOM 6836 C CA . MET B 1 320 ? 26.686 -51.068 35.376 1.00 45.59 372 MET B CA 1
ATOM 6837 C C . MET B 1 320 ? 25.885 -49.932 35.992 1.00 45.50 372 MET B C 1
ATOM 6838 O O . MET B 1 320 ? 25.138 -50.168 36.945 1.00 46.76 372 MET B O 1
ATOM 6843 N N . ILE B 1 321 ? 26.011 -48.711 35.462 1.00 43.95 373 ILE B N 1
ATOM 6844 C CA . ILE B 1 321 ? 25.218 -47.606 35.998 1.00 45.08 373 ILE B CA 1
ATOM 6845 C C . ILE B 1 321 ? 23.764 -47.757 35.551 1.00 47.23 373 ILE B C 1
ATOM 6846 O O . ILE B 1 321 ? 22.822 -47.532 36.323 1.00 48.04 373 ILE B O 1
ATOM 6851 N N . ASP B 1 322 ? 23.579 -48.154 34.296 1.00 47.87 374 ASP B N 1
ATOM 6852 C CA . ASP B 1 322 ? 22.251 -48.416 33.789 1.00 48.54 374 ASP B CA 1
ATOM 6853 C C . ASP B 1 322 ? 21.574 -49.501 34.625 1.00 50.55 374 ASP B C 1
ATOM 6854 O O . ASP B 1 322 ? 20.402 -49.373 34.945 1.00 51.89 374 ASP B O 1
ATOM 6859 N N . ARG B 1 323 ? 22.326 -50.541 34.989 1.00 50.92 375 ARG B N 1
ATOM 6860 C CA . ARG B 1 323 ? 21.797 -51.708 35.690 1.00 53.22 375 ARG B CA 1
ATOM 6861 C C . ARG B 1 323 ? 21.479 -51.375 37.146 1.00 53.00 375 ARG B C 1
ATOM 6862 O O . ARG B 1 323 ? 20.366 -51.603 37.618 1.00 53.07 375 ARG B O 1
ATOM 6870 N N . TRP B 1 324 ? 22.454 -50.785 37.833 1.00 52.15 376 TRP B N 1
ATOM 6871 C CA . TRP B 1 324 ? 22.354 -50.523 39.263 1.00 52.64 376 TRP B CA 1
ATOM 6872 C C . TRP B 1 324 ? 21.506 -49.303 39.533 1.00 52.06 376 TRP B C 1
ATOM 6873 O O . TRP B 1 324 ? 20.841 -49.213 40.565 1.00 52.10 376 TRP B O 1
ATOM 6884 N N . GLY B 1 325 ? 21.588 -48.338 38.624 1.00 49.21 377 GLY B N 1
ATOM 6885 C CA . GLY B 1 325 ? 21.034 -47.026 38.875 1.00 49.11 377 GLY B CA 1
ATOM 6886 C C . GLY B 1 325 ? 22.085 -46.114 39.481 1.00 47.57 377 GLY B C 1
ATOM 6887 O O . GLY B 1 325 ? 23.007 -46.579 40.154 1.00 47.41 377 GLY B O 1
ATOM 6888 N N . ILE B 1 326 ? 21.910 -44.815 39.289 1.00 47.03 378 ILE B N 1
ATOM 6889 C CA . ILE B 1 326 ? 22.939 -43.826 39.662 1.00 46.96 378 ILE B CA 1
ATOM 6890 C C . ILE B 1 326 ? 23.171 -43.806 41.189 1.00 48.35 378 ILE B C 1
ATOM 6891 O O . ILE B 1 326 ? 24.308 -43.691 41.649 1.00 48.53 378 ILE B O 1
ATOM 6896 N N . ASP B 1 327 ? 22.103 -44.016 41.965 1.00 49.34 379 ASP B N 1
ATOM 6897 C CA . ASP B 1 327 ? 22.144 -43.836 43.409 1.00 49.15 379 ASP B CA 1
ATOM 6898 C C . ASP B 1 327 ? 22.916 -44.947 44.065 1.00 49.20 379 ASP B C 1
ATOM 6899 O O . ASP B 1 327 ? 23.688 -44.697 44.992 1.00 47.74 379 ASP B O 1
ATOM 6904 N N . ARG B 1 328 ? 22.646 -46.178 43.625 1.00 48.81 380 ARG B N 1
ATOM 6905 C CA . ARG B 1 328 ? 23.387 -47.345 44.089 1.00 49.48 380 ARG B CA 1
ATOM 6906 C C . ARG B 1 328 ? 24.859 -47.216 43.671 1.00 47.09 380 ARG B C 1
ATOM 6907 O O . ARG B 1 328 ? 25.765 -47.545 44.459 1.00 46.67 380 ARG B O 1
ATOM 6915 N N . PHE B 1 329 ? 25.076 -46.710 42.449 1.00 43.94 381 PHE B N 1
ATOM 6916 C CA . PHE B 1 329 ? 26.421 -46.482 41.934 1.00 42.67 381 PHE B CA 1
ATOM 6917 C C . PHE B 1 329 ? 27.160 -45.538 42.859 1.00 42.11 381 PHE B C 1
ATOM 6918 O O . PHE B 1 329 ? 28.269 -45.827 43.271 1.00 39.60 381 PHE B O 1
ATOM 6926 N N . ARG B 1 330 ? 26.541 -44.396 43.153 1.00 42.23 382 ARG B N 1
ATOM 6927 C CA . ARG B 1 330 ? 27.158 -43.388 44.010 1.00 42.76 382 ARG B CA 1
ATOM 6928 C C . ARG B 1 330 ? 27.547 -43.972 45.359 1.00 43.23 382 ARG B C 1
ATOM 6929 O O . ARG B 1 330 ? 28.647 -43.755 45.823 1.00 42.88 382 ARG B O 1
ATOM 6937 N N . ALA B 1 331 ? 26.645 -44.730 45.984 1.00 45.03 383 ALA B N 1
ATOM 6938 C CA . ALA B 1 331 ? 26.944 -45.374 47.253 1.00 45.76 383 ALA B CA 1
ATOM 6939 C C . ALA B 1 331 ? 28.184 -46.257 47.184 1.00 45.81 383 ALA B C 1
ATOM 6940 O O . ALA B 1 331 ? 29.017 -46.303 48.119 1.00 45.83 383 ALA B O 1
ATOM 6942 N N . GLU B 1 332 ? 28.330 -46.978 46.077 1.00 44.72 384 GLU B N 1
ATOM 6943 C CA . GLU B 1 332 ? 29.471 -47.877 46.002 1.00 44.45 384 GLU B CA 1
ATOM 6944 C C . GLU B 1 332 ? 30.758 -47.088 45.801 1.00 41.67 384 GLU B C 1
ATOM 6945 O O . GLU B 1 332 ? 31.700 -47.285 46.525 1.00 42.30 384 GLU B O 1
ATOM 6951 N N . VAL B 1 333 ? 30.780 -46.181 44.840 1.00 40.85 385 VAL B N 1
ATOM 6952 C CA . VAL B 1 333 ? 31.908 -45.230 44.678 1.00 38.85 385 VAL B CA 1
ATOM 6953 C C . VAL B 1 333 ? 32.314 -44.660 46.041 1.00 40.92 385 VAL B C 1
ATOM 6954 O O . VAL B 1 333 ? 33.487 -44.735 46.433 1.00 40.36 385 VAL B O 1
ATOM 6958 N N . GLU B 1 334 ? 31.318 -44.207 46.805 1.00 42.32 386 GLU B N 1
ATOM 6959 C CA . GLU B 1 334 ? 31.562 -43.583 48.098 1.00 44.19 386 GLU B CA 1
ATOM 6960 C C . GLU B 1 334 ? 32.279 -44.455 49.134 1.00 46.23 386 GLU B C 1
ATOM 6961 O O . GLU B 1 334 ? 32.960 -43.935 50.032 1.00 47.65 386 GLU B O 1
ATOM 6967 N N . LYS B 1 335 ? 32.182 -45.774 48.995 1.00 46.76 387 LYS B N 1
ATOM 6968 C CA . LYS B 1 335 ? 32.930 -46.670 49.864 1.00 48.59 387 LYS B CA 1
ATOM 6969 C C . LYS B 1 335 ? 34.426 -46.488 49.638 1.00 46.86 387 LYS B C 1
ATOM 6970 O O . LYS B 1 335 ? 35.233 -46.543 50.582 1.00 46.73 387 LYS B O 1
ATOM 6976 N N . TYR B 1 336 ? 34.787 -46.310 48.372 1.00 44.74 388 TYR B N 1
ATOM 6977 C CA . TYR B 1 336 ? 36.180 -46.298 47.973 1.00 43.87 388 TYR B CA 1
ATOM 6978 C C . TYR B 1 336 ? 36.772 -44.904 48.116 1.00 43.57 388 TYR B C 1
ATOM 6979 O O . TYR B 1 336 ? 37.988 -44.752 48.287 1.00 44.13 388 TYR B O 1
ATOM 6988 N N . TYR B 1 337 ? 35.900 -43.899 48.052 1.00 43.58 389 TYR B N 1
ATOM 6989 C CA . TYR B 1 337 ? 36.274 -42.478 48.192 1.00 43.54 389 TYR B CA 1
ATOM 6990 C C . TYR B 1 337 ? 36.379 -42.094 49.688 1.00 45.25 389 TYR B C 1
ATOM 6991 O O . TYR B 1 337 ? 37.068 -41.132 50.054 1.00 45.17 389 TYR B O 1
ATOM 7000 N N . GLY B 1 338 ? 35.672 -42.832 50.541 1.00 46.94 390 GLY B N 1
ATOM 7001 C CA . GLY B 1 338 ? 35.811 -42.674 51.981 1.00 48.76 390 GLY B CA 1
ATOM 7002 C C . GLY B 1 338 ? 34.968 -41.537 52.530 1.00 50.04 390 GLY B C 1
ATOM 7003 O O . GLY B 1 338 ? 35.128 -41.107 53.684 1.00 51.74 390 GLY B O 1
ATOM 7004 N N . LYS B 1 339 ? 34.056 -41.054 51.705 1.00 49.87 391 LYS B N 1
ATOM 7005 C CA . LYS B 1 339 ? 33.155 -39.997 52.113 1.00 51.11 391 LYS B CA 1
ATOM 7006 C C . LYS B 1 339 ? 32.156 -39.764 50.995 1.00 50.10 391 LYS B C 1
ATOM 7007 O O . LYS B 1 339 ? 32.212 -40.460 49.985 1.00 49.06 391 LYS B O 1
ATOM 7013 N N . LYS B 1 340 ? 31.257 -38.792 51.187 1.00 49.88 392 LYS B N 1
ATOM 7014 C CA . LYS B 1 340 ? 30.099 -38.566 50.315 1.00 48.90 392 LYS B CA 1
ATOM 7015 C C . LYS B 1 340 ? 30.322 -37.402 49.350 1.00 47.05 392 LYS B C 1
ATOM 7016 O O . LYS B 1 340 ? 30.963 -36.415 49.706 1.00 47.08 392 LYS B O 1
ATOM 7019 N N . PHE B 1 341 ? 29.821 -37.535 48.120 1.00 45.59 393 PHE B N 1
ATOM 7020 C CA . PHE B 1 341 ? 29.816 -36.438 47.159 1.00 43.95 393 PHE B CA 1
ATOM 7021 C C . PHE B 1 341 ? 28.839 -35.377 47.667 1.00 45.76 393 PHE B C 1
ATOM 7022 O O . PHE B 1 341 ? 27.792 -35.719 48.230 1.00 45.68 393 PHE B O 1
ATOM 7030 N N . GLU B 1 342 ? 29.160 -34.098 47.470 1.00 46.42 394 GLU B N 1
ATOM 7031 C CA . GLU B 1 342 ? 28.152 -33.045 47.670 1.00 47.74 394 GLU B CA 1
ATOM 7032 C C . GLU B 1 342 ? 27.197 -33.078 46.482 1.00 47.61 394 GLU B C 1
ATOM 7033 O O . GLU B 1 342 ? 27.450 -33.766 45.484 1.00 46.43 394 GLU B O 1
ATOM 7039 N N . SER B 1 343 ? 26.105 -32.331 46.593 1.00 48.62 395 SER B N 1
ATOM 7040 C CA . SER B 1 343 ? 25.156 -32.199 45.507 1.00 47.87 395 SER B CA 1
ATOM 7041 C C . SER B 1 343 ? 25.872 -31.594 44.316 1.00 46.07 395 SER B C 1
ATOM 7042 O O . SER B 1 343 ? 26.613 -30.621 44.473 1.00 44.87 395 SER B O 1
ATOM 7045 N N . PHE B 1 344 ? 25.669 -32.208 43.141 1.00 45.95 396 PHE B N 1
ATOM 7046 C CA . PHE B 1 344 ? 26.044 -31.633 41.834 1.00 44.93 396 PHE B CA 1
ATOM 7047 C C . PHE B 1 344 ? 25.589 -30.172 41.841 1.00 46.04 396 PHE B C 1
ATOM 7048 O O . PHE B 1 344 ? 24.440 -29.878 42.214 1.00 46.72 396 PHE B O 1
ATOM 7056 N N . ARG B 1 345 ? 26.489 -29.256 41.485 1.00 45.89 397 ARG B N 1
ATOM 7057 C CA . ARG B 1 345 ? 26.150 -27.823 41.466 1.00 45.99 397 ARG B CA 1
ATOM 7058 C C . ARG B 1 345 ? 25.715 -27.300 40.107 1.00 46.01 397 ARG B C 1
ATOM 7059 O O . ARG B 1 345 ? 26.221 -27.747 39.083 1.00 45.06 397 ARG B O 1
ATOM 7067 N N . PRO B 1 346 ? 24.796 -26.310 40.098 1.00 46.84 398 PRO B N 1
ATOM 7068 C CA . PRO B 1 346 ? 24.318 -25.673 38.867 1.00 46.17 398 PRO B CA 1
ATOM 7069 C C . PRO B 1 346 ? 25.453 -25.223 37.956 1.00 44.72 398 PRO B C 1
ATOM 7070 O O . PRO B 1 346 ? 26.510 -24.782 38.429 1.00 45.54 398 PRO B O 1
ATOM 7074 N N . LEU B 1 347 ? 25.253 -25.389 36.657 1.00 42.94 399 LEU B N 1
ATOM 7075 C CA . LEU B 1 347 ? 26.258 -25.022 35.682 1.00 40.97 399 LEU B CA 1
ATOM 7076 C C . LEU B 1 347 ? 25.588 -24.208 34.601 1.00 40.43 399 LEU B C 1
ATOM 7077 O O . LEU B 1 347 ? 24.404 -24.415 34.341 1.00 40.75 399 LEU B O 1
ATOM 7082 N N . PRO B 1 348 ? 26.367 -23.375 33.884 1.00 39.29 400 PRO B N 1
ATOM 7083 C CA . PRO B 1 348 ? 25.800 -22.678 32.739 1.00 38.92 400 PRO B CA 1
ATOM 7084 C C . PRO B 1 348 ? 25.561 -23.660 31.587 1.00 39.55 400 PRO B C 1
ATOM 7085 O O . PRO B 1 348 ? 26.087 -24.789 31.585 1.00 37.85 400 PRO B O 1
ATOM 7089 N N . GLU B 1 349 ? 24.775 -23.220 30.609 1.00 40.24 401 GLU B N 1
ATOM 7090 C CA . GLU B 1 349 ? 24.572 -23.954 29.364 1.00 39.70 401 GLU B CA 1
ATOM 7091 C C . GLU B 1 349 ? 25.909 -24.324 28.741 1.00 36.45 401 GLU B C 1
ATOM 7092 O O . GLU B 1 349 ? 26.848 -23.543 28.770 1.00 36.47 401 GLU B O 1
ATOM 7098 N N . TRP B 1 350 ? 25.976 -25.490 28.125 1.00 34.03 402 TRP B N 1
ATOM 7099 C CA . TRP B 1 350 ? 27.159 -25.864 27.372 1.00 32.14 402 TRP B CA 1
ATOM 7100 C C . TRP B 1 350 ? 27.246 -25.071 26.084 1.00 32.10 402 TRP B C 1
ATOM 7101 O O . TRP B 1 350 ? 26.238 -24.775 25.457 1.00 30.93 402 TRP B O 1
ATOM 7112 N N . GLN B 1 351 ? 28.472 -24.844 25.635 1.00 32.05 403 GLN B N 1
ATOM 7113 C CA . GLN B 1 351 ? 28.722 -24.264 24.318 1.00 34.31 403 GLN B CA 1
ATOM 7114 C C . GLN B 1 351 ? 29.864 -25.079 23.684 1.00 33.43 403 GLN B C 1
ATOM 7115 O O . GLN B 1 351 ? 30.860 -25.376 24.368 1.00 33.53 403 GLN B O 1
ATOM 7121 N N . PHE B 1 352 ? 29.703 -25.494 22.425 1.00 31.35 404 PHE B N 1
ATOM 7122 C CA . PHE B 1 352 ? 30.824 -26.068 21.623 1.00 30.37 404 PHE B CA 1
ATOM 7123 C C . PHE B 1 352 ? 31.836 -24.972 21.252 1.00 30.73 404 PHE B C 1
ATOM 7124 O O . PHE B 1 352 ? 31.457 -23.863 20.875 1.00 29.64 404 PHE B O 1
ATOM 7132 N N . ASN B 1 353 ? 33.125 -25.243 21.424 1.00 29.98 405 ASN B N 1
ATOM 7133 C CA . ASN B 1 353 ? 34.143 -24.296 20.970 1.00 28.99 405 ASN B CA 1
ATOM 7134 C C . ASN B 1 353 ? 35.087 -25.057 20.067 1.00 28.61 405 ASN B C 1
ATOM 7135 O O . ASN B 1 353 ? 35.551 -26.133 20.439 1.00 27.25 405 ASN B O 1
ATOM 7140 N N . SER B 1 354 ? 35.271 -24.558 18.851 1.00 27.17 406 SER B N 1
ATOM 7141 C CA . SER B 1 354 ? 36.196 -25.152 17.898 1.00 27.97 406 SER B CA 1
ATOM 7142 C C . SER B 1 354 ? 37.631 -24.699 18.159 1.00 27.83 406 SER B C 1
ATOM 7143 O O . SER B 1 354 ? 38.574 -25.413 17.794 1.00 26.55 406 SER B O 1
ATOM 7146 N N . TYR B 1 355 ? 37.787 -23.500 18.749 1.00 27.31 407 TYR B N 1
ATOM 7147 C CA . TYR B 1 355 ? 39.115 -22.918 18.950 1.00 28.51 407 TYR B CA 1
ATOM 7148 C C . TYR B 1 355 ? 39.857 -22.612 17.637 1.00 27.88 407 TYR B C 1
ATOM 7149 O O . TYR B 1 355 ? 41.094 -22.524 17.640 1.00 28.81 407 TYR B O 1
ATOM 7158 N N . LEU B 1 356 ? 39.131 -22.486 16.527 1.00 26.99 408 LEU B N 1
ATOM 7159 C CA . LEU B 1 356 ? 39.765 -22.275 15.236 1.00 25.96 408 LEU B CA 1
ATOM 7160 C C . LEU B 1 356 ? 39.966 -20.801 14.988 1.00 25.94 408 LEU B C 1
ATOM 7161 O O . LEU B 1 356 ? 39.264 -19.961 15.564 1.00 26.18 408 LEU B O 1
ATOM 7166 N N . GLY B 1 357 ? 40.887 -20.470 14.088 1.00 26.28 409 GLY B N 1
ATOM 7167 C CA . GLY B 1 357 ? 41.197 -19.062 13.776 1.00 26.19 409 GLY B CA 1
ATOM 7168 C C . GLY B 1 357 ? 42.157 -18.422 14.773 1.00 26.09 409 GLY B C 1
ATOM 7169 O O . GLY B 1 357 ? 42.720 -19.094 15.637 1.00 24.81 409 GLY B O 1
ATOM 7170 N N . TRP B 1 358 ? 42.391 -17.122 14.597 1.00 26.96 410 TRP B N 1
ATOM 7171 C CA . TRP B 1 358 ? 43.319 -16.354 15.401 1.00 27.57 410 TRP B CA 1
ATOM 7172 C C . TRP B 1 358 ? 42.687 -15.902 16.710 1.00 28.13 410 TRP B C 1
ATOM 7173 O O . TRP B 1 358 ? 41.648 -15.264 16.702 1.00 28.81 410 TRP B O 1
ATOM 7184 N N . GLN B 1 359 ? 43.346 -16.191 17.822 1.00 28.84 411 GLN B N 1
ATOM 7185 C CA . GLN B 1 359 ? 42.820 -15.850 19.145 1.00 30.20 411 GLN B CA 1
ATOM 7186 C C . GLN B 1 359 ? 43.989 -15.486 20.057 1.00 31.19 411 GLN B C 1
ATOM 7187 O O . GLN B 1 359 ? 45.141 -15.801 19.745 1.00 31.53 411 GLN B O 1
ATOM 7193 N N . GLU B 1 360 ? 43.672 -14.846 21.175 1.00 30.13 412 GLU B N 1
ATOM 7194 C CA . GLU B 1 360 ? 44.623 -14.410 22.151 1.00 30.33 412 GLU B CA 1
ATOM 7195 C C . GLU B 1 360 ? 44.760 -15.416 23.260 1.00 28.98 412 GLU B C 1
ATOM 7196 O O . GLU B 1 360 ? 43.749 -15.881 23.808 1.00 27.98 412 GLU B O 1
ATOM 7202 N N . GLN B 1 361 ? 45.992 -15.689 23.663 1.00 28.23 413 GLN B N 1
ATOM 7203 C CA . GLN B 1 361 ? 46.183 -16.568 24.798 1.00 27.94 413 GLN B CA 1
ATOM 7204 C C . GLN B 1 361 ? 45.896 -15.877 26.151 1.00 29.24 413 GLN B C 1
ATOM 7205 O O . GLN B 1 361 ? 45.471 -16.557 27.098 1.00 29.44 413 GLN B O 1
ATOM 7211 N N . GLY B 1 362 ? 46.141 -14.576 26.248 1.00 29.03 414 GLY B N 1
ATOM 7212 C CA . GLY B 1 362 ? 46.024 -13.853 27.534 1.00 30.14 414 GLY B CA 1
ATOM 7213 C C . GLY B 1 362 ? 47.387 -13.492 28.131 1.00 31.68 414 GLY B C 1
ATOM 7214 O O . GLY B 1 362 ? 47.470 -12.793 29.153 1.00 32.73 414 GLY B O 1
ATOM 7215 N N . ASP B 1 363 ? 48.461 -13.910 27.480 1.00 30.77 415 ASP B N 1
ATOM 7216 C CA . ASP B 1 363 ? 49.800 -13.663 27.993 1.00 33.06 415 ASP B CA 1
ATOM 7217 C C . ASP B 1 363 ? 50.616 -12.867 26.999 1.00 33.73 415 ASP B C 1
ATOM 7218 O O . ASP B 1 363 ? 51.855 -12.716 27.173 1.00 36.12 415 ASP B O 1
ATOM 7223 N N . GLY B 1 364 ? 49.949 -12.330 25.972 1.00 31.03 416 GLY B N 1
ATOM 7224 C CA . GLY B 1 364 ? 50.666 -11.552 24.965 1.00 31.01 416 GLY B CA 1
ATOM 7225 C C . GLY B 1 364 ? 50.919 -12.249 23.640 1.00 32.25 416 GLY B C 1
ATOM 7226 O O . GLY B 1 364 ? 51.273 -11.587 22.639 1.00 31.87 416 GLY B O 1
ATOM 7227 N N . LYS B 1 365 ? 50.730 -13.579 23.616 1.00 30.44 417 LYS B N 1
ATOM 7228 C CA . LYS B 1 365 ? 50.884 -14.319 22.381 1.00 31.66 417 LYS B CA 1
ATOM 7229 C C . LYS B 1 365 ? 49.514 -14.682 21.828 1.00 30.61 417 LYS B C 1
ATOM 7230 O O . LYS B 1 365 ? 48.521 -14.710 22.581 1.00 29.23 417 LYS B O 1
ATOM 7236 N N . LEU B 1 366 ? 49.501 -15.067 20.550 1.00 29.30 418 LEU B N 1
ATOM 7237 C CA . LEU B 1 366 ? 48.289 -15.559 19.910 1.00 28.75 418 LEU B CA 1
ATOM 7238 C C . LEU B 1 366 ? 48.349 -17.082 19.810 1.00 28.06 418 LEU B C 1
ATOM 7239 O O . LEU B 1 366 ? 49.399 -17.701 20.013 1.00 26.67 418 LEU B O 1
ATOM 7244 N N . PHE B 1 367 ? 47.222 -17.685 19.489 1.00 26.66 419 PHE B N 1
ATOM 7245 C CA . PHE B 1 367 ? 47.250 -19.030 18.971 1.00 27.58 419 PHE B CA 1
ATOM 7246 C C . PHE B 1 367 ? 46.386 -19.083 17.723 1.00 27.55 419 PHE B C 1
ATOM 7247 O O . PHE B 1 367 ? 45.568 -18.215 17.529 1.00 28.11 419 PHE B O 1
ATOM 7255 N N . TYR B 1 368 ? 46.555 -20.119 16.906 1.00 27.80 420 TYR B N 1
ATOM 7256 C CA . TYR B 1 368 ? 45.772 -20.253 15.721 1.00 26.34 420 TYR B CA 1
ATOM 7257 C C . TYR B 1 368 ? 45.299 -21.703 15.658 1.00 26.74 420 TYR B C 1
ATOM 7258 O O . TYR B 1 368 ? 46.111 -22.641 15.593 1.00 25.87 420 TYR B O 1
ATOM 7267 N N . GLY B 1 369 ? 43.979 -21.891 15.656 1.00 27.15 421 GLY B N 1
ATOM 7268 C CA . GLY B 1 369 ? 43.401 -23.199 15.408 1.00 27.86 421 GLY B CA 1
ATOM 7269 C C . GLY B 1 369 ? 43.231 -23.496 13.914 1.00 29.90 421 GLY B C 1
ATOM 7270 O O . GLY B 1 369 ? 42.520 -22.782 13.168 1.00 28.86 421 GLY B O 1
ATOM 7271 N N . VAL B 1 370 ? 43.871 -24.584 13.480 1.00 29.80 422 VAL B N 1
ATOM 7272 C CA . VAL B 1 370 ? 43.913 -24.978 12.088 1.00 28.97 422 VAL B CA 1
ATOM 7273 C C . VAL B 1 370 ? 42.815 -26.026 11.797 1.00 29.82 422 VAL B C 1
ATOM 7274 O O . VAL B 1 370 ? 42.821 -27.147 12.376 1.00 29.71 422 VAL B O 1
ATOM 7278 N N . HIS B 1 371 ? 41.869 -25.681 10.923 1.00 28.12 423 HIS B N 1
ATOM 7279 C CA . HIS B 1 371 ? 40.834 -26.632 10.524 1.00 26.91 423 HIS B CA 1
ATOM 7280 C C . HIS B 1 371 ? 41.496 -27.721 9.694 1.00 28.35 423 HIS B C 1
ATOM 7281 O O . HIS B 1 371 ? 42.226 -27.428 8.740 1.00 28.93 423 HIS B O 1
ATOM 7288 N N . VAL B 1 372 ? 41.282 -28.979 10.081 1.00 29.34 424 VAL B N 1
ATOM 7289 C CA . VAL B 1 372 ? 41.790 -30.108 9.309 1.00 29.39 424 VAL B CA 1
ATOM 7290 C C . VAL B 1 372 ? 40.648 -31.097 9.078 1.00 29.66 424 VAL B C 1
ATOM 7291 O O . VAL B 1 372 ? 40.055 -31.614 10.039 1.00 27.93 424 VAL B O 1
ATOM 7295 N N . ASP B 1 373 ? 40.316 -31.353 7.811 1.00 29.86 425 ASP B N 1
ATOM 7296 C CA . ASP B 1 373 ? 39.228 -32.290 7.540 1.00 30.51 425 ASP B CA 1
ATOM 7297 C C . ASP B 1 373 ? 39.611 -33.675 7.986 1.00 30.10 425 ASP B C 1
ATOM 7298 O O . ASP B 1 373 ? 40.574 -34.245 7.464 1.00 30.87 425 ASP B O 1
ATOM 7303 N N . ASN B 1 374 ? 38.839 -34.221 8.926 1.00 29.93 426 ASN B N 1
ATOM 7304 C CA . ASN B 1 374 ? 39.050 -35.608 9.449 1.00 31.25 426 ASN B CA 1
ATOM 7305 C C . ASN B 1 374 ? 40.375 -35.805 10.163 1.00 30.19 426 ASN B C 1
ATOM 7306 O O . ASN B 1 374 ? 40.757 -36.923 10.471 1.00 30.60 426 ASN B O 1
ATOM 7311 N N . GLY B 1 375 ? 41.068 -34.713 10.446 1.00 28.66 427 GLY B N 1
ATOM 7312 C CA . GLY B 1 375 ? 42.328 -34.822 11.157 1.00 28.77 427 GLY B CA 1
ATOM 7313 C C . GLY B 1 375 ? 43.448 -35.403 10.321 1.00 29.54 427 GLY B C 1
ATOM 7314 O O . GLY B 1 375 ? 44.520 -35.672 10.851 1.00 30.53 427 GLY B O 1
ATOM 7315 N N . ARG B 1 376 ? 43.223 -35.583 9.020 1.00 29.33 428 ARG B N 1
ATOM 7316 C CA . ARG B 1 376 ? 44.210 -36.215 8.160 1.00 30.67 428 ARG B CA 1
ATOM 7317 C C . ARG B 1 376 ? 45.256 -35.220 7.675 1.00 31.81 428 ARG B C 1
ATOM 7318 O O . ARG B 1 376 ? 44.948 -34.336 6.886 1.00 33.58 428 ARG B O 1
ATOM 7326 N N . VAL B 1 377 ? 46.486 -35.349 8.176 1.00 32.38 429 VAL B N 1
ATOM 7327 C CA . VAL B 1 377 ? 47.582 -34.413 7.896 1.00 30.92 429 VAL B CA 1
ATOM 7328 C C . VAL B 1 377 ? 48.553 -35.083 6.913 1.00 32.94 429 VAL B C 1
ATOM 7329 O O . VAL B 1 377 ? 49.252 -36.045 7.276 1.00 32.17 429 VAL B O 1
ATOM 7333 N N . GLY B 1 378 ? 48.622 -34.568 5.681 1.00 32.88 430 GLY B N 1
ATOM 7334 C CA . GLY B 1 378 ? 49.533 -35.120 4.686 1.00 35.19 430 GLY B CA 1
ATOM 7335 C C . GLY B 1 378 ? 49.865 -34.103 3.599 1.00 36.44 430 GLY B C 1
ATOM 7336 O O . GLY B 1 378 ? 49.372 -32.956 3.621 1.00 35.67 430 GLY B O 1
ATOM 7337 N N . GLY B 1 379 ? 50.700 -34.528 2.646 1.00 38.04 431 GLY B N 1
ATOM 7338 C CA . GLY B 1 379 ? 51.005 -33.740 1.436 1.00 37.68 431 GLY B CA 1
ATOM 7339 C C . GLY B 1 379 ? 51.533 -32.388 1.851 1.00 38.71 431 GLY B C 1
ATOM 7340 O O . GLY B 1 379 ? 52.288 -32.297 2.828 1.00 38.37 431 GLY B O 1
ATOM 7341 N N . GLN B 1 380 ? 51.130 -31.345 1.130 1.00 39.60 432 GLN B N 1
ATOM 7342 C CA . GLN B 1 380 ? 51.639 -29.991 1.318 1.00 40.49 432 GLN B CA 1
ATOM 7343 C C . GLN B 1 380 ? 51.206 -29.414 2.668 1.00 39.47 432 GLN B C 1
ATOM 7344 O O . GLN B 1 380 ? 51.949 -28.651 3.293 1.00 39.28 432 GLN B O 1
ATOM 7350 N N . ALA B 1 381 ? 50.019 -29.804 3.134 1.00 37.94 433 ALA B N 1
ATOM 7351 C CA . ALA B 1 381 ? 49.524 -29.308 4.424 1.00 35.44 433 ALA B CA 1
ATOM 7352 C C . ALA B 1 381 ? 50.479 -29.774 5.493 1.00 35.12 433 ALA B C 1
ATOM 7353 O O . ALA B 1 381 ? 50.939 -28.971 6.329 1.00 34.23 433 ALA B O 1
ATOM 7355 N N . LYS B 1 382 ? 50.851 -31.051 5.399 1.00 34.84 434 LYS B N 1
ATOM 7356 C CA . LYS B 1 382 ? 51.847 -31.654 6.282 1.00 35.62 434 LYS B CA 1
ATOM 7357 C C . LYS B 1 382 ? 53.225 -30.949 6.256 1.00 36.48 434 LYS B C 1
ATOM 7358 O O . LYS B 1 382 ? 53.752 -30.622 7.304 1.00 35.65 434 LYS B O 1
ATOM 7364 N N . LYS B 1 383 ? 53.799 -30.736 5.068 1.00 37.41 435 LYS B N 1
ATOM 7365 C CA . LYS B 1 383 ? 55.072 -30.024 4.890 1.00 38.70 435 LYS B CA 1
ATOM 7366 C C . LYS B 1 383 ? 55.063 -28.617 5.488 1.00 37.83 435 LYS B C 1
ATOM 7367 O O . LYS B 1 383 ? 55.961 -28.215 6.245 1.00 36.64 435 LYS B O 1
ATOM 7373 N N . THR B 1 384 ? 54.030 -27.864 5.147 1.00 38.13 436 THR B N 1
ATOM 7374 C CA . THR B 1 384 ? 53.869 -26.514 5.661 1.00 38.33 436 THR B CA 1
ATOM 7375 C C . THR B 1 384 ? 53.706 -26.438 7.178 1.00 37.13 436 THR B C 1
ATOM 7376 O O . THR B 1 384 ? 54.285 -25.563 7.846 1.00 38.21 436 THR B O 1
ATOM 7380 N N . LEU B 1 385 ? 52.926 -27.344 7.750 1.00 36.33 437 LEU B N 1
ATOM 7381 C CA . LEU B 1 385 ? 52.746 -27.286 9.194 1.00 34.25 437 LEU B CA 1
ATOM 7382 C C . LEU B 1 385 ? 54.063 -27.564 9.907 1.00 34.25 437 LEU B C 1
ATOM 7383 O O . LEU B 1 385 ? 54.437 -26.835 10.837 1.00 34.22 437 LEU B O 1
ATOM 7388 N N . ARG B 1 386 ? 54.790 -28.581 9.467 1.00 34.52 438 ARG B N 1
ATOM 7389 C CA . ARG B 1 386 ? 56.100 -28.829 10.075 1.00 35.28 438 ARG B CA 1
ATOM 7390 C C . ARG B 1 386 ? 57.006 -27.606 9.935 1.00 34.70 438 ARG B C 1
ATOM 7391 O O . ARG B 1 386 ? 57.716 -27.224 10.888 1.00 33.02 438 ARG B O 1
ATOM 7399 N N . GLU B 1 387 ? 57.029 -27.019 8.737 1.00 36.16 439 GLU B N 1
ATOM 7400 C CA . GLU B 1 387 ? 57.861 -25.835 8.505 1.00 38.38 439 GLU B CA 1
ATOM 7401 C C . GLU B 1 387 ? 57.582 -24.716 9.547 1.00 36.17 439 GLU B C 1
ATOM 7402 O O . GLU B 1 387 ? 58.510 -24.185 10.161 1.00 36.61 439 GLU B O 1
ATOM 7408 N N . ILE B 1 388 ? 56.311 -24.429 9.792 1.00 33.70 440 ILE B N 1
ATOM 7409 C CA . ILE B 1 388 ? 55.928 -23.345 10.690 1.00 33.82 440 ILE B CA 1
ATOM 7410 C C . ILE B 1 388 ? 56.322 -23.701 12.122 1.00 32.67 440 ILE B C 1
ATOM 7411 O O . ILE B 1 388 ? 57.011 -22.954 12.803 1.00 30.44 440 ILE B O 1
ATOM 7416 N N . ILE B 1 389 ? 55.956 -24.917 12.511 1.00 32.61 441 ILE B N 1
ATOM 7417 C CA . ILE B 1 389 ? 56.223 -25.446 13.827 1.00 31.58 441 ILE B CA 1
ATOM 7418 C C . ILE B 1 389 ? 57.722 -25.483 14.136 1.00 33.57 441 ILE B C 1
ATOM 7419 O O . ILE B 1 389 ? 58.142 -25.099 15.238 1.00 33.41 441 ILE B O 1
ATOM 7424 N N . GLU B 1 390 ? 58.523 -25.929 13.181 1.00 33.87 442 GLU B N 1
ATOM 7425 C CA . GLU B 1 390 ? 59.968 -26.033 13.387 1.00 35.56 442 GLU B CA 1
ATOM 7426 C C . GLU B 1 390 ? 60.612 -24.642 13.396 1.00 36.58 442 GLU B C 1
ATOM 7427 O O . GLU B 1 390 ? 61.434 -24.326 14.280 1.00 36.82 442 GLU B O 1
ATOM 7433 N N . LYS B 1 391 ? 60.241 -23.808 12.420 1.00 36.79 443 LYS B N 1
ATOM 7434 C CA . LYS B 1 391 ? 60.831 -22.486 12.312 1.00 37.29 443 LYS B CA 1
ATOM 7435 C C . LYS B 1 391 ? 60.526 -21.608 13.529 1.00 36.93 443 LYS B C 1
ATOM 7436 O O . LYS B 1 391 ? 61.382 -20.834 13.982 1.00 36.81 443 LYS B O 1
ATOM 7442 N N . TYR B 1 392 ? 59.307 -21.698 14.053 1.00 35.56 444 TYR B N 1
ATOM 7443 C CA . TYR B 1 392 ? 58.971 -20.842 15.192 1.00 35.67 444 TYR B CA 1
ATOM 7444 C C . TYR B 1 392 ? 59.119 -21.557 16.524 1.00 36.10 444 TYR B C 1
ATOM 7445 O O . TYR B 1 392 ? 58.788 -21.006 17.560 1.00 36.84 444 TYR B O 1
ATOM 7454 N N . ASN B 1 393 ? 59.625 -22.778 16.494 1.00 35.80 445 ASN B N 1
ATOM 7455 C CA . ASN B 1 393 ? 59.714 -23.595 17.692 1.00 36.09 445 ASN B CA 1
ATOM 7456 C C . ASN B 1 393 ? 58.416 -23.652 18.471 1.00 34.50 445 ASN B C 1
ATOM 7457 O O . ASN B 1 393 ? 58.423 -23.457 19.694 1.00 33.84 445 ASN B O 1
ATOM 7462 N N . LEU B 1 394 ? 57.304 -23.890 17.781 1.00 31.99 446 LEU B N 1
ATOM 7463 C CA . LEU B 1 394 ? 56.007 -23.856 18.435 1.00 31.09 446 LEU B CA 1
ATOM 7464 C C . LEU B 1 394 ? 55.673 -25.185 19.102 1.00 31.18 446 LEU B C 1
ATOM 7465 O O . LEU B 1 394 ? 56.007 -26.232 18.571 1.00 29.82 446 LEU B O 1
ATOM 7470 N N . ASP B 1 395 ? 54.999 -25.128 20.242 1.00 30.49 447 ASP B N 1
ATOM 7471 C CA . ASP B 1 395 ? 54.292 -26.282 20.743 1.00 30.95 447 ASP B CA 1
ATOM 7472 C C . ASP B 1 395 ? 52.867 -26.247 20.185 1.00 29.54 447 ASP B C 1
ATOM 7473 O O . ASP B 1 395 ? 52.377 -25.193 19.763 1.00 29.20 447 ASP B O 1
ATOM 7478 N N . VAL B 1 396 ? 52.180 -27.388 20.200 1.00 28.40 448 VAL B N 1
ATOM 7479 C CA . VAL B 1 396 ? 50.858 -27.452 19.569 1.00 29.07 448 VAL B CA 1
ATOM 7480 C C . VAL B 1 396 ? 49.903 -28.273 20.412 1.00 28.96 448 VAL B C 1
ATOM 7481 O O . VAL B 1 396 ? 50.309 -28.893 21.391 1.00 27.18 448 VAL B O 1
ATOM 7485 N N . SER B 1 397 ? 48.634 -28.265 20.007 1.00 27.72 449 SER B N 1
ATOM 7486 C CA . SER B 1 397 ? 47.588 -28.859 20.780 1.00 29.09 449 SER B CA 1
ATOM 7487 C C . SER B 1 397 ? 46.607 -29.453 19.790 1.00 28.99 449 SER B C 1
ATOM 7488 O O . SER B 1 397 ? 46.226 -28.800 18.830 1.00 29.94 449 SER B O 1
ATOM 7491 N N . ILE B 1 398 ? 46.197 -30.690 20.019 1.00 27.39 450 ILE B N 1
ATOM 7492 C CA . ILE B 1 398 ? 45.222 -31.334 19.158 1.00 26.92 450 ILE B CA 1
ATOM 7493 C C . ILE B 1 398 ? 43.852 -31.173 19.830 1.00 26.74 450 ILE B C 1
ATOM 7494 O O . ILE B 1 398 ? 43.747 -31.253 21.045 1.00 25.57 450 ILE B O 1
ATOM 7499 N N . THR B 1 399 ? 42.828 -30.868 19.039 1.00 26.48 451 THR B N 1
ATOM 7500 C CA . THR B 1 399 ? 41.470 -30.755 19.550 1.00 25.70 451 THR B CA 1
ATOM 7501 C C . THR B 1 399 ? 40.643 -32.066 19.365 1.00 25.72 451 THR B C 1
ATOM 7502 O O . THR B 1 399 ? 40.979 -32.959 18.553 1.00 25.93 451 THR B O 1
ATOM 7506 N N . PRO B 1 400 ? 39.596 -32.213 20.181 1.00 25.67 452 PRO B N 1
ATOM 7507 C CA . PRO B 1 400 ? 38.702 -33.386 20.123 1.00 25.96 452 PRO B CA 1
ATOM 7508 C C . PRO B 1 400 ? 37.879 -33.354 18.833 1.00 27.73 452 PRO B C 1
ATOM 7509 O O . PRO B 1 400 ? 37.194 -34.325 18.513 1.00 27.08 452 PRO B O 1
ATOM 7513 N N . ASN B 1 401 ? 38.006 -32.276 18.042 1.00 27.52 453 ASN B N 1
ATOM 7514 C CA . ASN B 1 401 ? 37.419 -32.336 16.675 1.00 26.49 453 ASN B CA 1
ATOM 7515 C C . ASN B 1 401 ? 38.455 -32.595 15.598 1.00 26.83 453 ASN B C 1
ATOM 7516 O O . ASN B 1 401 ? 38.274 -32.216 14.443 1.00 26.65 453 ASN B O 1
ATOM 7521 N N . GLN B 1 402 ? 39.572 -33.224 15.975 1.00 25.93 454 GLN B N 1
ATOM 7522 C CA . GLN B 1 402 ? 40.563 -33.615 14.976 1.00 25.10 454 GLN B CA 1
ATOM 7523 C C . GLN B 1 402 ? 41.232 -32.411 14.318 1.00 25.31 454 GLN B C 1
ATOM 7524 O O . GLN B 1 402 ? 41.657 -32.503 13.181 1.00 25.82 454 GLN B O 1
ATOM 7530 N N . ASN B 1 403 ? 41.440 -31.319 15.055 1.00 26.03 455 ASN B N 1
ATOM 7531 C CA . ASN B 1 403 ? 42.042 -30.111 14.473 1.00 26.96 455 ASN B CA 1
ATOM 7532 C C . ASN B 1 403 ? 43.364 -29.856 15.193 1.00 27.60 455 ASN B C 1
ATOM 7533 O O . ASN B 1 403 ? 43.635 -30.498 16.193 1.00 28.15 455 ASN B O 1
ATOM 7538 N N . LEU B 1 404 ? 44.144 -28.882 14.723 1.00 27.28 456 LEU B N 1
ATOM 7539 C CA . LEU B 1 404 ? 45.416 -28.598 15.361 1.00 27.44 456 LEU B CA 1
ATOM 7540 C C . LEU B 1 404 ? 45.522 -27.131 15.757 1.00 27.29 456 LEU B C 1
ATOM 7541 O O . LEU B 1 404 ? 45.251 -26.259 14.969 1.00 27.13 456 LEU B O 1
ATOM 7546 N N . ILE B 1 405 ? 45.868 -26.872 17.013 1.00 26.14 457 ILE B N 1
ATOM 7547 C CA . ILE B 1 405 ? 46.133 -25.520 17.450 1.00 25.91 457 ILE B CA 1
ATOM 7548 C C . ILE B 1 405 ? 47.640 -25.195 17.460 1.00 28.17 457 ILE B C 1
ATOM 7549 O O . ILE B 1 405 ? 48.404 -25.894 18.094 1.00 28.13 457 ILE B O 1
ATOM 7554 N N . LEU B 1 406 ? 48.047 -24.125 16.767 1.00 27.84 458 LEU B N 1
ATOM 7555 C CA . LEU B 1 406 ? 49.434 -23.628 16.849 1.00 28.09 458 LEU B CA 1
ATOM 7556 C C . LEU B 1 406 ? 49.582 -22.681 18.048 1.00 28.36 458 LEU B C 1
ATOM 7557 O O . LEU B 1 406 ? 48.926 -21.634 18.120 1.00 28.99 458 LEU B O 1
ATOM 7562 N N . CYS B 1 407 ? 50.427 -23.020 19.002 1.00 28.95 459 CYS B N 1
ATOM 7563 C CA . CYS B 1 407 ? 50.410 -22.252 20.276 1.00 30.56 459 CYS B CA 1
ATOM 7564 C C . CYS B 1 407 ? 51.575 -21.289 20.333 1.00 30.66 459 CYS B C 1
ATOM 7565 O O . CYS B 1 407 ? 52.591 -21.497 19.674 1.00 30.67 459 CYS B O 1
ATOM 7568 N N . GLY B 1 408 ? 51.400 -20.215 21.090 1.00 29.38 460 GLY B N 1
ATOM 7569 C CA . GLY B 1 408 ? 52.496 -19.327 21.420 1.00 31.34 460 GLY B CA 1
ATOM 7570 C C . GLY B 1 408 ? 53.044 -18.543 20.265 1.00 31.29 460 GLY B C 1
ATOM 7571 O O . GLY B 1 408 ? 54.259 -18.428 20.108 1.00 31.97 460 GLY B O 1
ATOM 7572 N N . ILE B 1 409 ? 52.157 -17.995 19.446 1.00 31.06 461 ILE B N 1
ATOM 7573 C CA . ILE B 1 409 ? 52.583 -17.257 18.260 1.00 30.85 461 ILE B CA 1
ATOM 7574 C C . ILE B 1 409 ? 52.783 -15.758 18.569 1.00 32.44 461 ILE B C 1
ATOM 7575 O O . ILE B 1 409 ? 51.849 -15.105 19.077 1.00 31.45 461 ILE B O 1
ATOM 7580 N N . ASP B 1 410 ? 53.977 -15.202 18.274 1.00 32.92 462 ASP B N 1
ATOM 7581 C CA . ASP B 1 410 ? 54.219 -13.761 18.458 1.00 34.28 462 ASP B CA 1
ATOM 7582 C C . ASP B 1 410 ? 53.411 -13.069 17.386 1.00 34.86 462 ASP B C 1
ATOM 7583 O O . ASP B 1 410 ? 53.285 -13.558 16.247 1.00 34.71 462 ASP B O 1
ATOM 7588 N N . GLN B 1 411 ? 52.857 -11.916 17.719 1.00 35.67 463 GLN B N 1
ATOM 7589 C CA . GLN B 1 411 ? 51.950 -11.278 16.799 1.00 36.29 463 GLN B CA 1
ATOM 7590 C C . GLN B 1 411 ? 52.690 -10.938 15.513 1.00 37.10 463 GLN B C 1
ATOM 7591 O O . GLN B 1 411 ? 52.112 -10.945 14.427 1.00 37.87 463 GLN B O 1
ATOM 7597 N N . ALA B 1 412 ? 53.981 -10.659 15.622 1.00 38.23 464 ALA B N 1
ATOM 7598 C CA . ALA B 1 412 ? 54.797 -10.406 14.444 1.00 39.49 464 ALA B CA 1
ATOM 7599 C C . ALA B 1 412 ? 54.791 -11.565 13.424 1.00 39.13 464 ALA B C 1
ATOM 7600 O O . ALA B 1 412 ? 54.984 -11.337 12.232 1.00 40.58 464 ALA B O 1
ATOM 7602 N N . TRP B 1 413 ? 54.524 -12.794 13.880 1.00 36.76 465 TRP B N 1
ATOM 7603 C CA . TRP B 1 413 ? 54.516 -13.957 12.996 1.00 35.95 465 TRP B CA 1
ATOM 7604 C C . TRP B 1 413 ? 53.180 -14.214 12.301 1.00 35.85 465 TRP B C 1
ATOM 7605 O O . TRP B 1 413 ? 53.066 -15.146 11.522 1.00 35.35 465 TRP B O 1
ATOM 7616 N N . ARG B 1 414 ? 52.157 -13.411 12.601 1.00 36.00 466 ARG B N 1
ATOM 7617 C CA . ARG B 1 414 ? 50.795 -13.749 12.201 1.00 35.53 466 ARG B CA 1
ATOM 7618 C C . ARG B 1 414 ? 50.625 -13.802 10.670 1.00 35.22 466 ARG B C 1
ATOM 7619 O O . ARG B 1 414 ? 50.138 -14.784 10.126 1.00 33.63 466 ARG B O 1
ATOM 7627 N N . GLU B 1 415 ? 50.982 -12.715 10.002 1.00 37.43 467 GLU B N 1
ATOM 7628 C CA . GLU B 1 415 ? 50.836 -12.611 8.555 1.00 38.76 467 GLU B CA 1
ATOM 7629 C C . GLU B 1 415 ? 51.620 -13.716 7.785 1.00 38.69 467 GLU B C 1
ATOM 7630 O O . GLU B 1 415 ? 51.038 -14.356 6.897 1.00 39.94 467 GLU B O 1
ATOM 7632 N N . PRO B 1 416 ? 52.925 -13.939 8.104 1.00 38.07 468 PRO B N 1
ATOM 7633 C CA . PRO B 1 416 ? 53.647 -15.050 7.423 1.00 38.51 468 PRO B CA 1
ATOM 7634 C C . PRO B 1 416 ? 53.037 -16.417 7.649 1.00 36.40 468 PRO B C 1
ATOM 7635 O O . PRO B 1 416 ? 52.876 -17.178 6.709 1.00 37.58 468 PRO B O 1
ATOM 7639 N N . ILE B 1 417 ? 52.657 -16.721 8.877 1.00 35.98 469 ILE B N 1
ATOM 7640 C CA . ILE B 1 417 ? 51.977 -17.975 9.148 1.00 33.27 469 ILE B CA 1
ATOM 7641 C C . ILE B 1 417 ? 50.702 -18.061 8.318 1.00 33.95 469 ILE B C 1
ATOM 7642 O O . ILE B 1 417 ? 50.484 -19.048 7.664 1.00 32.24 469 ILE B O 1
ATOM 7647 N N . THR B 1 418 ? 49.871 -17.016 8.349 1.00 34.00 470 THR B N 1
ATOM 7648 C CA . THR B 1 418 ? 48.596 -17.029 7.644 1.00 35.37 470 THR B CA 1
ATOM 7649 C C . THR B 1 418 ? 48.815 -17.329 6.134 1.00 37.90 470 THR B C 1
ATOM 7650 O O . THR B 1 418 ? 48.140 -18.193 5.544 1.00 39.62 470 THR B O 1
ATOM 7654 N N . THR B 1 419 ? 49.770 -16.619 5.545 1.00 38.83 471 THR B N 1
ATOM 7655 C CA . THR B 1 419 ? 50.197 -16.812 4.145 1.00 41.02 471 THR B CA 1
ATOM 7656 C C . THR B 1 419 ? 50.689 -18.212 3.825 1.00 39.11 471 THR B C 1
ATOM 7657 O O . THR B 1 419 ? 50.260 -18.818 2.842 1.00 40.48 471 THR B O 1
ATOM 7661 N N . ALA B 1 420 ? 51.580 -18.733 4.660 1.00 38.78 472 ALA B N 1
ATOM 7662 C CA . ALA B 1 420 ? 52.141 -20.053 4.419 1.00 37.23 472 ALA B CA 1
ATOM 7663 C C . ALA B 1 420 ? 50.992 -21.059 4.469 1.00 36.98 472 ALA B C 1
ATOM 7664 O O . ALA B 1 420 ? 50.843 -21.880 3.566 1.00 35.63 472 ALA B O 1
ATOM 7666 N N . LEU B 1 421 ? 50.133 -20.954 5.491 1.00 35.19 473 LEU B N 1
ATOM 7667 C CA . LEU B 1 421 ? 49.048 -21.944 5.628 1.00 34.72 473 LEU B CA 1
ATOM 7668 C C . LEU B 1 421 ? 48.147 -21.924 4.397 1.00 35.77 473 LEU B C 1
ATOM 7669 O O . LEU B 1 421 ? 47.837 -22.973 3.840 1.00 36.10 473 LEU B O 1
ATOM 7674 N N . ALA B 1 422 ? 47.761 -20.718 3.977 1.00 37.14 474 ALA B N 1
ATOM 7675 C CA . ALA B 1 422 ? 46.813 -20.528 2.884 1.00 39.34 474 ALA B CA 1
ATOM 7676 C C . ALA B 1 422 ? 47.345 -21.102 1.581 1.00 40.81 474 ALA B C 1
ATOM 7677 O O . ALA B 1 422 ? 46.604 -21.720 0.805 1.00 43.01 474 ALA B O 1
ATOM 7679 N N . GLN B 1 423 ? 48.635 -20.911 1.348 1.00 41.80 475 GLN B N 1
ATOM 7680 C CA . GLN B 1 423 ? 49.286 -21.444 0.147 1.00 43.06 475 GLN B CA 1
ATOM 7681 C C . GLN B 1 423 ? 49.189 -22.967 0.086 1.00 43.67 475 GLN B C 1
ATOM 7682 O O . GLN B 1 423 ? 49.133 -23.540 -0.999 1.00 44.23 475 GLN B O 1
ATOM 7685 N N . ALA B 1 424 ? 49.075 -23.609 1.253 1.00 42.54 476 ALA B N 1
ATOM 7686 C CA . ALA B 1 424 ? 49.039 -25.061 1.346 1.00 43.57 476 ALA B CA 1
ATOM 7687 C C . ALA B 1 424 ? 47.627 -25.650 1.376 1.00 43.92 476 ALA B C 1
ATOM 7688 O O . ALA B 1 424 ? 47.467 -26.869 1.542 1.00 44.32 476 ALA B O 1
ATOM 7690 N N . GLY B 1 425 ? 46.613 -24.802 1.224 1.00 43.94 477 GLY B N 1
ATOM 7691 C CA . GLY B 1 425 ? 45.224 -25.261 1.323 1.00 43.56 477 GLY B CA 1
ATOM 7692 C C . GLY B 1 425 ? 44.661 -25.345 2.727 1.00 42.84 477 GLY B C 1
ATOM 7693 O O . GLY B 1 425 ? 43.574 -25.915 2.943 1.00 43.01 477 GLY B O 1
ATOM 7694 N N . LEU B 1 426 ? 45.396 -24.805 3.701 1.00 41.56 478 LEU B N 1
ATOM 7695 C CA . LEU B 1 426 ? 44.884 -24.705 5.060 1.00 39.27 478 LEU B CA 1
ATOM 7696 C C . LEU B 1 426 ? 44.244 -23.345 5.273 1.00 39.45 478 LEU B C 1
ATOM 7697 O O . LEU B 1 426 ? 44.923 -22.357 5.617 1.00 39.58 478 LEU B O 1
ATOM 7702 N N . LEU B 1 427 ? 42.923 -23.321 5.108 1.00 38.25 479 LEU B N 1
ATOM 7703 C CA . LEU B 1 427 ? 42.162 -22.094 5.085 1.00 38.01 479 LEU B CA 1
ATOM 7704 C C . LEU B 1 427 ? 41.679 -21.681 6.467 1.00 37.01 479 LEU B C 1
ATOM 7705 O O . LEU B 1 427 ? 41.472 -22.511 7.371 1.00 33.60 479 LEU B O 1
ATOM 7710 N N . GLU B 1 428 ? 41.469 -20.382 6.619 1.00 35.19 480 GLU B N 1
ATOM 7711 C CA . GLU B 1 428 ? 40.894 -19.869 7.843 1.00 34.15 480 GLU B CA 1
ATOM 7712 C C . GLU B 1 428 ? 39.401 -20.196 7.922 1.00 33.35 480 GLU B C 1
ATOM 7713 O O . GLU B 1 428 ? 38.748 -20.351 6.892 1.00 33.36 480 GLU B O 1
ATOM 7719 N N . PRO B 1 429 ? 38.827 -20.203 9.141 1.00 33.10 481 PRO B N 1
ATOM 7720 C CA . PRO B 1 429 ? 37.436 -20.643 9.243 1.00 32.77 481 PRO B CA 1
ATOM 7721 C C . PRO B 1 429 ? 36.409 -19.891 8.384 1.00 33.84 481 PRO B C 1
ATOM 7722 O O . PRO B 1 429 ? 35.512 -20.545 7.834 1.00 34.53 481 PRO B O 1
ATOM 7726 N N . LYS B 1 430 ? 36.562 -18.577 8.188 1.00 34.34 482 LYS B N 1
ATOM 7727 C CA . LYS B 1 430 ? 35.657 -17.825 7.303 1.00 35.84 482 LYS B CA 1
ATOM 7728 C C . LYS B 1 430 ? 35.639 -18.362 5.870 1.00 36.51 482 LYS B C 1
ATOM 7729 O O . LYS B 1 430 ? 34.662 -18.167 5.140 1.00 37.27 482 LYS B O 1
ATOM 7735 N N . ASP B 1 431 ? 36.698 -19.047 5.454 1.00 36.00 483 ASP B N 1
ATOM 7736 C CA . ASP B 1 431 ? 36.757 -19.510 4.062 1.00 36.47 483 ASP B CA 1
ATOM 7737 C C . ASP B 1 431 ? 36.476 -21.004 3.902 1.00 35.58 483 ASP B C 1
ATOM 7738 O O . ASP B 1 431 ? 36.763 -21.550 2.857 1.00 35.98 483 ASP B O 1
ATOM 7743 N N . VAL B 1 432 ? 35.941 -21.656 4.945 1.00 34.21 484 VAL B N 1
ATOM 7744 C CA . VAL B 1 432 ? 35.627 -23.088 4.912 1.00 32.91 484 VAL B CA 1
ATOM 7745 C C . VAL B 1 432 ? 34.126 -23.184 5.027 1.00 33.83 484 VAL B C 1
ATOM 7746 O O . VAL B 1 432 ? 33.543 -22.497 5.853 1.00 33.84 484 VAL B O 1
ATOM 7750 N N . ASP B 1 433 ? 33.481 -24.048 4.249 1.00 33.85 485 ASP B N 1
ATOM 7751 C CA . ASP B 1 433 ? 32.038 -24.316 4.450 1.00 33.42 485 ASP B CA 1
ATOM 7752 C C . ASP B 1 433 ? 31.780 -24.654 5.923 1.00 32.45 485 ASP B C 1
ATOM 7753 O O . ASP B 1 433 ? 32.502 -25.455 6.475 1.00 32.02 485 ASP B O 1
ATOM 7758 N N . PRO B 1 434 ? 30.815 -23.984 6.586 1.00 32.11 486 PRO B N 1
ATOM 7759 C CA . PRO B 1 434 ? 30.553 -24.300 8.016 1.00 30.87 486 PRO B CA 1
ATOM 7760 C C . PRO B 1 434 ? 30.183 -25.751 8.323 1.00 30.62 486 PRO B C 1
ATOM 7761 O O . PRO B 1 434 ? 30.343 -26.189 9.458 1.00 29.55 486 PRO B O 1
ATOM 7765 N N . LEU B 1 435 ? 29.699 -26.504 7.344 1.00 30.44 487 LEU B N 1
ATOM 7766 C CA . LEU B 1 435 ? 29.472 -27.951 7.549 1.00 30.75 487 LEU B CA 1
ATOM 7767 C C . LEU B 1 435 ? 30.767 -28.702 7.854 1.00 30.51 487 LEU B C 1
ATOM 7768 O O . LEU B 1 435 ? 30.775 -29.674 8.643 1.00 31.11 487 LEU B O 1
ATOM 7773 N N . ASN B 1 436 ? 31.841 -28.316 7.164 1.00 29.62 488 ASN B N 1
ATOM 7774 C CA . ASN B 1 436 ? 33.141 -28.942 7.320 1.00 29.38 488 ASN B CA 1
ATOM 7775 C C . ASN B 1 436 ? 33.736 -28.586 8.682 1.00 28.92 488 ASN B C 1
ATOM 7776 O O . ASN B 1 436 ? 34.385 -29.415 9.270 1.00 29.47 488 ASN B O 1
ATOM 7781 N N . LEU B 1 437 ? 33.472 -27.379 9.207 1.00 28.56 489 LEU B N 1
ATOM 7782 C CA . LEU B 1 437 ? 34.130 -26.933 10.437 1.00 28.31 489 LEU B CA 1
ATOM 7783 C C . LEU B 1 437 ? 33.752 -27.850 11.609 1.00 29.24 489 LEU B C 1
ATOM 7784 O O . LEU B 1 437 ? 34.594 -28.193 12.448 1.00 28.56 489 LEU B O 1
ATOM 7789 N N . THR B 1 438 ? 32.485 -28.262 11.639 1.00 29.06 490 THR B N 1
ATOM 7790 C CA . THR B 1 438 ? 31.958 -29.054 12.755 1.00 28.45 490 THR B CA 1
ATOM 7791 C C . THR B 1 438 ? 31.741 -30.505 12.355 1.00 29.21 490 THR B C 1
ATOM 7792 O O . THR B 1 438 ? 31.247 -31.297 13.171 1.00 29.23 490 THR B O 1
ATOM 7796 N N . ALA B 1 439 ? 32.197 -30.898 11.156 1.00 26.94 491 ALA B N 1
ATOM 7797 C CA . ALA B 1 439 ? 32.066 -32.292 10.743 1.00 28.58 491 ALA B CA 1
ATOM 7798 C C . ALA B 1 439 ? 33.210 -33.177 11.191 1.00 28.62 491 ALA B C 1
ATOM 7799 O O . ALA B 1 439 ? 34.349 -32.719 11.335 1.00 27.35 491 ALA B O 1
ATOM 7801 N N . MET B 1 440 ? 32.885 -34.446 11.428 1.00 28.19 492 MET B N 1
ATOM 7802 C CA . MET B 1 440 ? 33.899 -35.468 11.758 1.00 31.55 492 MET B CA 1
ATOM 7803 C C . MET B 1 440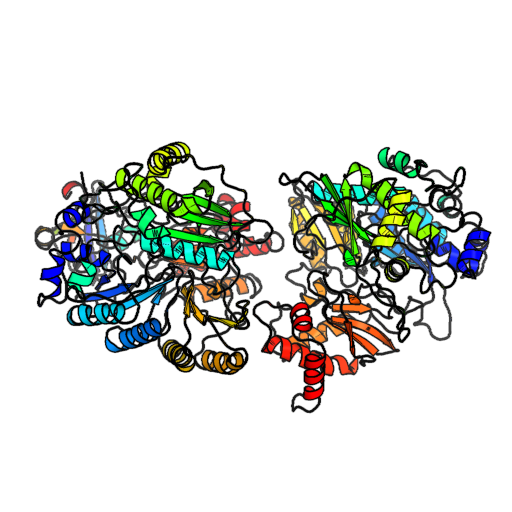 ? 33.546 -36.836 11.174 1.00 30.93 492 MET B C 1
ATOM 7804 O O . MET B 1 440 ? 32.385 -37.189 11.109 1.00 31.67 492 MET B O 1
ATOM 7809 N N . ALA B 1 441 ? 34.561 -37.599 10.780 1.00 31.32 493 ALA B N 1
ATOM 7810 C CA . ALA B 1 441 ? 34.400 -38.959 10.272 1.00 31.02 493 ALA B CA 1
ATOM 7811 C C . ALA B 1 441 ? 35.521 -39.818 10.865 1.00 31.52 493 ALA B C 1
ATOM 7812 O O . ALA B 1 441 ? 36.598 -39.308 11.133 1.00 31.62 493 ALA B O 1
ATOM 7814 N N . CYS B 1 442 ? 35.283 -41.104 11.114 1.00 31.64 494 CYS B N 1
ATOM 7815 C CA . CYS B 1 442 ? 36.359 -41.942 11.670 1.00 31.64 494 CYS B CA 1
ATOM 7816 C C . CYS B 1 442 ? 37.179 -42.487 10.493 1.00 33.36 494 CYS B C 1
ATOM 7817 O O . CYS B 1 442 ? 36.762 -42.329 9.333 1.00 35.31 494 CYS B O 1
ATOM 7820 N N . PRO B 1 443 ? 38.338 -43.147 10.760 1.00 32.89 495 PRO B N 1
ATOM 7821 C CA . PRO B 1 443 ? 39.119 -43.597 9.619 1.00 33.17 495 PRO B CA 1
ATOM 7822 C C . PRO B 1 443 ? 38.413 -44.664 8.815 1.00 34.45 495 PRO B C 1
ATOM 7823 O O . PRO B 1 443 ? 38.418 -44.602 7.591 1.00 35.88 495 PRO B O 1
ATOM 7827 N N . ALA B 1 444 ? 37.829 -45.641 9.495 1.00 34.83 496 ALA B N 1
ATOM 7828 C CA . ALA B 1 444 ? 37.098 -46.720 8.821 1.00 35.17 496 ALA B CA 1
ATOM 7829 C C . ALA B 1 444 ? 37.998 -47.354 7.751 1.00 37.12 496 ALA B C 1
ATOM 7830 O O . ALA B 1 444 ? 39.172 -47.619 8.001 1.00 37.02 496 ALA B O 1
ATOM 7832 N N . LEU B 1 445 ? 37.463 -47.587 6.561 1.00 37.37 497 LEU B N 1
ATOM 7833 C CA . LEU B 1 445 ? 38.235 -48.264 5.520 1.00 39.46 497 LEU B CA 1
ATOM 7834 C C . LEU B 1 445 ? 39.375 -47.343 5.024 1.00 38.89 497 LEU B C 1
ATOM 7835 O O . LEU B 1 445 ? 39.217 -46.114 5.002 1.00 36.62 497 LEU B O 1
ATOM 7840 N N . PRO B 1 446 ? 40.496 -47.928 4.562 1.00 38.84 498 PRO B N 1
ATOM 7841 C CA . PRO B 1 446 ? 40.734 -49.346 4.335 1.00 41.10 498 PRO B CA 1
ATOM 7842 C C . PRO B 1 446 ? 41.381 -50.093 5.497 1.00 40.79 498 PRO B C 1
ATOM 7843 O O . PRO B 1 446 ? 41.515 -51.301 5.406 1.00 42.06 498 PRO B O 1
ATOM 7847 N N . LEU B 1 447 ? 41.793 -49.401 6.563 1.00 41.16 499 LEU B N 1
ATOM 7848 C CA . LEU B 1 447 ? 42.530 -50.088 7.651 1.00 41.27 499 LEU B CA 1
ATOM 7849 C C . LEU B 1 447 ? 41.759 -50.511 8.922 1.00 41.07 499 LEU B C 1
ATOM 7850 O O . LEU B 1 447 ? 42.228 -51.353 9.700 1.00 41.00 499 LEU B O 1
ATOM 7855 N N . CYS B 1 448 ? 40.597 -49.926 9.171 1.00 40.11 500 CYS B N 1
ATOM 7856 C CA . CYS B 1 448 ? 39.804 -50.415 10.308 1.00 38.76 500 CYS B CA 1
ATOM 7857 C C . CYS B 1 448 ? 39.235 -51.817 10.049 1.00 38.84 500 CYS B C 1
ATOM 7858 O O . CYS B 1 448 ? 38.540 -52.026 9.063 1.00 37.90 500 CYS B O 1
ATOM 7861 N N . PRO B 1 449 ? 39.508 -52.775 10.957 1.00 39.81 501 PRO B N 1
ATOM 7862 C CA . PRO B 1 449 ? 39.023 -54.154 10.823 1.00 41.08 501 PRO B CA 1
ATOM 7863 C C . PRO B 1 449 ? 37.521 -54.269 11.014 1.00 41.71 501 PRO B C 1
ATOM 7864 O O . PRO B 1 449 ? 36.905 -55.253 10.560 1.00 42.36 501 PRO B O 1
ATOM 7868 N N . LEU B 1 450 ? 36.933 -53.256 11.662 1.00 39.11 502 LEU B N 1
ATOM 7869 C CA . LEU B 1 450 ? 35.544 -53.341 12.084 1.00 38.75 502 LEU B CA 1
ATOM 7870 C C . LEU B 1 450 ? 34.624 -52.569 11.162 1.00 39.23 502 LEU B C 1
ATOM 7871 O O . LEU B 1 450 ? 33.412 -52.750 11.208 1.00 40.81 502 LEU B O 1
ATOM 7876 N N . ALA B 1 451 ? 35.202 -51.775 10.266 1.00 39.68 503 ALA B N 1
ATOM 7877 C CA . ALA B 1 451 ? 34.410 -50.945 9.354 1.00 39.74 503 ALA B CA 1
ATOM 7878 C C . ALA B 1 451 ? 33.479 -51.771 8.466 1.00 41.32 503 ALA B C 1
ATOM 7879 O O . ALA B 1 451 ? 33.837 -52.872 8.025 1.00 41.38 503 ALA B O 1
ATOM 7881 N N . GLN B 1 452 ? 32.304 -51.204 8.197 1.00 42.55 504 GLN B N 1
ATOM 7882 C CA . GLN B 1 452 ? 31.292 -51.811 7.327 1.00 45.77 504 GLN B CA 1
ATOM 7883 C C . GLN B 1 452 ? 31.237 -51.068 6.011 1.00 45.35 504 GLN B C 1
ATOM 7884 O O . GLN B 1 452 ? 30.937 -51.640 4.933 1.00 46.33 504 GLN B O 1
ATOM 7890 N N . THR B 1 453 ? 31.543 -49.779 6.113 1.00 43.76 505 THR B N 1
ATOM 7891 C CA . THR B 1 453 ? 31.532 -48.892 4.977 1.00 44.24 505 THR B CA 1
ATOM 7892 C C . THR B 1 453 ? 32.530 -47.739 5.205 1.00 41.90 505 THR B C 1
ATOM 7893 O O . THR B 1 453 ? 33.245 -47.714 6.210 1.00 39.47 505 THR B O 1
ATOM 7897 N N . GLU B 1 454 ? 32.636 -46.847 4.234 1.00 40.90 506 GLU B N 1
ATOM 7898 C CA . GLU B 1 454 ? 33.541 -45.688 4.366 1.00 40.39 506 GLU B CA 1
ATOM 7899 C C . GLU B 1 454 ? 33.029 -44.628 5.342 1.00 38.67 506 GLU B C 1
ATOM 7900 O O . GLU B 1 454 ? 31.835 -44.540 5.655 1.00 37.61 506 GLU B O 1
ATOM 7906 N N . ALA B 1 455 ? 33.962 -43.810 5.811 1.00 37.13 507 ALA B N 1
ATOM 7907 C CA . ALA B 1 455 ? 33.622 -42.689 6.639 1.00 35.06 507 ALA B CA 1
ATOM 7908 C C . ALA B 1 455 ? 34.548 -41.572 6.217 1.00 35.24 507 ALA B C 1
ATOM 7909 O O . ALA B 1 455 ? 34.152 -40.764 5.382 1.00 36.24 507 ALA B O 1
ATOM 7911 N N . GLU B 1 456 ? 35.799 -41.562 6.685 1.00 34.06 508 GLU B N 1
ATOM 7912 C CA . GLU B 1 456 ? 36.742 -40.524 6.244 1.00 34.47 508 GLU B CA 1
ATOM 7913 C C . GLU B 1 456 ? 36.824 -40.409 4.724 1.00 35.90 508 GLU B C 1
ATOM 7914 O O . GLU B 1 456 ? 36.864 -39.288 4.171 1.00 36.24 508 GLU B O 1
ATOM 7920 N N . ARG B 1 457 ? 36.846 -41.555 4.034 1.00 36.88 509 ARG B N 1
ATOM 7921 C CA . ARG B 1 457 ? 37.056 -41.533 2.600 1.00 37.25 509 ARG B CA 1
ATOM 7922 C C . ARG B 1 457 ? 35.794 -41.142 1.860 1.00 38.23 509 ARG B C 1
ATOM 7923 O O . ARG B 1 457 ? 35.855 -40.854 0.679 1.00 39.22 509 ARG B O 1
ATOM 7931 N N . GLY B 1 458 ? 34.658 -41.090 2.555 1.00 38.06 510 GLY B N 1
ATOM 7932 C CA . GLY B 1 458 ? 33.397 -40.690 1.895 1.00 37.64 510 GLY B CA 1
ATOM 7933 C C . GLY B 1 458 ? 32.755 -39.370 2.358 1.00 37.54 510 GLY B C 1
ATOM 7934 O O . GLY B 1 458 ? 31.864 -38.849 1.680 1.00 36.49 510 GLY B O 1
ATOM 7935 N N . ILE B 1 459 ? 33.198 -38.815 3.486 1.00 35.41 511 ILE B N 1
ATOM 7936 C CA . ILE B 1 459 ? 32.456 -37.706 4.083 1.00 36.18 511 ILE B CA 1
ATOM 7937 C C . ILE B 1 459 ? 32.477 -36.415 3.258 1.00 36.33 511 ILE B C 1
ATOM 7938 O O . ILE B 1 459 ? 31.452 -35.730 3.136 1.00 36.18 511 ILE B O 1
ATOM 7943 N N . LEU B 1 460 ? 33.607 -36.117 2.639 1.00 36.89 512 LEU B N 1
ATOM 7944 C CA . LEU B 1 460 ? 33.722 -34.863 1.887 1.00 38.71 512 LEU B CA 1
ATOM 7945 C C . LEU B 1 460 ? 32.773 -34.708 0.671 1.00 39.56 512 LEU B C 1
ATOM 7946 O O . LEU B 1 460 ? 32.181 -33.617 0.500 1.00 39.64 512 LEU B O 1
ATOM 7951 N N . PRO B 1 461 ? 32.621 -35.764 -0.172 1.00 40.41 513 PRO B N 1
ATOM 7952 C CA . PRO B 1 461 ? 31.494 -35.710 -1.085 1.00 40.89 513 PRO B CA 1
ATOM 7953 C C . PRO B 1 461 ? 30.129 -35.589 -0.426 1.00 39.20 513 PRO B C 1
ATOM 7954 O O . PRO B 1 461 ? 29.263 -34.911 -0.979 1.00 39.99 513 PRO B O 1
ATOM 7958 N N . ILE B 1 462 ? 29.907 -36.263 0.700 1.00 37.26 514 ILE B N 1
ATOM 7959 C CA . ILE B 1 462 ? 28.619 -36.134 1.390 1.00 36.20 514 ILE B CA 1
ATOM 7960 C C . ILE B 1 462 ? 28.361 -34.670 1.799 1.00 35.59 514 ILE B C 1
ATOM 7961 O O . ILE B 1 462 ? 27.306 -34.109 1.506 1.00 36.89 514 ILE B O 1
ATOM 7966 N N . LEU B 1 463 ? 29.351 -34.018 2.397 1.00 34.14 515 LEU B N 1
ATOM 7967 C CA . LEU B 1 463 ? 29.158 -32.646 2.841 1.00 33.54 515 LEU B CA 1
ATOM 7968 C C . LEU B 1 463 ? 28.841 -31.743 1.660 1.00 34.20 515 LEU B C 1
ATOM 7969 O O . LEU B 1 463 ? 28.026 -30.845 1.776 1.00 36.10 515 LEU B O 1
ATOM 7974 N N . LYS B 1 464 ? 29.474 -31.967 0.522 1.00 34.92 516 LYS B N 1
ATOM 7975 C CA . LYS B 1 464 ? 29.121 -31.216 -0.697 1.00 37.32 516 LYS B CA 1
ATOM 7976 C C . LYS B 1 464 ? 27.652 -31.419 -1.155 1.00 37.28 516 LYS B C 1
ATOM 7977 O O . LYS B 1 464 ? 26.9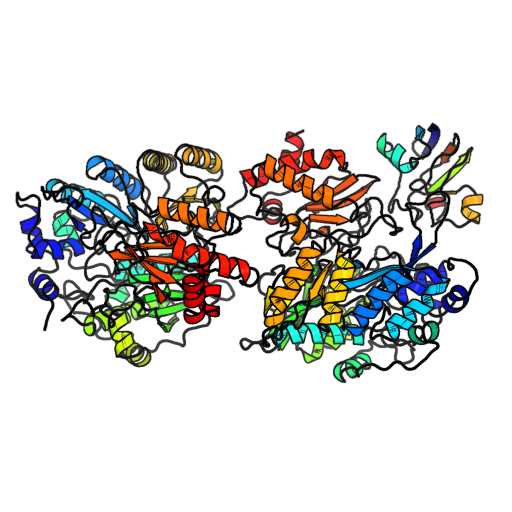90 -30.469 -1.605 1.00 37.52 516 LYS B O 1
ATOM 7983 N N . ARG B 1 465 ? 27.172 -32.650 -1.080 1.00 36.75 517 ARG B N 1
ATOM 7984 C CA . ARG B 1 465 ? 25.785 -32.961 -1.407 1.00 38.09 517 ARG B CA 1
ATOM 7985 C C . ARG B 1 465 ? 24.849 -32.335 -0.375 1.00 37.14 517 ARG B C 1
ATOM 7986 O O . ARG B 1 465 ? 23.739 -31.962 -0.696 1.00 39.37 517 ARG B O 1
ATOM 7994 N N . ILE B 1 466 ? 25.273 -32.256 0.879 1.00 34.93 518 ILE B N 1
ATOM 7995 C CA . ILE B 1 466 ? 24.428 -31.618 1.876 1.00 34.82 518 ILE B CA 1
ATOM 7996 C C . ILE B 1 466 ? 24.372 -30.115 1.603 1.00 34.71 518 ILE B C 1
ATOM 7997 O O . ILE B 1 466 ? 23.288 -29.537 1.588 1.00 35.58 518 ILE B O 1
ATOM 8002 N N . ARG B 1 467 ? 25.504 -29.500 1.257 1.00 34.83 519 ARG B N 1
ATOM 8003 C CA . ARG B 1 467 ? 25.463 -28.093 0.794 1.00 34.88 519 ARG B CA 1
ATOM 8004 C C . ARG B 1 467 ? 24.538 -27.911 -0.419 1.00 35.91 519 ARG B C 1
ATOM 8005 O O . ARG B 1 467 ? 23.780 -26.926 -0.500 1.00 36.21 519 ARG B O 1
ATOM 8013 N N . ALA B 1 468 ? 24.595 -28.854 -1.364 1.00 37.17 520 ALA B N 1
ATOM 8014 C CA . ALA B 1 468 ? 23.753 -28.766 -2.553 1.00 37.36 520 ALA B CA 1
ATOM 8015 C C . ALA B 1 468 ? 22.276 -28.928 -2.196 1.00 38.26 520 ALA B C 1
ATOM 8016 O O . ALA B 1 468 ? 21.419 -28.283 -2.805 1.00 39.69 520 ALA B O 1
ATOM 8018 N N . VAL B 1 469 ? 21.969 -29.734 -1.180 1.00 37.17 521 VAL B N 1
ATOM 8019 C CA . VAL B 1 469 ? 20.595 -29.789 -0.668 1.00 37.62 521 VAL B CA 1
ATOM 8020 C C . VAL B 1 469 ? 20.096 -28.479 -0.080 1.00 37.27 521 VAL B C 1
ATOM 8021 O O . VAL B 1 469 ? 19.016 -28.006 -0.469 1.00 38.89 521 VAL B O 1
ATOM 8025 N N . PHE B 1 470 ? 20.875 -27.878 0.827 1.00 35.87 522 PHE B N 1
ATOM 8026 C CA . PHE B 1 470 ? 20.601 -26.549 1.337 1.00 34.93 522 PHE B CA 1
ATOM 8027 C C . PHE B 1 470 ? 20.370 -25.536 0.202 1.00 36.39 522 PHE B C 1
ATOM 8028 O O . PHE B 1 470 ? 19.438 -24.725 0.251 1.00 36.57 522 PHE B O 1
ATOM 8036 N N . ASN B 1 471 ? 21.239 -25.551 -0.806 1.00 37.33 523 ASN B N 1
ATOM 8037 C CA . ASN B 1 471 ? 21.142 -24.582 -1.917 1.00 39.52 523 ASN B CA 1
ATOM 8038 C C . ASN B 1 471 ? 19.821 -24.762 -2.680 1.00 41.04 523 ASN B C 1
ATOM 8039 O O . ASN B 1 471 ? 19.168 -23.781 -3.066 1.00 41.21 523 ASN B O 1
ATOM 8044 N N . LYS B 1 472 ? 19.414 -26.018 -2.846 1.00 42.07 524 LYS B N 1
ATOM 8045 C CA . LYS B 1 472 ? 18.162 -26.351 -3.533 1.00 44.42 524 LYS B CA 1
ATOM 8046 C C . LYS B 1 472 ? 16.947 -25.875 -2.740 1.00 44.76 524 LYS B C 1
ATOM 8047 O O . LYS B 1 472 ? 16.016 -25.288 -3.289 1.00 44.74 524 LYS B O 1
ATOM 8053 N N . VAL B 1 473 ? 16.989 -26.105 -1.433 1.00 45.05 525 VAL B N 1
ATOM 8054 C CA . VAL B 1 473 ? 15.884 -25.788 -0.527 1.00 45.52 525 VAL B CA 1
ATOM 8055 C C . VAL B 1 473 ? 15.728 -24.299 -0.272 1.00 46.38 525 VAL B C 1
ATOM 8056 O O . VAL B 1 473 ? 14.610 -23.843 -0.016 1.00 47.93 525 VAL B O 1
ATOM 8060 N N . GLY B 1 474 ? 16.818 -23.538 -0.396 1.00 45.03 526 GLY B N 1
ATOM 8061 C CA . GLY B 1 474 ? 16.777 -22.093 -0.169 1.00 44.16 526 GLY B CA 1
ATOM 8062 C C . GLY B 1 474 ? 17.398 -21.660 1.146 1.00 41.83 526 GLY B C 1
ATOM 8063 O O . GLY B 1 474 ? 17.116 -20.580 1.646 1.00 41.66 526 GLY B O 1
ATOM 8064 N N . ILE B 1 475 ? 18.251 -22.518 1.696 1.00 41.04 527 ILE B N 1
ATOM 8065 C CA . ILE B 1 475 ? 18.913 -22.286 2.957 1.00 39.05 527 ILE B CA 1
ATOM 8066 C C . ILE B 1 475 ? 20.249 -21.640 2.605 1.00 40.13 527 ILE B C 1
ATOM 8067 O O . ILE B 1 475 ? 20.975 -22.164 1.747 1.00 39.54 527 ILE B O 1
ATOM 8072 N N . LYS B 1 476 ? 20.569 -20.529 3.276 1.00 40.43 528 LYS B N 1
ATOM 8073 C CA . LYS B 1 476 ? 21.739 -19.709 2.989 1.00 42.72 528 LYS B CA 1
ATOM 8074 C C . LYS B 1 476 ? 23.003 -20.457 3.385 1.00 41.95 528 LYS B C 1
ATOM 8075 O O . LYS B 1 476 ? 22.985 -21.295 4.303 1.00 41.01 528 LYS B O 1
ATOM 8081 N N . ASP B 1 477 ? 24.116 -20.108 2.749 1.00 42.26 529 ASP B N 1
ATOM 8082 C CA . ASP B 1 477 ? 25.313 -20.941 2.850 1.00 44.03 529 ASP B CA 1
ATOM 8083 C C . ASP B 1 477 ? 26.136 -20.690 4.132 1.00 42.55 529 ASP B C 1
ATOM 8084 O O . ASP B 1 477 ? 27.157 -21.323 4.334 1.00 43.23 529 ASP B O 1
ATOM 8089 N N . SER B 1 478 ? 25.636 -19.805 4.997 1.00 41.81 530 SER B N 1
ATOM 8090 C CA . SER B 1 478 ? 26.104 -19.631 6.377 1.00 40.60 530 SER B CA 1
ATOM 8091 C C . SER B 1 478 ? 25.433 -20.604 7.336 1.00 38.24 530 SER B C 1
ATOM 8092 O O . SER B 1 478 ? 25.917 -20.785 8.425 1.00 35.87 530 SER B O 1
ATOM 8095 N N . GLU B 1 479 ? 24.310 -21.199 6.949 1.00 37.85 531 GLU B N 1
ATOM 8096 C CA . GLU B 1 479 ? 23.649 -22.174 7.834 1.00 39.56 531 GLU B CA 1
ATOM 8097 C C . GLU B 1 479 ? 24.385 -23.533 7.792 1.00 38.52 531 GLU B C 1
ATOM 8098 O O . GLU B 1 479 ? 25.100 -23.837 6.832 1.00 38.77 531 GLU B O 1
ATOM 8104 N N . SER B 1 480 ? 24.156 -24.348 8.818 1.00 37.61 532 SER B N 1
ATOM 8105 C CA . SER B 1 480 ? 24.906 -25.541 9.079 1.00 37.18 532 SER B CA 1
ATOM 8106 C C . SER B 1 480 ? 24.179 -26.431 10.078 1.00 36.08 532 SER B C 1
ATOM 8107 O O . SER B 1 480 ? 23.310 -25.965 10.846 1.00 35.50 532 SER B O 1
ATOM 8110 N N . VAL B 1 481 ? 24.590 -27.697 10.094 1.00 33.13 533 VAL B N 1
ATOM 8111 C CA . VAL B 1 481 ? 24.216 -28.660 11.105 1.00 32.49 533 VAL B CA 1
ATOM 8112 C C . VAL B 1 481 ? 25.455 -29.498 11.342 1.00 31.08 533 VAL B C 1
ATOM 8113 O O . VAL B 1 481 ? 26.318 -29.570 10.480 1.00 32.34 533 VAL B O 1
ATOM 8117 N N . VAL B 1 482 ? 25.562 -30.104 12.514 1.00 32.21 534 VAL B N 1
ATOM 8118 C CA . VAL B 1 482 ? 26.694 -30.994 12.820 1.00 30.64 534 VAL B CA 1
ATOM 8119 C C . VAL B 1 482 ? 26.506 -32.369 12.168 1.00 31.27 534 VAL B C 1
ATOM 8120 O O . VAL B 1 482 ? 25.535 -33.062 12.424 1.00 31.04 534 VAL B O 1
ATOM 8124 N N . VAL B 1 483 ? 27.448 -32.729 11.303 1.00 30.26 535 VAL B N 1
ATOM 8125 C CA . VAL B 1 483 ? 27.396 -33.963 10.581 1.00 30.65 535 VAL B CA 1
ATOM 8126 C C . VAL B 1 483 ? 28.514 -34.856 11.084 1.00 30.62 535 VAL B C 1
ATOM 8127 O O . VAL B 1 483 ? 29.680 -34.484 11.052 1.00 29.92 535 VAL B O 1
ATOM 8131 N N . ARG B 1 484 ? 28.168 -36.059 11.518 1.00 30.63 536 ARG B N 1
ATOM 8132 C CA . ARG B 1 484 ? 29.201 -36.992 11.975 1.00 30.76 536 ARG B CA 1
ATOM 8133 C C . ARG B 1 484 ? 28.948 -38.349 11.357 1.00 31.26 536 ARG B C 1
ATOM 8134 O O . ARG B 1 484 ? 27.806 -38.814 11.356 1.00 31.82 536 ARG B O 1
ATOM 8142 N N . ILE B 1 485 ? 30.008 -38.970 10.835 1.00 30.27 537 ILE B N 1
ATOM 8143 C CA . ILE B 1 485 ? 29.879 -40.183 10.019 1.00 31.11 537 ILE B CA 1
ATOM 8144 C C . ILE B 1 485 ? 30.847 -41.247 10.545 1.00 31.67 537 ILE B C 1
ATOM 8145 O O . ILE B 1 485 ? 32.032 -40.986 10.689 1.00 29.74 537 ILE B O 1
ATOM 8150 N N . THR B 1 486 ? 30.344 -42.456 10.815 1.00 33.45 538 THR B N 1
ATOM 8151 C CA . THR B 1 486 ? 31.235 -43.569 11.161 1.00 32.74 538 THR B CA 1
ATOM 8152 C C . THR B 1 486 ? 30.975 -44.764 10.232 1.00 33.89 538 THR B C 1
ATOM 8153 O O . THR B 1 486 ? 29.932 -44.857 9.600 1.00 34.00 538 THR B O 1
ATOM 8157 N N . GLY B 1 487 ? 31.955 -45.657 10.159 1.00 33.83 539 GLY B N 1
ATOM 8158 C CA . GLY B 1 487 ? 31.901 -46.799 9.276 1.00 34.36 539 GLY B CA 1
ATOM 8159 C C . GLY B 1 487 ? 31.147 -47.968 9.874 1.00 34.20 539 GLY B C 1
ATOM 8160 O O . GLY B 1 487 ? 30.822 -48.935 9.166 1.00 33.46 539 GLY B O 1
ATOM 8161 N N . CYS B 1 488 ? 30.811 -47.850 11.153 1.00 33.57 540 CYS B N 1
ATOM 8162 C CA . CYS B 1 488 ? 30.122 -48.938 11.879 1.00 35.40 540 CYS B CA 1
ATOM 8163 C C . CYS B 1 488 ? 29.540 -48.360 13.177 1.00 34.58 540 CYS B C 1
ATOM 8164 O O . CYS B 1 488 ? 29.729 -47.159 13.453 1.00 34.63 540 CYS B O 1
ATOM 8167 N N . PRO B 1 489 ? 28.771 -49.172 13.942 1.00 34.81 541 PRO B N 1
ATOM 8168 C CA . PRO B 1 489 ? 28.073 -48.528 15.066 1.00 33.52 541 PRO B CA 1
ATOM 8169 C C . PRO B 1 489 ? 28.935 -48.260 16.332 1.00 34.93 541 PRO B C 1
ATOM 8170 O O . PRO B 1 489 ? 28.445 -47.645 17.296 1.00 33.99 541 PRO B O 1
ATOM 8174 N N . ASN B 1 490 ? 30.229 -48.602 16.303 1.00 34.33 542 ASN B N 1
ATOM 8175 C CA . ASN B 1 490 ? 31.088 -48.329 17.472 1.00 33.81 542 ASN B CA 1
ATOM 8176 C C . ASN B 1 490 ? 31.149 -46.862 17.933 1.00 33.23 542 ASN B C 1
ATOM 8177 O O . ASN B 1 490 ? 31.322 -46.581 19.113 1.00 33.88 542 ASN B O 1
ATOM 8182 N N . GLY B 1 491 ? 31.045 -45.931 16.988 1.00 33.70 543 GLY B N 1
ATOM 8183 C CA . GLY B 1 491 ? 30.774 -44.531 17.327 1.00 32.34 543 GLY B CA 1
ATOM 8184 C C . GLY B 1 491 ? 31.993 -43.672 17.582 1.00 31.29 543 GLY B C 1
ATOM 8185 O O . GLY B 1 491 ? 31.902 -42.685 18.333 1.00 30.67 543 GLY B O 1
ATOM 8186 N N . CYS B 1 492 ? 33.104 -44.005 16.908 1.00 30.46 544 CYS B N 1
ATOM 8187 C CA . CYS B 1 492 ? 34.401 -43.339 17.106 1.00 29.75 544 CYS B CA 1
ATOM 8188 C C . CYS B 1 492 ? 34.374 -41.832 16.767 1.00 29.37 544 CYS B C 1
ATOM 8189 O O . CYS B 1 492 ? 35.115 -41.043 17.366 1.00 29.19 544 CYS B O 1
ATOM 8192 N N . ALA B 1 493 ? 33.528 -41.420 15.817 1.00 29.37 545 ALA B N 1
ATOM 8193 C CA . ALA B 1 493 ? 33.362 -39.972 15.560 1.00 29.88 545 ALA B CA 1
ATOM 8194 C C . ALA B 1 493 ? 32.198 -39.352 16.380 1.00 30.50 545 ALA B C 1
ATOM 8195 O O . ALA B 1 493 ? 31.654 -38.301 16.051 1.00 29.82 545 ALA B O 1
ATOM 8197 N N . ARG B 1 494 ? 31.819 -40.047 17.457 1.00 32.02 546 ARG B N 1
ATOM 8198 C CA . ARG B 1 494 ? 30.729 -39.640 18.349 1.00 29.60 546 ARG B CA 1
ATOM 8199 C C . ARG B 1 494 ? 29.439 -39.260 17.585 1.00 30.56 546 ARG B C 1
ATOM 8200 O O . ARG B 1 494 ? 28.869 -38.204 17.826 1.00 29.70 546 ARG B O 1
ATOM 8208 N N . PRO B 1 495 ? 28.976 -40.136 16.662 1.00 31.91 547 PRO B N 1
ATOM 8209 C CA . PRO B 1 495 ? 27.889 -39.765 15.745 1.00 31.37 547 PRO B CA 1
ATOM 8210 C C . PRO B 1 495 ? 26.523 -39.715 16.429 1.00 32.31 547 PRO B C 1
ATOM 8211 O O . PRO B 1 495 ? 25.604 -39.103 15.919 1.00 32.02 547 PRO B O 1
ATOM 8215 N N . TYR B 1 496 ? 26.417 -40.329 17.611 1.00 32.50 548 TYR B N 1
ATOM 8216 C CA . TYR B 1 496 ? 25.172 -40.330 18.366 1.00 30.57 548 TYR B CA 1
ATOM 8217 C C . TYR B 1 496 ? 24.929 -39.035 19.077 1.00 29.57 548 TYR B C 1
ATOM 8218 O O . TYR B 1 496 ? 23.863 -38.848 19.664 1.00 30.80 548 TYR B O 1
ATOM 8227 N N . MET B 1 497 ? 25.888 -38.122 18.987 1.00 28.77 549 MET B N 1
ATOM 8228 C CA . MET B 1 497 ? 25.690 -36.754 19.470 1.00 28.67 549 MET B CA 1
ATOM 8229 C C . MET B 1 497 ? 25.438 -35.742 18.342 1.00 27.92 549 MET B C 1
ATOM 8230 O O . MET B 1 497 ? 25.315 -34.534 18.610 1.00 28.08 549 MET B O 1
ATOM 8235 N N . ALA B 1 498 ? 25.391 -36.216 17.104 1.00 29.02 550 ALA B N 1
ATOM 8236 C CA . ALA B 1 498 ? 25.310 -35.313 15.931 1.00 28.13 550 ALA B CA 1
ATOM 8237 C C . ALA B 1 498 ? 23.882 -34.823 15.698 1.00 28.59 550 ALA B C 1
ATOM 8238 O O . ALA B 1 498 ? 22.908 -35.549 15.986 1.00 28.39 550 ALA B O 1
ATOM 8240 N N . GLU B 1 499 ? 23.768 -33.631 15.109 1.00 27.35 551 GLU B N 1
ATOM 8241 C CA . GLU B 1 499 ? 22.507 -33.170 14.537 1.00 28.58 551 GLU B CA 1
ATOM 8242 C C . GLU B 1 499 ? 22.081 -34.076 13.377 1.00 29.95 551 GLU B C 1
ATOM 8243 O O . GLU B 1 499 ? 20.878 -34.288 13.168 1.00 30.66 551 GLU B O 1
ATOM 8249 N N . LEU B 1 500 ? 23.069 -34.625 12.654 1.00 29.53 552 LEU B N 1
ATOM 8250 C CA . LEU B 1 500 ? 22.805 -35.548 11.547 1.00 32.34 552 LEU B CA 1
ATOM 8251 C C . LEU B 1 500 ? 23.949 -36.573 11.559 1.00 31.58 552 LEU B C 1
ATOM 8252 O O . LEU B 1 500 ? 25.100 -36.253 11.243 1.00 30.04 552 LEU B O 1
ATOM 8257 N N . GLY B 1 501 ? 23.649 -37.751 12.083 1.00 31.26 553 GLY B N 1
ATOM 8258 C CA . GLY B 1 501 ? 24.660 -38.785 12.228 1.00 31.35 553 GLY B CA 1
ATOM 8259 C C . GLY B 1 501 ? 24.436 -39.830 11.195 1.00 33.00 553 GLY B C 1
ATOM 8260 O O . GLY B 1 501 ? 23.292 -40.274 11.028 1.00 33.32 553 GLY B O 1
ATOM 8261 N N . PHE B 1 502 ? 25.509 -40.244 10.502 1.00 33.01 554 PHE B N 1
ATOM 8262 C CA . PHE B 1 502 ? 25.406 -41.356 9.542 1.00 34.38 554 PHE B CA 1
ATOM 8263 C C . PHE B 1 502 ? 26.282 -42.526 10.099 1.00 33.58 554 PHE B C 1
ATOM 8264 O O . PHE B 1 502 ? 27.482 -42.394 10.249 1.00 32.77 554 PHE B O 1
ATOM 8272 N N . VAL B 1 503 ? 25.673 -43.658 10.403 1.00 34.49 555 VAL B N 1
ATOM 8273 C CA . VAL B 1 503 ? 26.371 -44.759 11.057 1.00 34.83 555 VAL B CA 1
ATOM 8274 C C . VAL B 1 503 ? 26.354 -45.962 10.116 1.00 36.38 555 VAL B C 1
ATOM 8275 O O . VAL B 1 503 ? 25.314 -46.520 9.838 1.00 36.71 555 VAL B O 1
ATOM 8279 N N . GLY B 1 504 ? 27.504 -46.345 9.580 1.00 37.64 556 GLY B N 1
ATOM 8280 C CA . GLY B 1 504 ? 27.522 -47.379 8.569 1.00 38.77 556 GLY B CA 1
ATOM 8281 C C . GLY B 1 504 ? 26.798 -48.639 9.022 1.00 40.85 556 GLY B C 1
ATOM 8282 O O . GLY B 1 504 ? 26.990 -49.101 10.143 1.00 40.17 556 GLY B O 1
ATOM 8283 N N . ASP B 1 505 ? 25.904 -49.157 8.189 1.00 42.55 557 ASP B N 1
ATOM 8284 C CA . ASP B 1 505 ? 25.158 -50.346 8.587 1.00 45.56 557 ASP B CA 1
ATOM 8285 C C . ASP B 1 505 ? 25.125 -51.391 7.480 1.00 47.05 557 ASP B C 1
ATOM 8286 O O . ASP B 1 505 ? 24.369 -52.363 7.536 1.00 48.52 557 ASP B O 1
ATOM 8291 N N . GLY B 1 506 ? 25.993 -51.201 6.495 1.00 48.50 558 GLY B N 1
ATOM 8292 C CA . GLY B 1 506 ? 26.111 -52.130 5.370 1.00 51.25 558 GLY B CA 1
ATOM 8293 C C . GLY B 1 506 ? 27.113 -51.536 4.414 1.00 51.45 558 GLY B C 1
ATOM 8294 O O . GLY B 1 506 ? 27.463 -50.380 4.582 1.00 50.84 558 GLY B O 1
ATOM 8295 N N . PRO B 1 507 ? 27.600 -52.326 3.435 1.00 52.69 559 PRO B N 1
ATOM 8296 C CA . PRO B 1 507 ? 28.609 -51.930 2.437 1.00 53.24 559 PRO B CA 1
ATOM 8297 C C . PRO B 1 507 ? 28.449 -50.523 1.826 1.00 53.37 559 PRO B C 1
ATOM 8298 O O . PRO B 1 507 ? 29.445 -49.815 1.654 1.00 53.95 559 PRO B O 1
ATOM 8302 N N . LYS B 1 508 ? 27.231 -50.117 1.488 1.00 53.13 560 LYS B N 1
ATOM 8303 C CA . LYS B 1 508 ? 27.039 -48.803 0.869 1.00 52.23 560 LYS B CA 1
ATOM 8304 C C . LYS B 1 508 ? 25.873 -48.041 1.503 1.00 49.19 560 LYS B C 1
ATOM 8305 O O . LYS B 1 508 ? 25.176 -47.300 0.825 1.00 48.11 560 LYS B O 1
ATOM 8309 N N . SER B 1 509 ? 25.664 -48.255 2.802 1.00 46.89 561 SER B N 1
ATOM 8310 C CA . SER B 1 509 ? 24.493 -47.740 3.493 1.00 45.16 561 SER B CA 1
ATOM 8311 C C . SER B 1 509 ? 24.749 -47.313 4.934 1.00 44.57 561 SER B C 1
ATOM 8312 O O . SER B 1 509 ? 25.660 -47.841 5.618 1.00 42.37 561 SER B O 1
ATOM 8315 N N . TYR B 1 510 ? 23.908 -46.371 5.380 1.00 43.54 562 TYR B N 1
ATOM 8316 C CA . TYR B 1 510 ? 23.992 -45.826 6.721 1.00 42.51 562 TYR B CA 1
ATOM 8317 C C . TYR B 1 510 ? 22.672 -45.819 7.453 1.00 42.55 562 TYR B C 1
ATOM 8318 O O . TYR B 1 510 ? 21.586 -45.708 6.863 1.00 42.85 562 TYR B O 1
ATOM 8327 N N . GLN B 1 511 ? 22.800 -45.876 8.761 1.00 40.55 563 GLN B N 1
ATOM 8328 C CA . GLN B 1 511 ? 21.716 -45.638 9.672 1.00 40.31 563 GLN B CA 1
ATOM 8329 C C . GLN B 1 511 ? 21.767 -44.140 9.939 1.00 38.92 563 GLN B C 1
ATOM 8330 O O . GLN B 1 511 ? 22.859 -43.597 10.164 1.00 37.00 563 GLN B O 1
ATOM 8336 N N . ILE B 1 512 ? 20.620 -43.462 9.849 1.00 38.07 564 ILE B N 1
ATOM 8337 C CA . ILE B 1 512 ? 20.581 -42.020 10.047 1.00 37.15 564 ILE B CA 1
ATOM 8338 C C . ILE B 1 512 ? 20.059 -41.733 11.435 1.00 35.71 564 ILE B C 1
ATOM 8339 O O . ILE B 1 512 ? 19.015 -42.267 11.822 1.00 34.99 564 ILE B O 1
ATOM 8344 N N . TRP B 1 513 ? 20.791 -40.884 12.169 1.00 33.18 565 TRP B N 1
ATOM 8345 C CA . TRP B 1 513 ? 20.472 -40.527 13.520 1.00 32.06 565 TRP B CA 1
ATOM 8346 C C . TRP B 1 513 ? 20.213 -39.001 13.565 1.00 33.64 565 TRP B C 1
ATOM 8347 O O . TRP B 1 513 ? 20.911 -38.239 12.894 1.00 32.93 565 TRP B O 1
ATOM 8358 N N . LEU B 1 514 ? 19.205 -38.577 14.328 1.00 32.71 566 LEU B N 1
ATOM 8359 C CA . LEU B 1 514 ? 18.850 -37.159 14.452 1.00 32.99 566 LEU B CA 1
ATOM 8360 C C . LEU B 1 514 ? 18.641 -36.817 15.910 1.00 32.27 566 LEU B C 1
ATOM 8361 O O . LEU B 1 514 ? 18.259 -37.686 16.693 1.00 34.80 566 LEU B O 1
ATOM 8366 N N . GLY B 1 515 ? 18.848 -35.559 16.272 1.00 32.75 567 GLY B N 1
ATOM 8367 C CA . GLY B 1 515 ? 18.465 -35.121 17.621 1.00 33.28 567 GLY B CA 1
ATOM 8368 C C . GLY B 1 515 ? 19.598 -34.691 18.526 1.00 31.56 567 GLY B C 1
ATOM 8369 O O . GLY B 1 515 ? 19.366 -34.268 19.662 1.00 32.22 567 GLY B O 1
ATOM 8370 N N . GLY B 1 516 ? 20.826 -34.801 18.041 1.00 30.45 568 GLY B N 1
ATOM 8371 C CA . GLY B 1 516 ? 21.929 -34.092 18.682 1.00 30.51 568 GLY B CA 1
ATOM 8372 C C . GLY B 1 516 ? 21.740 -32.595 18.481 1.00 30.57 568 GLY B C 1
ATOM 8373 O O . GLY B 1 516 ? 20.934 -32.165 17.642 1.00 30.75 568 GLY B O 1
ATOM 8374 N N . THR B 1 517 ? 22.448 -31.780 19.259 1.00 29.70 569 THR B N 1
ATOM 8375 C CA . THR B 1 517 ? 22.272 -30.325 19.160 1.00 30.43 569 THR B CA 1
ATOM 8376 C C . THR B 1 517 ? 23.659 -29.710 19.008 1.00 29.66 569 THR B C 1
ATOM 8377 O O . THR B 1 517 ? 24.655 -30.409 19.246 1.00 29.37 569 THR B O 1
ATOM 8381 N N . PRO B 1 518 ? 23.741 -28.452 18.544 1.00 29.78 570 PRO B N 1
ATOM 8382 C CA . PRO B 1 518 ? 25.024 -27.779 18.372 1.00 29.47 570 PRO B CA 1
ATOM 8383 C C . PRO B 1 518 ? 25.989 -27.816 19.546 1.00 29.36 570 PRO B C 1
ATOM 8384 O O . PRO B 1 518 ? 27.171 -27.749 19.301 1.00 30.03 570 PRO B O 1
ATOM 8388 N N . ASN B 1 519 ? 25.521 -27.937 20.790 1.00 29.77 571 ASN B N 1
ATOM 8389 C CA . ASN B 1 519 ? 26.443 -27.873 21.959 1.00 29.59 571 ASN B CA 1
ATOM 8390 C C . ASN B 1 519 ? 26.742 -29.237 22.552 1.00 29.76 571 ASN B C 1
ATOM 8391 O O . ASN B 1 519 ? 27.310 -29.341 23.664 1.00 29.16 571 ASN B O 1
ATOM 8396 N N . GLN B 1 520 ? 26.363 -30.265 21.810 1.00 30.17 572 GLN B N 1
ATOM 8397 C CA . GLN B 1 520 ? 26.456 -31.683 22.236 1.00 30.43 572 GLN B CA 1
ATOM 8398 C C . GLN B 1 520 ? 25.856 -31.960 23.611 1.00 30.93 572 GLN B C 1
ATOM 8399 O O . GLN B 1 520 ? 26.440 -32.659 24.428 1.00 30.70 572 GLN B O 1
ATOM 8405 N N . SER B 1 521 ? 24.674 -31.392 23.868 1.00 31.39 573 SER B N 1
ATOM 8406 C CA . SER B 1 521 ? 24.001 -31.629 25.132 1.00 31.62 573 SER B CA 1
ATOM 8407 C C . SER B 1 521 ? 22.884 -32.671 25.072 1.00 32.48 573 SER B C 1
ATOM 8408 O O . SER B 1 521 ? 22.300 -33.015 26.098 1.00 33.36 573 SER B O 1
ATOM 8411 N N . THR B 1 522 ? 22.619 -33.209 23.889 1.00 32.63 574 THR B N 1
ATOM 8412 C CA . THR B 1 522 ? 21.521 -34.175 23.716 1.00 32.98 574 THR B CA 1
ATOM 8413 C C . THR B 1 522 ? 21.978 -35.400 22.957 1.00 32.49 574 THR B C 1
ATOM 8414 O O . THR B 1 522 ? 22.905 -35.334 22.158 1.00 33.83 574 THR B O 1
ATOM 8418 N N . LEU B 1 523 ? 21.320 -36.513 23.213 1.00 32.60 575 LEU B N 1
ATOM 8419 C CA . LEU B 1 523 ? 21.608 -37.778 22.535 1.00 32.41 575 LEU B CA 1
ATOM 8420 C C . LEU B 1 523 ? 20.657 -37.935 21.360 1.00 31.97 575 LEU B C 1
ATOM 8421 O O . LEU B 1 523 ? 19.449 -37.856 21.542 1.00 31.52 575 LEU B O 1
ATOM 8426 N N . ALA B 1 524 ? 21.210 -38.137 20.168 1.00 31.50 576 ALA B N 1
ATOM 8427 C CA . ALA B 1 524 ? 20.412 -38.464 18.969 1.00 33.01 576 ALA B CA 1
ATOM 8428 C C . ALA B 1 524 ? 19.674 -39.792 19.112 1.00 34.87 576 ALA B C 1
ATOM 8429 O O . ALA B 1 524 ? 20.026 -40.626 19.942 1.00 32.78 576 ALA B O 1
ATOM 8431 N N . GLU B 1 525 ? 18.669 -39.984 18.258 1.00 37.26 577 GLU B N 1
ATOM 8432 C CA . GLU B 1 525 ? 17.968 -41.266 18.167 1.00 38.01 577 GLU B CA 1
ATOM 8433 C C . GLU B 1 525 ? 18.030 -41.763 16.746 1.00 36.97 577 GLU B C 1
ATOM 8434 O O . GLU B 1 525 ? 18.216 -40.992 15.814 1.00 35.89 577 GLU B O 1
ATOM 8440 N N . SER B 1 526 ? 17.872 -43.066 16.589 1.00 36.44 578 SER B N 1
ATOM 8441 C CA . SER B 1 526 ? 17.980 -43.705 15.298 1.00 38.08 578 SER B CA 1
ATOM 8442 C C . SER B 1 526 ? 16.741 -43.335 14.509 1.00 38.37 578 SER B C 1
ATOM 8443 O O . SER B 1 526 ? 15.634 -43.619 14.950 1.00 40.00 578 SER B O 1
ATOM 8446 N N . PHE B 1 527 ? 16.919 -42.700 13.359 1.00 38.06 579 PHE B N 1
ATOM 8447 C CA . PHE B 1 527 ? 15.771 -42.219 12.555 1.00 37.24 579 PHE B CA 1
ATOM 8448 C C . PHE B 1 527 ? 15.350 -43.226 11.484 1.00 39.35 579 PHE B C 1
ATOM 8449 O O . PHE B 1 527 ? 14.189 -43.651 11.436 1.00 38.97 579 PHE B O 1
ATOM 8457 N N . MET B 1 528 ? 16.294 -43.601 10.623 1.00 39.70 580 MET B N 1
ATOM 8458 C CA . MET B 1 528 ? 16.044 -44.565 9.572 1.00 42.24 580 MET B CA 1
ATOM 8459 C C . MET B 1 528 ? 17.256 -45.494 9.435 1.00 42.74 580 MET B C 1
ATOM 8460 O O . MET B 1 528 ? 18.385 -45.047 9.644 1.00 41.09 580 MET B O 1
ATOM 8465 N N . ASP B 1 529 ? 17.020 -46.760 9.080 1.00 43.24 581 ASP B N 1
ATOM 8466 C CA . ASP B 1 529 ? 18.088 -47.755 8.860 1.00 45.01 581 ASP B CA 1
ATOM 8467 C C . ASP B 1 529 ? 18.329 -48.022 7.380 1.00 45.92 581 ASP B C 1
ATOM 8468 O O . ASP B 1 529 ? 17.394 -47.954 6.577 1.00 46.37 581 ASP B O 1
ATOM 8473 N N . LYS B 1 530 ? 19.558 -48.424 7.044 1.00 45.82 582 LYS B N 1
ATOM 8474 C CA . LYS B 1 530 ? 19.899 -48.876 5.684 1.00 47.48 582 LYS B CA 1
ATOM 8475 C C . LYS B 1 530 ? 19.547 -47.869 4.600 1.00 47.45 582 LYS B C 1
ATOM 8476 O O . LYS B 1 530 ? 18.919 -48.211 3.564 1.00 49.07 582 LYS B O 1
ATOM 8482 N N . VAL B 1 531 ? 19.933 -46.615 4.830 1.00 45.02 583 VAL B N 1
ATOM 8483 C CA . VAL B 1 531 ? 19.794 -45.598 3.803 1.00 44.66 583 VAL B CA 1
ATOM 8484 C C . VAL B 1 531 ? 20.989 -45.706 2.843 1.00 45.33 583 VAL B C 1
ATOM 8485 O O . VAL B 1 531 ? 22.152 -45.555 3.256 1.00 42.28 583 VAL B O 1
ATOM 8489 N N . LYS B 1 532 ? 20.702 -46.005 1.574 1.00 46.06 584 LYS B N 1
ATOM 8490 C CA . LYS B 1 532 ? 21.763 -46.172 0.578 1.00 47.08 584 LYS B CA 1
ATOM 8491 C C . LYS B 1 532 ? 22.416 -44.827 0.230 1.00 46.49 584 LYS B C 1
ATOM 8492 O O . LYS B 1 532 ? 21.718 -43.850 0.011 1.00 45.35 584 LYS B O 1
ATOM 8496 N N . LEU B 1 533 ? 23.754 -44.787 0.209 1.00 46.53 585 LEU B N 1
ATOM 8497 C CA . LEU B 1 533 ? 24.511 -43.597 -0.209 1.00 45.55 585 LEU B CA 1
ATOM 8498 C C . LEU B 1 533 ? 23.849 -42.809 -1.333 1.00 46.40 585 LEU B C 1
ATOM 8499 O O . LEU B 1 533 ? 23.766 -41.582 -1.275 1.00 45.10 585 LEU B O 1
ATOM 8504 N N . ASP B 1 534 ? 23.385 -43.524 -2.358 1.00 47.18 586 ASP B N 1
ATOM 8505 C CA . ASP B 1 534 ? 22.758 -42.926 -3.542 1.00 48.63 586 ASP B CA 1
ATOM 8506 C C . ASP B 1 534 ? 21.473 -42.180 -3.200 1.00 47.63 586 ASP B C 1
ATOM 8507 O O . ASP B 1 534 ? 21.049 -41.318 -3.953 1.00 49.13 586 ASP B O 1
ATOM 8512 N N . ASP B 1 535 ? 20.844 -42.550 -2.089 1.00 46.63 587 ASP B N 1
ATOM 8513 C CA . ASP B 1 535 ? 19.504 -42.086 -1.718 1.00 45.90 587 ASP B CA 1
ATOM 8514 C C . ASP B 1 535 ? 19.453 -41.013 -0.624 1.00 44.41 587 ASP B C 1
ATOM 8515 O O . ASP B 1 535 ? 18.371 -40.636 -0.208 1.00 43.90 587 ASP B O 1
ATOM 8520 N N . ILE B 1 536 ? 20.591 -40.515 -0.142 1.00 42.81 588 ILE B N 1
ATOM 8521 C CA . ILE B 1 536 ? 20.540 -39.648 1.049 1.00 41.78 588 ILE B CA 1
ATOM 8522 C C . ILE B 1 536 ? 19.673 -38.394 0.880 1.00 41.74 588 ILE B C 1
ATOM 8523 O O . ILE B 1 536 ? 19.075 -37.918 1.834 1.00 41.32 588 ILE B O 1
ATOM 8528 N N . GLU B 1 537 ? 19.565 -37.891 -0.342 1.00 42.65 589 GLU B N 1
ATOM 8529 C CA . GLU B 1 537 ? 18.839 -36.626 -0.583 1.00 43.40 589 GLU B CA 1
ATOM 8530 C C . GLU B 1 537 ? 17.342 -36.870 -0.416 1.00 44.25 589 GLU B C 1
ATOM 8531 O O . GLU B 1 537 ? 16.584 -35.976 -0.049 1.00 45.38 589 GLU B O 1
ATOM 8537 N N . LYS B 1 538 ? 16.928 -38.098 -0.661 1.00 45.15 590 LYS B N 1
ATOM 8538 C CA . LYS B 1 538 ? 15.524 -38.474 -0.533 1.00 47.19 590 LYS B CA 1
ATOM 8539 C C . LYS B 1 538 ? 15.065 -38.441 0.924 1.00 45.72 590 LYS B C 1
ATOM 8540 O O . LYS B 1 538 ? 13.859 -38.359 1.208 1.00 45.97 590 LYS B O 1
ATOM 8546 N N . VAL B 1 539 ? 16.031 -38.561 1.836 1.00 43.64 591 VAL B N 1
ATOM 8547 C CA . VAL B 1 539 ? 15.767 -38.321 3.239 1.00 41.93 591 VAL B CA 1
ATOM 8548 C C . VAL B 1 539 ? 16.040 -36.856 3.633 1.00 40.81 591 VAL B C 1
ATOM 8549 O O . VAL B 1 539 ? 15.198 -36.213 4.242 1.00 40.41 591 VAL B O 1
ATOM 8553 N N . LEU B 1 540 ? 17.183 -36.314 3.227 1.00 39.51 592 LEU B N 1
ATOM 8554 C CA . LEU B 1 540 ? 17.601 -34.998 3.677 1.00 38.42 592 LEU B CA 1
ATOM 8555 C C . LEU B 1 540 ? 16.817 -33.813 3.122 1.00 39.07 592 LEU B C 1
ATOM 8556 O O . LEU B 1 540 ? 16.579 -32.853 3.826 1.00 38.09 592 LEU B O 1
ATOM 8561 N N . GLU B 1 541 ? 16.462 -33.846 1.843 1.00 38.98 593 GLU B N 1
ATOM 8562 C CA . GLU B 1 541 ? 15.729 -32.745 1.259 1.00 39.79 593 GLU B CA 1
ATOM 8563 C C . GLU B 1 541 ? 14.371 -32.482 1.935 1.00 38.17 593 GLU B C 1
ATOM 8564 O O . GLU B 1 541 ? 14.039 -31.347 2.178 1.00 39.34 593 GLU B O 1
ATOM 8570 N N . PRO B 1 542 ? 13.564 -33.518 2.214 1.00 39.37 594 PRO B N 1
ATOM 8571 C CA . PRO B 1 542 ? 12.352 -33.182 2.980 1.00 38.85 594 PRO B CA 1
ATOM 8572 C C . PRO B 1 542 ? 12.594 -32.696 4.417 1.00 37.87 594 PRO B C 1
ATOM 8573 O O . PRO B 1 542 ? 11.879 -31.811 4.893 1.00 37.31 594 PRO B O 1
ATOM 8577 N N . LEU B 1 543 ? 13.596 -33.256 5.084 1.00 35.67 595 LEU B N 1
ATOM 8578 C CA . LEU B 1 543 ? 13.910 -32.844 6.430 1.00 35.54 595 LEU B CA 1
ATOM 8579 C C . LEU B 1 543 ? 14.357 -31.382 6.406 1.00 35.13 595 LEU B C 1
ATOM 8580 O O . LEU B 1 543 ? 13.834 -30.558 7.139 1.00 35.91 595 LEU B O 1
ATOM 8585 N N . PHE B 1 544 ? 15.286 -31.049 5.519 1.00 35.60 596 PHE B N 1
ATOM 8586 C CA . PHE B 1 544 ? 15.789 -29.691 5.427 1.00 35.48 596 PHE B CA 1
ATOM 8587 C C . PHE B 1 544 ? 14.764 -28.662 4.945 1.00 36.06 596 PHE B C 1
ATOM 8588 O O . PHE B 1 544 ? 14.789 -27.521 5.369 1.00 35.29 596 PHE B O 1
ATOM 8596 N N . THR B 1 545 ? 13.834 -29.087 4.088 1.00 39.19 597 THR B N 1
ATOM 8597 C CA . THR B 1 545 ? 12.714 -28.249 3.635 1.00 38.87 597 THR B CA 1
ATOM 8598 C C . THR B 1 545 ? 11.746 -27.934 4.783 1.00 39.21 597 THR B C 1
ATOM 8599 O O . THR B 1 545 ? 11.310 -26.783 4.942 1.00 39.62 597 THR B O 1
ATOM 8603 N N . TYR B 1 546 ? 11.421 -28.951 5.583 1.00 38.78 598 TYR B N 1
ATOM 8604 C CA . TYR B 1 546 ? 10.506 -28.805 6.706 1.00 39.01 598 TYR B CA 1
ATOM 8605 C C . TYR B 1 546 ? 11.125 -27.904 7.796 1.00 38.07 598 TYR B C 1
ATOM 8606 O O . TYR B 1 546 ? 10.433 -27.051 8.367 1.00 37.83 598 TYR B O 1
ATOM 8615 N N . TRP B 1 547 ? 12.413 -28.112 8.075 1.00 35.32 599 TRP B N 1
ATOM 8616 C CA . TRP B 1 547 ? 13.170 -27.223 8.961 1.00 34.33 599 TRP B CA 1
ATOM 8617 C C . TRP B 1 547 ? 13.168 -25.785 8.462 1.00 34.49 599 TRP B C 1
ATOM 8618 O O . TRP B 1 547 ? 12.755 -24.874 9.185 1.00 34.40 599 TRP B O 1
ATOM 8629 N N . ASN B 1 548 ? 13.659 -25.56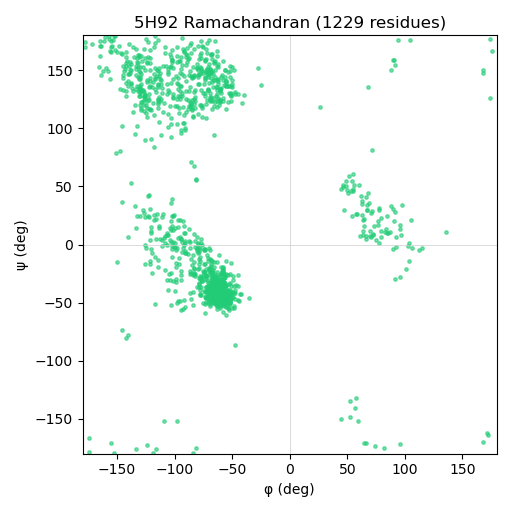5 7.247 1.00 35.10 600 ASN B N 1
ATOM 8630 C CA . ASN B 1 548 ? 13.638 -24.212 6.665 1.00 36.24 600 ASN B CA 1
ATOM 8631 C C . ASN B 1 548 ? 12.245 -23.579 6.771 1.00 36.99 600 ASN B C 1
ATOM 8632 O O . ASN B 1 548 ? 12.113 -22.429 7.137 1.00 38.07 600 ASN B O 1
ATOM 8637 N N . GLY B 1 549 ? 11.217 -24.354 6.454 1.00 38.14 601 GLY B N 1
ATOM 8638 C CA . GLY B 1 549 ? 9.858 -23.865 6.337 1.00 39.41 601 GLY B CA 1
ATOM 8639 C C . GLY B 1 549 ? 9.206 -23.537 7.670 1.00 40.20 601 GLY B C 1
ATOM 8640 O O . GLY B 1 549 ? 8.463 -22.569 7.752 1.00 41.04 601 GLY B O 1
ATOM 8641 N N . THR B 1 550 ? 9.487 -24.318 8.728 1.00 39.01 602 THR B N 1
ATOM 8642 C CA . THR B 1 550 ? 8.707 -24.168 9.960 1.00 37.79 602 THR B CA 1
ATOM 8643 C C . THR B 1 550 ? 9.544 -23.918 11.231 1.00 35.73 602 THR B C 1
ATOM 8644 O O . THR B 1 550 ? 8.972 -23.748 12.297 1.00 37.63 602 THR B O 1
ATOM 8648 N N . ARG B 1 551 ? 10.866 -23.864 11.124 1.00 32.34 603 ARG B N 1
ATOM 8649 C CA . ARG B 1 551 ? 11.698 -23.700 12.301 1.00 31.89 603 ARG B CA 1
ATOM 8650 C C . ARG B 1 551 ? 11.412 -22.308 12.909 1.00 32.78 603 ARG B C 1
ATOM 8651 O O . ARG B 1 551 ? 10.953 -21.391 12.224 1.00 30.92 603 ARG B O 1
ATOM 8659 N N . GLN B 1 552 ? 11.666 -22.149 14.197 1.00 31.42 604 GLN B N 1
ATOM 8660 C CA . GLN B 1 552 ? 11.492 -20.824 14.770 1.00 32.18 604 GLN B CA 1
ATOM 8661 C C . GLN B 1 552 ? 12.786 -20.080 14.546 1.00 30.94 604 GLN B C 1
ATOM 8662 O O . GLN B 1 552 ? 13.779 -20.706 14.140 1.00 29.87 604 GLN B O 1
ATOM 8668 N N . GLU B 1 553 ? 12.770 -18.756 14.712 1.00 32.23 605 GLU B N 1
ATOM 8669 C CA . GLU B 1 553 ? 13.958 -17.933 14.439 1.00 32.75 605 GLU B CA 1
ATOM 8670 C C . GLU B 1 553 ? 15.156 -18.489 15.154 1.00 32.82 605 GLU B C 1
ATOM 8671 O O . GLU B 1 553 ? 15.157 -18.634 16.380 1.00 31.64 605 GLU B O 1
ATOM 8677 N N . GLY B 1 554 ? 16.197 -18.780 14.386 1.00 32.86 606 GLY B N 1
ATOM 8678 C CA . GLY B 1 554 ? 17.466 -19.175 14.956 1.00 32.39 606 GLY B CA 1
ATOM 8679 C C . GLY B 1 554 ? 17.451 -20.599 15.498 1.00 30.83 606 GLY B C 1
ATOM 8680 O O . GLY B 1 554 ? 18.431 -21.028 16.133 1.00 30.06 606 GLY B O 1
ATOM 8681 N N . GLU B 1 555 ? 16.335 -21.315 15.311 1.00 30.91 607 GLU B N 1
ATOM 8682 C CA . GLU B 1 555 ? 16.237 -22.685 15.867 1.00 31.48 607 GLU B CA 1
ATOM 8683 C C . GLU B 1 555 ? 17.156 -23.627 15.131 1.00 30.76 607 GLU B C 1
ATOM 8684 O O . GLU B 1 555 ? 17.030 -23.743 13.915 1.00 32.26 607 GLU B O 1
ATOM 8690 N N . SER B 1 556 ? 18.071 -24.301 15.836 1.00 29.13 608 SER B N 1
ATOM 8691 C CA . SER B 1 556 ? 18.956 -25.278 15.194 1.00 28.18 608 SER B CA 1
ATOM 8692 C C . SER B 1 556 ? 18.183 -26.478 14.656 1.00 28.76 608 SER B C 1
ATOM 8693 O O . SER B 1 556 ? 17.055 -26.765 15.095 1.00 29.07 608 SER B O 1
ATOM 8696 N N . PHE B 1 557 ? 18.784 -27.151 13.681 1.00 28.84 609 PHE B N 1
ATOM 8697 C CA . PHE B 1 557 ? 18.236 -28.412 13.148 1.00 29.51 609 PHE B CA 1
ATOM 8698 C C . PHE B 1 557 ? 18.004 -29.427 14.252 1.00 28.80 609 PHE B C 1
ATOM 8699 O O . PHE B 1 557 ? 16.926 -30.033 14.342 1.00 30.56 609 PHE B O 1
ATOM 8707 N N . GLY B 1 558 ? 18.998 -29.602 15.109 1.00 28.52 610 GLY B N 1
ATOM 8708 C CA . GLY B 1 558 ? 18.849 -30.490 16.273 1.00 29.22 610 GLY B CA 1
ATOM 8709 C C . GLY B 1 558 ? 17.682 -30.144 17.204 1.00 29.78 610 GLY B C 1
ATOM 8710 O O . GLY B 1 558 ? 16.890 -31.021 17.558 1.00 30.44 610 GLY B O 1
ATOM 8711 N N . SER B 1 559 ? 17.545 -28.868 17.579 1.00 30.00 611 SER B N 1
ATOM 8712 C CA . SER B 1 559 ? 16.480 -28.457 18.482 1.00 30.73 611 SER B CA 1
ATOM 8713 C C . SER B 1 559 ? 15.115 -28.620 17.817 1.00 30.35 611 SER B C 1
ATOM 8714 O O . SER B 1 559 ? 14.123 -28.989 18.468 1.00 31.59 611 SER B O 1
ATOM 8717 N N . PHE B 1 560 ? 15.077 -28.339 16.528 1.00 29.71 612 PHE B N 1
ATOM 8718 C CA . PHE B 1 560 ? 13.886 -28.462 15.732 1.00 30.41 612 PHE B CA 1
ATOM 8719 C C . PHE B 1 560 ? 13.401 -29.896 15.699 1.00 33.12 612 PHE B C 1
ATOM 8720 O O . PHE B 1 560 ? 12.226 -30.166 15.969 1.00 35.00 612 PHE B O 1
ATOM 8728 N N . THR B 1 561 ? 14.330 -30.821 15.451 1.00 31.22 613 THR B N 1
ATOM 8729 C CA . THR B 1 561 ? 14.051 -32.234 15.355 1.00 32.77 613 THR B CA 1
ATOM 8730 C C . THR B 1 561 ? 13.427 -32.758 16.653 1.00 32.45 613 THR B C 1
ATOM 8731 O O . THR B 1 561 ? 12.420 -33.464 16.637 1.00 33.60 613 THR B O 1
ATOM 8735 N N . ASN B 1 562 ? 14.060 -32.441 17.776 1.00 31.57 614 ASN B N 1
ATOM 8736 C CA . ASN B 1 562 ? 13.576 -32.781 19.088 1.00 32.60 614 ASN B CA 1
ATOM 8737 C C . ASN B 1 562 ? 12.239 -32.191 19.427 1.00 33.82 614 ASN B C 1
ATOM 8738 O O . ASN B 1 562 ? 11.411 -32.862 20.047 1.00 35.80 614 ASN B O 1
ATOM 8743 N N . ARG B 1 563 ? 12.000 -30.961 18.991 1.00 32.62 615 ARG B N 1
ATOM 8744 C CA . ARG B 1 563 ? 10.718 -30.316 19.265 1.00 34.99 615 ARG B CA 1
ATOM 8745 C C . ARG B 1 563 ? 9.608 -30.992 18.460 1.00 36.43 615 ARG B C 1
ATOM 8746 O O . ARG B 1 563 ? 8.509 -31.256 18.992 1.00 37.27 615 ARG B O 1
ATOM 8754 N N . THR B 1 564 ? 9.878 -31.260 17.181 1.00 35.87 616 THR B N 1
ATOM 8755 C CA . THR B 1 564 ? 8.837 -31.793 16.287 1.00 38.18 616 THR B CA 1
ATOM 8756 C C . THR B 1 564 ? 8.593 -33.302 16.515 1.00 38.95 616 THR B C 1
ATOM 8757 O O . THR B 1 564 ? 7.449 -33.758 16.614 1.00 40.57 616 THR B O 1
ATOM 8761 N N . GLY B 1 565 ? 9.667 -34.054 16.668 1.00 38.07 617 GLY B N 1
ATOM 8762 C CA . GLY B 1 565 ? 9.571 -35.473 16.970 1.00 39.43 617 GLY B CA 1
ATOM 8763 C C . GLY B 1 565 ? 9.535 -36.373 15.748 1.00 41.32 617 GLY B C 1
ATOM 8764 O O . GLY B 1 565 ? 9.151 -35.942 14.663 1.00 40.87 617 GLY B O 1
ATOM 8765 N N . PHE B 1 566 ? 9.878 -37.649 15.935 1.00 41.80 618 PHE B N 1
ATOM 8766 C CA . PHE B 1 566 ? 10.028 -38.569 14.799 1.00 42.67 618 PHE B CA 1
ATOM 8767 C C . PHE B 1 566 ? 8.736 -38.902 14.039 1.00 42.97 618 PHE B C 1
ATOM 8768 O O . PHE B 1 566 ? 8.780 -39.076 12.827 1.00 43.25 618 PHE B O 1
ATOM 8776 N N . ASP B 1 567 ? 7.599 -38.970 14.727 1.00 42.64 619 ASP B N 1
ATOM 8777 C CA . ASP B 1 567 ? 6.326 -39.251 14.049 1.00 44.56 619 ASP B CA 1
ATOM 8778 C C . ASP B 1 567 ? 6.054 -38.214 12.945 1.00 43.34 619 ASP B C 1
ATOM 8779 O O . ASP B 1 567 ? 5.740 -38.550 11.783 1.00 42.63 619 ASP B O 1
ATOM 8784 N N . LYS B 1 568 ? 6.167 -36.951 13.309 1.00 42.52 620 LYS B N 1
ATOM 8785 C CA . LYS B 1 568 ? 6.036 -35.886 12.320 1.00 42.61 620 LYS B CA 1
ATOM 8786 C C . LYS B 1 568 ? 7.110 -35.985 11.225 1.00 41.28 620 LYS B C 1
ATOM 8787 O O . LYS B 1 568 ? 6.797 -35.910 10.053 1.00 41.98 620 LYS B O 1
ATOM 8793 N N . LEU B 1 569 ? 8.369 -36.158 11.611 1.00 39.68 621 LEU B N 1
ATOM 8794 C CA . LEU B 1 569 ? 9.472 -36.166 10.659 1.00 39.62 621 LEU B CA 1
ATOM 8795 C C . LEU B 1 569 ? 9.406 -37.350 9.679 1.00 40.17 621 LEU B C 1
ATOM 8796 O O . LEU B 1 569 ? 9.681 -37.189 8.488 1.00 40.60 621 LEU B O 1
ATOM 8801 N N . LYS B 1 570 ? 8.963 -38.506 10.154 1.00 41.27 622 LYS B N 1
ATOM 8802 C CA . LYS B 1 570 ? 8.721 -39.642 9.263 1.00 43.66 622 LYS B CA 1
ATOM 8803 C C . LYS B 1 570 ? 7.644 -39.369 8.218 1.00 45.82 622 LYS B C 1
ATOM 8804 O O . LYS B 1 570 ? 7.847 -39.631 7.023 1.00 46.72 622 LYS B O 1
ATOM 8810 N N . GLU B 1 571 ? 6.510 -38.821 8.662 1.00 47.20 623 GLU B N 1
ATOM 8811 C CA . GLU B 1 571 ? 5.432 -38.423 7.762 1.00 49.10 623 GLU B CA 1
ATOM 8812 C C . GLU B 1 571 ? 5.945 -37.520 6.653 1.00 48.43 623 GLU B C 1
ATOM 8813 O O . GLU B 1 571 ? 5.678 -37.782 5.483 1.00 50.05 623 GLU B O 1
ATOM 8819 N N . VAL B 1 572 ? 6.657 -36.450 7.026 1.00 46.06 624 VAL B N 1
ATOM 8820 C CA . VAL B 1 572 ? 7.267 -35.505 6.082 1.00 45.04 624 VAL B CA 1
ATOM 8821 C C . VAL B 1 572 ? 8.187 -36.176 5.058 1.00 44.78 624 VAL B C 1
ATOM 8822 O O . VAL B 1 572 ? 8.094 -35.883 3.861 1.00 45.55 624 VAL B O 1
ATOM 8826 N N . VAL B 1 573 ? 9.062 -37.073 5.509 1.00 43.55 625 VAL B N 1
ATOM 8827 C CA . VAL B 1 573 ? 9.942 -37.793 4.579 1.00 44.25 625 VAL B CA 1
ATOM 8828 C C . VAL B 1 573 ? 9.117 -38.681 3.628 1.00 47.77 625 VAL B C 1
ATOM 8829 O O . VAL B 1 573 ? 9.343 -38.696 2.415 1.00 48.12 625 VAL B O 1
ATOM 8833 N N . ASN B 1 574 ? 8.145 -39.391 4.190 1.00 50.38 626 ASN B N 1
ATOM 8834 C CA . ASN B 1 574 ? 7.272 -40.274 3.422 1.00 53.36 626 ASN B CA 1
ATOM 8835 C C . ASN B 1 574 ? 6.400 -39.530 2.430 1.00 54.56 626 ASN B C 1
ATOM 8836 O O . ASN B 1 574 ? 6.326 -39.915 1.259 1.00 56.55 626 ASN B O 1
ATOM 8841 N N . LYS B 1 575 ? 5.723 -38.488 2.908 1.00 54.49 627 LYS B N 1
ATOM 8842 C CA . LYS B 1 575 ? 4.920 -37.595 2.077 1.00 55.84 627 LYS B CA 1
ATOM 8843 C C . LYS B 1 575 ? 5.709 -37.145 0.818 1.00 56.42 627 LYS B C 1
ATOM 8844 O O . LYS B 1 575 ? 5.168 -37.100 -0.296 1.00 57.43 627 LYS B O 1
ATOM 8847 N N . TRP B 1 576 ? 6.994 -36.840 1.011 1.00 55.11 628 TRP B N 1
ATOM 8848 C CA . TRP B 1 576 ? 7.876 -36.278 -0.026 1.00 55.25 628 TRP B CA 1
ATOM 8849 C C . TRP B 1 576 ? 8.073 -37.171 -1.260 1.00 57.06 628 TRP B C 1
ATOM 8850 O O . TRP B 1 576 ? 8.068 -36.701 -2.417 1.00 56.89 628 TRP B O 1
ATOM 8861 N N . ALA B 1 577 ? 8.284 -38.453 -0.983 1.00 49.20 629 ALA B N 1
ATOM 8862 C CA . ALA B 1 577 ? 8.639 -39.458 -1.976 1.00 50.78 629 ALA B CA 1
ATOM 8863 C C . ALA B 1 577 ? 7.679 -39.462 -3.164 1.00 52.03 629 ALA B C 1
ATOM 8864 O O . ALA B 1 577 ? 8.058 -39.840 -4.258 1.00 52.52 629 ALA B O 1
ATOM 8866 N N . GLU B 1 578 ? 6.450 -39.002 -2.960 1.00 53.36 630 GLU B N 1
ATOM 8867 C CA . GLU B 1 578 ? 5.509 -38.938 -4.073 1.00 55.27 630 GLU B CA 1
ATOM 8868 C C . GLU B 1 578 ? 4.520 -37.751 -4.029 1.00 54.61 630 GLU B C 1
ATOM 8869 O O . GLU B 1 578 ? 3.399 -37.898 -4.499 1.00 54.31 630 GLU B O 1
ATOM 8875 N N . SER B 1 579 ? 4.903 -36.549 -3.575 1.00 53.98 631 SER B N 1
ATOM 8876 C CA . SER B 1 579 ? 5.403 -35.353 -4.308 1.00 52.69 631 SER B CA 1
ATOM 8877 C C . SER B 1 579 ? 6.116 -35.191 -5.673 1.00 52.55 631 SER B C 1
ATOM 8878 O O . SER B 1 579 ? 7.086 -35.874 -5.982 1.00 50.85 631 SER B O 1
ATOM 8881 N N . PRO B 1 580 ? 5.679 -34.159 -6.439 1.00 53.16 632 PRO B N 1
ATOM 8882 C CA . PRO B 1 580 ? 6.444 -33.608 -7.551 1.00 54.45 632 PRO B CA 1
ATOM 8883 C C . PRO B 1 580 ? 7.923 -33.393 -7.205 1.00 55.71 632 PRO B C 1
ATOM 8884 O O . PRO B 1 580 ? 8.766 -33.451 -8.083 1.00 54.85 632 PRO B O 1
ATOM 8888 N N . SER B 1 581 ? 8.246 -33.198 -5.930 1.00 57.63 633 SER B N 1
ATOM 8889 C CA . SER B 1 581 ? 9.663 -33.138 -5.535 1.00 59.14 633 SER B CA 1
ATOM 8890 C C . SER B 1 581 ? 10.354 -34.503 -5.752 1.00 60.46 633 SER B C 1
ATOM 8891 O O . SER B 1 581 ? 10.265 -35.421 -4.932 1.00 61.10 633 SER B O 1
ATOM 8894 N N . ALA B 1 582 ? 10.978 -34.635 -6.926 1.00 62.74 634 ALA B N 1
ATOM 8895 C CA . ALA B 1 582 ? 11.359 -35.931 -7.509 1.00 62.82 634 ALA B CA 1
ATOM 8896 C C . ALA B 1 582 ? 12.486 -35.800 -8.547 1.00 63.75 634 ALA B C 1
ATOM 8897 O O . ALA B 1 582 ? 12.335 -35.160 -9.604 1.00 63.84 634 ALA B O 1
ATOM 8899 N N . ALA C 2 1 ? 21.521 32.250 -9.415 1.00 72.41 1 ALA C N 1
ATOM 8900 C CA . ALA C 2 1 ? 22.258 33.525 -9.298 1.00 70.82 1 ALA C CA 1
ATOM 8901 C C . ALA C 2 1 ? 23.286 33.368 -8.186 1.00 68.67 1 ALA C C 1
ATOM 8902 O O . ALA C 2 1 ? 22.999 32.753 -7.162 1.00 65.54 1 ALA C O 1
ATOM 8904 N N . THR C 2 2 ? 24.490 33.886 -8.409 1.00 70.54 2 THR C N 1
ATOM 8905 C CA . THR C 2 2 ? 25.534 33.893 -7.384 1.00 69.07 2 THR C CA 1
ATOM 8906 C C . THR C 2 2 ? 25.866 35.348 -7.040 1.00 67.85 2 THR C C 1
ATOM 8907 O O . THR C 2 2 ? 26.056 36.181 -7.938 1.00 70.28 2 THR C O 1
ATOM 8911 N N . TYR C 2 3 ? 25.951 35.640 -5.746 1.00 63.78 3 TYR C N 1
ATOM 8912 C CA . TYR C 2 3 ? 26.164 37.014 -5.280 1.00 63.03 3 TYR C CA 1
ATOM 8913 C C . TYR C 2 3 ? 27.510 37.208 -4.557 1.00 64.08 3 TYR C C 1
ATOM 8914 O O . TYR C 2 3 ? 28.060 36.261 -3.974 1.00 64.00 3 TYR C O 1
ATOM 8923 N N . ASN C 2 4 ? 28.054 38.422 -4.648 1.00 65.81 4 ASN C N 1
ATOM 8924 C CA . ASN C 2 4 ? 29.170 38.838 -3.804 1.00 67.57 4 ASN C CA 1
ATOM 8925 C C . ASN C 2 4 ? 28.721 38.958 -2.336 1.00 64.10 4 ASN C C 1
ATOM 8926 O O . ASN C 2 4 ? 27.830 39.742 -2.013 1.00 61.71 4 ASN C O 1
ATOM 8928 N N . VAL C 2 5 ? 29.304 38.136 -1.467 1.00 64.24 5 VAL C N 1
ATOM 8929 C CA . VAL C 2 5 ? 29.021 38.197 -0.034 1.00 61.48 5 VAL C CA 1
ATOM 8930 C C . VAL C 2 5 ? 30.287 38.654 0.719 1.00 64.43 5 VAL C C 1
ATOM 8931 O O . VAL C 2 5 ? 31.263 37.902 0.833 1.00 67.97 5 VAL C O 1
ATOM 8935 N N . LYS C 2 6 ? 30.283 39.908 1.176 1.00 64.23 6 LYS C N 1
ATOM 8936 C CA . LYS C 2 6 ? 31.397 40.441 1.970 1.00 67.37 6 LYS C CA 1
ATOM 8937 C C . LYS C 2 6 ? 31.123 40.258 3.468 1.00 65.09 6 LYS C C 1
ATOM 8938 O O . LYS C 2 6 ? 30.140 40.774 4.001 1.00 61.67 6 LYS C O 1
ATOM 8941 N N . LEU C 2 7 ? 31.991 39.488 4.120 1.00 67.30 7 LEU C N 1
ATOM 8942 C CA . LEU C 2 7 ? 31.875 39.201 5.543 1.00 66.47 7 LEU C CA 1
ATOM 8943 C C . LEU C 2 7 ? 32.832 40.109 6.326 1.00 70.79 7 LEU C C 1
ATOM 8944 O O . LEU C 2 7 ? 34.051 40.084 6.107 1.00 74.94 7 LEU C O 1
ATOM 8949 N N . ILE C 2 8 ? 32.266 40.928 7.210 1.00 69.87 8 ILE C N 1
ATOM 8950 C CA . ILE C 2 8 ? 33.054 41.759 8.116 1.00 74.31 8 ILE C CA 1
ATOM 8951 C C . ILE C 2 8 ? 33.277 40.978 9.412 1.00 75.67 8 ILE C C 1
ATOM 8952 O O . ILE C 2 8 ? 32.392 40.913 10.269 1.00 73.40 8 ILE C O 1
ATOM 8957 N N . THR C 2 9 ? 34.448 40.352 9.523 1.00 80.63 9 THR C N 1
ATOM 8958 C CA . THR C 2 9 ? 34.808 39.561 10.707 1.00 83.24 9 THR C CA 1
ATOM 8959 C C . THR C 2 9 ? 35.769 40.360 11.609 1.00 89.23 9 THR C C 1
ATOM 8960 O O . THR C 2 9 ? 36.417 41.298 11.138 1.00 92.66 9 THR C O 1
ATOM 8964 N N . PRO C 2 10 ? 35.838 40.021 12.915 1.00 91.14 10 PRO C N 1
ATOM 8965 C CA . PRO C 2 10 ? 36.794 40.679 13.814 1.00 97.52 10 PRO C CA 1
ATOM 8966 C C . PRO C 2 10 ? 38.250 40.597 13.335 1.00 104.49 10 PRO C C 1
ATOM 8967 O O . PRO C 2 10 ? 39.116 41.325 13.849 1.00 110.26 10 PRO C O 1
ATOM 8971 N N . GLU C 2 11 ? 38.503 39.725 12.358 1.00 104.66 11 GLU C N 1
ATOM 8972 C CA . GLU C 2 11 ? 39.860 39.460 11.876 1.00 112.52 11 GLU C CA 1
ATOM 8973 C C . GLU C 2 11 ? 40.142 40.126 10.524 1.00 113.91 11 GLU C C 1
ATOM 8974 O O . GLU C 2 11 ? 41.284 40.499 10.234 1.00 121.07 11 GLU C O 1
ATOM 8980 N N . GLY C 2 12 ? 39.101 40.272 9.708 1.00 107.38 12 GLY C N 1
ATOM 8981 C CA . GLY C 2 12 ? 39.224 40.949 8.422 1.00 108.98 12 GLY C CA 1
ATOM 8982 C C . GLY C 2 12 ? 37.978 40.905 7.555 1.00 102.11 12 GLY C C 1
ATOM 8983 O O . GLY C 2 12 ? 36.964 40.310 7.923 1.00 95.82 12 GLY C O 1
ATOM 8984 N N . GLU C 2 13 ? 38.058 41.567 6.404 1.00 103.96 13 GLU C N 1
ATOM 8985 C CA . GLU C 2 13 ? 37.027 41.461 5.373 1.00 99.35 13 GLU C CA 1
ATOM 8986 C C . GLU C 2 13 ? 37.353 40.264 4.483 1.00 100.95 13 GLU C C 1
ATOM 8987 O O . GLU C 2 13 ? 38.420 40.221 3.862 1.00 107.44 13 GLU C O 1
ATOM 8993 N N . VAL C 2 14 ? 36.453 39.284 4.430 1.00 95.85 14 VAL C N 1
ATOM 8994 C CA . VAL C 2 14 ? 36.562 38.238 3.415 1.00 97.20 14 VAL C CA 1
ATOM 8995 C C . VAL C 2 14 ? 35.384 38.305 2.455 1.00 92.23 14 VAL C C 1
ATOM 8996 O O . VAL C 2 14 ? 34.239 38.496 2.867 1.00 86.51 14 VAL C O 1
ATOM 9000 N N . GLU C 2 15 ? 35.685 38.181 1.169 1.00 95.49 15 GLU C N 1
ATOM 9001 C CA . GLU C 2 15 ? 34.682 38.336 0.125 1.00 92.25 15 GLU C CA 1
ATOM 9002 C C . GLU C 2 15 ? 34.508 36.982 -0.563 1.00 91.74 15 GLU C C 1
ATOM 9003 O O . GLU C 2 15 ? 35.468 36.404 -1.073 1.00 97.64 15 GLU C O 1
ATOM 9009 N N . LEU C 2 16 ? 33.291 36.455 -0.535 1.00 85.47 16 LEU C N 1
ATOM 9010 C CA . LEU C 2 16 ? 33.022 35.160 -1.158 1.00 85.20 16 LEU C CA 1
ATOM 9011 C C . LEU C 2 16 ? 31.840 35.206 -2.116 1.00 81.38 16 LEU C C 1
ATOM 9012 O O . LEU C 2 16 ? 30.983 36.095 -2.039 1.00 77.37 16 LEU C O 1
ATOM 9017 N N . GLN C 2 17 ? 31.815 34.245 -3.032 1.00 82.82 17 GLN C N 1
ATOM 9018 C CA . GLN C 2 17 ? 30.713 34.121 -3.969 1.00 80.11 17 GLN C CA 1
ATOM 9019 C C . GLN C 2 17 ? 29.804 32.970 -3.550 1.00 75.68 17 GLN C C 1
ATOM 9020 O O . GLN C 2 17 ? 30.239 31.815 -3.464 1.00 77.78 17 GLN C O 1
ATOM 9026 N N . VAL C 2 18 ? 28.546 33.306 -3.270 1.00 69.46 18 VAL C N 1
ATOM 9027 C CA . VAL C 2 18 ? 27.566 32.337 -2.780 1.00 65.53 18 VAL C CA 1
ATOM 9028 C C . VAL C 2 18 ? 26.335 32.249 -3.691 1.00 64.97 18 VAL C C 1
ATOM 9029 O O . VAL C 2 18 ? 25.684 33.266 -3.961 1.00 63.21 18 VAL C O 1
ATOM 9033 N N . PRO C 2 19 ? 26.016 31.025 -4.168 1.00 66.68 19 PRO C N 1
ATOM 9034 C CA . PRO C 2 19 ? 24.735 30.707 -4.835 1.00 66.47 19 PRO C CA 1
ATOM 9035 C C . PRO C 2 19 ? 23.505 31.035 -3.976 1.00 62.34 19 PRO C C 1
ATOM 9036 O O . PRO C 2 19 ? 23.577 30.988 -2.748 1.00 60.45 19 PRO C O 1
ATOM 9040 N N . ASP C 2 20 ? 22.397 31.377 -4.629 1.00 61.71 20 ASP C N 1
ATOM 9041 C CA . ASP C 2 20 ? 21.159 31.777 -3.943 1.00 59.20 20 ASP C CA 1
ATOM 9042 C C . ASP C 2 20 ? 20.389 30.575 -3.358 1.00 59.77 20 ASP C C 1
ATOM 9043 O O . ASP C 2 20 ? 19.311 30.731 -2.756 1.00 58.74 20 ASP C O 1
ATOM 9048 N N . ASP C 2 21 ? 20.949 29.381 -3.567 1.00 60.82 21 ASP C N 1
ATOM 9049 C CA . ASP C 2 21 ? 20.438 28.163 -2.972 1.00 61.95 21 ASP C CA 1
ATOM 9050 C C . ASP C 2 21 ? 21.438 27.578 -1.962 1.00 60.70 21 ASP C C 1
ATOM 9051 O O . ASP C 2 21 ? 21.323 26.410 -1.570 1.00 62.14 21 ASP C O 1
ATOM 9056 N N . VAL C 2 22 ? 22.418 28.384 -1.543 1.00 58.16 22 VAL C N 1
ATOM 9057 C CA . VAL C 2 22 ? 23.423 27.913 -0.592 1.00 57.62 22 VAL C CA 1
ATOM 9058 C C . VAL C 2 22 ? 23.500 28.859 0.607 1.00 55.18 22 VAL C C 1
ATOM 9059 O O . VAL C 2 22 ? 23.787 30.048 0.450 1.00 54.82 22 VAL C O 1
ATOM 9063 N N . TYR C 2 23 ? 23.244 28.326 1.797 1.00 54.22 23 TYR C N 1
ATOM 9064 C CA . TYR C 2 23 ? 23.352 29.110 3.017 1.00 52.48 23 TYR C CA 1
ATOM 9065 C C . TYR C 2 23 ? 24.736 29.777 3.103 1.00 52.48 23 TYR C C 1
ATOM 9066 O O . TYR C 2 23 ? 25.771 29.169 2.787 1.00 54.46 23 TYR C O 1
ATOM 9075 N N . ILE C 2 24 ? 24.747 31.039 3.500 1.00 50.52 24 ILE C N 1
ATOM 9076 C CA . ILE C 2 24 ? 26.005 31.772 3.661 1.00 50.14 24 ILE C CA 1
ATOM 9077 C C . ILE C 2 24 ? 27.035 31.018 4.515 1.00 51.26 24 ILE C C 1
ATOM 9078 O O . ILE C 2 24 ? 28.195 30.897 4.110 1.00 53.11 24 ILE C O 1
ATOM 9083 N N . LEU C 2 25 ? 26.610 30.483 5.666 1.00 50.49 25 LEU C N 1
ATOM 9084 C CA . LEU C 2 25 ? 27.536 29.713 6.527 1.00 52.58 25 LEU C CA 1
ATOM 9085 C C . LEU C 2 25 ? 28.163 28.536 5.782 1.00 55.16 25 LEU C C 1
ATOM 9086 O O . LEU C 2 25 ? 29.379 28.339 5.840 1.00 57.20 25 LEU C O 1
ATOM 9091 N N . ASP C 2 26 ? 27.308 27.772 5.097 1.00 55.01 26 ASP C N 1
ATOM 9092 C CA . ASP C 2 26 ? 27.709 26.565 4.378 1.00 59.79 26 ASP C CA 1
ATOM 9093 C C . ASP C 2 26 ? 28.806 26.860 3.344 1.00 63.02 26 ASP C C 1
ATOM 9094 O O . ASP C 2 26 ? 29.857 26.197 3.339 1.00 66.19 26 ASP C O 1
ATOM 9099 N N . GLN C 2 27 ? 28.572 27.878 2.506 1.00 61.82 27 GLN C N 1
ATOM 9100 C CA . GLN C 2 27 ? 29.573 28.290 1.523 1.00 65.78 27 GLN C CA 1
ATOM 9101 C C . GLN C 2 27 ? 30.886 28.769 2.165 1.00 69.15 27 GLN C C 1
ATOM 9102 O O . GLN C 2 27 ? 31.970 28.370 1.727 1.00 74.38 27 GLN C O 1
ATOM 9108 N N . ALA C 2 28 ? 30.777 29.624 3.188 1.00 67.36 28 ALA C N 1
ATOM 9109 C CA . ALA C 2 28 ? 31.946 30.178 3.889 1.00 71.28 28 ALA C CA 1
ATOM 9110 C C . ALA C 2 28 ? 32.902 29.084 4.383 1.00 77.52 28 ALA C C 1
ATOM 9111 O O . ALA C 2 28 ? 34.099 29.080 4.054 1.00 83.04 28 ALA C O 1
ATOM 9113 N N . GLU C 2 29 ? 32.348 28.150 5.149 1.00 77.41 29 GLU C N 1
ATOM 9114 C CA . GLU C 2 29 ? 33.083 27.007 5.670 1.00 83.74 29 GLU C CA 1
ATOM 9115 C C . GLU C 2 29 ? 33.727 26.159 4.565 1.00 89.72 29 GLU C C 1
ATOM 9116 O O . GLU C 2 29 ? 34.813 25.586 4.757 1.00 95.95 29 GLU C O 1
ATOM 9122 N N . GLU C 2 30 ? 33.054 26.087 3.415 1.00 88.59 30 GLU C N 1
ATOM 9123 C CA . GLU C 2 30 ? 33.506 25.258 2.294 1.00 94.83 30 GLU C CA 1
ATOM 9124 C C . GLU C 2 30 ? 34.770 25.833 1.651 1.00 100.66 30 GLU C C 1
ATOM 9125 O O . GLU C 2 30 ? 35.511 25.129 0.953 1.00 107.33 30 GLU C O 1
ATOM 9131 N N . ASP C 2 31 ? 34.991 27.125 1.882 1.00 98.76 31 ASP C N 1
ATOM 9132 C CA . ASP C 2 31 ? 36.153 27.831 1.347 1.00 104.45 31 ASP C CA 1
ATOM 9133 C C . ASP C 2 31 ? 37.357 27.679 2.284 1.00 110.00 31 ASP C C 1
ATOM 9134 O O . ASP C 2 31 ? 38.492 27.445 1.833 1.00 118.38 31 ASP C O 1
ATOM 9139 N N . GLY C 2 32 ? 37.086 27.785 3.585 1.00 105.83 32 GLY C N 1
ATOM 9140 C CA . GLY C 2 32 ? 38.103 27.672 4.632 1.00 110.43 32 GLY C CA 1
ATOM 9141 C C . GLY C 2 32 ? 37.919 28.747 5.685 1.00 105.62 32 GLY C C 1
ATOM 9142 O O . GLY C 2 32 ? 38.777 28.945 6.546 1.00 109.81 32 GLY C O 1
ATOM 9143 N N . ILE C 2 33 ? 36.782 29.435 5.603 1.00 97.63 33 ILE C N 1
ATOM 9144 C CA . ILE C 2 33 ? 36.476 30.593 6.442 1.00 93.29 33 ILE C CA 1
ATOM 9145 C C . ILE C 2 33 ? 35.720 30.186 7.708 1.00 89.06 33 ILE C C 1
ATOM 9146 O O . ILE C 2 33 ? 34.555 29.759 7.655 1.00 83.64 33 ILE C O 1
ATOM 9151 N N . ASP C 2 34 ? 36.410 30.323 8.840 1.00 91.63 34 ASP C N 1
ATOM 9152 C CA . ASP C 2 34 ? 35.894 29.932 10.144 1.00 89.25 34 ASP C CA 1
ATOM 9153 C C . ASP C 2 34 ? 34.881 30.944 10.672 1.00 82.63 34 ASP C C 1
ATOM 9154 O O . ASP C 2 34 ? 35.245 32.056 11.058 1.00 83.15 34 ASP C O 1
ATOM 9159 N N . LEU C 2 35 ? 33.614 30.537 10.699 1.00 77.08 35 LEU C N 1
ATOM 9160 C CA . LEU C 2 35 ? 32.527 31.337 11.267 1.00 71.73 35 LEU C CA 1
ATOM 9161 C C . LEU C 2 35 ? 31.913 30.598 12.467 1.00 71.55 35 LEU C C 1
ATOM 9162 O O . LEU C 2 35 ? 31.980 29.360 12.532 1.00 73.25 35 LEU C O 1
ATOM 9167 N N . PRO C 2 36 ? 31.340 31.349 13.438 1.00 69.88 36 PRO C N 1
ATOM 9168 C CA . PRO C 2 36 ? 30.718 30.677 14.589 1.00 69.70 36 PRO C CA 1
ATOM 9169 C C . PRO C 2 36 ? 29.402 29.980 14.232 1.00 66.05 36 PRO C C 1
ATOM 9170 O O . PRO C 2 36 ? 28.674 30.423 13.343 1.00 61.59 36 PRO C O 1
ATOM 9174 N N . TYR C 2 37 ? 29.138 28.872 14.912 1.00 67.11 37 TYR C N 1
ATOM 9175 C CA . TYR C 2 37 ? 27.869 28.161 14.807 1.00 66.00 37 TYR C CA 1
ATOM 9176 C C . TYR C 2 37 ? 27.717 27.189 15.979 1.00 69.17 37 TYR C C 1
ATOM 9177 O O . TYR C 2 37 ? 28.653 26.981 16.755 1.00 72.37 37 TYR C O 1
ATOM 9186 N N . SER C 2 38 ? 26.519 26.622 16.101 1.00 68.76 38 SER C N 1
ATOM 9187 C CA . SER C 2 38 ? 26.217 25.581 17.084 1.00 72.00 38 SER C CA 1
ATOM 9188 C C . SER C 2 38 ? 25.199 24.637 16.443 1.00 71.19 38 SER C C 1
ATOM 9189 O O . SER C 2 38 ? 25.565 23.551 15.978 1.00 72.92 38 SER C O 1
ATOM 9192 N N . CYS C 2 39 ? 23.957 25.103 16.323 1.00 69.30 39 CYS C N 1
ATOM 9193 C CA . CYS C 2 39 ? 22.833 24.266 15.922 1.00 71.04 39 CYS C CA 1
ATOM 9194 C C . CYS C 2 39 ? 22.649 24.124 14.403 1.00 68.20 39 CYS C C 1
ATOM 9195 O O . CYS C 2 39 ? 22.037 23.151 13.940 1.00 68.62 39 CYS C O 1
ATOM 9198 N N . ARG C 2 40 ? 23.150 25.101 13.640 1.00 64.42 40 ARG C N 1
ATOM 9199 C CA . ARG C 2 40 ? 23.044 25.066 12.172 1.00 62.65 40 ARG C CA 1
ATOM 9200 C C . ARG C 2 40 ? 21.636 24.718 11.690 1.00 61.91 40 ARG C C 1
ATOM 9201 O O . ARG C 2 40 ? 21.481 24.103 10.644 1.00 62.12 40 ARG C O 1
ATOM 9209 N N . ALA C 2 41 ? 20.622 25.083 12.469 1.00 62.79 41 ALA C N 1
ATOM 9210 C CA . ALA C 2 41 ? 19.229 24.866 12.081 1.00 63.88 41 ALA C CA 1
ATOM 9211 C C . ALA C 2 41 ? 18.363 26.116 12.286 1.00 63.07 41 ALA C C 1
ATOM 9212 O O . ALA C 2 41 ? 17.145 26.029 12.458 1.00 65.11 41 ALA C O 1
ATOM 9214 N N . GLY C 2 42 ? 19.006 27.280 12.279 1.00 60.28 42 GLY C N 1
ATOM 9215 C CA . GLY C 2 42 ? 18.313 28.556 12.455 1.00 60.57 42 GLY C CA 1
ATOM 9216 C C . GLY C 2 42 ? 17.515 28.733 13.744 1.00 64.85 42 GLY C C 1
ATOM 9217 O O . GLY C 2 42 ? 16.574 29.537 13.776 1.00 66.34 42 GLY C O 1
ATOM 9218 N N . SER C 2 43 ? 17.906 28.015 14.811 1.00 67.14 43 SER C N 1
ATOM 9219 C CA . SER C 2 43 ? 17.104 27.943 16.035 1.00 72.34 43 SER C CA 1
ATOM 9220 C C . SER C 2 43 ? 17.774 28.607 17.244 1.00 73.81 43 SER C C 1
ATOM 9221 O O . SER C 2 43 ? 17.3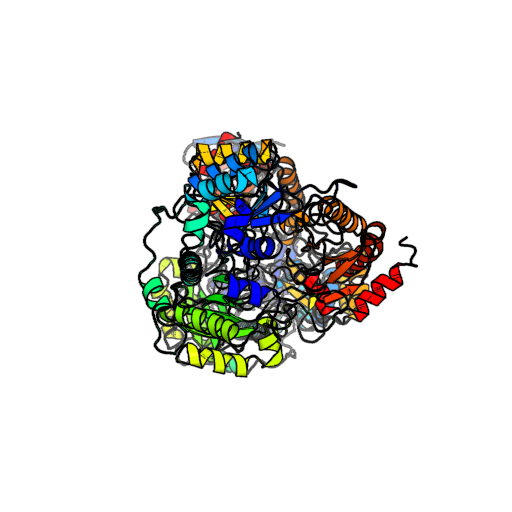43 28.394 18.391 1.00 78.34 43 SER C O 1
ATOM 9224 N N . CYS C 2 44 ? 18.822 29.401 16.984 1.00 70.71 44 CYS C N 1
ATOM 9225 C CA . CYS C 2 44 ? 19.643 29.978 18.046 1.00 72.40 44 CYS C CA 1
ATOM 9226 C C . CYS C 2 44 ? 20.371 31.268 17.636 1.00 70.21 44 CYS C C 1
ATOM 9227 O O . CYS C 2 44 ? 20.087 31.844 16.566 1.00 67.41 44 CYS C O 1
ATOM 9230 N N . SER C 2 45 ? 21.287 31.732 18.498 1.00 70.97 45 SER C N 1
ATOM 9231 C CA . SER C 2 45 ? 22.008 32.982 18.230 1.00 69.00 45 SER C CA 1
ATOM 9232 C C . SER C 2 45 ? 23.476 32.777 17.849 1.00 67.31 45 SER C C 1
ATOM 9233 O O . SER C 2 45 ? 24.207 33.761 17.649 1.00 66.29 45 SER C O 1
ATOM 9236 N N . SER C 2 46 ? 23.913 31.516 17.773 1.00 67.66 46 SER C N 1
ATOM 9237 C CA . SER C 2 46 ? 25.336 31.185 17.537 1.00 67.97 46 SER C CA 1
ATOM 9238 C C . SER C 2 46 ? 25.946 31.849 16.292 1.00 64.56 46 SER C C 1
ATOM 9239 O O . SER C 2 46 ? 27.083 32.323 16.310 1.00 64.67 46 SER C O 1
ATOM 9242 N N . CYS C 2 47 ? 25.190 31.846 15.205 1.00 61.78 47 CYS C N 1
ATOM 9243 C CA . CYS C 2 47 ? 25.727 32.247 13.917 1.00 59.10 47 CYS C CA 1
ATOM 9244 C C . CYS C 2 47 ? 25.299 33.675 13.574 1.00 57.56 47 CYS C C 1
ATOM 9245 O O . CYS C 2 47 ? 25.452 34.103 12.429 1.00 55.60 47 CYS C O 1
ATOM 9248 N N . ALA C 2 48 ? 24.767 34.395 14.563 1.00 58.95 48 ALA C N 1
ATOM 9249 C CA . ALA C 2 48 ? 24.150 35.706 14.325 1.00 59.00 48 ALA C CA 1
ATOM 9250 C C . ALA C 2 48 ? 25.101 36.652 13.626 1.00 58.94 48 ALA C C 1
ATOM 9251 O O . ALA C 2 48 ? 26.294 36.727 13.960 1.00 60.19 48 ALA C O 1
ATOM 9253 N N . GLY C 2 49 ? 24.559 37.365 12.644 1.00 58.27 49 GLY C N 1
ATOM 9254 C CA . GLY C 2 49 ? 25.249 38.484 12.031 1.00 59.89 49 GLY C CA 1
ATOM 9255 C C . GLY C 2 49 ? 24.347 39.698 11.894 1.00 61.62 49 GLY C C 1
ATOM 9256 O O . GLY C 2 49 ? 23.192 39.699 12.349 1.00 62.10 49 GLY C O 1
ATOM 9257 N N . LYS C 2 50 ? 24.888 40.733 11.262 1.00 62.87 50 LYS C N 1
ATOM 9258 C CA . LYS C 2 50 ? 24.115 41.914 10.913 1.00 65.03 50 LYS C CA 1
ATOM 9259 C C . LYS C 2 50 ? 24.184 42.141 9.404 1.00 63.37 50 LYS C C 1
ATOM 9260 O O . LYS C 2 50 ? 25.271 42.133 8.836 1.00 63.77 50 LYS C O 1
ATOM 9266 N N . VAL C 2 51 ? 23.037 42.317 8.751 1.00 63.21 51 VAL C N 1
ATOM 9267 C CA . VAL C 2 51 ? 23.033 42.801 7.362 1.00 63.10 51 VAL C CA 1
ATOM 9268 C C . VAL C 2 51 ? 23.151 44.339 7.330 1.00 65.52 51 VAL C C 1
ATOM 9269 O O . VAL C 2 51 ? 22.321 45.060 7.899 1.00 67.58 51 VAL C O 1
ATOM 9273 N N . VAL C 2 52 ? 24.211 44.813 6.674 1.00 65.73 52 VAL C N 1
ATOM 9274 C CA . VAL C 2 52 ? 24.579 46.227 6.616 1.00 68.36 52 VAL C CA 1
ATOM 9275 C C . VAL C 2 52 ? 24.315 46.815 5.225 1.00 68.87 52 VAL C C 1
ATOM 9276 O O . VAL C 2 52 ? 24.197 48.047 5.070 1.00 71.08 52 VAL C O 1
ATOM 9280 N N . SER C 2 53 ? 24.260 45.926 4.226 1.00 66.18 53 SER C N 1
ATOM 9281 C CA . SER C 2 53 ? 23.712 46.234 2.905 1.00 67.31 53 SER C CA 1
ATOM 9282 C C . SER C 2 53 ? 23.418 44.978 2.097 1.00 64.45 53 SER C C 1
ATOM 9283 O O . SER C 2 53 ? 24.146 43.988 2.165 1.00 62.26 53 SER C O 1
ATOM 9286 N N . GLY C 2 54 ? 22.353 45.060 1.304 1.00 65.11 54 GLY C N 1
ATOM 9287 C CA . GLY C 2 54 ? 21.834 43.930 0.551 1.00 63.17 54 GLY C CA 1
ATOM 9288 C C . GLY C 2 54 ? 20.705 43.206 1.262 1.00 61.68 54 GLY C C 1
ATOM 9289 O O . GLY C 2 54 ? 20.196 43.657 2.295 1.00 62.04 54 GLY C O 1
ATOM 9290 N N . SER C 2 55 ? 20.314 42.068 0.699 1.00 60.63 55 SER C N 1
ATOM 9291 C CA . SER C 2 55 ? 19.195 41.291 1.230 1.00 59.84 55 SER C CA 1
ATOM 9292 C C . SER C 2 55 ? 19.530 39.801 1.281 1.00 57.45 55 SER C C 1
ATOM 9293 O O . SER C 2 55 ? 20.473 39.336 0.624 1.00 55.46 55 SER C O 1
ATOM 9296 N N . VAL C 2 56 ? 18.760 39.076 2.086 1.00 57.30 56 VAL C N 1
ATOM 9297 C CA . VAL C 2 56 ? 18.906 37.633 2.238 1.00 56.38 56 VAL C CA 1
ATOM 9298 C C . VAL C 2 56 ? 17.531 36.998 2.289 1.00 59.15 56 VAL C C 1
ATOM 9299 O O . VAL C 2 56 ? 16.536 37.663 2.605 1.00 61.94 56 VAL C O 1
ATOM 9303 N N . ASP C 2 57 ? 17.475 35.712 1.957 1.00 59.86 57 ASP C N 1
ATOM 9304 C CA . ASP C 2 57 ? 16.304 34.898 2.239 1.00 62.73 57 ASP C CA 1
ATOM 9305 C C . ASP C 2 57 ? 16.657 34.041 3.449 1.00 61.70 57 ASP C C 1
ATOM 9306 O O . ASP C 2 57 ? 17.436 33.089 3.347 1.00 59.60 57 ASP C O 1
ATOM 9311 N N . GLN C 2 58 ? 16.129 34.426 4.605 1.00 62.86 58 GLN C N 1
ATOM 9312 C CA . GLN C 2 58 ? 16.359 33.663 5.832 1.00 62.74 58 GLN C CA 1
ATOM 9313 C C . GLN C 2 58 ? 15.044 33.088 6.366 1.00 65.51 58 GLN C C 1
ATOM 9314 O O . GLN C 2 58 ? 14.925 32.762 7.543 1.00 66.53 58 GLN C O 1
ATOM 9320 N N . SER C 2 59 ? 14.066 32.953 5.476 1.00 67.01 59 SER C N 1
ATOM 9321 C CA . SER C 2 59 ? 12.742 32.478 5.854 1.00 71.39 59 SER C CA 1
ATOM 9322 C C . SER C 2 59 ? 12.701 31.049 6.436 1.00 72.01 59 SER C C 1
ATOM 9323 O O . SER C 2 59 ? 11.656 30.627 6.931 1.00 77.42 59 SER C O 1
ATOM 9326 N N . ASP C 2 60 ? 13.814 30.310 6.367 1.00 68.17 60 ASP C N 1
ATOM 9327 C CA . ASP C 2 60 ? 13.918 28.978 7.010 1.00 69.27 60 ASP C CA 1
ATOM 9328 C C . ASP C 2 60 ? 14.144 29.096 8.527 1.00 69.60 60 ASP C C 1
ATOM 9329 O O . ASP C 2 60 ? 13.754 28.197 9.290 1.00 73.01 60 ASP C O 1
ATOM 9334 N N . GLN C 2 61 ? 14.754 30.212 8.947 1.00 66.62 61 GLN C N 1
ATOM 9335 C CA . GLN C 2 61 ? 15.016 30.511 10.362 1.00 66.94 61 GLN C CA 1
ATOM 9336 C C . GLN C 2 61 ? 13.730 30.663 11.209 1.00 72.34 61 GLN C C 1
ATOM 9337 O O . GLN C 2 61 ? 12.613 30.776 10.678 1.00 75.09 61 GLN C O 1
ATOM 9343 N N . SER C 2 62 ? 13.907 30.658 12.528 1.00 74.29 62 SER C N 1
ATOM 9344 C CA . SER C 2 62 ? 12.779 30.566 13.470 1.00 80.62 62 SER C CA 1
ATOM 9345 C C . SER C 2 62 ? 13.069 31.273 14.799 1.00 82.50 62 SER C C 1
ATOM 9346 O O . SER C 2 62 ? 12.151 31.531 15.596 1.00 88.49 62 SER C O 1
ATOM 9349 N N . TYR C 2 63 ? 14.346 31.573 15.030 1.00 78.10 63 TYR C N 1
ATOM 9350 C CA . TYR C 2 63 ? 14.802 32.157 16.292 1.00 80.26 63 TYR C CA 1
ATOM 9351 C C . TYR C 2 63 ? 14.396 33.629 16.413 1.00 81.72 63 TYR C C 1
ATOM 9352 O O . TYR C 2 63 ? 13.673 34.006 17.344 1.00 87.07 63 TYR C O 1
ATOM 9361 N N . LEU C 2 64 ? 14.847 34.445 15.458 1.00 77.33 64 LEU C N 1
ATOM 9362 C CA . LEU C 2 64 ? 14.546 35.893 15.432 1.00 79.08 64 LEU C CA 1
ATOM 9363 C C . LEU C 2 64 ? 13.055 36.186 15.178 1.00 84.68 64 LEU C C 1
ATOM 9364 O O . LEU C 2 64 ? 12.436 35.571 14.302 1.00 84.90 64 LEU C O 1
ATOM 9369 N N . ASP C 2 65 ? 12.474 37.111 15.941 1.00 90.27 65 ASP C N 1
ATOM 9370 C CA . ASP C 2 65 ? 11.132 37.607 15.604 1.00 96.47 65 ASP C CA 1
ATOM 9371 C C . ASP C 2 65 ? 11.155 38.610 14.431 1.00 94.05 65 ASP C C 1
ATOM 9372 O O . ASP C 2 65 ? 12.231 38.953 13.930 1.00 87.78 65 ASP C O 1
ATOM 9377 N N . ASP C 2 66 ? 9.972 39.040 13.982 1.00 99.73 66 ASP C N 1
ATOM 9378 C CA . ASP C 2 66 ? 9.825 39.950 12.832 1.00 99.11 66 ASP C CA 1
ATOM 9379 C C . ASP C 2 66 ? 10.516 41.303 13.025 1.00 98.15 66 ASP C C 1
ATOM 9380 O O . ASP C 2 66 ? 11.092 41.843 12.079 1.00 93.55 66 ASP C O 1
ATOM 9385 N N . GLY C 2 67 ? 10.422 41.851 14.240 1.00 103.13 67 GLY C N 1
ATOM 9386 C CA . GLY C 2 67 ? 11.156 43.057 14.626 1.00 102.81 67 GLY C CA 1
ATOM 9387 C C . GLY C 2 67 ? 12.659 42.941 14.430 1.00 94.73 67 GLY C C 1
ATOM 9388 O O . GLY C 2 67 ? 13.275 43.811 13.819 1.00 91.88 67 GLY C O 1
ATOM 9389 N N . GLN C 2 68 ? 13.246 41.858 14.938 1.00 91.79 68 GLN C N 1
ATOM 9390 C CA . GLN C 2 68 ? 14.693 41.612 14.825 1.00 85.51 68 GLN C CA 1
ATOM 9391 C C . GLN C 2 68 ? 15.167 41.421 13.388 1.00 80.19 68 GLN C C 1
ATOM 9392 O O . GLN C 2 68 ? 16.249 41.881 13.044 1.00 76.76 68 GLN C O 1
ATOM 9398 N N . ILE C 2 69 ? 14.369 40.752 12.553 1.00 80.58 69 ILE C N 1
ATOM 9399 C CA . ILE C 2 69 ? 14.691 40.652 11.121 1.00 76.95 69 ILE C CA 1
ATOM 9400 C C . ILE C 2 69 ? 14.569 42.003 10.406 1.00 78.12 69 ILE C C 1
ATOM 9401 O O . ILE C 2 69 ? 15.395 42.328 9.550 1.00 74.05 69 ILE C O 1
ATOM 9406 N N . ALA C 2 70 ? 13.536 42.772 10.744 1.00 84.02 70 ALA C N 1
ATOM 9407 C CA . ALA C 2 70 ? 13.399 44.134 10.229 1.00 87.04 70 ALA C CA 1
ATOM 9408 C C . ALA C 2 70 ? 14.613 45.015 10.589 1.00 85.11 70 ALA C C 1
ATOM 9409 O O . ALA C 2 70 ? 14.966 45.920 9.829 1.00 84.85 70 ALA C O 1
ATOM 9411 N N . ASP C 2 71 ? 15.244 44.741 11.737 1.00 84.28 71 ASP C N 1
ATOM 9412 C CA . ASP C 2 71 ? 16.422 45.502 12.192 1.00 82.85 71 ASP C CA 1
ATOM 9413 C C . ASP C 2 71 ? 17.722 45.048 11.502 1.00 76.31 71 ASP C C 1
ATOM 9414 O O . ASP C 2 71 ? 18.785 45.635 11.711 1.00 75.68 71 ASP C O 1
ATOM 9419 N N . GLY C 2 72 ? 17.637 43.995 10.697 1.00 71.97 72 GLY C N 1
ATOM 9420 C CA . GLY C 2 72 ? 18.766 43.579 9.874 1.00 67.09 72 GLY C CA 1
ATOM 9421 C C . GLY C 2 72 ? 19.623 42.468 10.456 1.00 64.29 72 GLY C C 1
ATOM 9422 O O . GLY C 2 72 ? 20.693 42.161 9.926 1.00 61.52 72 GLY C O 1
ATOM 9423 N N . TRP C 2 73 ? 19.179 41.874 11.558 1.00 65.89 73 TRP C N 1
ATOM 9424 C CA . TRP C 2 73 ? 19.874 40.711 12.102 1.00 63.92 73 TRP C CA 1
ATOM 9425 C C . TRP C 2 73 ? 19.682 39.523 11.164 1.00 60.24 73 TRP C C 1
ATOM 9426 O O . TRP C 2 73 ? 18.668 39.422 10.474 1.00 60.11 73 TRP C O 1
ATOM 9437 N N . VAL C 2 74 ? 20.673 38.638 11.133 1.00 57.49 74 VAL C N 1
ATOM 9438 C CA . VAL C 2 74 ? 20.621 37.437 10.290 1.00 54.37 74 VAL C CA 1
ATOM 9439 C C . VAL C 2 74 ? 21.234 36.209 10.985 1.00 54.04 74 VAL C C 1
ATOM 9440 O O . VAL C 2 74 ? 22.298 36.295 11.621 1.00 53.34 74 VAL C O 1
ATOM 9444 N N . LEU C 2 75 ? 20.577 35.063 10.822 1.00 53.45 75 LEU C N 1
ATOM 9445 C CA . LEU C 2 75 ? 21.168 33.793 11.200 1.00 53.25 75 LEU C CA 1
ATOM 9446 C C . LEU C 2 75 ? 21.875 33.194 9.988 1.00 51.47 75 LEU C C 1
ATOM 9447 O O . LEU C 2 75 ? 21.225 32.678 9.073 1.00 50.66 75 LEU C O 1
ATOM 9452 N N . THR C 2 76 ? 23.204 33.272 9.976 1.00 50.65 76 THR C N 1
ATOM 9453 C CA . THR C 2 76 ? 23.978 33.008 8.750 1.00 49.63 76 THR C CA 1
ATOM 9454 C C . THR C 2 76 ? 23.922 31.530 8.287 1.00 49.97 76 THR C C 1
ATOM 9455 O O . THR C 2 76 ? 24.102 31.240 7.092 1.00 50.06 76 THR C O 1
ATOM 9459 N N . CYS C 2 77 ? 23.686 30.616 9.238 1.00 50.06 77 CYS C N 1
ATOM 9460 C CA . CYS C 2 77 ? 23.508 29.180 8.927 1.00 50.76 77 CYS C CA 1
ATOM 9461 C C . CYS C 2 77 ? 22.223 28.940 8.140 1.00 50.21 77 CYS C C 1
ATOM 9462 O O . CYS C 2 77 ? 22.110 27.928 7.459 1.00 50.75 77 CYS C O 1
ATOM 9465 N N . HIS C 2 78 ? 21.244 29.848 8.266 1.00 49.43 78 HIS C N 1
ATOM 9466 C CA . HIS C 2 78 ? 19.950 29.651 7.595 1.00 51.05 78 HIS C CA 1
ATOM 9467 C C . HIS C 2 78 ? 19.521 30.746 6.606 1.00 50.43 78 HIS C C 1
ATOM 9468 O O . HIS C 2 78 ? 18.308 30.946 6.371 1.00 51.21 78 HIS C O 1
ATOM 9475 N N . ALA C 2 79 ? 20.524 31.381 5.986 1.00 49.02 79 ALA C N 1
ATOM 9476 C CA . ALA C 2 79 ? 20.331 32.594 5.153 1.00 49.56 79 ALA C CA 1
ATOM 9477 C C . ALA C 2 79 ? 20.894 32.460 3.726 1.00 49.94 79 ALA C C 1
ATOM 9478 O O . ALA C 2 79 ? 22.110 32.292 3.525 1.00 50.18 79 ALA C O 1
ATOM 9480 N N . TYR C 2 80 ? 20.015 32.593 2.739 1.00 51.31 80 TYR C N 1
ATOM 9481 C CA . TYR C 2 80 ? 20.429 32.580 1.329 1.00 52.70 80 TYR C CA 1
ATOM 9482 C C . TYR C 2 80 ? 20.615 34.010 0.849 1.00 52.66 80 TYR C C 1
ATOM 9483 O O . TYR C 2 80 ? 19.724 34.838 1.053 1.00 52.99 80 TYR C O 1
ATOM 9492 N N . PRO C 2 81 ? 21.742 34.299 0.172 1.00 53.66 81 PRO C N 1
ATOM 9493 C CA . PRO C 2 81 ? 21.865 35.640 -0.431 1.00 54.48 81 PRO C CA 1
ATOM 9494 C C . PRO C 2 81 ? 20.765 35.826 -1.483 1.00 56.22 81 PRO C C 1
ATOM 9495 O O . PRO C 2 81 ? 20.439 34.858 -2.198 1.00 56.79 81 PRO C O 1
ATOM 9499 N N . THR C 2 82 ? 20.184 37.030 -1.537 1.00 56.88 82 THR C N 1
ATOM 9500 C CA . THR C 2 82 ? 19.256 37.424 -2.623 1.00 60.18 82 THR C CA 1
ATOM 9501 C C . THR C 2 82 ? 19.763 38.649 -3.388 1.00 61.57 82 THR C C 1
ATOM 9502 O O . THR C 2 82 ? 19.143 39.104 -4.357 1.00 64.08 82 THR C O 1
ATOM 9506 N N . SER C 2 83 ? 20.880 39.194 -2.905 1.00 61.00 83 SER C N 1
ATOM 9507 C CA . SER C 2 83 ? 21.623 40.258 -3.580 1.00 62.73 83 SER C CA 1
ATOM 9508 C C . SER C 2 83 ? 23.079 40.188 -3.117 1.00 62.02 83 SER C C 1
ATOM 9509 O O . SER C 2 83 ? 23.422 39.379 -2.238 1.00 60.08 83 SER C O 1
ATOM 9512 N N . ASP C 2 84 ? 23.928 41.022 -3.711 1.00 63.61 84 ASP C N 1
ATOM 9513 C CA . ASP C 2 84 ? 25.179 41.379 -3.069 1.00 64.79 84 ASP C CA 1
ATOM 9514 C C . ASP C 2 84 ? 24.865 41.839 -1.638 1.00 62.75 84 ASP C C 1
ATOM 9515 O O . ASP C 2 84 ? 23.868 42.543 -1.403 1.00 62.29 84 ASP C O 1
ATOM 9520 N N . VAL C 2 85 ? 25.673 41.379 -0.688 1.00 62.14 85 VAL C N 1
ATOM 9521 C CA . VAL C 2 85 ? 25.385 41.603 0.722 1.00 61.44 85 VAL C CA 1
ATOM 9522 C C . VAL C 2 85 ? 26.666 41.755 1.576 1.00 62.19 85 VAL C C 1
ATOM 9523 O O . VAL C 2 85 ? 27.652 41.032 1.404 1.00 63.54 85 VAL C O 1
ATOM 9527 N N . VAL C 2 86 ? 26.664 42.763 2.438 1.00 62.42 86 VAL C N 1
ATOM 9528 C CA . VAL C 2 86 ? 27.709 42.930 3.445 1.00 63.69 86 VAL C CA 1
ATOM 9529 C C . VAL C 2 86 ? 27.129 42.422 4.773 1.00 61.21 86 VAL C C 1
ATOM 9530 O O . VAL C 2 86 ? 26.040 42.844 5.177 1.00 59.09 86 VAL C O 1
ATOM 9534 N N . ILE C 2 87 ? 27.837 41.501 5.428 1.00 61.79 87 ILE C N 1
ATOM 9535 C CA . ILE C 2 87 ? 27.455 41.039 6.770 1.00 61.15 87 ILE C CA 1
ATOM 9536 C C . ILE C 2 87 ? 28.594 41.135 7.805 1.00 64.50 87 ILE C C 1
ATOM 9537 O O . ILE C 2 87 ? 29.694 40.604 7.584 1.00 66.13 87 ILE C O 1
ATOM 9542 N N . GLU C 2 88 ? 28.323 41.842 8.910 1.00 66.03 88 GLU C N 1
ATOM 9543 C CA . GLU C 2 88 ? 29.183 41.844 10.125 1.00 70.18 88 GLU C CA 1
ATOM 9544 C C . GLU C 2 88 ? 28.874 40.577 10.931 1.00 69.52 88 GLU C C 1
ATOM 9545 O O . GLU C 2 88 ? 27.763 40.413 11.443 1.00 67.85 88 GLU C O 1
ATOM 9551 N N . THR C 2 89 ? 29.841 39.668 10.997 1.00 72.38 89 THR C N 1
ATOM 9552 C CA . THR C 2 89 ? 29.630 38.365 11.650 1.00 73.41 89 THR C CA 1
ATOM 9553 C C . THR C 2 89 ? 30.070 38.432 13.124 1.00 78.16 89 THR C C 1
ATOM 9554 O O . THR C 2 89 ? 30.536 39.486 13.587 1.00 80.87 89 THR C O 1
ATOM 9558 N N . HIS C 2 90 ? 29.898 37.331 13.859 1.00 80.89 90 HIS C N 1
ATOM 9559 C CA . HIS C 2 90 ? 30.285 37.249 15.275 1.00 86.94 90 HIS C CA 1
ATOM 9560 C C . HIS C 2 90 ? 29.512 38.265 16.141 1.00 89.82 90 HIS C C 1
ATOM 9561 O O . HIS C 2 90 ? 30.087 38.915 17.025 1.00 93.06 90 HIS C O 1
ATOM 9568 N N . LYS C 2 91 ? 28.209 38.392 15.868 1.00 90.22 91 LYS C N 1
ATOM 9569 C CA . LYS C 2 91 ? 27.347 39.393 16.515 1.00 94.77 91 LYS C CA 1
ATOM 9570 C C . LYS C 2 91 ? 26.400 38.766 17.535 1.00 99.20 91 LYS C C 1
ATOM 9571 O O . LYS C 2 91 ? 25.476 39.416 18.027 1.00 100.22 91 LYS C O 1
ATOM 9577 N N . GLU C 2 92 ? 26.630 37.490 17.834 1.00 52.67 92 GLU C N 1
ATOM 9578 C CA . GLU C 2 92 ? 25.824 36.772 18.830 1.00 57.43 92 GLU C CA 1
ATOM 9579 C C . GLU C 2 92 ? 25.767 37.550 20.145 1.00 59.39 92 GLU C C 1
ATOM 9580 O O . GLU C 2 92 ? 24.686 37.760 20.678 1.00 59.61 92 GLU C O 1
ATOM 9586 N N . GLU C 2 93 ? 26.938 37.962 20.647 1.00 63.18 93 GLU C N 1
ATOM 9587 C CA . GLU C 2 93 ? 27.060 38.707 21.921 1.00 66.66 93 GLU C CA 1
ATOM 9588 C C . GLU C 2 93 ? 26.242 40.009 21.935 1.00 68.25 93 GLU C C 1
ATOM 9589 O O . GLU C 2 93 ? 25.562 40.320 22.920 1.00 68.53 93 GLU C O 1
ATOM 9595 N N . GLU C 2 94 ? 26.326 40.754 20.832 1.00 70.19 94 GLU C N 1
ATOM 9596 C CA . GLU C 2 94 ? 25.523 41.956 20.583 1.00 72.17 94 GLU C CA 1
ATOM 9597 C C . GLU C 2 94 ? 23.995 41.794 20.769 1.00 73.30 94 GLU C C 1
ATOM 9598 O O . GLU C 2 94 ? 23.269 42.790 20.910 1.00 73.35 94 GLU C O 1
ATOM 9604 N N . LEU C 2 95 ? 23.519 40.545 20.804 1.00 74.67 95 LEU C N 1
ATOM 9605 C CA . LEU C 2 95 ? 22.115 40.235 20.489 1.00 75.71 95 LEU C CA 1
ATOM 9606 C C . LEU C 2 95 ? 21.005 40.164 21.593 1.00 76.76 95 LEU C C 1
ATOM 9607 O O . LEU C 2 95 ? 20.011 40.877 21.446 1.00 77.39 95 LEU C O 1
ATOM 9612 N N . THR C 2 96 ? 21.086 39.370 22.675 1.00 77.76 96 THR C N 1
ATOM 9613 C CA . THR C 2 96 ? 22.250 38.675 23.270 1.00 78.15 96 THR C CA 1
ATOM 9614 C C . THR C 2 96 ? 23.408 39.576 23.686 1.00 78.10 96 THR C C 1
ATOM 9615 O O . THR C 2 96 ? 23.281 40.360 24.625 1.00 78.03 96 THR C O 1
#

Solvent-accessible surface area: 47286 Å² total; per-residue (Å²): 131,117,17,154,17,2,57,22,1,87,146,0,97,32,4,44,102,20,0,61,107,37,35,120,45,175,46,83,44,6,65,112,34,0,24,30,0,0,53,4,2,0,0,42,35,15,35,45,76,89,43,82,64,109,88,64,51,13,0,8,0,54,0,45,4,32,0,0,84,2,43,17,79,2,1,36,13,0,8,54,5,0,92,112,48,20,100,23,27,1,4,1,16,16,30,0,3,0,12,0,5,12,0,88,17,171,34,1,97,64,0,0,19,39,0,5,106,33,107,15,28,0,22,4,4,0,5,4,0,12,15,6,0,0,0,0,3,0,29,68,64,133,115,17,12,84,56,0,3,77,5,0,52,12,0,5,25,2,4,28,16,85,18,36,2,11,77,69,22,3,5,103,47,83,103,39,184,88,101,99,59,48,116,80,0,53,75,0,13,98,33,61,84,77,49,4,15,78,103,149,28,69,1,30,5,5,5,58,40,0,0,1,68,52,2,47,0,0,0,0,5,45,14,16,0,4,0,2,0,15,10,1,0,0,0,0,0,2,20,40,62,163,100,27,78,5,64,0,0,0,0,16,0,0,0,2,15,26,25,6,8,127,42,124,88,6,58,11,43,49,6,36,68,4,0,7,0,30,88,108,14,4,0,64,0,0,4,0,0,0,0,0,4,13,88,55,9,82,52,58,54,56,94,35,0,33,1,4,10,4,1,81,122,50,32,42,102,149,0,53,53,38,0,21,136,42,12,38,100,152,16,76,97,55,85,130,42,78,104,24,113,39,40,33,11,5,0,2,29,87,14,59,79,72,83,9,0,2,0,2,16,11,52,8,0,70,2,18,61,105,24,6,124,8,1,54,89,6,0,86,149,30,106,4,78,3,2,0,3,2,8,1,3,0,0,0,16,28,0,45,118,84,68,25,116,50,0,37,58,29,2,57,151,18,52,18,77,40,10,68,83,20,47,30,0,26,31,30,12,0,0,13,38,3,34,32,20,35,69,72,2,20,2,48,0,23,110,14,0,62,76,3,4,152,64,0,24,59,6,0,90,151,28,51,7,81,98,46,47,34,2,6,0,2,0,2,1,13,9,55,3,81,0,14,0,0,0,0,4,0,0,0,0,0,6,4,76,137,5,1,12,0,14,1,2,0,12,58,28,3,38,41,56,2,111,44,7,61,92,82,9,94,42,122,50,0,55,120,6,0,18,0,0,0,54,45,1,34,49,50,29,27,67,63,23,25,0,0,46,0,1,77,107,19,24,38,129,122,0,86,116,38,8,96,103,121,114,179,112,12,129,16,1,68,22,1,89,152,0,94,31,4,47,107,23,0,61,100,37,33,124,47,137,47,85,45,7,62,109,36,0,27,32,0,0,55,4,2,0,0,44,38,16,42,38,108,74,66,119,77,150,153,57,45,5,0,8,0,56,0,46,4,33,1,0,93,2,42,16,76,2,1,30,14,0,7,47,5,0,92,118,48,21,103,22,27,0,5,1,16,17,29,0,3,0,12,0,7,12,0,85,17,166,35,1,87,65,0,0,20,39,0,3,102,32,111,12,24,0,22,4,4,0,6,4,0,13,13,9,0,0,0,0,3,0,32,66,69,134,116,15,10,86,56,0,7,80,6,0,50,12,0,6,27,2,2,30,15,80,19,39,2,9,77,64,20,2,2,107,44,87,104,42,104,100,96,102,63,40,111,117,0,55,144,0,17,102,35,64,84,76,49,5,16,76,104,156,27,69,1,35,4,4,4,60,36,0,0,1,68,54,1,49,0,0,0,0,3,38,15,16,1,3,0,1,0,14,10,2,1,0,0,0,0,1,16,39,59,160,91,29,80,10,65,0,0,0,0,16,0,0,1,1,15,25,24,37,37,147,51,118,88,6,59,11,41,47,7,35,66,4,1,6,0,28,86,121,15,15,7,57,0,0,4,0,0,0,0,0,3,13,86,49,8,84,47,67,57,55,100,40,0,34,1,4,14,1,1,80,123,52,29,46,100,150,0,57,52,35,0,32,135,40,11,37,103,90,18,78,96,58,85,131,44,79,155,26,112,39,36,33,10,4,0,5,36,82,13,57,87,71,80,15,0,2,0,1,17,10,50,10,0,66,2,18,47,114,22,6,115,18,0,55,115,8,0,88,147,32,107,5,78,3,2,0,3,2,9,1,3,0,0,0,18,24,0,44,132,78,67,36,72,69,1,36,93,37,2,53,116,18,56,15,73,33,7,66,87,18,46,28,0,24,32,30,13,0,0,11,38,3,31,31,23,35,84,112,8,73,6,48,0,26,112,16,1,72,80,2,4,151,62,0,23,58,5,0,91,146,29,49,8,93,95,47,52,36,2,9,0,3,0,2,2,13,11,63,4,76,0,14,0,0,0,0,3,0,0,0,0,0,10,5,122,102,5,4,11,0,17,1,2,0,13,59,26,3,38,43,56,2,113,45,9,62,84,131,9,73,56,125,48,1,50,130,7,0,18,0,0,0,55,51,2,29,52,53,34,25,81,65,22,24,0,0,47,0,0,73,107,16,24,40,128,121,0,90,108,33,11,94,73,42,76,142,36,137,46,133,83,78,54,29,0,22,0,56,24,107,176,37,136,49,130,8,103,0,39,57,103,40,33,0,1,24,28,0,52,119,81,67,34,116,9,35,20,12,26,16,4,0,41,32,14,19,6,0,0,48,32,84,60,43,53,30,51,11,57,52,11,79,78,8,93,129,44,56,63,91,110,18,38,0,0,2,4,5,0,47,0,63,32,87,4,44,0,50,4,72,42,64,156,96,30,110

Nearest PDB structures (foldseek):
  5h92-assembly2_B  TM=1.001E+00  e=0.000E+00  Zea mays
  5h8v-assembly1_A  TM=1.001E+00  e=0.000E+00  Zea mays
  5h8y-assembly2_B  TM=1.001E+00  e=0.000E+00  Zea mays
  5h8v-assembly2_B  TM=9.978E-01  e=0.000E+00  Zea mays
  5h8y-assembly2_C  TM=1.001E+00  e=0.000E+00  Zea mays

Secondary structure (DSSP, 8-state):
---HHHHHHHTSTTTTTTHHHHTTSSSSS--HHHHHHHGGGTEEEEE-TTS-SS--EEEEEE---GGGEE-HHHHHHHHHHHHHHSSS-EEE-TTS-EEEEEE-GGGHHHHHHHHHTTT---TTSSSSSB-PPB---S----HHHHHHHHHHHHHHHHTS--SSHHHHHHSTT-----PPPPHHHHHHHH--TTS---TTSSSTTT-TT--SS-B-EEEEETTB-TT-GGGSSEEEEEEE-TTS-EEEEEEEE--B---BTTBTT---BPPEEEEEEEGGGHHHHHHHHHHHHHHHS-SS-GGG-SHHHHHHHH-HHHHHHHHHHHHTSPPBPPPP----B-----EEEE-SSS-EEEEE--GGGEE-HHHHHHHHHHHHHTT--EEE-TTS-EEEEEE-GGGHHHHHHHHHHTT---GGGS-HHHHH-EE---TTT-TT-SS-SHHHHHHHHHHHHHHHHHHT--TT----EEEESSTT-TT-GGGSSEEEEEEETTEEEEEE---TTS-S--EEEEEEEEGGGHHHHHHHHHHHHHHHPPTT--HHHHHHHH-HHHHHHHHHHH-/---HHHHHHHTTTTTTTTHHHHHTSSSSS--HHHHHHHGGGTEEEE--TTSSS----EEEEE---GGGEE-HHHHHHHHHHHHHTSSS-EEE-TTS-EEEEEE-HHHHHHHHHHHHTTT---TTSSSSSB-PPB---S----HHHHHHHHHHHHHHHHTS--SSHHHHHHSTT-----PPPPHHHHHHHH--TTS-S-TT-SSTTT-TT--SS-B-EEEEETTB-TT-GGGSSEEEEEEE-TTS-EEEEEEEE--B---BTTBTT---BPPEEEEEEEGGGHHHHHHHHHHHHHHHS--S-GGG-SHHHHHHHH-HHHHHHHHHHHHTSPPBP----PPPB-----EEEE-SSS-EEEEEP-GGGEE-HHHHHHHHHHHHHTT--EEE-TTS-EEEEEE-GGGHHHHHHHHHHTT---GGGS-HHHHT-EE---TTT-SS-SS-SHHHHHHHHHHHHHHHHHHT--TT----EEEESSTT-TT-GGGSSEEEEEEETTEEEEEE---TTS-S--EEEEEEEEGGGHHHHHHHHHHHHHHHPPTT--HHHHHHHH-HHHHHHHHHHHTTSS--/-EEEEEEE-SS-EEEEEEETTS-HHHHHHHHT-----SS-SS-SSTTEEEEEES-EE-TT--SS-HHHHHTTEEEGGG-EESS-EEEE---STTT-

Organism: Zea mays (NCBI:txid4577)